Protein 5ETU (pdb70)

Solvent-accessible surface area: 36542 Å² total; per-residue (Å²): 139,12,123,9,76,13,21,7,53,40,6,42,15,33,80,46,82,137,9,19,0,9,0,38,12,71,92,71,0,36,66,31,0,0,0,1,2,0,103,61,88,21,29,6,76,6,0,4,48,59,2,70,82,95,22,114,73,30,45,115,40,12,52,10,66,20,74,19,56,23,1,34,0,10,0,76,49,3,88,32,35,0,11,0,0,0,3,0,0,0,30,78,51,130,4,2,26,22,4,78,4,0,23,0,51,2,80,81,100,72,19,42,11,58,10,31,29,5,60,14,16,72,76,2,22,178,80,34,40,0,3,0,0,0,0,0,8,57,0,31,37,108,73,13,63,28,54,5,76,6,63,133,51,107,41,101,83,50,50,80,91,10,21,17,32,15,44,65,82,62,7,6,20,0,3,6,3,27,0,58,19,52,85,55,67,8,70,146,65,117,54,0,16,0,56,0,29,7,68,28,35,73,69,71,44,70,79,63,34,52,76,81,126,121,41,80,8,128,13,48,48,27,24,48,14,89,57,78,87,48,12,78,4,44,0,58,6,59,51,35,46,2,72,89,55,3,0,2,0,0,13,0,4,47,66,153,19,12,24,2,0,0,0,6,48,30,78,35,113,50,57,44,11,90,88,6,82,106,46,9,38,6,84,41,38,66,109,119,29,37,0,66,1,79,0,56,54,0,92,85,119,3,23,0,1,0,0,0,0,12,3,54,54,140,128,10,30,3,0,30,70,31,1,94,7,3,13,2,22,10,28,75,52,90,56,90,22,11,51,15,22,17,4,31,3,162,118,84,47,60,12,5,0,0,0,7,0,19,36,0,17,0,15,40,17,77,27,44,1,40,102,41,95,32,100,94,34,38,24,54,2,32,17,35,98,28,132,78,30,37,45,11,15,4,0,1,0,34,7,83,46,102,20,39,81,110,92,72,14,53,0,27,2,33,0,118,26,32,137,33,171,50,94,44,100,3,94,70,191,136,12,123,10,70,14,19,14,71,43,3,30,10,35,88,43,75,80,3,23,0,16,1,40,12,72,93,70,1,38,63,30,0,0,0,0,1,0,97,57,100,22,30,5,82,5,0,2,45,63,2,70,81,88,23,120,73,32,48,110,40,10,58,12,60,33,78,21,50,45,1,9,0,33,0,95,49,2,85,29,39,0,10,0,0,0,4,0,0,0,27,79,54,130,4,1,25,21,6,79,4,0,19,0,52,3,54,83,103,75,19,48,10,60,10,41,26,2,50,13,16,89,79,4,22,160,84,37,38,0,2,0,0,0,0,0,9,53,0,35,38,102,90,11,52,20,30,4,62,6,61,140,54,83,40,109,82,46,53,77,83,15,20,16,34,12,46,67,84,59,7,6,18,0,4,7,2,30,0,62,18,53,84,70,73,8,72,155,66,114,60,0,10,0,41,0,39,6,72,27,25,102,62,64,44,77,90,64,34,61,72,80,131,118,33,75,8,112,12,50,51,28,20,42,16,76,59,68,101,45,7,77,4,39,0,54,5,55,59,26,46,1,72,91,56,4,1,2,0,0,15,0,4,46,68,143,20,10,21,1,0,0,0,6,49,33,76,36,115,49,61,45,12,90,89,8,76,110,49,10,47,5,87,38,43,68,107,118,31,45,0,67,2,95,0,69,50,0,86,84,122,4,31,0,0,0,0,0,0,11,3,60,44,136,127,10,28,3,0,27,75,29,1,93,8,4,16,2,18,13,29,78,50,89,58,87,20,13,44,12,20,27,4,16,27,151,103,83,10,1,0,0,0,6,0,18,35,0,16,0,17,40,17,71,26,45,1,34,104,40,94,37,99,92,33,39,22,58,3,30,18,29,99,28,131,80,32,42,40,10,17,5,0,0,0,32,7,86,50,108,23,26,71,127,90,63,12,44,0,28,3,32,0,110,28,32,138,33,166,50,108,46,94,2,80,48,196,75,110,8,34,30,34,9,29,2,6,115,99,64,103,6,41,28,33,16,31,2,10,107,99

Radius of gyration: 32.01 Å; Cα contacts (8 Å, |Δi|>4): 2390; chains: 6; bounding box: 77×81×71 Å

CATH classification: 2.60.40.10 (+1 more: 2.60.40.10)

Nearest PDB structures (foldseek):
  5gz0-assembly2_C  TM=9.931E-01  e=1.938E-41  Homo sapiens/Mus musculus xenograft
  6vsr-assembly1_B  TM=9.971E-01  e=1.162E-38  Macaca mulatta
  6vry-assembly1_L  TM=9.787E-01  e=1.162E-38  Macaca mulatta
  8gb6-assembly1_L  TM=9.860E-01  e=2.421E-38  Macaca mulatta
  8eqc-assembly2_A  TM=9.986E-01  e=1.051E-37  Homo sapiens

Secondary structure (DSSP, 8-state):
---EEEE-SEEEE-TT--EEEEEEESS--TT-EEEEEE-TT---EEEEETTTEE-TT--TTEEEEEETTEEEEEESS--GGG-EEEEEEE-SSSSPEE---EEEEE----BPPEEEEEPPPHHHHTTTEEEEEEEEEEEBSS--EEEEEETTEEP-SSEEEEEPPPPTTT--EEEEEEEEEEHHHHHT--EEEEEEE-TT-SS-EEEEEES--/--EEEEPPPEEE-TT--EEEEEEEESS-TTTS-EEEEEEETTTEEEEEEEE-TTS-EEE-GGGTTTEEEEEETTTTEEEEEE-S--GGG-EEEEEEEESSTT---EEEE---EEEEE-SS--BPPEEEEE----TTEEEEEEEEEEEBSS--EEEETTTTB-TTEEEPPPEE-TTS-EEEEEEEEEEGGGGTT---EEEEEEGGGTEEEEEE----/---EEEE-SEEEE-TTS-EEEEEEESS--TT-EEEEEE-TT---EEEEETTTEE-TTS-TTEEEEEETTEEEEEESS--GGG-SEEEEEE-SSSSPEE---EEEEE----BPPEEEEEPPPHHHHTTTEEEEEEEEEEEBSS-EEEEEEETTEEP-SSEEEEEPPPPTTT--EEEEEEEEEEHHHHHT--EEEEEEEETT-SS-EEEEEETT-/--EEEEPPPEEE-TTS-EEEEEEEESS-TTTS-EEEEEEETTTEEEEEEEE-TTS-EEE-GGGTTTEEEEEETTTTEEEEEE-S--GGG-EEEEEEEESSTT---EEEE---EEEEE-SSPPB--EEEEE----EEEEEEEEEEEBSS--EEEEGGGT--TTEEEPPPEE-TTS-EEEEEEEEEEGGGTTTS--EEEEEEGGGTEEEEEE----/-EEETTTTEEE-/-EEETTTTEEE-

Sequence (880 aa):
DILLTQSPVILSVSPGERVSFSCRASQSIGTNIHWYQQRTNGSPRLLIKYASESISGIPSRFSGSGSGTDFTLSINSVESEDIADYYCQQNNNWPTTFGAGTKLELKRTVAAPSVFIFPPSDEQLKSGTASVVCLLNNFYPREAKVQWKVDNNALQSGNSQESVTEQDSKDSTYSLSSTLTLSKADYEKHKVYACEVTHQGLSSPVTKSFNRGAQVQLKQSGPGLVQPSQSLSITCTVSGFSLTNYGVHWVRQSPGKGLEWLGVIWSGGNTDYNTPFTSRLSINKDNSKSQVFFKMNSLQSNDTAIYYCARALTYYDYEFAYWGQGTLVTVSAASTKGPSVFPLAPSSGGTAALGCLVKDYFPEPVTVSWNSGALTSGVHTFPAVLQSSGLYSLSSVVTVPSSSSLGTQTYICNVNHKPSNTKVDKRVEPKDILLTQSPVILSVSPGERVSFSSCRASQSIGTNIHWYQQRTNGSPRLLIKYASESISGIPSRFSGSGSGTDFTLSSINSVESEDIADYYCQQNNNWPTTFGAGTKLELKRTVAAPSVFIFPPSDEEQLKSGTASVVCLLNNFYPREAKVQWKVDNNALQSGNSQESVTEQDSKDSTYSLSSTLTLSKADYEKHKVYACEVTHQGLSSPVTKSFNRGAQVQLKQSGPGLVQPSQSLSITCTVSGFSLTNYGVHWVRQSPGKGLEWLGVIWSGGNTDYNTPFTSRLSINKDNSKSQVFFKMNSLQSSNDTAIYYCARALTYYDYEFAYWGQGTLVTVSAASTKGPSVFPLAPSGTAALGCLVKDYFPEPVTVSWNSGALTSSGVHTFPAVLQSSGLYSSLSSVVTVPSSSLGTQTYICNVNHKPSNTKVDKRVEPKCQFDESTRRLKCCQFDESTRRLKC

B-factor: mean 29.28, std 8.63, range [7.63, 82.11]

Foldseek 3Di:
DKAKAKPDQEAEEAFFAKDKIKIFIPWFQFQQKWKWWADDVGDTDTADGSQFHGDPPHDPQWGKHDGITIIMIMRHGDALLRQTWMKMWGDSDPPIDIYPTHGYAYDDDFFFWDKDKDWADPVVVVVQKTKIKIKTPFGPDPDKDKWKAFQNHTDDDQKDKDKDQADSHSRGIMMMIIGMDGSVVVVVTFKIKIWMGDPNDPDIDIDIGTVVD/DKAWAKDAAAEDEAQAKDKMKIAIDPDFLLFAKKWKWWAFPVPGIDTAWIAANVGDIDGDVVQPVFWDWGADRVRRMIMTMGGRDDQRVFTWMKMFTAPGRPDDHTPYIYPTHGYGYHPDDWDAWDKDWQAWDPPQKTKIWIKTDFTDDDDKDKDKPVNPDDPQKDKDDWDQDPVRGIITMIMGIDGNVCLVPDWIWMWMADPNVRDTDIDTHHHD/DKAKEKDDQEAEDEFFAKDKIKIFIPWFQFQQKWKWWADVPGDTHTADGSFFHGDPPHDPQWGKDDGTTIIITMRHGDALLRQTWMKMWGPSDPPIDIYPTHGYAYDDDFDFWDKDKDWFDPVVLVVFKTKIKMKTPFGDDPDKDKWKAFQRRTDDDFKDKDKDAQDSHNRGIMMMMIGMDTSVVVVVTFKIKIWMGDPSDPDIDIDIGTVPD/DWAWAKDAAAEDEAQAKDKMKIAIPPDFLLFAKKWKWWAFPVPGIDTAWIQASVGDIDGDVVQPVFWDWGADRVRRMIMTMGGRDDQRVFTWMKMFTAPHRPDDHTPYIYPTYGYGYHPDDFDAWDWDKQEDPQKDKIWIKTDFGDDDDKDKDKPVNPDDPQKDKDDWDQDPVRGIITMIMGIDRNVCLVPDWIWIWMADPNVRDTDIDTYGHD/DDQDPVVRDDDD/DPQDPVVSDDDD

Structure (mmCIF, N/CA/C/O backbone):
data_5ETU
#
_entry.id   5ETU
#
_cell.length_a   64.380
_cell.length_b   82.870
_cell.length_c   213.000
_cell.angle_alpha   90.00
_cell.angle_beta   90.00
_cell.angle_gamma   90.00
#
_symmetry.space_group_name_H-M   'P 21 21 21'
#
loop_
_entity.id
_entity.type
_entity.pdbx_description
1 polymer 'Cetuximab Fab light chain'
2 polymer 'Cetuximab Fab heavy chain'
3 polymer 'L5E meditope variant'
4 non-polymer 'PHOSPHATE ION'
5 water water
#
loop_
_atom_site.group_PDB
_atom_site.id
_atom_site.type_symbol
_atom_site.label_atom_id
_atom_site.label_alt_id
_atom_site.label_comp_id
_atom_site.label_asym_id
_atom_site.label_entity_id
_atom_site.label_seq_id
_atom_site.pdbx_PDB_ins_code
_atom_site.Cartn_x
_atom_site.Cartn_y
_atom_site.Cartn_z
_atom_site.occupancy
_atom_site.B_iso_or_equiv
_atom_site.auth_seq_id
_atom_site.auth_comp_id
_atom_site.auth_asym_id
_atom_site.auth_atom_id
_atom_site.pdbx_PDB_model_num
ATOM 1 N N . ASP A 1 1 ? 14.725 -42.255 -8.459 1.00 39.58 1 ASP A N 1
ATOM 2 C CA . ASP A 1 1 ? 15.696 -41.436 -9.177 1.00 35.14 1 ASP A CA 1
ATOM 3 C C . ASP A 1 1 ? 15.212 -39.998 -9.325 1.00 37.78 1 ASP A C 1
ATOM 4 O O . ASP A 1 1 ? 14.054 -39.754 -9.663 1.00 35.66 1 ASP A O 1
ATOM 9 N N . ILE A 1 2 ? 16.109 -39.047 -9.068 1.00 37.08 2 ILE A N 1
ATOM 10 C CA . ILE A 1 2 ? 15.765 -37.635 -9.188 1.00 31.58 2 ILE A CA 1
ATOM 11 C C . ILE A 1 2 ? 15.678 -37.257 -10.659 1.00 32.37 2 ILE A C 1
ATOM 12 O O . ILE A 1 2 ? 16.574 -37.572 -11.453 1.00 32.17 2 ILE A O 1
ATOM 17 N N . LEU A 1 3 ? 14.596 -36.579 -11.033 1.00 29.57 3 LEU A N 1
ATOM 18 C CA . LEU A 1 3 ? 14.435 -36.090 -12.394 1.00 29.81 3 LEU A CA 1
ATOM 19 C C . LEU A 1 3 ? 14.975 -34.670 -12.486 1.00 30.95 3 LEU A C 1
ATOM 20 O O . LEU A 1 3 ? 14.673 -33.827 -11.635 1.00 26.30 3 LEU A O 1
ATOM 25 N N . LEU A 1 4 ? 15.774 -34.410 -13.517 1.00 21.89 4 LEU A N 1
ATOM 26 C CA . LEU A 1 4 ? 16.387 -33.105 -13.728 1.00 28.59 4 LEU A CA 1
ATOM 27 C C . LEU A 1 4 ? 15.884 -32.537 -15.044 1.00 29.07 4 LEU A C 1
ATOM 28 O O . LEU A 1 4 ? 16.102 -33.133 -16.104 1.00 33.18 4 LEU A O 1
ATOM 33 N N . THR A 1 5 ? 15.226 -31.384 -14.976 1.00 23.89 5 THR A N 1
ATOM 34 C CA . THR A 1 5 ? 14.619 -30.745 -16.138 1.00 27.48 5 THR A CA 1
ATOM 35 C C . THR A 1 5 ? 15.377 -29.459 -16.450 1.00 30.40 5 THR A C 1
ATOM 36 O O . THR A 1 5 ? 15.348 -28.506 -15.662 1.00 27.10 5 THR A O 1
ATOM 40 N N . GLN A 1 6 ? 16.051 -29.433 -17.597 1.00 27.74 6 GLN A N 1
ATOM 41 C CA . GLN A 1 6 ? 16.793 -28.262 -18.049 1.00 27.03 6 GLN A CA 1
ATOM 42 C C . GLN A 1 6 ? 15.944 -27.472 -19.032 1.00 28.92 6 GLN A C 1
ATOM 43 O O . GLN A 1 6 ? 15.341 -28.052 -19.940 1.00 30.97 6 GLN A O 1
ATOM 49 N N . SER A 1 7 ? 15.907 -26.155 -18.855 1.00 32.74 7 SER A N 1
ATOM 50 C CA . SER A 1 7 ? 15.116 -25.287 -19.724 1.00 39.94 7 SER A CA 1
ATOM 51 C C . SER A 1 7 ? 15.896 -24.055 -20.170 1.00 41.89 7 SER A C 1
ATOM 52 O O . SER A 1 7 ? 16.707 -23.517 -19.412 1.00 40.37 7 SER A O 1
ATOM 55 N N . PRO A 1 8 ? 15.667 -23.619 -21.417 1.00 34.95 8 PRO A N 1
ATOM 56 C CA . PRO A 1 8 ? 14.917 -24.405 -22.399 1.00 30.57 8 PRO A CA 1
ATOM 57 C C . PRO A 1 8 ? 15.837 -25.379 -23.116 1.00 33.36 8 PRO A C 1
ATOM 58 O O . PRO A 1 8 ? 16.975 -25.569 -22.687 1.00 31.40 8 PRO A O 1
ATOM 62 N N . VAL A 1 9 ? 15.359 -25.989 -24.199 1.00 28.86 9 VAL A N 1
ATOM 63 C CA . VAL A 1 9 ? 16.207 -26.936 -24.911 1.00 31.21 9 VAL A CA 1
ATOM 64 C C . VAL A 1 9 ? 17.219 -26.214 -25.799 1.00 28.06 9 VAL A C 1
ATOM 65 O O . VAL A 1 9 ? 18.304 -26.746 -26.062 1.00 25.86 9 VAL A O 1
ATOM 69 N N . ILE A 1 10 ? 16.901 -25.005 -26.262 1.00 33.90 10 ILE A N 1
ATOM 70 C CA . ILE A 1 10 ? 17.769 -24.246 -27.157 1.00 28.44 10 ILE A CA 1
ATOM 71 C C . ILE A 1 10 ? 17.848 -22.808 -26.668 1.00 24.32 10 ILE A C 1
ATOM 72 O O . ILE A 1 10 ? 16.819 -22.195 -26.366 1.00 34.36 10 ILE A O 1
ATOM 77 N N . LEU A 1 11 ? 19.063 -22.274 -26.595 1.00 24.20 11 LEU A N 1
ATOM 78 C CA . LEU A 1 11 ? 19.296 -20.863 -26.325 1.00 24.98 11 LEU A CA 1
ATOM 79 C C . LEU A 1 11 ? 20.063 -20.246 -27.486 1.00 26.38 11 LEU A C 1
ATOM 80 O O . LEU A 1 11 ? 21.027 -20.835 -27.984 1.00 30.68 11 LEU A O 1
ATOM 85 N N . SER A 1 12 ? 19.629 -19.064 -27.923 1.00 26.37 12 SER A N 1
ATOM 86 C CA . SER A 1 12 ? 20.262 -18.353 -29.032 1.00 26.91 12 SER A CA 1
ATOM 87 C C . SER A 1 12 ? 20.532 -16.919 -28.597 1.00 28.70 12 SER A C 1
ATOM 88 O O . SER A 1 12 ? 19.596 -16.132 -28.421 1.00 28.88 12 SER A O 1
ATOM 91 N N . VAL A 1 13 ? 21.807 -16.580 -28.423 1.00 22.72 13 VAL A N 1
ATOM 92 C CA . VAL A 1 13 ? 22.214 -15.274 -27.931 1.00 34.87 13 VAL A CA 1
ATOM 93 C C . VAL A 1 13 ? 23.277 -14.707 -28.867 1.00 28.68 13 VAL A C 1
ATOM 94 O O . VAL A 1 13 ? 23.714 -15.363 -29.810 1.00 33.26 13 VAL A O 1
ATOM 98 N N . SER A 1 14 ? 23.688 -13.474 -28.591 1.00 33.10 14 SER A N 1
ATOM 99 C CA . SER A 1 14 ? 24.704 -12.769 -29.356 1.00 31.19 14 SER A CA 1
ATOM 100 C C . SER A 1 14 ? 25.977 -12.598 -28.532 1.00 34.90 14 SER A C 1
ATOM 101 O O . SER A 1 14 ? 25.933 -12.612 -27.298 1.00 35.70 14 SER A O 1
ATOM 104 N N . PRO A 1 15 ? 27.133 -12.439 -29.183 1.00 36.67 15 PRO A N 1
ATOM 105 C CA . PRO A 1 15 ? 28.396 -12.329 -28.438 1.00 43.24 15 PRO A CA 1
ATOM 106 C C . PRO A 1 15 ? 28.385 -11.165 -27.460 1.00 40.08 15 PRO A C 1
ATOM 107 O O . PRO A 1 15 ? 27.799 -10.113 -27.721 1.00 43.69 15 PRO A O 1
ATOM 111 N N . GLY A 1 16 ? 29.036 -11.372 -26.315 1.00 40.73 16 GLY A N 1
ATOM 112 C CA . GLY A 1 16 ? 29.101 -10.375 -25.268 1.00 36.58 16 GLY A CA 1
ATOM 113 C C . GLY A 1 16 ? 27.875 -10.276 -24.389 1.00 33.83 16 GLY A C 1
ATOM 114 O O . GLY A 1 16 ? 27.941 -9.628 -23.337 1.00 38.65 16 GLY A O 1
ATOM 115 N N . GLU A 1 17 ? 26.767 -10.909 -24.769 1.00 29.27 17 GLU A N 1
ATOM 116 C CA . GLU A 1 17 ? 25.563 -10.888 -23.951 1.00 43.06 17 GLU A CA 1
ATOM 117 C C . GLU A 1 17 ? 25.684 -11.850 -22.776 1.00 38.33 17 GLU A C 1
ATOM 118 O O . GLU A 1 17 ? 26.454 -12.814 -22.804 1.00 32.66 17 GLU A O 1
ATOM 124 N N . ARG A 1 18 ? 24.897 -11.584 -21.738 1.00 41.76 18 ARG A N 1
ATOM 125 C CA . ARG A 1 18 ? 24.757 -12.523 -20.638 1.00 43.22 18 ARG A CA 1
ATOM 126 C C . ARG A 1 18 ? 23.741 -13.596 -21.004 1.00 37.54 18 ARG A C 1
ATOM 127 O O . ARG A 1 18 ? 22.817 -13.366 -21.787 1.00 47.21 18 ARG A O 1
ATOM 135 N N . VAL A 1 19 ? 23.927 -14.789 -20.445 1.00 35.78 19 VAL A N 1
ATOM 136 C CA . VAL A 1 19 ? 23.040 -15.911 -20.725 1.00 38.04 19 VAL A CA 1
ATOM 137 C C . VAL A 1 19 ? 23.011 -16.825 -19.507 1.00 27.84 19 VAL A C 1
ATOM 138 O O . VAL A 1 19 ? 24.034 -17.039 -18.849 1.00 26.63 19 VAL A O 1
ATOM 142 N N . SER A 1 20 ? 21.825 -17.351 -19.200 1.00 25.97 20 SER A N 1
ATOM 143 C CA . SER A 1 20 ? 21.613 -18.222 -18.054 1.00 23.71 20 SER A CA 1
ATOM 144 C C . SER A 1 20 ? 20.963 -19.531 -18.480 1.00 23.68 20 SER A C 1
ATOM 145 O O . SER A 1 20 ? 20.044 -19.542 -19.303 1.00 23.68 20 SER A O 1
ATOM 148 N N . PHE A 1 21 ? 21.444 -20.629 -17.908 1.00 30.33 21 PHE A N 1
ATOM 149 C CA . PHE A 1 21 ? 20.850 -21.945 -18.074 1.00 25.94 21 PHE A CA 1
ATOM 150 C C . PHE A 1 21 ? 20.127 -22.332 -16.791 1.00 30.04 21 PHE A C 1
ATOM 151 O O . PHE A 1 21 ? 20.543 -21.956 -15.693 1.00 30.57 21 PHE A O 1
ATOM 159 N N . SER A 1 22 ? 19.045 -23.090 -16.932 1.00 28.76 22 SER A N 1
ATOM 160 C CA . SER A 1 22 ? 18.190 -23.446 -15.809 1.00 26.25 22 SER A CA 1
ATOM 161 C C . SER A 1 22 ? 18.152 -24.960 -15.656 1.00 31.45 22 SER A C 1
ATOM 162 O O . SER A 1 22 ? 17.998 -25.685 -16.644 1.00 34.66 22 SER A O 1
ATOM 165 N N . CYS A 1 23 ? 18.295 -25.430 -14.418 1.00 29.84 23 CYS A N 1
ATOM 166 C CA . CYS A 1 23 ? 18.213 -26.849 -14.088 1.00 28.24 23 CYS A CA 1
ATOM 167 C C . CYS A 1 23 ? 17.313 -26.999 -12.874 1.00 27.68 23 CYS A C 1
ATOM 168 O O . CYS A 1 23 ? 17.623 -26.465 -11.803 1.00 28.01 23 CYS A O 1
ATOM 171 N N . ARG A 1 24 ? 16.205 -27.718 -13.038 1.00 28.62 24 ARG A N 1
ATOM 172 C CA . ARG A 1 24 ? 15.233 -27.902 -11.971 1.00 32.83 24 ARG A CA 1
ATOM 173 C C . ARG A 1 24 ? 15.146 -29.371 -11.577 1.00 31.73 24 ARG A C 1
ATOM 174 O O . ARG A 1 24 ? 15.188 -30.259 -12.435 1.00 29.10 24 ARG A O 1
ATOM 182 N N . ALA A 1 25 ? 15.030 -29.616 -10.273 1.00 29.56 25 ALA A N 1
ATOM 183 C CA . ALA A 1 25 ? 15.038 -30.959 -9.712 1.00 30.84 25 ALA A CA 1
ATOM 184 C C . ALA A 1 25 ? 13.657 -31.336 -9.189 1.00 31.84 25 ALA A C 1
ATOM 185 O O . ALA A 1 25 ? 12.908 -30.492 -8.690 1.00 31.60 25 ALA A O 1
ATOM 187 N N . SER A 1 26 ? 13.333 -32.628 -9.295 1.00 32.52 26 SER A N 1
ATOM 188 C CA . SER A 1 26 ? 12.018 -33.119 -8.896 1.00 27.56 26 SER A CA 1
ATOM 189 C C . SER A 1 26 ? 11.801 -33.061 -7.389 1.00 35.52 26 SER A C 1
ATOM 190 O O . SER A 1 26 ? 10.653 -33.137 -6.941 1.00 38.04 26 SER A O 1
ATOM 193 N N . GLN A 1 27 ? 12.868 -32.943 -6.603 1.00 34.38 27 GLN A N 1
ATOM 194 C CA . GLN A 1 27 ? 12.764 -32.638 -5.182 1.00 32.94 27 GLN A CA 1
ATOM 195 C C . GLN A 1 27 ? 14.067 -31.981 -4.749 1.00 34.81 27 GLN A C 1
ATOM 196 O O . GLN A 1 27 ? 15.040 -31.937 -5.504 1.00 35.37 27 GLN A O 1
ATOM 202 N N . SER A 1 28 ? 14.075 -31.459 -3.523 1.00 33.95 28 SER A N 1
ATOM 203 C CA . SER A 1 28 ? 15.225 -30.701 -3.044 1.00 33.40 28 SER A CA 1
ATOM 204 C C . SER A 1 28 ? 16.480 -31.566 -3.018 1.00 30.42 28 SER A C 1
ATOM 205 O O . SER A 1 28 ? 16.441 -32.740 -2.640 1.00 30.86 28 SER A O 1
ATOM 208 N N . ILE A 1 29 ? 17.601 -30.978 -3.434 1.00 37.11 29 ILE A N 1
ATOM 209 C CA . ILE A 1 29 ? 18.877 -31.685 -3.490 1.00 33.92 29 ILE A CA 1
ATOM 210 C C . ILE A 1 29 ? 19.963 -30.795 -2.900 1.00 32.25 29 ILE A C 1
ATOM 211 O O . ILE A 1 29 ? 21.156 -31.008 -3.145 1.00 30.09 29 ILE A O 1
ATOM 216 N N . GLY A 1 30 ? 19.552 -29.789 -2.126 1.00 23.29 30 GLY A N 1
ATOM 217 C CA . GLY A 1 30 ? 20.480 -28.856 -1.517 1.00 28.42 30 GLY A CA 1
ATOM 218 C C . GLY A 1 30 ? 21.276 -28.050 -2.527 1.00 31.46 30 GLY A C 1
ATOM 219 O O . GLY A 1 30 ? 20.715 -27.286 -3.320 1.00 33.23 30 GLY A O 1
ATOM 220 N N . THR A 1 31 ? 22.601 -28.193 -2.487 1.00 22.19 31 THR A N 1
ATOM 221 C CA . THR A 1 31 ? 23.483 -27.617 -3.496 1.00 27.30 31 THR A CA 1
ATOM 222 C C . THR A 1 31 ? 24.275 -28.693 -4.232 1.00 28.85 31 THR A C 1
ATOM 223 O O . THR A 1 31 ? 25.304 -28.392 -4.845 1.00 29.57 31 THR A O 1
ATOM 227 N N . ASN A 1 32 ? 23.811 -29.941 -4.193 1.00 28.45 32 ASN A N 1
ATOM 228 C CA . ASN A 1 32 ? 24.546 -31.066 -4.777 1.00 26.40 32 ASN A CA 1
ATOM 229 C C . ASN A 1 32 ? 24.251 -31.164 -6.275 1.00 30.92 32 ASN A C 1
ATOM 230 O O . ASN A 1 32 ? 23.603 -32.094 -6.761 1.00 26.06 32 ASN A O 1
ATOM 235 N N . ILE A 1 33 ? 24.754 -30.178 -7.013 1.00 27.65 33 ILE A N 1
ATOM 236 C CA . ILE A 1 33 ? 24.555 -30.123 -8.456 1.00 28.44 33 ILE A CA 1
ATOM 237 C C . ILE A 1 33 ? 25.861 -29.706 -9.122 1.00 28.23 33 ILE A C 1
ATOM 238 O O . ILE A 1 33 ? 26.590 -28.852 -8.607 1.00 22.65 33 ILE A O 1
ATOM 243 N N . HIS A 1 34 ? 26.167 -30.334 -10.259 1.00 29.67 34 HIS A N 1
ATOM 244 C CA . HIS A 1 34 ? 27.367 -30.051 -11.036 1.00 24.05 34 HIS A CA 1
ATOM 245 C C . HIS A 1 34 ? 26.987 -29.723 -12.477 1.00 24.56 34 HIS A C 1
ATOM 246 O O . HIS A 1 34 ? 25.979 -30.210 -12.994 1.00 26.44 34 HIS A O 1
ATOM 253 N N . TRP A 1 35 ? 27.806 -28.898 -13.129 1.00 18.75 35 TRP A N 1
ATOM 254 C CA . TRP A 1 35 ? 27.553 -28.469 -14.498 1.00 21.09 35 TRP A CA 1
ATOM 255 C C . TRP A 1 35 ? 28.681 -28.916 -15.424 1.00 24.24 35 TRP A C 1
ATOM 256 O O . TRP A 1 35 ? 29.849 -28.976 -15.026 1.00 24.25 35 TRP A O 1
ATOM 267 N N . TYR A 1 36 ? 28.320 -29.223 -16.672 1.00 21.17 36 TYR A N 1
ATOM 268 C CA . TYR A 1 36 ? 29.275 -29.712 -17.656 1.00 21.66 36 TYR A CA 1
ATOM 269 C C . TYR A 1 36 ? 29.049 -29.036 -19.003 1.00 21.96 36 TYR A C 1
ATOM 270 O O . TYR A 1 36 ? 27.925 -28.673 -19.359 1.00 20.72 36 TYR A O 1
ATOM 279 N N . GLN A 1 37 ? 30.141 -28.877 -19.747 1.00 22.50 37 GLN A N 1
ATOM 280 C CA . GLN A 1 37 ? 30.129 -28.377 -21.115 1.00 17.03 37 GLN A CA 1
ATOM 281 C C . GLN A 1 37 ? 30.526 -29.508 -22.055 1.00 23.40 37 GLN A C 1
ATOM 282 O O . GLN A 1 37 ? 31.381 -30.332 -21.718 1.00 26.48 37 GLN A O 1
ATOM 288 N N . GLN A 1 38 ? 29.901 -29.558 -23.230 1.00 20.16 38 GLN A N 1
ATOM 289 C CA . GLN A 1 38 ? 30.270 -30.542 -24.245 1.00 23.54 38 GLN A CA 1
ATOM 290 C C . GLN A 1 38 ? 30.342 -29.857 -25.600 1.00 21.16 38 GLN A C 1
ATOM 291 O O . GLN A 1 38 ? 29.307 -29.521 -26.183 1.00 20.74 38 GLN A O 1
ATOM 297 N N . ARG A 1 39 ? 31.559 -29.663 -26.098 1.00 23.00 39 ARG A N 1
ATOM 298 C CA . ARG A 1 39 ? 31.767 -29.128 -27.432 1.00 27.33 39 ARG A CA 1
ATOM 299 C C . ARG A 1 39 ? 31.696 -30.243 -28.469 1.00 30.79 39 ARG A C 1
ATOM 300 O O . ARG A 1 39 ? 31.723 -31.434 -28.142 1.00 28.22 39 ARG A O 1
ATOM 308 N N . THR A 1 40 ? 31.624 -29.837 -29.738 1.00 23.58 40 THR A N 1
ATOM 309 C CA . THR A 1 40 ? 31.443 -30.776 -30.841 1.00 31.88 40 THR A CA 1
ATOM 310 C C . THR A 1 40 ? 32.505 -31.864 -30.818 1.00 33.62 40 THR A C 1
ATOM 311 O O . THR A 1 40 ? 33.705 -31.579 -30.867 1.00 22.94 40 THR A O 1
ATOM 315 N N . ASN A 1 41 ? 32.046 -33.115 -30.729 1.00 36.02 41 ASN A N 1
ATOM 316 C CA . ASN A 1 41 ? 32.922 -34.285 -30.680 1.00 37.46 41 ASN A CA 1
ATOM 317 C C . ASN A 1 41 ? 33.850 -34.258 -29.470 1.00 29.87 41 ASN A C 1
ATOM 318 O O . ASN A 1 41 ? 34.977 -34.745 -29.529 1.00 31.09 41 ASN A O 1
ATOM 323 N N . GLY A 1 42 ? 33.381 -33.684 -28.364 1.00 20.27 42 GLY A N 1
ATOM 324 C CA . GLY A 1 42 ? 34.128 -33.658 -27.130 1.00 26.25 42 GLY A CA 1
ATOM 325 C C . GLY A 1 42 ? 33.498 -34.560 -26.079 1.00 26.96 42 GLY A C 1
ATOM 326 O O . GLY A 1 42 ? 32.386 -35.060 -26.222 1.00 25.32 42 GLY A O 1
ATOM 327 N N . SER A 1 43 ? 34.251 -34.781 -25.023 1.00 29.41 43 SER A N 1
ATOM 328 C CA . SER A 1 43 ? 33.733 -35.390 -23.812 1.00 22.48 43 SER A CA 1
ATOM 329 C C . SER A 1 43 ? 33.345 -34.294 -22.832 1.00 24.17 43 SER A C 1
ATOM 330 O O . SER A 1 43 ? 33.826 -33.162 -22.938 1.00 29.02 43 SER A O 1
ATOM 333 N N . PRO A 1 44 ? 32.458 -34.579 -21.877 1.00 28.51 44 PRO A N 1
ATOM 334 C CA . PRO A 1 44 ? 32.031 -33.531 -20.940 1.00 20.01 44 PRO A CA 1
ATOM 335 C C . PRO A 1 44 ? 33.203 -32.880 -20.218 1.00 18.57 44 PRO A C 1
ATOM 336 O O . PRO A 1 44 ? 34.177 -33.538 -19.846 1.00 21.06 44 PRO A O 1
ATOM 340 N N . ARG A 1 45 ? 33.092 -31.569 -20.029 1.00 21.19 45 ARG A N 1
ATOM 341 C CA . ARG A 1 45 ? 34.090 -30.760 -19.340 1.00 23.91 45 ARG A CA 1
ATOM 342 C C . ARG A 1 45 ? 33.430 -30.125 -18.122 1.00 27.17 45 ARG A C 1
ATOM 343 O O . ARG A 1 45 ? 32.425 -29.418 -18.255 1.00 24.19 45 ARG A O 1
ATOM 351 N N . LEU A 1 46 ? 33.989 -30.380 -16.940 1.00 27.85 46 LEU A N 1
ATOM 352 C CA . LEU A 1 46 ? 33.394 -29.937 -15.681 1.00 22.46 46 LEU A CA 1
ATOM 353 C C . LEU A 1 46 ? 33.577 -28.431 -15.498 1.00 22.81 46 LEU A C 1
ATOM 354 O O . LEU A 1 46 ? 34.709 -27.938 -15.445 1.00 29.25 46 LEU A O 1
ATOM 359 N N . LEU A 1 47 ? 32.463 -27.705 -15.385 1.00 24.25 47 LEU A N 1
ATOM 360 C CA . LEU A 1 47 ? 32.458 -26.250 -15.258 1.00 22.75 47 LEU A CA 1
ATOM 361 C C . LEU A 1 47 ? 32.317 -25.782 -13.815 1.00 31.27 47 LEU A C 1
ATOM 362 O O . LEU A 1 47 ? 33.125 -24.982 -13.334 1.00 35.69 47 LEU A O 1
ATOM 367 N N . ILE A 1 48 ? 31.284 -26.249 -13.124 1.00 28.78 48 ILE A N 1
ATOM 368 C CA . ILE A 1 48 ? 30.975 -25.836 -11.765 1.00 23.29 48 ILE A CA 1
ATOM 369 C C . ILE A 1 48 ? 30.673 -27.090 -10.961 1.00 21.75 48 ILE A C 1
ATOM 370 O O . ILE A 1 48 ? 30.105 -28.055 -11.482 1.00 28.89 48 ILE A O 1
ATOM 375 N N . LYS A 1 49 ? 31.077 -27.086 -9.692 1.00 20.17 49 LYS A N 1
ATOM 376 C CA . LYS A 1 49 ? 30.742 -28.159 -8.766 1.00 26.58 49 LYS A CA 1
ATOM 377 C C . LYS A 1 49 ? 30.024 -27.574 -7.558 1.00 26.44 49 LYS A C 1
ATOM 378 O O . LYS A 1 49 ? 30.355 -26.477 -7.098 1.00 25.15 49 LYS A O 1
ATOM 384 N N . TYR A 1 50 ? 29.040 -28.314 -7.054 1.00 25.23 50 TYR A N 1
ATOM 385 C CA . TYR A 1 50 ? 28.230 -27.912 -5.903 1.00 27.77 50 TYR A CA 1
ATOM 386 C C . TYR A 1 50 ? 27.623 -26.523 -6.107 1.00 27.30 50 TYR A C 1
ATOM 387 O O . TYR A 1 50 ? 27.847 -25.590 -5.334 1.00 31.77 50 TYR A O 1
ATOM 396 N N . ALA A 1 51 ? 26.866 -26.408 -7.200 1.00 20.80 51 ALA A N 1
ATOM 397 C CA . ALA A 1 51 ? 26.048 -25.241 -7.519 1.00 33.46 51 ALA A CA 1
ATOM 398 C C . ALA A 1 51 ? 26.857 -23.989 -7.832 1.00 28.31 51 ALA A C 1
ATOM 399 O O . ALA A 1 51 ? 26.530 -23.274 -8.784 1.00 26.60 51 ALA A O 1
ATOM 401 N N . SER A 1 52 ? 27.905 -23.703 -7.053 1.00 22.18 52 SER A N 1
ATOM 402 C CA . SER A 1 52 ? 28.562 -22.403 -7.166 1.00 27.92 52 SER A CA 1
ATOM 403 C C . SER A 1 52 ? 30.081 -22.410 -7.082 1.00 22.86 52 SER A C 1
ATOM 404 O O . SER A 1 52 ? 30.678 -21.355 -7.313 1.00 28.04 52 SER A O 1
ATOM 407 N N . GLU A 1 53 ? 30.728 -23.523 -6.756 1.00 26.75 53 GLU A N 1
ATOM 408 C CA . GLU A 1 53 ? 32.176 -23.534 -6.578 1.00 26.17 53 GLU A CA 1
ATOM 409 C C . GLU A 1 53 ? 32.899 -23.627 -7.917 1.00 28.47 53 GLU A C 1
ATOM 410 O O . GLU A 1 53 ? 32.490 -24.373 -8.812 1.00 32.49 53 GLU A O 1
ATOM 416 N N . SER A 1 54 ? 33.990 -22.877 -8.044 1.00 23.03 54 SER A N 1
ATOM 417 C CA . SER A 1 54 ? 34.709 -22.801 -9.307 1.00 26.78 54 SER A CA 1
ATOM 418 C C . SER A 1 54 ? 35.633 -24.005 -9.495 1.00 27.28 54 SER A C 1
ATOM 419 O O . SER A 1 54 ? 35.975 -24.722 -8.551 1.00 27.80 54 SER A O 1
ATOM 422 N N . ILE A 1 55 ? 36.036 -24.213 -10.748 1.00 30.93 55 ILE A N 1
ATOM 423 C CA . ILE A 1 55 ? 36.872 -25.337 -11.156 1.00 23.80 55 ILE A CA 1
ATOM 424 C C . ILE A 1 55 ? 38.150 -24.778 -11.765 1.00 31.27 55 ILE A C 1
ATOM 425 O O . ILE A 1 55 ? 38.097 -23.834 -12.562 1.00 29.29 55 ILE A O 1
ATOM 430 N N . SER A 1 56 ? 39.289 -25.352 -11.382 1.00 36.61 56 SER A N 1
ATOM 431 C CA . SER A 1 56 ? 40.579 -24.901 -11.891 1.00 34.27 56 SER A CA 1
ATOM 432 C C . SER A 1 56 ? 40.618 -24.935 -13.414 1.00 34.71 56 SER A C 1
ATOM 433 O O . SER A 1 56 ? 40.238 -25.930 -14.039 1.00 33.43 56 SER A O 1
ATOM 436 N N . GLY A 1 57 ? 41.088 -23.841 -14.011 1.00 29.33 57 GLY A N 1
ATOM 437 C CA . GLY A 1 57 ? 41.245 -23.766 -15.448 1.00 30.59 57 GLY A CA 1
ATOM 438 C C . GLY A 1 57 ? 40.012 -23.357 -16.225 1.00 26.90 57 GLY A C 1
ATOM 439 O O . GLY A 1 57 ? 40.102 -23.182 -17.447 1.00 36.89 57 GLY A O 1
ATOM 440 N N . ILE A 1 58 ? 38.871 -23.208 -15.568 1.00 31.08 58 ILE A N 1
ATOM 441 C CA . ILE A 1 58 ? 37.635 -22.780 -16.228 1.00 26.45 58 ILE A CA 1
ATOM 442 C C . ILE A 1 58 ? 37.588 -21.261 -16.178 1.00 24.35 58 ILE A C 1
ATOM 443 O O . ILE A 1 58 ? 37.718 -20.684 -15.088 1.00 30.19 58 ILE A O 1
ATOM 448 N N . PRO A 1 59 ? 37.412 -20.580 -17.310 1.00 24.78 59 PRO A N 1
ATOM 449 C CA . PRO A 1 59 ? 37.425 -19.113 -17.310 1.00 25.45 59 PRO A CA 1
ATOM 450 C C . PRO A 1 59 ? 36.345 -18.526 -16.411 1.00 29.93 59 PRO A C 1
ATOM 451 O O . PRO A 1 59 ? 35.330 -19.158 -16.110 1.00 29.45 59 PRO A O 1
ATOM 455 N N . SER A 1 60 ? 36.578 -17.280 -15.991 1.00 30.69 60 SER A N 1
ATOM 456 C CA . SER A 1 60 ? 35.799 -16.657 -14.926 1.00 34.91 60 SER A CA 1
ATOM 457 C C . SER A 1 60 ? 34.399 -16.236 -15.355 1.00 34.38 60 SER A C 1
ATOM 458 O O . SER A 1 60 ? 33.568 -15.951 -14.484 1.00 35.79 60 SER A O 1
ATOM 461 N N . ARG A 1 61 ? 34.109 -16.188 -16.656 1.00 26.97 61 ARG A N 1
ATOM 462 C CA . ARG A 1 61 ? 32.763 -15.829 -17.088 1.00 28.71 61 ARG A CA 1
ATOM 463 C C . ARG A 1 61 ? 31.736 -16.903 -16.754 1.00 32.89 61 ARG A C 1
ATOM 464 O O . ARG A 1 61 ? 30.533 -16.646 -16.873 1.00 31.62 61 ARG A O 1
ATOM 472 N N . PHE A 1 62 ? 32.176 -18.086 -16.333 1.00 23.92 62 PHE A N 1
ATOM 473 C CA . PHE A 1 62 ? 31.274 -19.145 -15.900 1.00 28.09 62 PHE A CA 1
ATOM 474 C C . PHE A 1 62 ? 31.034 -19.047 -14.397 1.00 28.89 62 PHE A C 1
ATOM 475 O O . PHE A 1 62 ? 31.981 -18.891 -13.619 1.00 27.08 62 PHE A O 1
ATOM 483 N N . SER A 1 63 ? 29.768 -19.142 -13.997 1.00 32.39 63 SER A N 1
ATOM 484 C CA . SER A 1 63 ? 29.397 -19.135 -12.590 1.00 24.41 63 SER A CA 1
ATOM 485 C C . SER A 1 63 ? 28.024 -19.779 -12.453 1.00 31.94 63 SER A C 1
ATOM 486 O O . SER A 1 63 ? 27.258 -19.862 -13.419 1.00 23.45 63 SER A O 1
ATOM 489 N N . GLY A 1 64 ? 27.723 -20.238 -11.239 1.00 31.51 64 GLY A N 1
ATOM 490 C CA . GLY A 1 64 ? 26.447 -20.877 -10.978 1.00 24.17 64 GLY A CA 1
ATOM 491 C C . GLY A 1 64 ? 25.927 -20.535 -9.600 1.00 32.48 64 GLY A C 1
ATOM 492 O O . GLY A 1 64 ? 26.688 -20.184 -8.693 1.00 36.08 64 GLY A O 1
ATOM 493 N N . SER A 1 65 ? 24.608 -20.647 -9.451 1.00 30.62 65 SER A N 1
ATOM 494 C CA . SER A 1 65 ? 23.963 -20.393 -8.172 1.00 31.94 65 SER A CA 1
ATOM 495 C C . SER A 1 65 ? 22.696 -21.234 -8.073 1.00 28.47 65 SER A C 1
ATOM 496 O O . SER A 1 65 ? 22.350 -21.989 -8.986 1.00 38.13 65 SER A O 1
ATOM 499 N N . GLY A 1 66 ? 22.011 -21.102 -6.939 1.00 34.30 66 GLY A N 1
ATOM 500 C CA . GLY A 1 66 ? 20.794 -21.842 -6.693 1.00 33.06 66 GLY A CA 1
ATOM 501 C C . GLY A 1 66 ? 20.912 -22.791 -5.518 1.00 30.64 66 GLY A C 1
ATOM 502 O O . GLY A 1 66 ? 22.019 -23.129 -5.079 1.00 23.68 66 GLY A O 1
ATOM 503 N N . SER A 1 67 ? 19.766 -23.225 -4.999 1.00 25.70 67 SER A N 1
ATOM 504 C CA . SER A 1 67 ? 19.716 -24.231 -3.947 1.00 34.00 67 SER A CA 1
ATOM 505 C C . SER A 1 67 ? 18.299 -24.781 -3.871 1.00 35.28 67 SER A C 1
ATOM 506 O O . SER A 1 67 ? 17.335 -24.127 -4.280 1.00 34.28 67 SER A O 1
ATOM 509 N N . GLY A 1 68 ? 18.187 -25.998 -3.352 1.00 24.96 68 GLY A N 1
ATOM 510 C CA . GLY A 1 68 ? 16.902 -26.657 -3.274 1.00 22.04 68 GLY A CA 1
ATOM 511 C C . GLY A 1 68 ? 16.546 -27.388 -4.551 1.00 35.54 68 GLY A C 1
ATOM 512 O O . GLY A 1 68 ? 16.964 -28.532 -4.754 1.00 31.99 68 GLY A O 1
ATOM 513 N N . THR A 1 69 ? 15.770 -26.742 -5.421 1.00 34.32 69 THR A N 1
ATOM 514 C CA . THR A 1 69 ? 15.315 -27.358 -6.657 1.00 33.21 69 THR A CA 1
ATOM 515 C C . THR A 1 69 ? 15.635 -26.550 -7.904 1.00 37.71 69 THR A C 1
ATOM 516 O O . THR A 1 69 ? 15.547 -27.096 -9.009 1.00 32.31 69 THR A O 1
ATOM 520 N N . ASP A 1 70 ? 15.988 -25.275 -7.768 1.00 33.48 70 ASP A N 1
ATOM 521 C CA . ASP A 1 70 ? 16.106 -24.360 -8.897 1.00 33.67 70 ASP A CA 1
ATOM 522 C C . ASP A 1 70 ? 17.532 -23.828 -8.964 1.00 32.15 70 ASP A C 1
ATOM 523 O O . ASP A 1 70 ? 17.989 -23.149 -8.038 1.00 27.19 70 ASP A O 1
ATOM 528 N N . PHE A 1 71 ? 18.228 -24.126 -10.062 1.00 33.55 71 PHE A N 1
ATOM 529 C CA . PHE A 1 71 ? 19.642 -23.802 -10.204 1.00 29.67 71 PHE A CA 1
ATOM 530 C C . PHE A 1 71 ? 19.900 -23.098 -11.528 1.00 30.48 71 PHE A C 1
ATOM 531 O O . PHE A 1 71 ? 19.144 -23.254 -12.491 1.00 28.17 71 PHE A O 1
ATOM 539 N N . THR A 1 72 ? 20.989 -22.330 -11.574 1.00 28.77 72 THR A N 1
ATOM 540 C CA . THR A 1 72 ? 21.281 -21.496 -12.736 1.00 30.16 72 THR A CA 1
ATOM 541 C C . THR A 1 72 ? 22.775 -21.476 -13.021 1.00 28.59 72 THR A C 1
ATOM 542 O O . THR A 1 72 ? 23.571 -21.106 -12.154 1.00 29.28 72 THR A O 1
ATOM 546 N N . LEU A 1 73 ? 23.147 -21.872 -14.237 1.00 32.69 73 LEU A N 1
ATOM 547 C CA . LEU A 1 73 ? 24.489 -21.660 -14.763 1.00 28.42 73 LEU A CA 1
ATOM 548 C C . LEU A 1 73 ? 24.495 -20.382 -15.591 1.00 24.91 73 LEU A C 1
ATOM 549 O O . LEU A 1 73 ? 23.556 -20.123 -16.348 1.00 23.88 73 LEU A O 1
ATOM 554 N N . SER A 1 74 ? 25.550 -19.581 -15.445 1.00 22.10 74 SER A N 1
ATOM 555 C CA . SER A 1 74 ? 25.572 -18.264 -16.069 1.00 22.82 74 SER A CA 1
ATOM 556 C C . SER A 1 74 ? 26.887 -18.001 -16.790 1.00 30.40 74 SER A C 1
ATOM 557 O O . SER A 1 74 ? 27.962 -18.369 -16.306 1.00 30.49 74 SER A O 1
ATOM 560 N N . ILE A 1 75 ? 26.784 -17.352 -17.949 1.00 24.40 75 ILE A N 1
ATOM 561 C CA . ILE A 1 75 ? 27.932 -16.837 -18.689 1.00 32.36 75 ILE A CA 1
ATOM 562 C C . ILE A 1 75 ? 27.703 -15.343 -18.864 1.00 33.53 75 ILE A C 1
ATOM 563 O O . ILE A 1 75 ? 26.849 -14.930 -19.659 1.00 37.67 75 ILE A O 1
ATOM 568 N N . ASN A 1 76 ? 28.459 -14.528 -18.124 1.00 33.92 76 ASN A N 1
ATOM 569 C CA . ASN A 1 76 ? 28.152 -13.101 -18.047 1.00 49.78 76 ASN A CA 1
ATOM 570 C C . ASN A 1 76 ? 28.536 -12.331 -19.307 1.00 48.98 76 ASN A C 1
ATOM 571 O O . ASN A 1 76 ? 28.036 -11.218 -19.509 1.00 50.96 76 ASN A O 1
ATOM 576 N N . SER A 1 77 ? 29.402 -12.891 -20.156 1.00 46.91 77 SER A N 1
ATOM 577 C CA . SER A 1 77 ? 29.716 -12.267 -21.442 1.00 40.88 77 SER A CA 1
ATOM 578 C C . SER A 1 77 ? 30.168 -13.387 -22.379 1.00 40.05 77 SER A C 1
ATOM 579 O O . SER A 1 77 ? 31.336 -13.785 -22.352 1.00 45.54 77 SER A O 1
ATOM 582 N N . VAL A 1 78 ? 29.240 -13.875 -23.196 1.00 33.36 78 VAL A N 1
ATOM 583 C CA . VAL A 1 78 ? 29.442 -15.108 -23.949 1.00 40.17 78 VAL A CA 1
ATOM 584 C C . VAL A 1 78 ? 30.412 -14.870 -25.100 1.00 34.68 78 VAL A C 1
ATOM 585 O O . VAL A 1 78 ? 30.535 -13.759 -25.626 1.00 41.12 78 VAL A O 1
ATOM 589 N N . GLU A 1 79 ? 31.122 -15.930 -25.485 1.00 38.58 79 GLU A N 1
ATOM 590 C CA . GLU A 1 79 ? 32.090 -15.890 -26.571 1.00 37.51 79 GLU A CA 1
ATOM 591 C C . GLU A 1 79 ? 31.785 -16.997 -27.572 1.00 35.09 79 GLU A C 1
ATOM 592 O O . GLU A 1 79 ? 31.006 -17.914 -27.306 1.00 35.99 79 GLU A O 1
ATOM 598 N N . SER A 1 80 ? 32.422 -16.900 -28.739 1.00 39.19 80 SER A N 1
ATOM 599 C CA . SER A 1 80 ? 32.185 -17.873 -29.799 1.00 36.25 80 SER A CA 1
ATOM 600 C C . SER A 1 80 ? 32.644 -19.268 -29.397 1.00 33.23 80 SER A C 1
ATOM 601 O O . SER A 1 80 ? 32.046 -20.263 -29.820 1.00 37.14 80 SER A O 1
ATOM 604 N N . GLU A 1 81 ? 33.695 -19.367 -28.583 1.00 30.83 81 GLU A N 1
ATOM 605 C CA . GLU A 1 81 ? 34.161 -20.668 -28.119 1.00 33.60 81 GLU A CA 1
ATOM 606 C C . GLU A 1 81 ? 33.190 -21.327 -27.149 1.00 35.65 81 GLU A C 1
ATOM 607 O O . GLU A 1 81 ? 33.406 -22.485 -26.775 1.00 38.01 81 GLU A O 1
ATOM 609 N N . ASP A 1 82 ? 32.134 -20.624 -26.733 1.00 25.33 82 ASP A N 1
ATOM 610 C CA . ASP A 1 82 ? 31.163 -21.184 -25.804 1.00 26.92 82 ASP A CA 1
ATOM 611 C C . ASP A 1 82 ? 30.094 -22.023 -26.490 1.00 27.18 82 ASP A C 1
ATOM 612 O O . ASP A 1 82 ? 29.263 -22.616 -25.794 1.00 29.22 82 ASP A O 1
ATOM 617 N N . ILE A 1 83 ? 30.086 -22.075 -27.821 1.00 21.73 83 ILE A N 1
ATOM 618 C CA . ILE A 1 83 ? 29.119 -22.877 -28.564 1.00 27.24 83 ILE A CA 1
ATOM 619 C C . ILE A 1 83 ? 29.241 -24.338 -28.154 1.00 21.99 83 ILE A C 1
ATOM 620 O O . ILE A 1 83 ? 30.252 -24.991 -28.435 1.00 23.66 83 ILE A O 1
ATOM 625 N N . ALA A 1 84 ? 28.201 -24.858 -27.501 1.00 24.56 84 ALA A N 1
ATOM 626 C CA . ALA A 1 84 ? 28.210 -26.215 -26.969 1.00 24.93 84 ALA A CA 1
ATOM 627 C C . ALA A 1 84 ? 26.865 -26.559 -26.343 1.00 24.13 84 ALA A C 1
ATOM 628 O O . ALA A 1 84 ? 25.964 -25.716 -26.292 1.00 23.94 84 ALA A O 1
ATOM 630 N N . ASP A 1 85 ? 26.723 -27.791 -25.865 1.00 22.71 85 ASP A N 1
ATOM 631 C CA . ASP A 1 85 ? 25.611 -28.183 -25.013 1.00 23.90 85 ASP A CA 1
ATOM 632 C C . ASP A 1 85 ? 26.062 -28.161 -23.556 1.00 21.83 85 ASP A C 1
ATOM 633 O O . ASP A 1 85 ? 27.243 -28.343 -23.252 1.00 25.03 85 ASP A O 1
ATOM 638 N N . TYR A 1 86 ? 25.113 -27.932 -22.652 1.00 27.37 86 TYR A N 1
ATOM 639 C CA . TYR A 1 86 ? 25.419 -27.804 -21.233 1.00 26.29 86 TYR A CA 1
ATOM 640 C C . TYR A 1 86 ? 24.468 -28.672 -20.424 1.00 26.42 86 TYR A C 1
ATOM 641 O O . TYR A 1 86 ? 23.248 -28.607 -20.609 1.00 28.14 86 TYR A O 1
ATOM 650 N N . TYR A 1 87 ? 25.029 -29.475 -19.525 1.00 22.29 87 TYR A N 1
ATOM 651 C CA . TYR A 1 87 ? 24.268 -30.418 -18.722 1.00 27.31 87 TYR A CA 1
ATOM 652 C C . TYR A 1 87 ? 24.419 -30.103 -17.239 1.00 22.53 87 TYR A C 1
ATOM 653 O O . TYR A 1 87 ? 25.380 -29.457 -16.814 1.00 23.16 87 TYR A O 1
ATOM 662 N N . CYS A 1 88 ? 23.451 -30.568 -16.453 1.00 26.03 88 CYS A N 1
ATOM 663 C CA . CYS A 1 88 ? 23.532 -30.519 -15.001 1.00 23.77 88 CYS A CA 1
ATOM 664 C C . CYS A 1 88 ? 23.431 -31.930 -14.442 1.00 21.28 88 CYS A C 1
ATOM 665 O O . CYS A 1 88 ? 22.823 -32.816 -15.049 1.00 24.59 88 CYS A O 1
ATOM 668 N N . GLN A 1 89 ? 24.048 -32.131 -13.283 1.00 22.84 89 GLN A N 1
ATOM 669 C CA . GLN A 1 89 ? 24.128 -33.440 -12.655 1.00 15.60 89 GLN A CA 1
ATOM 670 C C . GLN A 1 89 ? 23.862 -33.264 -11.171 1.00 25.24 89 GLN A C 1
ATOM 671 O O . GLN A 1 89 ? 24.448 -32.378 -10.543 1.00 27.13 89 GLN A O 1
ATOM 677 N N . GLN A 1 90 ? 22.982 -34.089 -10.612 1.00 26.67 90 GLN A N 1
ATOM 678 C CA . GLN A 1 90 ? 22.726 -34.090 -9.179 1.00 22.11 90 GLN A CA 1
ATOM 679 C C . GLN A 1 90 ? 23.396 -35.300 -8.542 1.00 20.90 90 GLN A C 1
ATOM 680 O O . GLN A 1 90 ? 23.472 -36.371 -9.152 1.00 20.61 90 GLN A O 1
ATOM 686 N N . ASN A 1 91 ? 23.891 -35.127 -7.318 1.00 26.32 91 ASN A N 1
ATOM 687 C CA . ASN A 1 91 ? 24.416 -36.253 -6.551 1.00 30.12 91 ASN A CA 1
ATOM 688 C C . ASN A 1 91 ? 24.046 -36.123 -5.078 1.00 32.95 91 ASN A C 1
ATOM 689 O O . ASN A 1 91 ? 24.856 -36.398 -4.185 1.00 26.80 91 ASN A O 1
ATOM 694 N N . ASN A 1 92 ? 22.814 -35.696 -4.807 1.00 28.47 92 ASN A N 1
ATOM 695 C CA . ASN A 1 92 ? 22.282 -35.740 -3.452 1.00 26.30 92 ASN A CA 1
ATOM 696 C C . ASN A 1 92 ? 21.625 -37.079 -3.153 1.00 23.03 92 ASN A C 1
ATOM 697 O O . ASN A 1 92 ? 21.576 -37.496 -1.989 1.00 19.46 92 ASN A O 1
ATOM 702 N N . ASN A 1 93 ? 21.143 -37.768 -4.187 1.00 30.53 93 ASN A N 1
ATOM 703 C CA . ASN A 1 93 ? 20.495 -39.063 -4.061 1.00 27.58 93 ASN A CA 1
ATOM 704 C C . ASN A 1 93 ? 21.127 -40.043 -5.036 1.00 30.26 93 ASN A C 1
ATOM 705 O O . ASN A 1 93 ? 21.442 -39.683 -6.175 1.00 28.25 93 ASN A O 1
ATOM 710 N N . TRP A 1 94 ? 21.310 -41.278 -4.585 1.00 32.12 94 TRP A N 1
ATOM 711 C CA . TRP A 1 94 ? 21.823 -42.345 -5.437 1.00 30.97 94 TRP A CA 1
ATOM 712 C C . TRP A 1 94 ? 20.673 -42.918 -6.257 1.00 33.70 94 TRP A C 1
ATOM 713 O O . TRP A 1 94 ? 19.595 -43.166 -5.715 1.00 33.36 94 TRP A O 1
ATOM 724 N N . PRO A 1 95 ? 20.894 -43.135 -7.564 1.00 34.98 95 PRO A N 1
ATOM 725 C CA . PRO A 1 95 ? 22.144 -42.871 -8.283 1.00 28.15 95 PRO A CA 1
ATOM 726 C C . PRO A 1 95 ? 22.218 -41.450 -8.825 1.00 25.90 95 PRO A C 1
ATOM 727 O O . PRO A 1 95 ? 21.180 -40.817 -9.022 1.00 30.54 95 PRO A O 1
ATOM 731 N N . THR A 1 96 ? 23.433 -40.960 -9.062 1.00 26.54 96 THR A N 1
ATOM 732 C CA . THR A 1 96 ? 23.590 -39.655 -9.686 1.00 23.83 96 THR A CA 1
ATOM 733 C C . THR A 1 96 ? 22.935 -39.664 -11.063 1.00 26.22 96 THR A C 1
ATOM 734 O O . THR A 1 96 ? 23.027 -40.643 -11.810 1.00 17.90 96 THR A O 1
ATOM 738 N N . THR A 1 97 ? 22.233 -38.579 -11.382 1.00 26.79 97 THR A N 1
ATOM 739 C CA . THR A 1 97 ? 21.522 -38.464 -12.647 1.00 28.16 97 THR A CA 1
ATOM 740 C C . THR A 1 97 ? 21.834 -37.126 -13.301 1.00 26.84 97 THR A C 1
ATOM 741 O O . THR A 1 97 ? 22.169 -36.144 -12.635 1.00 28.32 97 THR A O 1
ATOM 745 N N . PHE A 1 98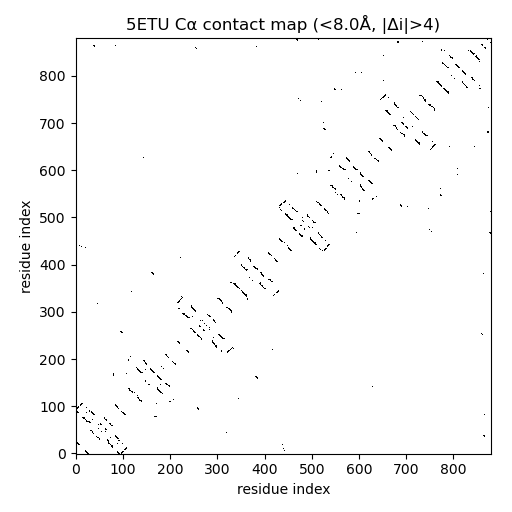 ? 21.713 -37.102 -14.624 1.00 26.93 98 PHE A N 1
ATOM 746 C CA . PHE A 1 98 ? 21.994 -35.920 -15.423 1.00 24.65 98 PHE A CA 1
ATOM 747 C C . PHE A 1 98 ? 20.709 -35.364 -16.018 1.00 23.18 98 PHE A C 1
ATOM 748 O O . PHE A 1 98 ? 19.739 -36.095 -16.233 1.00 28.36 98 PHE A O 1
ATOM 756 N N . GLY A 1 99 ? 20.716 -34.061 -16.288 1.00 25.92 99 GLY A N 1
ATOM 757 C CA . GLY A 1 99 ? 19.665 -33.448 -17.066 1.00 26.90 99 GLY A CA 1
ATOM 758 C C . GLY A 1 99 ? 19.843 -33.758 -18.537 1.00 22.19 99 GLY A C 1
ATOM 759 O O . GLY A 1 99 ? 20.819 -34.374 -18.960 1.00 28.89 99 GLY A O 1
ATOM 760 N N . ALA A 1 100 ? 18.874 -33.314 -19.336 1.00 18.77 100 ALA A N 1
ATOM 761 C CA . ALA A 1 100 ? 18.877 -33.606 -20.764 1.00 25.23 100 ALA A CA 1
ATOM 762 C C . ALA A 1 100 ? 19.640 -32.578 -21.594 1.00 34.35 100 ALA A C 1
ATOM 763 O O . ALA A 1 100 ? 19.893 -32.832 -22.778 1.00 24.34 100 ALA A O 1
ATOM 765 N N . GLY A 1 101 ? 19.996 -31.441 -21.021 1.00 27.65 101 GLY A N 1
ATOM 766 C CA . GLY A 1 101 ? 20.912 -30.534 -21.681 1.00 25.65 101 GLY A CA 1
ATOM 767 C C . GLY A 1 101 ? 20.225 -29.385 -22.400 1.00 26.05 101 GLY A C 1
ATOM 768 O O . GLY A 1 101 ? 19.096 -29.500 -22.894 1.00 24.38 101 GLY A O 1
ATOM 769 N N . THR A 1 102 ? 20.925 -28.253 -22.461 1.00 20.41 102 THR A N 1
ATOM 770 C CA . THR A 1 102 ? 20.515 -27.088 -23.235 1.00 27.23 102 THR A CA 1
ATOM 771 C C . THR A 1 102 ? 21.549 -26.821 -24.324 1.00 28.73 102 THR A C 1
ATOM 772 O O . THR A 1 102 ? 22.755 -26.813 -24.054 1.00 25.22 102 THR A O 1
ATOM 776 N N . LYS A 1 103 ? 21.079 -26.609 -25.549 1.00 24.96 103 LYS A N 1
ATOM 777 C CA . LYS A 1 103 ? 21.950 -26.255 -26.662 1.00 27.97 103 LYS A CA 1
ATOM 778 C C . LYS A 1 103 ? 22.101 -24.738 -26.746 1.00 32.13 103 LYS A C 1
ATOM 779 O O . LYS A 1 103 ? 21.105 -24.005 -26.740 1.00 28.11 103 LYS A O 1
ATOM 785 N N . LEU A 1 104 ? 23.347 -24.270 -26.817 1.00 25.96 104 LEU A N 1
ATOM 786 C CA . LEU A 1 104 ? 23.651 -22.848 -26.921 1.00 21.62 104 LEU A CA 1
ATOM 787 C C . LEU A 1 104 ? 24.092 -22.529 -28.346 1.00 25.79 104 LEU A C 1
ATOM 788 O O . LEU A 1 104 ? 25.107 -23.049 -28.820 1.00 26.54 104 LEU A O 1
ATOM 793 N N . GLU A 1 105 ? 23.328 -21.682 -29.024 1.00 27.42 105 GLU A N 1
ATOM 794 C CA . GLU A 1 105 ? 23.649 -21.231 -30.367 1.00 27.44 105 GLU A CA 1
ATOM 795 C C . GLU A 1 105 ? 24.035 -19.760 -30.324 1.00 32.95 105 GLU A C 1
ATOM 796 O O . GLU A 1 105 ? 23.598 -19.016 -29.442 1.00 34.08 105 GLU A O 1
ATOM 802 N N . LEU A 1 106 ? 24.859 -19.343 -31.280 1.00 22.30 106 LEU A N 1
ATOM 803 C CA . LEU A 1 106 ? 25.328 -17.966 -31.349 1.00 25.49 106 LEU A CA 1
ATOM 804 C C . LEU A 1 106 ? 24.786 -17.284 -32.595 1.00 29.13 106 LEU A C 1
ATOM 805 O O . LEU A 1 106 ? 24.858 -17.841 -33.695 1.00 39.06 106 LEU A O 1
ATOM 810 N N . LYS A 1 107 ? 24.228 -16.091 -32.415 1.00 31.12 107 LYS A N 1
ATOM 811 C CA . LYS A 1 107 ? 23.865 -15.252 -33.545 1.00 34.08 107 LYS A CA 1
ATOM 812 C C . LYS A 1 107 ? 25.093 -14.505 -34.052 1.00 37.85 107 LYS A C 1
ATOM 813 O O . LYS A 1 107 ? 26.019 -14.202 -33.294 1.00 37.34 107 LYS A O 1
ATOM 819 N N . ARG A 1 108 ? 25.099 -14.218 -35.351 1.00 27.64 108 ARG A N 1
ATOM 820 C CA . ARG A 1 108 ? 26.134 -13.389 -35.950 1.00 23.49 108 ARG A CA 1
ATOM 821 C C . ARG A 1 108 ? 25.556 -12.726 -37.193 1.00 26.50 108 ARG A C 1
ATOM 822 O O . ARG A 1 108 ? 24.394 -12.942 -37.552 1.00 27.73 108 ARG A O 1
ATOM 830 N N . THR A 1 109 ? 26.373 -11.904 -37.846 1.00 23.65 109 THR A N 1
ATOM 831 C CA . THR A 1 109 ? 25.925 -11.232 -39.055 1.00 28.42 109 THR A CA 1
ATOM 832 C C . THR A 1 109 ? 25.727 -12.243 -40.181 1.00 29.07 109 THR A C 1
ATOM 833 O O . THR A 1 109 ? 26.303 -13.335 -40.182 1.00 27.38 109 THR A O 1
ATOM 837 N N . VAL A 1 110 ? 24.889 -11.863 -41.149 1.00 31.29 110 VAL A N 1
ATOM 838 C CA . VAL A 1 110 ? 24.653 -12.714 -42.311 1.00 31.05 110 VAL A CA 1
ATOM 839 C C . VAL A 1 110 ? 25.935 -12.847 -43.119 1.00 24.70 110 VAL A C 1
ATOM 840 O O . VAL A 1 110 ? 26.620 -11.856 -43.396 1.00 26.21 110 VAL A O 1
ATOM 844 N N . ALA A 1 111 ? 26.269 -14.079 -43.499 1.00 27.80 111 ALA A N 1
ATOM 845 C CA . ALA A 1 111 ? 27.434 -14.359 -44.327 1.00 25.89 111 ALA A CA 1
ATOM 846 C C . ALA A 1 111 ? 27.011 -15.234 -45.497 1.00 26.22 111 ALA A C 1
ATOM 847 O O . ALA A 1 111 ? 26.383 -16.279 -45.299 1.00 22.41 111 ALA A O 1
ATOM 849 N N . ALA A 1 112 ? 27.351 -14.806 -46.707 1.00 19.59 112 ALA A N 1
ATOM 850 C CA . ALA A 1 112 ? 26.999 -15.587 -47.884 1.00 26.77 112 ALA A CA 1
ATOM 851 C C . ALA A 1 112 ? 27.968 -16.759 -48.045 1.00 20.45 112 ALA A C 1
ATOM 852 O O . ALA A 1 112 ? 29.147 -16.639 -47.702 1.00 21.39 112 ALA A O 1
ATOM 854 N N . PRO A 1 113 ? 27.494 -17.904 -48.532 1.00 18.82 113 PRO A N 1
ATOM 855 C CA . PRO A 1 113 ? 28.390 -19.050 -48.710 1.00 20.40 113 PRO A CA 1
ATOM 856 C C . PRO A 1 113 ? 29.283 -18.883 -49.927 1.00 23.87 113 PRO A C 1
ATOM 857 O O . PRO A 1 113 ? 28.938 -18.202 -50.893 1.00 21.90 113 PRO A O 1
ATOM 861 N N . SER A 1 114 ? 30.456 -19.503 -49.857 1.00 20.90 114 SER A N 1
ATOM 862 C CA . SER A 1 114 ? 31.326 -19.678 -51.009 1.00 16.37 114 SER A CA 1
ATOM 863 C C . SER A 1 114 ? 31.075 -21.074 -51.559 1.00 14.38 114 SER A C 1
ATOM 864 O O . SER A 1 114 ? 31.198 -22.062 -50.827 1.00 19.64 114 SER A O 1
ATOM 867 N N . VAL A 1 115 ? 30.693 -21.155 -52.831 1.00 16.68 115 VAL A N 1
ATOM 868 C CA . VAL A 1 115 ? 30.221 -22.400 -53.428 1.00 16.45 115 VAL A CA 1
ATOM 869 C C . VAL A 1 115 ? 31.320 -22.995 -54.295 1.00 16.83 115 VAL A C 1
ATOM 870 O O . VAL A 1 115 ? 31.922 -22.297 -55.119 1.00 22.01 115 VAL A O 1
ATOM 874 N N . PHE A 1 116 ? 31.571 -24.288 -54.117 1.00 20.64 116 PHE A N 1
ATOM 875 C CA . PHE A 1 116 ? 32.504 -25.044 -54.937 1.00 17.53 116 PHE A CA 1
ATOM 876 C C . PHE A 1 116 ? 31.828 -26.340 -55.353 1.00 22.85 116 PHE A C 1
ATOM 877 O O . PHE A 1 116 ? 31.056 -26.917 -54.579 1.00 27.18 116 PHE A O 1
ATOM 885 N N . ILE A 1 117 ? 32.115 -26.803 -56.567 1.00 20.36 117 ILE A N 1
ATOM 886 C CA . ILE A 1 117 ? 31.572 -28.061 -57.062 1.00 18.71 117 ILE A CA 1
ATOM 887 C C . ILE A 1 117 ? 32.721 -28.955 -57.510 1.00 20.07 117 ILE A C 1
ATOM 888 O O . ILE A 1 117 ? 33.675 -28.494 -58.145 1.00 22.22 117 ILE A O 1
ATOM 893 N N . PHE A 1 118 ? 32.634 -30.234 -57.156 1.00 20.58 118 PHE A N 1
ATOM 894 C CA . PHE A 1 118 ? 33.653 -31.216 -57.500 1.00 20.27 118 PHE A CA 1
ATOM 895 C C . PHE A 1 118 ? 33.031 -32.311 -58.355 1.00 21.07 118 PHE A C 1
ATOM 896 O O . PHE A 1 118 ? 32.088 -32.983 -57.900 1.00 19.95 118 PHE A O 1
ATOM 904 N N . PRO A 1 119 ? 33.504 -32.529 -59.578 1.00 22.13 119 PRO A N 1
ATOM 905 C CA . PRO A 1 119 ? 33.089 -33.711 -60.342 1.00 23.27 119 PRO A CA 1
ATOM 906 C C . PRO A 1 119 ? 33.572 -34.980 -59.667 1.00 21.42 119 PRO A C 1
ATOM 907 O O . PRO A 1 119 ? 34.374 -34.919 -58.723 1.00 26.84 119 PRO A O 1
ATOM 911 N N . PRO A 1 120 ? 33.098 -36.147 -60.094 1.00 24.99 120 PRO A N 1
ATOM 912 C CA . PRO A 1 120 ? 33.639 -37.392 -59.545 1.00 22.52 120 PRO A CA 1
ATOM 913 C C . PRO A 1 120 ? 35.038 -37.668 -60.068 1.00 26.13 120 PRO A C 1
ATOM 914 O O . PRO A 1 120 ? 35.406 -37.265 -61.173 1.00 23.54 120 PRO A O 1
ATOM 918 N N . SER A 1 121 ? 35.826 -38.357 -59.248 1.00 25.88 121 SER A N 1
ATOM 919 C CA . SER A 1 121 ? 37.165 -38.750 -59.657 1.00 30.88 121 SER A CA 1
ATOM 920 C C . SER A 1 121 ? 37.111 -39.987 -60.545 1.00 27.51 121 SER A C 1
ATOM 921 O O . SER A 1 121 ? 36.225 -40.838 -60.413 1.00 27.31 121 SER A O 1
ATOM 924 N N . ASP A 1 122 ? 38.079 -40.080 -61.461 1.00 27.06 122 ASP A N 1
ATOM 925 C CA . ASP A 1 122 ? 38.210 -41.283 -62.274 1.00 29.35 122 ASP A CA 1
ATOM 926 C C . ASP A 1 122 ? 38.426 -42.512 -61.404 1.00 31.55 122 ASP A C 1
ATOM 927 O O . ASP A 1 122 ? 38.057 -43.625 -61.795 1.00 23.16 122 ASP A O 1
ATOM 932 N N . GLU A 1 123 ? 39.017 -42.327 -60.221 1.00 28.33 123 GLU A N 1
ATOM 933 C CA . GLU A 1 123 ? 39.199 -43.447 -59.308 1.00 28.41 123 GLU A CA 1
ATOM 934 C C . GLU A 1 123 ? 37.859 -44.029 -58.885 1.00 32.47 123 GLU A C 1
ATOM 935 O O . GLU A 1 123 ? 37.701 -45.253 -58.823 1.00 34.21 123 GLU A O 1
ATOM 941 N N . GLN A 1 124 ? 36.878 -43.168 -58.599 1.00 29.89 124 GLN A N 1
ATOM 942 C CA . GLN A 1 124 ? 35.581 -43.673 -58.161 1.00 32.65 124 GLN A CA 1
ATOM 943 C C . GLN A 1 124 ? 34.809 -44.284 -59.321 1.00 34.30 124 GLN A C 1
ATOM 944 O O . GLN A 1 124 ? 34.095 -45.278 -59.143 1.00 34.35 124 GLN A O 1
ATOM 950 N N . LEU A 1 125 ? 34.940 -43.704 -60.517 1.00 36.66 125 LEU A N 1
ATOM 951 C CA . LEU A 1 125 ? 34.207 -44.217 -61.670 1.00 31.47 125 LEU A CA 1
ATOM 952 C C . LEU A 1 125 ? 34.569 -45.667 -61.972 1.00 36.75 125 LEU A C 1
ATOM 953 O O . LEU A 1 125 ? 33.760 -46.395 -62.559 1.00 39.27 125 LEU A O 1
ATOM 958 N N . LYS A 1 126 ? 35.759 -46.113 -61.556 1.00 32.35 126 LYS A N 1
ATOM 959 C CA . LYS A 1 126 ? 36.167 -47.493 -61.796 1.00 34.99 126 LYS A CA 1
ATOM 960 C C . LYS A 1 126 ? 35.356 -48.487 -60.972 1.00 38.81 126 LYS A C 1
ATOM 961 O O . LYS A 1 126 ? 35.354 -49.682 -61.289 1.00 41.44 126 LYS A O 1
ATOM 967 N N . SER A 1 127 ? 34.653 -48.024 -59.943 1.00 40.30 127 SER A N 1
ATOM 968 C CA . SER A 1 127 ? 33.754 -48.888 -59.193 1.00 37.67 127 SER A CA 1
ATOM 969 C C . SER A 1 127 ? 32.318 -48.822 -59.700 1.00 32.76 127 SER A C 1
ATOM 970 O O . SER A 1 127 ? 31.454 -49.519 -59.159 1.00 37.48 127 SER A O 1
ATOM 973 N N . GLY A 1 128 ? 32.053 -48.047 -60.751 1.00 38.91 128 GLY A N 1
ATOM 974 C CA . GLY A 1 128 ? 30.722 -47.927 -61.317 1.00 49.66 128 GLY A CA 1
ATOM 975 C C . GLY A 1 128 ? 29.776 -47.008 -60.571 1.00 47.05 128 GLY A C 1
ATOM 976 O O . GLY A 1 128 ? 28.558 -47.095 -60.781 1.00 40.66 128 GLY A O 1
ATOM 977 N N . THR A 1 129 ? 30.289 -46.134 -59.708 1.00 42.50 129 THR A N 1
ATOM 978 C CA . THR A 1 129 ? 29.469 -45.173 -58.981 1.00 41.21 129 THR A CA 1
ATOM 979 C C . THR A 1 129 ? 30.089 -43.787 -59.099 1.00 36.70 129 THR A C 1
ATOM 980 O O . THR A 1 129 ? 31.315 -43.644 -59.091 1.00 33.99 129 THR A O 1
ATOM 984 N N . ALA A 1 130 ? 29.240 -42.768 -59.222 1.00 35.12 130 ALA A N 1
ATOM 985 C CA . ALA A 1 130 ? 29.681 -41.385 -59.368 1.00 40.39 130 ALA A CA 1
ATOM 986 C C . ALA A 1 130 ? 29.118 -40.533 -58.237 1.00 29.87 130 ALA A C 1
ATOM 987 O O . ALA A 1 130 ? 27.910 -40.548 -57.983 1.00 25.62 130 ALA A O 1
ATOM 989 N N . SER A 1 131 ? 29.994 -39.794 -57.563 1.00 26.29 131 SER A N 1
ATOM 990 C CA . SER A 1 131 ? 29.598 -38.852 -56.523 1.00 20.21 131 SER A CA 1
ATOM 991 C C . SER A 1 131 ? 29.967 -37.441 -56.959 1.00 21.15 131 SER A C 1
ATOM 992 O O . SER A 1 131 ? 31.148 -37.138 -57.159 1.00 26.22 131 SER A O 1
ATOM 995 N N . VAL A 1 132 ? 28.962 -36.587 -57.112 1.00 23.34 132 VAL A N 1
ATOM 996 C CA . VAL A 1 132 ? 29.167 -35.171 -57.385 1.00 20.79 132 VAL A CA 1
ATOM 997 C C . VAL A 1 132 ? 28.916 -34.406 -56.093 1.00 21.33 132 VAL A C 1
ATOM 998 O O . VAL A 1 132 ? 27.850 -34.536 -55.481 1.00 23.59 132 VAL A O 1
ATOM 1002 N N . VAL A 1 133 ? 29.897 -33.617 -55.663 1.00 18.09 133 VAL A N 1
ATOM 1003 C CA . VAL A 1 133 ? 29.854 -32.948 -54.370 1.00 19.99 133 VAL A CA 1
ATOM 1004 C C . VAL A 1 133 ? 29.750 -31.450 -54.596 1.00 22.07 133 VAL A C 1
ATOM 1005 O O . VAL A 1 133 ? 30.489 -30.882 -55.410 1.00 22.24 133 VAL A O 1
ATOM 1009 N N . CYS A 1 134 ? 28.835 -30.814 -53.874 1.00 18.00 134 CYS A N 1
ATOM 1010 C CA . CYS A 1 134 ? 28.700 -29.367 -53.874 1.00 17.87 134 CYS A CA 1
ATOM 1011 C C . CYS A 1 134 ? 28.950 -28.868 -52.458 1.00 22.01 134 CYS A C 1
ATOM 1012 O O . CYS A 1 134 ? 28.338 -29.363 -51.505 1.00 18.04 134 CYS A O 1
ATOM 1015 N N . LEU A 1 135 ? 29.856 -27.903 -52.324 1.00 17.99 135 LEU A N 1
ATOM 1016 C CA . LEU A 1 135 ? 30.298 -27.396 -51.031 1.00 21.93 135 LEU A CA 1
ATOM 1017 C C . LEU A 1 135 ? 29.849 -25.949 -50.867 1.00 20.09 135 LEU A C 1
ATOM 1018 O O . LEU A 1 135 ? 30.202 -25.091 -51.682 1.00 20.29 135 LEU A O 1
ATOM 1023 N N . LEU A 1 136 ? 29.068 -25.689 -49.822 1.00 16.97 136 LEU A N 1
ATOM 1024 C CA . LEU A 1 136 ? 28.730 -24.339 -49.385 1.00 15.84 136 LEU A CA 1
ATOM 1025 C C . LEU A 1 136 ? 29.554 -24.055 -48.136 1.00 18.12 136 LEU A C 1
ATOM 1026 O O . LEU A 1 136 ? 29.412 -24.756 -47.129 1.00 17.39 136 LEU A O 1
ATOM 1031 N N . ASN A 1 137 ? 30.405 -23.036 -48.194 1.00 19.16 137 ASN A N 1
ATOM 1032 C CA . ASN A 1 137 ? 31.427 -22.832 -47.177 1.00 20.82 137 ASN A CA 1
ATOM 1033 C C . ASN A 1 137 ? 31.191 -21.542 -46.406 1.00 19.63 137 ASN A C 1
ATOM 1034 O O . ASN A 1 137 ? 30.958 -20.486 -47.005 1.00 17.53 137 ASN A O 1
ATOM 1039 N N . ASN A 1 138 ? 31.252 -21.648 -45.077 1.00 18.51 138 ASN A N 1
ATOM 1040 C CA . ASN A 1 138 ? 31.356 -20.509 -44.161 1.00 23.82 138 ASN A CA 1
ATOM 1041 C C . ASN A 1 138 ? 30.231 -19.491 -44.360 1.00 23.84 138 ASN A C 1
ATOM 1042 O O . ASN A 1 138 ? 30.456 -18.343 -44.746 1.00 23.31 138 ASN A O 1
ATOM 1047 N N . PHE A 1 139 ? 29.006 -19.922 -44.068 1.00 21.82 139 PHE A N 1
ATOM 1048 C CA . PHE A 1 139 ? 27.843 -19.066 -44.243 1.00 22.48 139 PHE A CA 1
ATOM 1049 C C . PHE A 1 139 ? 27.022 -19.013 -42.962 1.00 18.55 139 PHE A C 1
ATOM 1050 O O . PHE A 1 139 ? 27.126 -19.881 -42.094 1.00 22.21 139 PHE A O 1
ATOM 1058 N N . TYR A 1 140 ? 26.208 -17.967 -42.857 1.00 22.55 140 TYR A N 1
ATOM 1059 C CA . TYR A 1 140 ? 25.248 -17.812 -41.767 1.00 23.78 140 TYR A CA 1
ATOM 1060 C C . TYR A 1 140 ? 24.074 -16.983 -42.284 1.00 22.88 140 TYR A C 1
ATOM 1061 O O . TYR A 1 140 ? 24.279 -15.981 -42.973 1.00 27.83 140 TYR A O 1
ATOM 1070 N N . PRO A 1 141 ? 22.838 -17.390 -41.953 1.00 24.55 141 PRO A N 1
ATOM 1071 C CA . PRO A 1 141 ? 22.473 -18.494 -41.057 1.00 21.03 141 PRO A CA 1
ATOM 1072 C C . PRO A 1 141 ? 22.398 -19.862 -41.736 1.00 24.85 141 PRO A C 1
ATOM 1073 O O . PRO A 1 141 ? 22.748 -20.001 -42.906 1.00 21.36 141 PRO A O 1
ATOM 1077 N N . ARG A 1 142 ? 21.903 -20.853 -40.989 1.00 21.49 142 ARG A N 1
ATOM 1078 C CA . ARG A 1 142 ? 22.043 -22.252 -41.384 1.00 19.45 142 ARG A CA 1
ATOM 1079 C C . ARG A 1 142 ? 21.163 -22.614 -42.576 1.00 20.51 142 ARG A C 1
ATOM 1080 O O . ARG A 1 142 ? 21.533 -23.483 -43.374 1.00 24.11 142 ARG A O 1
ATOM 1088 N N . GLU A 1 143 ? 20.006 -21.976 -42.714 1.00 21.19 143 GLU A N 1
ATOM 1089 C CA . GLU A 1 143 ? 19.070 -22.348 -43.768 1.00 23.87 143 GLU A CA 1
ATOM 1090 C C . GLU A 1 143 ? 19.643 -22.021 -45.144 1.00 21.31 143 GLU A C 1
ATOM 1091 O O . GLU A 1 143 ? 20.134 -20.913 -45.380 1.00 21.83 143 GLU A O 1
ATOM 1097 N N . ALA A 1 144 ? 19.583 -22.998 -46.049 1.00 18.11 144 ALA A N 1
ATOM 1098 C CA . ALA A 1 144 ? 20.044 -22.824 -47.420 1.00 26.15 144 ALA A CA 1
ATOM 1099 C C . ALA A 1 144 ? 19.418 -23.907 -48.287 1.00 26.73 144 ALA A C 1
ATOM 1100 O O . ALA A 1 144 ? 19.045 -24.978 -47.802 1.00 25.42 144 ALA A O 1
ATOM 1102 N N . LYS A 1 145 ? 19.309 -23.613 -49.579 1.00 21.74 145 LYS A N 1
ATOM 1103 C CA . LYS A 1 145 ? 18.742 -24.532 -50.555 1.00 20.52 145 LYS A CA 1
ATOM 1104 C C . LYS A 1 145 ? 19.814 -24.916 -51.564 1.00 23.92 145 LYS A C 1
ATOM 1105 O O . LYS A 1 145 ? 20.533 -24.049 -52.074 1.00 22.96 145 LYS A O 1
ATOM 1111 N N . VAL A 1 146 ? 19.923 -26.209 -51.847 1.00 24.55 146 VAL A N 1
ATOM 1112 C CA . VAL A 1 146 ? 20.780 -26.711 -52.913 1.00 25.23 146 VAL A CA 1
ATOM 1113 C C . VAL A 1 146 ? 19.885 -27.420 -53.915 1.00 25.34 146 VAL A C 1
ATOM 1114 O O . VAL A 1 146 ? 19.161 -28.357 -53.556 1.00 23.79 146 VAL A O 1
ATOM 1118 N N . GLN A 1 147 ? 19.926 -26.967 -55.164 1.00 25.93 147 GLN A N 1
ATOM 1119 C CA . GLN A 1 147 ? 19.115 -27.525 -56.236 1.00 24.06 147 GLN A CA 1
ATOM 1120 C C . GLN A 1 147 ? 20.035 -28.122 -57.289 1.00 24.10 147 GLN A C 1
ATOM 1121 O O . GLN A 1 147 ? 20.863 -27.411 -57.869 1.00 24.78 147 GLN A O 1
ATOM 1127 N N . TRP A 1 148 ? 19.895 -29.422 -57.525 1.00 21.22 148 TRP A N 1
ATOM 1128 C CA . TRP A 1 148 ? 20.719 -30.129 -58.493 1.00 20.95 148 TRP A CA 1
ATOM 1129 C C . TRP A 1 148 ? 20.019 -30.205 -59.840 1.00 20.62 148 TRP A C 1
ATOM 1130 O O . TRP A 1 148 ? 18.799 -30.366 -59.913 1.00 22.75 148 TRP A O 1
ATOM 1141 N N . LYS A 1 149 ? 20.805 -30.097 -60.908 1.00 20.38 149 LYS A N 1
ATOM 1142 C CA . LYS A 1 149 ? 20.282 -30.211 -62.262 1.00 25.41 149 LYS A CA 1
ATOM 1143 C C . LYS A 1 149 ? 21.294 -30.931 -63.137 1.00 25.81 149 LYS A C 1
ATOM 1144 O O . LYS A 1 149 ? 22.487 -30.619 -63.101 1.00 26.30 149 LYS A O 1
ATOM 1150 N N . VAL A 1 150 ? 20.809 -31.894 -63.914 1.00 28.62 150 VAL A N 1
ATOM 1151 C CA . VAL A 1 150 ? 21.625 -32.658 -64.848 1.00 24.31 150 VAL A CA 1
ATOM 1152 C C . VAL A 1 150 ? 20.954 -32.542 -66.208 1.00 29.90 150 VAL A C 1
ATOM 1153 O O . VAL A 1 150 ? 19.832 -33.029 -66.390 1.00 30.39 150 VAL A O 1
ATOM 1157 N N . ASP A 1 151 ? 21.632 -31.895 -67.157 1.00 30.98 151 ASP A N 1
ATOM 1158 C CA . ASP A 1 151 ? 21.073 -31.617 -68.480 1.00 27.06 151 ASP A CA 1
ATOM 1159 C C . ASP A 1 151 ? 19.705 -30.949 -68.357 1.00 32.34 151 ASP A C 1
ATOM 1160 O O . ASP A 1 151 ? 18.720 -31.366 -68.972 1.00 33.65 151 ASP A O 1
ATOM 1165 N N . ASN A 1 152 ? 19.651 -29.914 -67.519 1.00 30.14 152 ASN A N 1
ATOM 1166 C CA A ASN A 1 152 ? 18.464 -29.121 -67.213 0.53 29.77 152 ASN A CA 1
ATOM 1167 C CA B ASN A 1 152 ? 18.441 -29.134 -67.276 0.47 29.76 152 ASN A CA 1
ATOM 1168 C C . ASN A 1 152 ? 17.330 -29.947 -66.615 1.00 26.53 152 ASN A C 1
ATOM 1169 O O . ASN A 1 152 ? 16.208 -29.447 -66.478 1.00 29.38 152 ASN A O 1
ATOM 1178 N N . ALA A 1 153 ? 17.596 -31.187 -66.216 1.00 27.67 153 ALA A N 1
ATOM 1179 C CA . ALA A 1 153 ? 16.602 -32.000 -65.526 1.00 28.32 153 ALA A CA 1
ATOM 1180 C C . ALA A 1 153 ? 16.789 -31.875 -64.017 1.00 31.19 153 ALA A C 1
ATOM 1181 O O . ALA A 1 153 ? 17.893 -32.086 -63.502 1.00 23.59 153 ALA A O 1
ATOM 1183 N N . LEU A 1 154 ? 15.711 -31.526 -63.313 1.00 19.97 154 LEU A N 1
ATOM 1184 C CA . LEU A 1 154 ? 15.770 -31.377 -61.863 1.00 24.31 154 LEU A CA 1
ATOM 1185 C C . LEU A 1 154 ? 15.988 -32.729 -61.189 1.00 24.57 154 LEU A C 1
ATOM 1186 O O . LEU A 1 154 ? 15.303 -33.708 -61.497 1.00 29.49 154 LEU A O 1
ATOM 1191 N N . GLN A 1 155 ? 16.944 -32.782 -60.265 1.00 24.51 155 GLN A N 1
ATOM 1192 C CA . GLN A 1 155 ? 17.239 -33.995 -59.516 1.00 26.28 155 GLN A CA 1
ATOM 1193 C C . GLN A 1 155 ? 16.512 -33.947 -58.181 1.00 22.87 155 GLN A C 1
ATOM 1194 O O . GLN A 1 155 ? 16.563 -32.932 -57.480 1.00 26.93 155 GLN A O 1
ATOM 1200 N N . SER A 1 156 ? 15.836 -35.039 -57.835 1.00 24.80 156 SER A N 1
ATOM 1201 C CA . SER A 1 156 ? 15.115 -35.133 -56.572 1.00 20.42 156 SER A CA 1
ATOM 1202 C C . SER A 1 156 ? 15.242 -36.542 -56.017 1.00 24.29 156 SER A C 1
ATOM 1203 O O . SER A 1 156 ? 14.973 -37.520 -56.723 1.00 25.79 156 SER A O 1
ATOM 1206 N N . GLY A 1 157 ? 15.653 -36.640 -54.752 1.00 21.87 157 GLY A N 1
ATOM 1207 C CA . GLY A 1 157 ? 15.741 -37.912 -54.072 1.00 20.31 157 GLY A CA 1
ATOM 1208 C C . GLY A 1 157 ? 17.086 -38.601 -54.157 1.00 25.61 157 GLY A C 1
ATOM 1209 O O . GLY A 1 157 ? 17.304 -39.589 -53.440 1.00 29.81 157 GLY A O 1
ATOM 1210 N N . ASN A 1 158 ? 17.998 -38.119 -55.003 1.00 25.84 158 ASN A N 1
ATOM 1211 C CA . ASN A 1 158 ? 19.300 -38.753 -55.191 1.00 26.10 158 ASN A CA 1
ATOM 1212 C C . ASN A 1 158 ? 20.441 -37.877 -54.681 1.00 24.25 158 ASN A C 1
ATOM 1213 O O . ASN A 1 158 ? 21.549 -37.909 -55.221 1.00 30.94 158 ASN A O 1
ATOM 1218 N N . SER A 1 159 ? 20.188 -37.090 -53.640 1.00 22.44 159 SER A N 1
ATOM 1219 C CA . SER A 1 159 ? 21.236 -36.303 -53.009 1.00 29.37 159 SER A CA 1
ATOM 1220 C C . SER A 1 159 ? 21.035 -36.317 -51.501 1.00 27.76 159 SER A C 1
ATOM 1221 O O . SER A 1 159 ? 19.915 -36.471 -51.011 1.00 25.07 159 SER A O 1
ATOM 1224 N N . GLN A 1 160 ? 22.137 -36.166 -50.769 1.00 27.26 160 GLN A N 1
ATOM 1225 C CA . GLN A 1 160 ? 22.108 -36.117 -49.315 1.00 25.13 160 GLN A CA 1
ATOM 1226 C C . GLN A 1 160 ? 22.930 -34.934 -48.820 1.00 28.72 160 GLN A C 1
ATOM 1227 O O . GLN A 1 160 ? 23.929 -34.544 -49.432 1.00 24.44 160 GLN A O 1
ATOM 1233 N N . GLU A 1 161 ? 22.493 -34.371 -47.698 1.00 23.86 161 GLU A N 1
ATOM 1234 C CA . GLU A 1 161 ? 23.067 -33.157 -47.142 1.00 18.78 161 GLU A CA 1
ATOM 1235 C C . GLU A 1 161 ? 23.691 -33.439 -45.785 1.00 25.07 161 GLU A C 1
ATOM 1236 O O . GLU A 1 161 ? 23.156 -34.220 -44.993 1.00 24.75 161 GLU A O 1
ATOM 1242 N N . SER A 1 162 ? 24.829 -32.801 -45.525 1.00 26.25 162 SER A N 1
ATOM 1243 C CA . SER A 1 162 ? 25.458 -32.813 -44.216 1.00 20.47 162 SER A CA 1
ATOM 1244 C C . SER A 1 162 ? 25.900 -31.399 -43.881 1.00 22.07 162 SER A C 1
ATOM 1245 O O . SER A 1 162 ? 26.490 -30.710 -44.719 1.00 23.98 162 SER A O 1
ATOM 1248 N N . VAL A 1 163 ? 25.599 -30.968 -42.660 1.00 24.83 163 VAL A N 1
ATOM 1249 C CA . VAL A 1 163 ? 25.929 -29.630 -42.185 1.00 26.30 163 VAL A CA 1
ATOM 1250 C C . VAL A 1 163 ? 26.789 -29.765 -40.937 1.00 27.29 163 VAL A C 1
ATOM 1251 O O . VAL A 1 163 ? 26.477 -30.564 -40.046 1.00 24.02 163 VAL A O 1
ATOM 1255 N N . THR A 1 164 ? 27.871 -28.993 -40.881 1.00 22.53 164 THR A N 1
ATOM 1256 C CA . THR A 1 164 ? 28.693 -28.943 -39.685 1.00 22.89 164 THR A CA 1
ATOM 1257 C C . THR A 1 164 ? 27.933 -28.270 -38.547 1.00 22.13 164 THR A C 1
ATOM 1258 O O . THR A 1 164 ? 26.921 -27.599 -38.748 1.00 26.17 164 THR A O 1
ATOM 1262 N N . GLU A 1 165 ? 28.440 -28.450 -37.333 1.00 23.61 165 GLU A N 1
ATOM 1263 C CA . GLU A 1 165 ? 28.013 -27.606 -36.232 1.00 24.08 165 GLU A CA 1
ATOM 1264 C C . GLU A 1 165 ? 28.634 -26.224 -36.399 1.00 22.99 165 GLU A C 1
ATOM 1265 O O . GLU A 1 165 ? 29.457 -25.986 -37.285 1.00 25.66 165 GLU A O 1
ATOM 1271 N N . GLN A 1 166 ? 28.233 -25.291 -35.545 1.00 27.22 166 GLN A N 1
ATOM 1272 C CA . GLN A 1 166 ? 28.738 -23.929 -35.661 1.00 28.67 166 GLN A CA 1
ATOM 1273 C C . GLN A 1 166 ? 30.229 -23.867 -35.348 1.00 27.39 166 GLN A C 1
ATOM 1274 O O . GLN A 1 166 ? 30.715 -24.504 -34.411 1.00 24.13 166 GLN A O 1
ATOM 1280 N N . ASP A 1 167 ? 30.960 -23.103 -36.157 1.00 27.55 167 ASP A N 1
ATOM 1281 C CA . ASP A 1 167 ? 32.389 -22.947 -35.936 1.00 24.35 167 ASP A CA 1
ATOM 1282 C C . ASP A 1 167 ? 32.635 -22.185 -34.640 1.00 28.32 167 ASP A C 1
ATOM 1283 O O . ASP A 1 167 ? 31.926 -21.228 -34.317 1.00 26.58 167 ASP A O 1
ATOM 1288 N N . SER A 1 168 ? 33.640 -22.626 -33.887 1.00 24.46 168 SER A N 1
ATOM 1289 C CA . SER A 1 168 ? 33.933 -22.013 -32.600 1.00 25.66 168 SER A CA 1
ATOM 1290 C C . SER A 1 168 ? 34.624 -20.663 -32.728 1.00 25.64 168 SER A C 1
ATOM 1291 O O . SER A 1 168 ? 34.741 -19.951 -31.725 1.00 24.30 168 SER A O 1
ATOM 1294 N N . LYS A 1 169 ? 35.083 -20.296 -33.924 1.00 25.03 169 LYS A N 1
ATOM 1295 C CA . LYS A 1 169 ? 35.829 -19.057 -34.120 1.00 20.24 169 LYS A CA 1
ATOM 1296 C C . LYS A 1 169 ? 34.987 -17.976 -34.789 1.00 25.26 169 LYS A C 1
ATOM 1297 O O . LYS A 1 169 ? 34.841 -16.879 -34.241 1.00 27.86 169 LYS A O 1
ATOM 1299 N N . ASP A 1 170 ? 34.430 -18.261 -35.969 1.00 30.12 170 ASP A N 1
ATOM 1300 C CA . ASP A 1 170 ? 33.653 -17.275 -36.713 1.00 24.09 170 ASP A CA 1
ATOM 1301 C C . ASP A 1 170 ? 32.151 -17.541 -36.704 1.00 25.29 170 ASP A C 1
ATOM 1302 O O . ASP A 1 170 ? 31.403 -16.795 -37.348 1.00 23.50 170 ASP A O 1
ATOM 1307 N N . SER A 1 171 ? 31.693 -18.581 -36.004 1.00 21.74 171 SER A N 1
ATOM 1308 C CA . SER A 1 171 ? 30.276 -18.894 -35.815 1.00 30.94 171 SER A CA 1
ATOM 1309 C C . SER A 1 171 ? 29.545 -19.232 -37.112 1.00 28.90 171 SER A C 1
ATOM 1310 O O . SER A 1 171 ? 28.324 -19.062 -37.190 1.00 28.72 171 SER A O 1
ATOM 1313 N N . THR A 1 172 ? 30.241 -19.719 -38.134 1.00 21.61 172 THR A N 1
ATOM 1314 C CA . THR A 1 172 ? 29.599 -20.045 -39.401 1.00 25.09 172 THR A CA 1
ATOM 1315 C C . THR A 1 172 ? 29.281 -21.533 -39.489 1.00 25.91 172 THR A C 1
ATOM 1316 O O . THR A 1 172 ? 29.750 -22.356 -38.698 1.00 20.32 172 THR A O 1
ATOM 1320 N N . TYR A 1 173 ? 28.472 -21.869 -40.486 1.00 17.24 173 TYR A N 1
ATOM 1321 C CA . TYR A 1 173 ? 28.229 -23.245 -40.874 1.00 19.71 173 TYR A CA 1
ATOM 1322 C C . TYR A 1 173 ? 28.854 -23.507 -42.236 1.00 19.75 173 TYR A C 1
ATOM 1323 O O . TYR A 1 173 ? 29.106 -22.588 -43.022 1.00 20.59 173 TYR A O 1
ATOM 1332 N N . SER A 1 174 ? 29.088 -24.781 -42.511 1.00 17.27 174 SER A N 1
ATOM 1333 C CA . SER A 1 174 ? 29.445 -25.236 -43.842 1.00 18.61 174 SER A CA 1
ATOM 1334 C C . SER A 1 174 ? 28.561 -26.424 -44.190 1.00 18.40 174 SER A C 1
ATOM 1335 O O . SER A 1 174 ? 28.130 -27.174 -43.311 1.00 19.00 174 SER A O 1
ATOM 1338 N N . LEU A 1 175 ? 28.270 -26.574 -45.477 1.00 21.50 175 LEU A N 1
ATOM 1339 C CA . LEU A 1 175 ? 27.335 -27.589 -45.935 1.00 21.52 175 LEU A CA 1
ATOM 1340 C C . LEU A 1 175 ? 27.925 -28.339 -47.118 1.00 22.24 175 LEU A C 1
ATOM 1341 O O . LEU A 1 175 ? 28.610 -27.754 -47.962 1.00 18.38 175 LEU A O 1
ATOM 1346 N N . SER A 1 176 ? 27.656 -29.639 -47.166 1.00 24.18 176 SER A N 1
ATOM 1347 C CA . SER A 1 176 ? 27.989 -30.472 -48.309 1.00 21.13 176 SER A CA 1
ATOM 1348 C C . SER A 1 176 ? 26.711 -31.112 -48.823 1.00 26.71 176 SER A C 1
ATOM 1349 O O . SER A 1 176 ? 25.953 -31.703 -48.046 1.00 23.63 176 SER A O 1
ATOM 1352 N N . SER A 1 177 ? 26.465 -30.974 -50.120 1.00 24.53 177 SER A N 1
ATOM 1353 C CA . SER A 1 177 ? 25.423 -31.716 -50.813 1.00 24.63 177 SER A CA 1
ATOM 1354 C C . SER A 1 177 ? 26.084 -32.662 -51.805 1.00 25.55 177 SER A C 1
ATOM 1355 O O . SER A 1 177 ? 26.875 -32.227 -52.650 1.00 27.05 177 SER A O 1
ATOM 1358 N N . THR A 1 178 ? 25.774 -33.951 -51.693 1.00 23.08 178 THR A N 1
ATOM 1359 C CA . THR A 1 178 ? 26.377 -34.976 -52.537 1.00 21.23 178 THR A CA 1
ATOM 1360 C C . THR A 1 178 ? 25.304 -35.609 -53.414 1.00 27.24 178 THR A C 1
ATOM 1361 O O . THR A 1 178 ? 24.351 -36.206 -52.904 1.00 24.32 178 THR A O 1
ATOM 1365 N N . LEU A 1 179 ? 25.460 -35.476 -54.726 1.00 21.26 179 LEU A N 1
ATOM 1366 C CA . LEU A 1 179 ? 24.580 -36.113 -55.695 1.00 19.72 179 LEU A CA 1
ATOM 1367 C C . LEU A 1 179 ? 25.224 -37.412 -56.161 1.00 25.22 179 LEU A C 1
ATOM 1368 O O . LEU A 1 179 ? 26.382 -37.414 -56.595 1.00 28.63 179 LEU A O 1
ATOM 1373 N N . THR A 1 180 ? 24.483 -38.515 -56.061 1.00 25.56 180 THR A N 1
ATOM 1374 C CA . THR A 1 180 ? 25.021 -39.845 -56.328 1.00 31.63 180 THR A CA 1
ATOM 1375 C C . THR A 1 180 ? 24.283 -40.493 -57.493 1.00 31.48 180 THR A C 1
ATOM 1376 O O . THR A 1 180 ? 23.060 -40.667 -57.443 1.00 27.35 180 THR A O 1
ATOM 1380 N N . LEU A 1 181 ? 25.037 -40.861 -58.527 1.00 39.06 181 LEU A N 1
ATOM 1381 C CA . LEU A 1 181 ? 24.529 -41.489 -59.735 1.00 34.16 181 LEU A CA 1
ATOM 1382 C C . LEU A 1 181 ? 25.208 -42.835 -59.942 1.00 37.67 181 LEU A C 1
ATOM 1383 O O . LEU A 1 181 ? 26.268 -43.114 -59.375 1.00 41.10 181 LEU A O 1
ATOM 1388 N N . SER A 1 182 ? 24.592 -43.665 -60.779 1.00 39.66 182 SER A N 1
ATOM 1389 C CA . SER A 1 182 ? 25.311 -44.791 -61.351 1.00 34.65 182 SER A CA 1
ATOM 1390 C C . SER A 1 182 ? 26.305 -44.272 -62.386 1.00 36.43 182 SER A C 1
ATOM 1391 O O . SER A 1 182 ? 26.178 -43.155 -62.895 1.00 37.02 182 SER A O 1
ATOM 1394 N N . LYS A 1 183 ? 27.316 -45.085 -62.692 1.00 35.77 183 LYS A N 1
ATOM 1395 C CA . LYS A 1 183 ? 28.289 -44.645 -63.687 1.00 34.23 183 LYS A CA 1
ATOM 1396 C C . LYS A 1 183 ? 27.651 -44.538 -65.065 1.00 36.41 183 LYS A C 1
ATOM 1397 O O . LYS A 1 183 ? 27.967 -43.622 -65.832 1.00 30.95 183 LYS A O 1
ATOM 1403 N N . ALA A 1 184 ? 26.751 -45.468 -65.392 1.00 37.28 184 ALA A N 1
ATOM 1404 C CA . ALA A 1 184 ? 26.069 -45.433 -66.682 1.00 35.06 184 ALA A CA 1
ATOM 1405 C C . ALA A 1 184 ? 25.279 -44.144 -66.848 1.00 37.16 184 ALA A C 1
ATOM 1406 O O . ALA A 1 184 ? 25.359 -43.481 -67.889 1.00 33.55 184 ALA A O 1
ATOM 1408 N N . ASP A 1 185 ? 24.506 -43.773 -65.822 1.00 35.05 185 ASP A N 1
ATOM 1409 C CA . ASP A 1 185 ? 23.763 -42.518 -65.863 1.00 28.90 185 ASP A CA 1
ATOM 1410 C C . ASP A 1 185 ? 24.704 -41.331 -65.997 1.00 37.57 185 ASP A C 1
ATOM 1411 O O . ASP A 1 185 ? 24.452 -40.412 -66.785 1.00 40.22 185 ASP A O 1
ATOM 1416 N N . TYR A 1 186 ? 25.802 -41.333 -65.235 1.00 31.93 186 TYR A N 1
ATOM 1417 C CA . TYR A 1 186 ? 26.719 -40.198 -65.273 1.00 29.10 186 TYR A CA 1
ATOM 1418 C C . TYR A 1 186 ? 27.315 -40.014 -66.664 1.00 31.99 186 TYR A C 1
ATOM 1419 O O . TYR A 1 186 ? 27.427 -38.884 -67.153 1.00 34.05 186 TYR A O 1
ATOM 1428 N N . GLU A 1 187 ? 27.682 -41.114 -67.327 1.00 38.97 187 GLU A N 1
ATOM 1429 C CA . GLU A 1 187 ? 28.291 -41.015 -68.648 1.00 42.30 187 GLU A CA 1
ATOM 1430 C C . GLU A 1 187 ? 27.302 -40.579 -69.723 1.00 29.83 187 GLU A C 1
ATOM 1431 O O . GLU A 1 187 ? 27.723 -40.044 -70.755 1.00 30.75 187 GLU A O 1
ATOM 1437 N N . LYS A 1 188 ? 26.006 -40.774 -69.505 1.00 39.73 188 LYS A N 1
ATOM 1438 C CA . LYS A 1 188 ? 25.004 -40.431 -70.508 1.00 45.29 188 LYS A CA 1
ATOM 1439 C C . LYS A 1 188 ? 24.640 -38.950 -70.527 1.00 41.39 188 LYS A C 1
ATOM 1440 O O . LYS A 1 188 ? 23.824 -38.543 -71.362 1.00 39.44 188 LYS A O 1
ATOM 1446 N N . HIS A 1 189 ? 25.218 -38.133 -69.648 1.00 33.64 189 HIS A N 1
ATOM 1447 C CA . HIS A 1 189 ? 24.822 -36.737 -69.511 1.00 26.17 189 HIS A CA 1
ATOM 1448 C C . HIS A 1 189 ? 26.050 -35.832 -69.507 1.00 32.91 189 HIS A C 1
ATOM 1449 O O . HIS A 1 189 ? 27.190 -36.295 -69.416 1.00 32.91 189 HIS A O 1
ATOM 1456 N N . LYS A 1 190 ? 25.809 -34.521 -69.603 1.00 30.87 190 LYS A N 1
ATOM 1457 C CA . LYS A 1 190 ? 26.893 -33.576 -69.854 1.00 31.45 190 LYS A CA 1
ATOM 1458 C C . LYS A 1 190 ? 27.030 -32.486 -68.793 1.00 35.16 190 LYS A C 1
ATOM 1459 O O . LYS A 1 190 ? 28.092 -32.345 -68.177 1.00 39.33 190 LYS A O 1
ATOM 1465 N N . VAL A 1 191 ? 25.980 -31.697 -68.586 1.00 31.64 191 VAL A N 1
ATOM 1466 C CA . VAL A 1 191 ? 26.048 -30.484 -67.775 1.00 31.81 191 VAL A CA 1
ATOM 1467 C C . VAL A 1 191 ? 25.532 -30.800 -66.374 1.00 30.73 191 VAL A C 1
ATOM 1468 O O . VAL A 1 191 ? 24.356 -31.132 -66.193 1.00 27.41 191 VAL A O 1
ATOM 1472 N N . TYR A 1 192 ? 26.405 -30.674 -65.378 1.00 26.63 192 TYR A N 1
ATOM 1473 C CA . TYR A 1 192 ? 26.067 -30.934 -63.983 1.00 29.92 192 TYR A CA 1
ATOM 1474 C C . TYR A 1 192 ? 26.137 -29.628 -63.203 1.00 25.09 192 TYR A C 1
ATOM 1475 O O . TYR A 1 192 ? 27.213 -29.035 -63.074 1.00 27.93 192 TYR A O 1
ATOM 1484 N N . ALA A 1 193 ? 24.995 -29.185 -62.685 1.00 22.97 193 ALA A N 1
ATOM 1485 C CA . ALA A 1 193 ? 24.868 -27.866 -62.083 1.00 22.60 193 ALA A CA 1
ATOM 1486 C C . ALA A 1 193 ? 24.372 -27.967 -60.647 1.00 24.76 193 ALA A C 1
ATOM 1487 O O . ALA A 1 193 ? 23.477 -28.761 -60.336 1.00 22.81 193 ALA A O 1
ATOM 1489 N N . CYS A 1 194 ? 24.974 -27.160 -59.777 1.00 19.18 194 CYS A N 1
ATOM 1490 C CA . CYS A 1 194 ? 24.559 -27.013 -58.390 1.00 21.64 194 CYS A CA 1
ATOM 1491 C C . CYS A 1 194 ? 24.147 -25.562 -58.184 1.00 27.17 194 CYS A C 1
ATOM 1492 O O . CYS A 1 194 ? 24.964 -24.652 -58.367 1.00 26.32 194 CYS A O 1
ATOM 1495 N N . GLU A 1 195 ? 22.883 -25.341 -57.828 1.00 24.76 195 GLU A N 1
ATOM 1496 C CA . GLU A 1 195 ? 22.369 -23.997 -57.588 1.00 28.12 195 GLU A CA 1
ATOM 1497 C C . GLU A 1 195 ? 22.113 -23.803 -56.099 1.00 34.11 195 GLU A C 1
ATOM 1498 O O . GLU A 1 195 ? 21.462 -24.637 -55.458 1.00 24.70 195 GLU A O 1
ATOM 1504 N N . VAL A 1 196 ? 22.616 -22.698 -55.557 1.00 23.37 196 VAL A N 1
ATOM 1505 C CA . VAL A 1 196 ? 22.600 -22.438 -54.124 1.00 20.23 196 VAL A CA 1
ATOM 1506 C C . VAL A 1 196 ? 21.762 -21.198 -53.862 1.00 21.66 196 VAL A C 1
ATOM 1507 O O . VAL A 1 196 ? 21.963 -20.160 -54.503 1.00 22.37 196 VAL A O 1
ATOM 1511 N N . THR A 1 197 ? 20.826 -21.307 -52.924 1.00 22.99 197 THR A N 1
ATOM 1512 C CA . THR A 1 197 ? 19.983 -20.195 -52.507 1.00 19.98 197 THR A CA 1
ATOM 1513 C C . THR A 1 197 ? 20.241 -19.919 -51.036 1.00 18.37 197 THR A C 1
ATOM 1514 O O . THR A 1 197 ? 20.190 -20.840 -50.214 1.00 26.43 197 THR A O 1
ATOM 1518 N N . HIS A 1 198 ? 20.512 -18.657 -50.706 1.00 21.08 198 HIS A N 1
ATOM 1519 C CA . HIS A 1 198 ? 20.805 -18.284 -49.329 1.00 25.40 198 HIS A CA 1
ATOM 1520 C C . HIS A 1 198 ? 20.457 -16.817 -49.108 1.00 24.53 198 HIS A C 1
ATOM 1521 O O . HIS A 1 198 ? 20.475 -16.013 -50.044 1.00 26.28 198 HIS A O 1
ATOM 1528 N N . GLN A 1 199 ? 20.157 -16.483 -47.848 1.00 22.99 199 GLN A N 1
ATOM 1529 C CA . GLN A 1 199 ? 19.771 -15.120 -47.486 1.00 28.54 199 GLN A CA 1
ATOM 1530 C C . GLN A 1 199 ? 20.868 -14.102 -47.798 1.00 26.35 199 GLN A C 1
ATOM 1531 O O . GLN A 1 199 ? 20.570 -12.932 -48.067 1.00 24.41 199 GLN A O 1
ATOM 1537 N N . GLY A 1 200 ? 22.130 -14.516 -47.763 1.00 21.29 200 GLY A N 1
ATOM 1538 C CA . GLY A 1 200 ? 23.247 -13.630 -48.010 1.00 21.19 200 GLY A CA 1
ATOM 1539 C C . GLY A 1 200 ? 23.573 -13.367 -49.460 1.00 29.60 200 GLY A C 1
ATOM 1540 O O . GLY A 1 200 ? 24.508 -12.616 -49.753 1.00 29.29 200 GLY A O 1
ATOM 1541 N N . LEU A 1 201 ? 22.833 -13.968 -50.384 1.00 21.19 201 LEU A N 1
ATOM 1542 C CA . LEU A 1 201 ? 23.021 -13.754 -51.810 1.00 25.84 201 LEU A CA 1
ATOM 1543 C C . LEU A 1 201 ? 21.785 -13.082 -52.389 1.00 29.30 201 LEU A C 1
ATOM 1544 O O . LEU A 1 201 ? 20.652 -13.469 -52.081 1.00 34.67 201 LEU A O 1
ATOM 1549 N N . SER A 1 202 ? 22.003 -12.068 -53.222 1.00 28.42 202 SER A N 1
ATOM 1550 C CA . SER A 1 202 ? 20.897 -11.394 -53.888 1.00 31.67 202 SER A CA 1
ATOM 1551 C C . SER A 1 202 ? 20.438 -12.130 -55.139 1.00 33.38 202 SER A C 1
ATOM 1552 O O . SER A 1 202 ? 19.528 -11.654 -55.826 1.00 40.32 202 SER A O 1
ATOM 1555 N N . SER A 1 203 ? 21.046 -13.273 -55.446 1.00 29.70 203 SER A N 1
ATOM 1556 C CA . SER A 1 203 ? 20.651 -14.111 -56.568 1.00 29.43 203 SER A CA 1
ATOM 1557 C C . SER A 1 203 ? 21.141 -15.519 -56.297 1.00 27.05 203 SER A C 1
ATOM 1558 O O . SER A 1 203 ? 22.165 -15.693 -55.626 1.00 35.41 203 SER A O 1
ATOM 1561 N N . PRO A 1 204 ? 20.444 -16.539 -56.791 1.00 28.76 204 PRO A N 1
ATOM 1562 C CA . PRO A 1 204 ? 20.975 -17.903 -56.692 1.00 25.33 204 PRO A CA 1
ATOM 1563 C C . PRO A 1 204 ? 22.306 -18.015 -57.420 1.00 22.73 204 PRO A C 1
ATOM 1564 O O . PRO A 1 204 ? 22.469 -17.510 -58.531 1.00 25.60 204 PRO A O 1
ATOM 1568 N N . VAL A 1 205 ? 23.266 -18.676 -56.777 1.00 18.00 205 VAL A N 1
ATOM 1569 C CA . VAL A 1 205 ? 24.596 -18.883 -57.338 1.00 27.48 205 VAL A CA 1
ATOM 1570 C C . VAL A 1 205 ? 24.685 -20.307 -57.864 1.00 23.49 205 VAL A C 1
ATOM 1571 O O . VAL A 1 205 ? 24.342 -21.263 -57.157 1.00 25.70 205 VAL A O 1
ATOM 1575 N N . THR A 1 206 ? 25.150 -20.452 -59.102 1.00 20.84 206 THR A N 1
ATOM 1576 C CA . THR A 1 206 ? 25.211 -21.744 -59.771 1.00 23.66 206 THR A CA 1
ATOM 1577 C C . THR A 1 206 ? 26.656 -22.085 -60.105 1.00 24.91 206 THR A C 1
ATOM 1578 O O . THR A 1 206 ? 27.346 -21.300 -60.762 1.00 30.42 206 THR A O 1
ATOM 1582 N N . LYS A 1 207 ? 27.110 -23.247 -59.648 1.00 25.26 207 LYS A N 1
ATOM 1583 C CA . LYS A 1 207 ? 28.406 -23.794 -60.022 1.00 20.64 207 LYS A CA 1
ATOM 1584 C C . LYS A 1 207 ? 28.180 -25.048 -60.851 1.00 29.19 207 LYS A C 1
ATOM 1585 O O . LYS A 1 207 ? 27.441 -25.947 -60.435 1.00 28.73 207 LYS A O 1
ATOM 1591 N N . SER A 1 208 ? 28.816 -25.109 -62.016 1.00 33.73 208 SER A N 1
ATOM 1592 C CA . SER A 1 208 ? 28.566 -26.182 -62.964 1.00 28.81 208 SER A CA 1
ATOM 1593 C C . SER A 1 208 ? 29.861 -26.600 -63.640 1.00 26.27 208 SER A C 1
ATOM 1594 O O . SER A 1 208 ? 30.860 -25.876 -63.625 1.00 40.16 208 SER A O 1
ATOM 1597 N N . PHE A 1 209 ? 29.824 -27.790 -64.235 1.00 27.01 209 PHE A N 1
ATOM 1598 C CA . PHE A 1 209 ? 30.931 -28.299 -65.029 1.00 29.92 209 PHE A CA 1
ATOM 1599 C C . PHE A 1 209 ? 30.368 -29.186 -66.129 1.00 36.71 209 PHE A C 1
ATOM 1600 O O . PHE A 1 209 ? 29.276 -29.748 -65.995 1.00 36.11 209 PHE A O 1
ATOM 1608 N N . ASN A 1 210 ? 31.115 -29.294 -67.221 1.00 36.72 210 ASN A N 1
ATOM 1609 C CA . ASN A 1 210 ? 30.824 -30.248 -68.282 1.00 34.51 210 ASN A CA 1
ATOM 1610 C C . ASN A 1 210 ? 31.667 -31.492 -68.051 1.00 32.97 210 ASN A C 1
ATOM 1611 O O . ASN A 1 210 ? 32.878 -31.386 -67.834 1.00 38.50 210 ASN A O 1
ATOM 1616 N N . ARG A 1 211 ? 31.033 -32.661 -68.090 1.00 26.26 211 ARG A N 1
ATOM 1617 C CA . ARG A 1 211 ? 31.777 -33.901 -67.915 1.00 33.16 211 ARG A CA 1
ATOM 1618 C C . ARG A 1 211 ? 32.874 -34.003 -68.966 1.00 42.35 211 ARG A C 1
ATOM 1619 O O . ARG A 1 211 ? 32.611 -33.910 -70.170 1.00 39.20 211 ARG A O 1
ATOM 1627 N N . GLY A 1 212 ? 34.105 -34.198 -68.505 1.00 43.09 212 GLY A N 1
ATOM 1628 C CA . GLY A 1 212 ? 35.266 -33.998 -69.347 1.00 46.31 212 GLY A CA 1
ATOM 1629 C C . GLY A 1 212 ? 35.783 -32.588 -69.182 1.00 58.31 212 GLY A C 1
ATOM 1630 O O . GLY A 1 212 ? 36.645 -32.336 -68.333 1.00 65.10 212 GLY A O 1
ATOM 1631 N N . ALA A 1 213 ? 35.234 -31.666 -69.973 1.00 55.32 213 ALA A N 1
ATOM 1632 C CA . ALA A 1 213 ? 35.505 -30.237 -69.868 1.00 57.24 213 ALA A CA 1
ATOM 1633 C C . ALA A 1 213 ? 34.569 -29.482 -70.806 1.00 69.20 213 ALA A C 1
ATOM 1634 O O . ALA A 1 213 ? 34.186 -29.999 -71.848 1.00 60.06 213 ALA A O 1
ATOM 1637 N N . GLN B 2 1 ? 50.435 -35.035 -15.915 1.00 39.32 1 GLN B N 1
ATOM 1638 C CA . GLN B 2 1 ? 49.023 -34.712 -16.104 1.00 48.08 1 GLN B CA 1
ATOM 1639 C C . GLN B 2 1 ? 48.142 -35.957 -15.969 1.00 45.78 1 GLN B C 1
ATOM 1640 O O . GLN B 2 1 ? 48.604 -37.082 -16.165 1.00 47.93 1 GLN B O 1
ATOM 1642 N N . VAL B 2 2 ? 46.872 -35.743 -15.633 1.00 36.18 2 VAL B N 1
ATOM 1643 C CA . VAL B 2 2 ? 45.919 -36.828 -15.423 1.00 34.55 2 VAL B CA 1
ATOM 1644 C C . VAL B 2 2 ? 45.216 -37.138 -16.736 1.00 31.13 2 VAL B C 1
ATOM 1645 O O . VAL B 2 2 ? 44.701 -36.234 -17.401 1.00 40.11 2 VAL B O 1
ATOM 1649 N N . GLN B 2 3 ? 45.176 -38.418 -17.104 1.00 31.55 3 GLN B N 1
ATOM 1650 C CA . GLN B 2 3 ? 44.587 -38.843 -18.366 1.00 37.06 3 GLN B CA 1
ATOM 1651 C C . GLN B 2 3 ? 43.855 -40.166 -18.195 1.00 33.48 3 GLN B C 1
ATOM 1652 O O . GLN B 2 3 ? 44.200 -40.979 -17.334 1.00 29.69 3 GLN B O 1
ATOM 1658 N N . LEU B 2 4 ? 42.844 -40.373 -19.038 1.00 31.80 4 LEU B N 1
ATOM 1659 C CA . LEU B 2 4 ? 42.195 -41.669 -19.199 1.00 30.16 4 LEU B CA 1
ATOM 1660 C C . LEU B 2 4 ? 42.027 -41.928 -20.688 1.00 30.58 4 LEU B C 1
ATOM 1661 O O . LEU B 2 4 ? 41.457 -41.095 -21.400 1.00 32.46 4 LEU B O 1
ATOM 1666 N N . LYS B 2 5 ? 42.522 -43.071 -21.161 1.00 33.93 5 LYS B N 1
ATOM 1667 C CA . LYS B 2 5 ? 42.493 -43.404 -22.582 1.00 25.13 5 LYS B CA 1
ATOM 1668 C C . LYS B 2 5 ? 41.888 -44.786 -22.767 1.00 24.88 5 LYS B C 1
ATOM 1669 O O . LYS B 2 5 ? 42.457 -45.781 -22.308 1.00 27.20 5 LYS B O 1
ATOM 1675 N N . GLN B 2 6 ? 40.747 -44.844 -23.445 1.00 28.26 6 GLN B N 1
ATOM 1676 C CA . GLN B 2 6 ? 39.985 -46.071 -23.622 1.00 24.24 6 GLN B CA 1
ATOM 1677 C C . GLN B 2 6 ? 40.353 -46.755 -24.934 1.00 28.71 6 GLN B C 1
ATOM 1678 O O . GLN B 2 6 ? 40.952 -46.155 -25.830 1.00 25.27 6 GLN B O 1
ATOM 1684 N N . SER B 2 7 ? 39.973 -48.028 -25.041 1.00 28.59 7 SER B N 1
ATOM 1685 C CA . SER B 2 7 ? 40.239 -48.793 -26.250 1.00 32.31 7 SER B CA 1
ATOM 1686 C C . SER B 2 7 ? 39.338 -48.322 -27.396 1.00 39.57 7 SER B C 1
ATOM 1687 O O . SER B 2 7 ? 38.385 -47.558 -27.210 1.00 30.98 7 SER B O 1
ATOM 1690 N N . GLY B 2 8 ? 39.656 -48.796 -28.600 1.00 40.48 8 GLY B N 1
ATOM 1691 C CA . GLY B 2 8 ? 39.033 -48.317 -29.813 1.00 41.83 8 GLY B CA 1
ATOM 1692 C C . GLY B 2 8 ? 37.556 -48.643 -29.945 1.00 38.05 8 GLY B C 1
ATOM 1693 O O . GLY B 2 8 ? 37.033 -49.576 -29.326 1.00 34.25 8 GLY B O 1
ATOM 1694 N N . PRO B 2 9 ? 36.859 -47.870 -30.773 1.00 40.22 9 PRO B N 1
ATOM 1695 C CA . PRO B 2 9 ? 35.435 -48.117 -31.012 1.00 37.69 9 PRO B CA 1
ATOM 1696 C C . PRO B 2 9 ? 35.239 -49.331 -31.905 1.00 45.98 9 PRO B C 1
ATOM 1697 O O . PRO B 2 9 ? 36.140 -49.750 -32.637 1.00 46.13 9 PRO B O 1
ATOM 1701 N N . GLY B 2 10 ? 34.042 -49.902 -31.839 1.00 45.57 10 GLY B N 1
ATOM 1702 C CA . GLY B 2 10 ? 33.808 -51.088 -32.639 1.00 49.20 10 GLY B CA 1
ATOM 1703 C C . GLY B 2 10 ? 32.401 -51.627 -32.515 1.00 46.25 10 GLY B C 1
ATOM 1704 O O . GLY B 2 10 ? 31.563 -51.121 -31.759 1.00 34.33 10 GLY B O 1
ATOM 1705 N N . LEU B 2 11 ? 32.181 -52.697 -33.267 1.00 30.63 11 LEU B N 1
ATOM 1706 C CA . LEU B 2 11 ? 30.876 -53.301 -33.460 1.00 27.57 11 LEU B CA 1
ATOM 1707 C C . LEU B 2 11 ? 30.698 -54.468 -32.495 1.00 33.52 11 LEU B C 1
ATOM 1708 O O . LEU B 2 11 ? 31.624 -55.262 -32.294 1.00 38.86 11 LEU B O 1
ATOM 1713 N N . VAL B 2 12 ? 29.516 -54.566 -31.895 1.00 30.23 12 VAL B N 1
ATOM 1714 C CA . VAL B 2 12 ? 29.143 -55.716 -31.080 1.00 35.42 12 VAL B CA 1
ATOM 1715 C C . VAL B 2 12 ? 27.792 -56.225 -31.566 1.00 34.22 12 VAL B C 1
ATOM 1716 O O . VAL B 2 12 ? 26.855 -55.441 -31.753 1.00 31.18 12 VAL B O 1
ATOM 1720 N N . GLN B 2 13 ? 27.699 -57.532 -31.788 1.00 42.42 13 GLN B N 1
ATOM 1721 C CA . GLN B 2 13 ? 26.481 -58.119 -32.318 1.00 43.40 13 GLN B CA 1
ATOM 1722 C C . GLN B 2 13 ? 25.386 -58.154 -31.256 1.00 37.74 13 GLN B C 1
ATOM 1723 O O . GLN B 2 13 ? 25.664 -58.090 -30.056 1.00 34.50 13 GLN B O 1
ATOM 1729 N N . PRO B 2 14 ? 24.126 -58.221 -31.683 1.00 42.00 14 PRO B N 1
ATOM 1730 C CA . PRO B 2 14 ? 23.027 -58.380 -30.725 1.00 37.64 14 PRO B CA 1
ATOM 1731 C C . PRO B 2 14 ? 23.237 -59.598 -29.838 1.00 41.60 14 PRO B C 1
ATOM 1732 O O . PRO B 2 14 ? 23.763 -60.623 -30.276 1.00 49.69 14 PRO B O 1
ATOM 1736 N N . SER B 2 15 ? 22.844 -59.463 -28.570 1.00 43.94 15 SER B N 1
ATOM 1737 C CA . SER B 2 15 ? 22.960 -60.464 -27.510 1.00 45.39 15 SER B CA 1
ATOM 1738 C C . SER B 2 15 ? 24.400 -60.729 -27.088 1.00 45.54 15 SER B C 1
ATOM 1739 O O . SER B 2 15 ? 24.625 -61.564 -26.202 1.00 43.39 15 SER B O 1
ATOM 1742 N N . GLN B 2 16 ? 25.380 -60.053 -27.680 1.00 43.31 16 GLN B N 1
ATOM 1743 C CA . GLN B 2 16 ? 26.780 -60.275 -27.362 1.00 40.90 16 GLN B CA 1
ATOM 1744 C C . GLN B 2 16 ? 27.241 -59.289 -26.291 1.00 41.51 16 GLN B C 1
ATOM 1745 O O . GLN B 2 16 ? 26.492 -58.422 -25.836 1.00 45.99 16 GLN B O 1
ATOM 1751 N N . SER B 2 17 ? 28.502 -59.424 -25.895 1.00 35.97 17 SER B N 1
ATOM 1752 C CA . SER B 2 17 ? 29.060 -58.658 -24.792 1.00 40.25 17 SER B CA 1
ATOM 1753 C C . SER B 2 17 ? 29.951 -57.528 -25.296 1.00 37.31 17 SER B C 1
ATOM 1754 O O . SER B 2 17 ? 30.589 -57.629 -26.347 1.00 36.93 17 SER B O 1
ATOM 1757 N N . LEU B 2 18 ? 29.978 -56.446 -24.527 1.00 34.64 18 LEU B N 1
ATOM 1758 C CA . LEU B 2 18 ? 30.822 -55.290 -24.789 1.00 25.55 18 LEU B CA 1
ATOM 1759 C C . LEU B 2 18 ? 31.994 -55.290 -23.815 1.00 30.34 18 LEU B C 1
ATOM 1760 O O . LEU B 2 18 ? 31.834 -55.644 -22.645 1.00 32.96 18 LEU B O 1
ATOM 1765 N N . SER B 2 19 ? 33.175 -54.906 -24.301 1.00 23.07 19 SER B N 1
ATOM 1766 C CA . SER B 2 19 ? 34.377 -54.861 -23.472 1.00 21.14 19 SER B CA 1
ATOM 1767 C C . SER B 2 19 ? 35.202 -53.636 -23.834 1.00 24.91 19 SER B C 1
ATOM 1768 O O . SER B 2 19 ? 35.601 -53.472 -24.990 1.00 27.96 19 SER B O 1
ATOM 1771 N N . ILE B 2 20 ? 35.462 -52.783 -22.846 1.00 24.44 20 ILE B N 1
ATOM 1772 C CA . ILE B 2 20 ? 36.293 -51.600 -23.020 1.00 18.04 20 ILE B CA 1
ATOM 1773 C C . ILE B 2 20 ? 37.362 -51.606 -21.940 1.00 24.99 20 ILE B C 1
ATOM 1774 O O . ILE B 2 20 ? 37.099 -51.995 -20.796 1.00 26.57 20 ILE B O 1
ATOM 1779 N N . THR B 2 21 ? 38.571 -51.191 -22.304 1.00 24.33 21 THR B N 1
ATOM 1780 C CA . THR B 2 21 ? 39.674 -51.061 -21.363 1.00 25.95 21 THR B CA 1
ATOM 1781 C C . THR B 2 21 ? 40.002 -49.587 -21.175 1.00 31.99 21 THR B C 1
ATOM 1782 O O . THR B 2 21 ? 40.221 -48.867 -22.155 1.00 27.92 21 THR B O 1
ATOM 1786 N N . CYS B 2 22 ? 40.024 -49.145 -19.920 1.00 27.22 22 CYS B N 1
ATOM 1787 C CA . CYS B 2 22 ? 40.389 -47.780 -19.559 1.00 32.83 22 CYS B CA 1
ATOM 1788 C C . CYS B 2 22 ? 41.778 -47.807 -18.931 1.00 30.91 22 CYS B C 1
ATOM 1789 O O . CYS B 2 22 ? 41.973 -48.422 -17.877 1.00 27.83 22 CYS B O 1
ATOM 1792 N N . THR B 2 23 ? 42.741 -47.168 -19.588 1.00 34.66 23 THR B N 1
ATOM 1793 C CA . THR B 2 23 ? 44.107 -47.073 -19.088 1.00 33.50 23 THR B CA 1
ATOM 1794 C C . THR B 2 23 ? 44.337 -45.662 -18.565 1.00 32.62 23 THR B C 1
ATOM 1795 O O . THR B 2 23 ? 43.995 -44.685 -19.238 1.00 42.70 23 THR B O 1
ATOM 1799 N N . VAL B 2 24 ? 44.912 -45.556 -17.369 1.00 30.00 24 VAL B N 1
ATOM 1800 C CA . VAL B 2 24 ? 45.048 -44.278 -16.687 1.00 26.44 24 VAL B CA 1
ATOM 1801 C C . VAL B 2 24 ? 46.520 -43.977 -16.437 1.00 29.29 24 VAL B C 1
ATOM 1802 O O . VAL B 2 24 ? 47.369 -44.870 -16.396 1.00 32.48 24 VAL B O 1
ATOM 1806 N N . SER B 2 25 ? 46.808 -42.687 -16.274 1.00 29.23 25 SER B N 1
ATOM 1807 C CA . SER B 2 25 ? 48.123 -42.208 -15.875 1.00 27.47 25 SER B CA 1
ATOM 1808 C C . SER B 2 25 ? 47.945 -40.855 -15.200 1.00 31.57 25 SER B C 1
ATOM 1809 O O . SER B 2 25 ? 46.882 -40.234 -15.277 1.00 32.31 25 SER B O 1
ATOM 1812 N N . GLY B 2 26 ? 49.004 -40.399 -14.536 1.00 28.31 26 GLY B N 1
ATOM 1813 C CA . GLY B 2 26 ? 48.930 -39.202 -13.726 1.00 34.98 26 GLY B CA 1
ATOM 1814 C C . GLY B 2 26 ? 48.359 -39.414 -12.342 1.00 28.80 26 GLY B C 1
ATOM 1815 O O . GLY B 2 26 ? 48.279 -38.452 -11.568 1.00 34.81 26 GLY B O 1
ATOM 1816 N N . PHE B 2 27 ? 47.949 -40.634 -12.016 1.00 27.73 27 PHE B N 1
ATOM 1817 C CA . PHE B 2 27 ? 47.449 -40.993 -10.695 1.00 25.69 27 PHE B CA 1
ATOM 1818 C C . PHE B 2 27 ? 47.387 -42.513 -10.639 1.00 28.98 27 PHE B C 1
ATOM 1819 O O . PHE B 2 27 ? 47.647 -43.200 -11.631 1.00 34.91 27 PHE B O 1
ATOM 1827 N N . SER B 2 28 ? 47.043 -43.033 -9.467 1.00 32.78 28 SER B N 1
ATOM 1828 C CA . SER B 2 28 ? 47.073 -44.464 -9.209 1.00 30.89 28 SER B CA 1
ATOM 1829 C C . SER B 2 28 ? 45.678 -44.975 -8.875 1.00 29.98 28 SER B C 1
ATOM 1830 O O . SER B 2 28 ? 44.943 -44.351 -8.103 1.00 30.07 28 SER B O 1
ATOM 1833 N N . LEU B 2 29 ? 45.325 -46.126 -9.456 1.00 32.21 29 LEU B N 1
ATOM 1834 C CA . LEU B 2 29 ? 44.029 -46.748 -9.208 1.00 28.98 29 LEU B CA 1
ATOM 1835 C C . LEU B 2 29 ? 43.832 -47.139 -7.751 1.00 37.01 29 LEU B C 1
ATOM 1836 O O . LEU B 2 29 ? 42.700 -47.448 -7.360 1.00 35.60 29 LEU B O 1
ATOM 1841 N N . THR B 2 30 ? 44.896 -47.143 -6.943 1.00 33.50 30 THR B N 1
ATOM 1842 C CA . THR B 2 30 ? 44.779 -47.452 -5.524 1.00 36.73 30 THR B CA 1
ATOM 1843 C C . THR B 2 30 ? 44.355 -46.251 -4.688 1.00 35.41 30 THR B C 1
ATOM 1844 O O . THR B 2 30 ? 44.103 -46.409 -3.488 1.00 34.25 30 THR B O 1
ATOM 1848 N N . ASN B 2 31 ? 44.267 -45.061 -5.287 1.00 36.92 31 ASN B N 1
ATOM 1849 C CA . ASN B 2 31 ? 43.862 -43.858 -4.574 1.00 35.14 31 ASN B CA 1
ATOM 1850 C C . ASN B 2 31 ? 42.555 -43.253 -5.059 1.00 32.86 31 ASN B C 1
ATOM 1851 O O . ASN B 2 31 ? 41.980 -42.431 -4.339 1.00 34.16 31 ASN B O 1
ATOM 1856 N N . TYR B 2 32 ? 42.079 -43.617 -6.248 1.00 30.23 32 TYR B N 1
ATOM 1857 C CA . TYR B 2 32 ? 40.850 -43.059 -6.794 1.00 30.85 32 TYR B CA 1
ATOM 1858 C C . TYR B 2 32 ? 40.001 -44.169 -7.393 1.00 30.22 32 TYR B C 1
ATOM 1859 O O . TYR B 2 32 ? 40.529 -45.144 -7.936 1.00 28.87 32 TYR B O 1
ATOM 1868 N N . GLY B 2 33 ? 38.684 -44.014 -7.288 1.00 34.10 33 GLY B N 1
ATOM 1869 C CA . GLY B 2 33 ? 37.780 -44.896 -7.996 1.00 28.62 33 GLY B CA 1
ATOM 1870 C C . GLY B 2 33 ? 37.560 -44.437 -9.425 1.00 30.71 33 GLY B C 1
ATOM 1871 O O . GLY B 2 33 ? 37.712 -43.262 -9.756 1.00 29.51 33 GLY B O 1
ATOM 1872 N N . VAL B 2 34 ? 37.209 -45.386 -10.288 1.00 24.35 34 VAL B N 1
ATOM 1873 C CA . VAL B 2 34 ? 36.975 -45.113 -11.701 1.00 28.22 34 VAL B CA 1
ATOM 1874 C C . VAL B 2 34 ? 35.509 -45.370 -12.015 1.00 24.78 34 VAL B C 1
ATOM 1875 O O . VAL B 2 34 ? 34.991 -46.461 -11.747 1.00 21.52 34 VAL B O 1
ATOM 1879 N N . HIS B 2 35 ? 34.851 -44.372 -12.592 1.00 27.85 35 HIS B N 1
ATOM 1880 C CA . HIS B 2 35 ? 33.439 -44.447 -12.929 1.00 28.55 35 HIS B CA 1
ATOM 1881 C C . HIS B 2 35 ? 33.247 -44.740 -14.413 1.00 31.53 35 HIS B C 1
ATOM 1882 O O . HIS B 2 35 ? 34.145 -44.543 -15.236 1.00 25.41 35 HIS B O 1
ATOM 1889 N N . TRP B 2 36 ? 32.047 -45.208 -14.748 1.00 25.20 36 TRP B N 1
ATOM 1890 C CA . TRP B 2 36 ? 31.671 -45.471 -16.129 1.00 21.62 36 TRP B CA 1
ATOM 1891 C C . TRP B 2 36 ? 30.335 -44.808 -16.427 1.00 25.29 36 TRP B C 1
ATOM 1892 O O . TRP B 2 36 ? 29.356 -45.004 -15.697 1.00 21.36 36 TRP B O 1
ATOM 1903 N N . VAL B 2 37 ? 30.313 -44.010 -17.494 1.00 24.85 37 VAL B N 1
ATOM 1904 C CA . VAL B 2 37 ? 29.153 -43.231 -17.906 1.00 21.92 37 VAL B CA 1
ATOM 1905 C C . VAL B 2 37 ? 28.956 -43.437 -19.401 1.00 25.75 37 VAL B C 1
ATOM 1906 O O . VAL B 2 37 ? 29.931 -43.527 -20.156 1.00 30.49 37 VAL B O 1
ATOM 1910 N N . ARG B 2 38 ? 27.702 -43.517 -19.833 1.00 21.13 38 ARG B N 1
ATOM 1911 C CA . ARG B 2 38 ? 27.404 -43.592 -21.253 1.00 16.79 38 ARG B CA 1
ATOM 1912 C C . ARG B 2 38 ? 26.467 -42.462 -21.654 1.00 22.13 38 ARG B C 1
ATOM 1913 O O . ARG B 2 38 ? 25.890 -41.765 -20.816 1.00 22.55 38 ARG B O 1
ATOM 1921 N N . GLN B 2 39 ? 26.335 -42.285 -22.966 1.00 26.12 39 GLN B N 1
ATOM 1922 C CA . GLN B 2 39 ? 25.556 -41.188 -23.531 1.00 21.66 39 GLN B CA 1
ATOM 1923 C C . GLN B 2 39 ? 24.900 -41.702 -24.803 1.00 22.61 39 GLN B C 1
ATOM 1924 O O . GLN B 2 39 ? 25.585 -41.914 -25.809 1.00 26.48 39 GLN B O 1
ATOM 1930 N N . SER B 2 40 ? 23.590 -41.905 -24.759 1.00 24.17 40 SER B N 1
ATOM 1931 C CA . SER B 2 40 ? 22.845 -42.525 -25.841 1.00 31.55 40 SER B CA 1
ATOM 1932 C C . SER B 2 40 ? 21.807 -41.565 -26.405 1.00 31.58 40 SER B C 1
ATOM 1933 O O . SER B 2 40 ? 21.383 -40.622 -25.726 1.00 28.21 40 SER B O 1
ATOM 1936 N N . PRO B 2 41 ? 21.377 -41.774 -27.654 1.00 32.38 41 PRO B N 1
ATOM 1937 C CA . PRO B 2 41 ? 20.312 -40.919 -28.203 1.00 30.15 41 PRO B CA 1
ATOM 1938 C C . PRO B 2 41 ? 19.022 -40.989 -27.408 1.00 28.08 41 PRO B C 1
ATOM 1939 O O . PRO B 2 41 ? 18.381 -39.957 -27.179 1.00 30.81 41 PRO B O 1
ATOM 1943 N N . GLY B 2 42 ? 18.631 -42.178 -26.966 1.00 27.97 42 GLY B N 1
ATOM 1944 C CA . GLY B 2 42 ? 17.376 -42.344 -26.264 1.00 27.93 42 GLY B CA 1
ATOM 1945 C C . GLY B 2 42 ? 17.370 -41.841 -24.832 1.00 36.78 42 GLY B C 1
ATOM 1946 O O . GLY B 2 42 ? 16.374 -41.266 -24.385 1.00 42.85 42 GLY B O 1
ATOM 1947 N N . LYS B 2 43 ? 18.463 -42.043 -24.095 1.00 36.01 43 LYS B N 1
ATOM 1948 C CA . LYS B 2 43 ? 18.486 -41.756 -22.666 1.00 34.91 43 LYS B CA 1
ATOM 1949 C C . LYS B 2 43 ? 19.526 -40.727 -22.243 1.00 32.83 43 LYS B C 1
ATOM 1950 O O . LYS B 2 43 ? 19.650 -40.465 -21.041 1.00 37.34 43 LYS B O 1
ATOM 1956 N N . GLY B 2 44 ? 20.270 -40.137 -23.178 1.00 33.69 44 GLY B N 1
ATOM 1957 C CA . GLY B 2 44 ? 21.259 -39.125 -22.841 1.00 27.71 44 GLY B CA 1
ATOM 1958 C C . GLY B 2 44 ? 22.335 -39.666 -21.915 1.00 28.91 44 GLY B C 1
ATOM 1959 O O . GLY B 2 44 ? 22.731 -40.836 -21.984 1.00 25.83 44 GLY B O 1
ATOM 1960 N N . LEU B 2 45 ? 22.810 -38.797 -21.025 1.00 22.65 45 LEU B N 1
ATOM 1961 C CA . LEU B 2 45 ? 23.847 -39.162 -20.068 1.00 20.70 45 LEU B CA 1
ATOM 1962 C C . LEU B 2 45 ? 23.273 -40.027 -18.952 1.00 29.46 45 LEU B C 1
ATOM 1963 O O . LEU B 2 45 ? 22.157 -39.809 -18.467 1.00 29.41 45 LEU B O 1
ATOM 1968 N N . GLU B 2 46 ? 24.067 -41.007 -18.532 1.00 20.09 46 GLU B N 1
ATOM 1969 C CA . GLU B 2 46 ? 23.553 -42.114 -17.734 1.00 20.19 46 GLU B CA 1
ATOM 1970 C C . GLU B 2 46 ? 24.715 -42.743 -16.986 1.00 23.35 46 GLU B C 1
ATOM 1971 O O . GLU B 2 46 ? 25.624 -43.299 -17.613 1.00 26.98 46 GLU B O 1
ATOM 1977 N N . TRP B 2 47 ? 24.690 -42.663 -15.658 1.00 24.10 47 TRP B N 1
ATOM 1978 C CA . TRP B 2 47 ? 25.740 -43.247 -14.835 1.00 22.78 47 TRP B CA 1
ATOM 1979 C C . TRP B 2 47 ? 25.550 -44.757 -14.738 1.00 25.34 47 TRP B C 1
ATOM 1980 O O . TRP B 2 47 ? 24.471 -45.235 -14.377 1.00 24.29 47 TRP B O 1
ATOM 1991 N N . LEU B 2 48 ? 26.607 -45.506 -15.055 1.00 26.58 48 LEU B N 1
ATOM 1992 C CA . LEU B 2 48 ? 26.556 -46.964 -15.103 1.00 26.79 48 LEU B CA 1
ATOM 1993 C C . LEU B 2 48 ? 27.105 -47.630 -13.845 1.00 27.71 48 LEU B C 1
ATOM 1994 O O . LEU B 2 48 ? 26.431 -48.483 -13.257 1.00 22.55 48 LEU B O 1
ATOM 1999 N N . GLY B 2 49 ? 28.309 -47.267 -13.415 1.00 28.69 49 GLY B N 1
ATOM 2000 C CA . GLY B 2 49 ? 28.878 -47.881 -12.229 1.00 26.64 49 GLY B CA 1
ATOM 2001 C C . GLY B 2 49 ? 30.216 -47.274 -11.863 1.00 25.60 49 GLY B C 1
ATOM 2002 O O . GLY B 2 49 ? 30.620 -46.237 -12.391 1.00 27.80 49 GLY B O 1
ATOM 2003 N N . VAL B 2 50 ? 30.904 -47.954 -10.945 1.00 30.09 50 VAL B N 1
ATOM 2004 C CA . VAL B 2 50 ? 32.161 -47.462 -10.392 1.00 24.72 50 VAL B CA 1
ATOM 2005 C C . VAL B 2 50 ? 32.893 -48.635 -9.753 1.00 25.35 50 VAL B C 1
ATOM 2006 O O . VAL B 2 50 ? 32.271 -49.551 -9.212 1.00 32.05 50 VAL B O 1
ATOM 2010 N N . ILE B 2 51 ? 34.222 -48.613 -9.830 1.00 25.52 51 ILE B N 1
ATOM 2011 C CA . ILE B 2 51 ? 35.072 -49.502 -9.046 1.00 24.84 51 ILE B CA 1
ATOM 2012 C C . ILE B 2 51 ? 35.977 -48.636 -8.182 1.00 29.18 51 ILE B C 1
ATOM 2013 O O . ILE B 2 51 ? 36.648 -47.729 -8.690 1.00 28.93 51 ILE B O 1
ATOM 2018 N N . TRP B 2 52 ? 35.974 -48.895 -6.880 1.00 32.51 52 TRP B N 1
ATOM 2019 C CA . TRP B 2 52 ? 36.641 -48.022 -5.927 1.00 22.55 52 TRP B CA 1
ATOM 2020 C C . TRP B 2 52 ? 38.103 -48.424 -5.750 1.00 27.35 52 TRP B C 1
ATOM 2021 O O . TRP B 2 52 ? 38.561 -49.448 -6.260 1.00 38.44 52 TRP B O 1
ATOM 2032 N N . SER B 2 53 ? 38.838 -47.585 -5.014 1.00 33.53 53 SER B N 1
ATOM 2033 C CA . SER B 2 53 ? 40.255 -47.836 -4.757 1.00 37.90 53 SER B CA 1
ATOM 2034 C C . SER B 2 53 ? 40.485 -49.234 -4.196 1.00 31.92 53 SER B C 1
ATOM 2035 O O . SER B 2 53 ? 41.394 -49.951 -4.629 1.00 33.84 53 SER B O 1
ATOM 2038 N N . GLY B 2 54 ? 39.662 -49.639 -3.235 1.00 32.61 54 GLY B N 1
ATOM 2039 C CA . GLY B 2 54 ? 39.780 -50.952 -2.639 1.00 25.47 54 GLY B CA 1
ATOM 2040 C C . GLY B 2 54 ? 39.225 -52.096 -3.451 1.00 30.76 54 GLY B C 1
ATOM 2041 O O . GLY B 2 54 ? 39.280 -53.243 -2.998 1.00 33.72 54 GLY B O 1
ATOM 2042 N N . GLY B 2 55 ? 38.679 -51.826 -4.635 1.00 35.05 55 GLY B N 1
ATOM 2043 C CA . GLY B 2 55 ? 38.167 -52.871 -5.498 1.00 24.85 55 GLY B CA 1
ATOM 2044 C C . GLY B 2 55 ? 36.676 -53.129 -5.413 1.00 31.81 55 GLY B C 1
ATOM 2045 O O . GLY B 2 55 ? 36.167 -53.960 -6.176 1.00 35.30 55 GLY B O 1
ATOM 2046 N N . ASN B 2 56 ? 35.961 -52.461 -4.512 1.00 37.97 56 ASN B N 1
ATOM 2047 C CA . ASN B 2 56 ? 34.519 -52.642 -4.443 1.00 31.36 56 ASN B CA 1
ATOM 2048 C C . ASN B 2 56 ? 33.844 -52.036 -5.671 1.00 34.49 56 ASN B C 1
ATOM 2049 O O . ASN B 2 56 ? 34.375 -51.136 -6.327 1.00 32.89 56 ASN B O 1
ATOM 2054 N N . THR B 2 57 ? 32.650 -52.540 -5.977 1.00 28.34 57 THR B N 1
ATOM 2055 C CA . THR B 2 57 ? 31.915 -52.119 -7.159 1.00 29.12 57 THR B CA 1
ATOM 2056 C C . THR B 2 57 ? 30.479 -51.764 -6.801 1.00 27.97 57 THR B C 1
ATOM 2057 O O . THR B 2 57 ? 29.838 -52.445 -5.994 1.00 32.87 57 THR B O 1
ATOM 2061 N N . ASP B 2 58 ? 29.988 -50.682 -7.397 1.00 29.33 58 ASP B N 1
ATOM 2062 C CA . ASP B 2 58 ? 28.576 -50.327 -7.384 1.00 25.74 58 ASP B CA 1
ATOM 2063 C C . ASP B 2 58 ? 28.080 -50.249 -8.819 1.00 28.15 58 ASP B C 1
ATOM 2064 O O . ASP B 2 58 ? 28.776 -49.726 -9.695 1.00 34.23 58 ASP B O 1
ATOM 2069 N N . TYR B 2 59 ? 26.885 -50.779 -9.056 1.00 20.53 59 TYR B N 1
ATOM 2070 C CA . TYR B 2 59 ? 26.270 -50.772 -10.375 1.00 25.13 59 TYR B CA 1
ATOM 2071 C C . TYR B 2 59 ? 24.904 -50.109 -10.283 1.00 24.23 59 TYR B C 1
ATOM 2072 O O . TYR B 2 59 ? 24.110 -50.436 -9.394 1.00 21.53 59 TYR B O 1
ATOM 2081 N N . ASN B 2 60 ? 24.640 -49.170 -11.192 1.00 26.29 60 ASN B N 1
ATOM 2082 C CA . ASN B 2 60 ? 23.312 -48.578 -11.290 1.00 25.40 60 ASN B CA 1
ATOM 2083 C C . ASN B 2 60 ? 22.270 -49.679 -11.452 1.00 29.73 60 ASN B C 1
ATOM 2084 O O . ASN B 2 60 ? 22.515 -50.689 -12.116 1.00 24.56 60 ASN B O 1
ATOM 2089 N N . THR B 2 61 ? 21.109 -49.478 -10.830 1.00 27.73 61 THR B N 1
ATOM 2090 C CA . THR B 2 61 ? 20.128 -50.550 -10.652 1.00 27.57 61 THR B CA 1
ATOM 2091 C C . THR B 2 61 ? 19.829 -51.346 -11.921 1.00 30.39 61 THR B C 1
ATOM 2092 O O . THR B 2 61 ? 19.944 -52.583 -11.876 1.00 30.33 61 THR B O 1
ATOM 2096 N N . PRO B 2 62 ? 19.473 -50.742 -13.063 1.00 30.70 62 PRO B N 1
ATOM 2097 C CA . PRO B 2 62 ? 19.100 -51.560 -14.231 1.00 32.08 62 PRO B CA 1
ATOM 2098 C C . PRO B 2 62 ? 20.256 -52.298 -14.883 1.00 31.47 62 PRO B C 1
ATOM 2099 O O . PRO B 2 62 ? 20.041 -52.967 -15.901 1.00 38.22 62 PRO B O 1
ATOM 2103 N N . PHE B 2 63 ? 21.465 -52.224 -14.333 1.00 27.43 63 PHE B N 1
ATOM 2104 C CA . PHE B 2 63 ? 22.624 -52.879 -14.923 1.00 26.15 63 PHE B CA 1
ATOM 2105 C C . PHE B 2 63 ? 23.294 -53.870 -13.983 1.00 35.60 63 PHE B C 1
ATOM 2106 O O . PHE B 2 63 ? 24.301 -54.477 -14.367 1.00 29.97 63 PHE B O 1
ATOM 2114 N N . THR B 2 64 ? 22.767 -54.048 -12.768 1.00 29.61 64 THR B N 1
ATOM 2115 C CA . THR B 2 64 ? 23.377 -54.960 -11.805 1.00 30.97 64 THR B CA 1
ATOM 2116 C C . THR B 2 64 ? 23.601 -56.348 -12.394 1.00 34.45 64 THR B C 1
ATOM 2117 O O . THR B 2 64 ? 24.610 -57.000 -12.103 1.00 37.77 64 THR B O 1
ATOM 2121 N N . SER B 2 65 ? 22.681 -56.806 -13.241 1.00 36.60 65 SER B N 1
ATOM 2122 C CA . SER B 2 65 ? 22.741 -58.174 -13.739 1.00 44.20 65 SER B CA 1
ATOM 2123 C C . SER B 2 65 ? 23.737 -58.348 -14.880 1.00 47.60 65 SER B C 1
ATOM 2124 O O . SER B 2 65 ? 24.337 -59.419 -15.008 1.00 48.69 65 SER B O 1
ATOM 2127 N N . ARG B 2 66 ? 23.931 -57.328 -15.715 1.00 38.56 66 ARG B N 1
ATOM 2128 C CA . ARG B 2 66 ? 24.723 -57.486 -16.930 1.00 41.81 66 ARG B CA 1
ATOM 2129 C C . ARG B 2 66 ? 25.970 -56.609 -16.950 1.00 32.59 66 ARG B C 1
ATOM 2130 O O . ARG B 2 66 ? 26.530 -56.373 -18.021 1.00 43.43 66 ARG B O 1
ATOM 2138 N N . LEU B 2 67 ? 26.434 -56.147 -15.795 1.00 32.54 67 LEU B N 1
ATOM 2139 C CA . LEU B 2 67 ? 27.605 -55.286 -15.711 1.00 28.82 67 LEU B CA 1
ATOM 2140 C C . LEU B 2 67 ? 28.638 -55.908 -14.781 1.00 28.13 67 LEU B C 1
ATOM 2141 O O . LEU B 2 67 ? 28.288 -56.494 -13.752 1.00 36.18 67 LEU B O 1
ATOM 2146 N N . SER B 2 68 ? 29.911 -55.782 -15.152 1.00 29.25 68 SER B N 1
ATOM 2147 C CA . SER B 2 68 ? 31.012 -56.281 -14.333 1.00 32.81 68 SER B CA 1
ATOM 2148 C C . SER B 2 68 ? 32.231 -55.407 -14.576 1.00 31.50 68 SER B C 1
ATOM 2149 O O . SER B 2 68 ? 32.700 -55.301 -15.712 1.00 32.96 68 SER B O 1
ATOM 2152 N N . ILE B 2 69 ? 32.739 -54.785 -13.517 1.00 30.58 69 ILE B N 1
ATOM 2153 C CA . ILE B 2 69 ? 33.918 -53.931 -13.588 1.00 32.77 69 ILE B CA 1
ATOM 2154 C C . ILE B 2 69 ? 35.048 -54.607 -12.826 1.00 29.80 69 ILE B C 1
ATOM 2155 O O . ILE B 2 69 ? 34.850 -55.080 -11.702 1.00 36.56 69 ILE B O 1
ATOM 2160 N N . ASN B 2 70 ? 36.229 -54.661 -13.441 1.00 31.38 70 ASN B N 1
ATOM 2161 C CA . ASN B 2 70 ? 37.426 -55.186 -12.800 1.00 29.17 70 ASN B CA 1
ATOM 2162 C C . ASN B 2 70 ? 38.591 -54.263 -13.120 1.00 34.00 70 ASN B C 1
ATOM 2163 O O . ASN B 2 70 ? 38.476 -53.348 -13.938 1.00 36.00 70 ASN B O 1
ATOM 2168 N N . LYS B 2 71 ? 39.727 -54.499 -12.468 1.00 28.83 71 LYS B N 1
ATOM 2169 C CA . LYS B 2 71 ? 40.882 -53.653 -12.718 1.00 31.89 71 LYS B CA 1
ATOM 2170 C C . LYS B 2 71 ? 42.171 -54.399 -12.403 1.00 34.19 71 LYS B C 1
ATOM 2171 O O . LYS B 2 71 ? 42.168 -55.547 -11.950 1.00 35.63 71 LYS B O 1
ATOM 2177 N N . ASP B 2 72 ? 43.282 -53.708 -12.658 1.00 33.25 72 ASP B N 1
ATOM 2178 C CA . ASP B 2 72 ? 44.631 -54.223 -12.448 1.00 31.83 72 ASP B CA 1
ATOM 2179 C C . ASP B 2 72 ? 45.464 -53.015 -12.025 1.00 33.28 72 ASP B C 1
ATOM 2180 O O . ASP B 2 72 ? 45.952 -52.272 -12.881 1.00 39.25 72 ASP B O 1
ATOM 2185 N N . ASN B 2 73 ? 45.619 -52.831 -10.711 1.00 36.80 73 ASN B N 1
ATOM 2186 C CA . ASN B 2 73 ? 46.314 -51.654 -10.191 1.00 40.08 73 ASN B CA 1
ATOM 2187 C C . ASN B 2 73 ? 47.710 -51.518 -10.787 1.00 41.52 73 ASN B C 1
ATOM 2188 O O . ASN B 2 73 ? 48.112 -50.429 -11.216 1.00 38.44 73 ASN B O 1
ATOM 2193 N N . SER B 2 74 ? 48.459 -52.623 -10.827 1.00 47.94 74 SER B N 1
ATOM 2194 C CA . SER B 2 74 ? 49.823 -52.592 -11.346 1.00 46.93 74 SER B CA 1
ATOM 2195 C C . SER B 2 74 ? 49.872 -52.064 -12.776 1.00 46.94 74 SER B C 1
ATOM 2196 O O . SER B 2 74 ? 50.738 -51.247 -13.113 1.00 47.69 74 SER B O 1
ATOM 2199 N N . LYS B 2 75 ? 48.950 -52.507 -13.626 1.00 47.62 75 LYS B N 1
ATOM 2200 C CA . LYS B 2 75 ? 48.940 -52.099 -15.024 1.00 39.87 75 LYS B CA 1
ATOM 2201 C C . LYS B 2 75 ? 48.045 -50.896 -15.294 1.00 40.68 75 LYS B C 1
ATOM 2202 O O . LYS B 2 75 ? 47.915 -50.490 -16.454 1.00 42.26 75 LYS B O 1
ATOM 2208 N N . SER B 2 76 ? 47.424 -50.328 -14.256 1.00 37.57 76 SER B N 1
ATOM 2209 C CA . SER B 2 76 ? 46.622 -49.104 -14.361 1.00 34.53 76 SER B CA 1
ATOM 2210 C C . SER B 2 76 ? 45.459 -49.251 -15.338 1.00 32.65 76 SER B C 1
ATOM 2211 O O . SER B 2 76 ? 45.094 -48.299 -16.033 1.00 33.59 76 SER B O 1
ATOM 2214 N N . GLN B 2 77 ? 44.854 -50.434 -15.393 1.00 32.52 77 GLN B N 1
ATOM 2215 C CA . GLN B 2 77 ? 43.781 -50.716 -16.334 1.00 35.37 77 GLN B CA 1
ATOM 2216 C C . GLN B 2 77 ? 42.492 -51.019 -15.591 1.00 33.36 77 GLN B C 1
ATOM 2217 O O . GLN B 2 77 ? 42.494 -51.762 -14.607 1.00 32.70 77 GLN B O 1
ATOM 2223 N N . VAL B 2 78 ? 41.397 -50.430 -16.065 1.00 31.43 78 VAL B N 1
ATOM 2224 C CA . VAL B 2 78 ? 40.053 -50.738 -15.591 1.00 28.01 78 VAL B CA 1
ATOM 2225 C C . VAL B 2 78 ? 39.301 -51.402 -16.734 1.00 31.51 78 VAL B C 1
ATOM 2226 O O . VAL B 2 78 ? 39.287 -50.885 -17.859 1.00 36.21 78 VAL B O 1
ATOM 2230 N N . PHE B 2 79 ? 38.674 -52.541 -16.450 1.00 29.04 79 PHE B N 1
ATOM 2231 C CA . PHE B 2 79 ? 38.028 -53.353 -17.474 1.00 32.90 79 PHE B CA 1
ATOM 2232 C C . PHE B 2 79 ? 36.512 -53.275 -17.328 1.00 32.97 79 PHE B C 1
ATOM 2233 O O . PHE B 2 79 ? 35.959 -53.658 -16.291 1.00 25.49 79 PHE B O 1
ATOM 2241 N N . PHE B 2 80 ? 35.850 -52.797 -18.376 1.00 30.60 80 PHE B N 1
ATOM 2242 C CA . PHE B 2 80 ? 34.401 -52.663 -18.416 1.00 30.81 80 PHE B CA 1
ATOM 2243 C C . PHE B 2 80 ? 33.829 -53.767 -19.296 1.00 29.68 80 PHE B C 1
ATOM 2244 O O . PHE B 2 80 ? 34.318 -53.995 -20.407 1.00 24.69 80 PHE B O 1
ATOM 2252 N N . LYS B 2 81 ? 32.805 -54.455 -18.797 1.00 31.58 81 LYS B N 1
ATOM 2253 C CA . LYS B 2 81 ? 32.163 -55.505 -19.576 1.00 36.08 81 LYS B CA 1
ATOM 2254 C C . LYS B 2 81 ? 30.669 -55.508 -19.295 1.00 35.43 81 LYS B C 1
ATOM 2255 O O . LYS B 2 81 ? 30.253 -55.563 -18.135 1.00 40.39 81 LYS B O 1
ATOM 2261 N N . MET B 2 82 ? 29.871 -55.445 -20.360 1.00 35.50 82 MET B N 1
ATOM 2262 C CA . MET B 2 82 ? 28.419 -55.462 -20.259 1.00 34.12 82 MET B CA 1
ATOM 2263 C C . MET B 2 82 ? 27.870 -56.561 -21.158 1.00 40.27 82 MET B C 1
ATOM 2264 O O . MET B 2 82 ? 28.309 -56.714 -22.300 1.00 35.89 82 MET B O 1
ATOM 2269 N N . ASN B 2 83 ? 26.906 -57.319 -20.640 1.00 38.87 83 ASN B N 1
ATOM 2270 C CA . ASN B 2 83 ? 26.410 -58.526 -21.289 1.00 39.83 83 ASN B CA 1
ATOM 2271 C C . ASN B 2 83 ? 25.120 -58.270 -22.062 1.00 37.33 83 ASN B C 1
ATOM 2272 O O . ASN B 2 83 ? 24.368 -57.337 -21.775 1.00 36.56 83 ASN B O 1
ATOM 2277 N N . SER B 2 84 ? 24.881 -59.139 -23.051 1.00 34.12 84 SER B N 1
ATOM 2278 C CA . SER B 2 84 ? 23.675 -59.171 -23.876 1.00 35.51 84 SER B CA 1
ATOM 2279 C C . SER B 2 84 ? 23.191 -57.784 -24.286 1.00 42.33 84 SER B C 1
ATOM 2280 O O . SER B 2 84 ? 22.203 -57.278 -23.743 1.00 37.36 84 SER B O 1
ATOM 2283 N N . LEU B 2 85 ? 23.871 -57.167 -25.247 1.00 42.99 85 LEU B N 1
ATOM 2284 C CA . LEU B 2 85 ? 23.507 -55.830 -25.691 1.00 41.32 85 LEU B CA 1
ATOM 2285 C C . LEU B 2 85 ? 22.370 -55.876 -26.706 1.00 41.23 85 LEU B C 1
ATOM 2286 O O . LEU B 2 85 ? 22.252 -56.811 -27.503 1.00 47.96 85 LEU B O 1
ATOM 2291 N N . GLN B 2 86 ? 21.527 -54.853 -26.663 1.00 39.12 86 GLN B N 1
ATOM 2292 C CA . GLN B 2 86 ? 20.478 -54.641 -27.649 1.00 41.05 86 GLN B CA 1
ATOM 2293 C C . GLN B 2 86 ? 20.768 -53.353 -28.412 1.00 41.90 86 GLN B C 1
ATOM 2294 O O . GLN B 2 86 ? 21.759 -52.666 -28.156 1.00 45.44 86 GLN B O 1
ATOM 2300 N N . SER B 2 87 ? 19.888 -53.033 -29.364 1.00 43.99 87 SER B N 1
ATOM 2301 C CA . SER B 2 87 ? 20.105 -51.864 -30.213 1.00 47.26 87 SER B CA 1
ATOM 2302 C C . SER B 2 87 ? 20.211 -50.581 -29.396 1.00 36.21 87 SER B C 1
ATOM 2303 O O . SER B 2 87 ? 21.057 -49.726 -29.682 1.00 29.62 87 SER B O 1
ATOM 2306 N N . ASN B 2 88 ? 19.370 -50.427 -28.374 1.00 39.37 88 ASN B N 1
ATOM 2307 C CA . ASN B 2 88 ? 19.369 -49.204 -27.580 1.00 39.02 88 ASN B CA 1
ATOM 2308 C C . ASN B 2 88 ? 20.522 -49.144 -26.583 1.00 33.13 88 ASN B C 1
ATOM 2309 O O . ASN B 2 88 ? 20.544 -48.247 -25.735 1.00 50.96 88 ASN B O 1
ATOM 2314 N N . ASP B 2 89 ? 21.465 -50.080 -26.659 1.00 32.60 89 ASP B N 1
ATOM 2315 C CA . ASP B 2 89 ? 22.712 -50.011 -25.913 1.00 36.11 89 ASP B CA 1
ATOM 2316 C C . ASP B 2 89 ? 23.825 -49.395 -26.743 1.00 39.20 89 ASP B C 1
ATOM 2317 O O . ASP B 2 89 ? 24.982 -49.368 -26.306 1.00 33.27 89 ASP B O 1
ATOM 2322 N N . THR B 2 90 ? 23.496 -48.923 -27.942 1.00 40.37 90 THR B N 1
ATOM 2323 C CA . THR B 2 90 ? 24.428 -48.151 -28.749 1.00 37.17 90 THR B CA 1
ATOM 2324 C C . THR B 2 90 ? 24.567 -46.767 -28.132 1.00 34.19 90 THR B C 1
ATOM 2325 O O . THR B 2 90 ? 23.571 -46.051 -27.977 1.00 27.42 90 THR B O 1
ATOM 2329 N N . ALA B 2 91 ? 25.792 -46.399 -27.763 1.00 28.09 91 ALA B N 1
ATOM 2330 C CA . ALA B 2 91 ? 26.038 -45.132 -27.088 1.00 27.88 91 ALA B CA 1
ATOM 2331 C C . ALA B 2 91 ? 27.533 -44.856 -27.070 1.00 28.10 91 ALA B C 1
ATOM 2332 O O . ALA B 2 91 ? 28.350 -45.737 -27.352 1.00 31.63 91 ALA B O 1
ATOM 2334 N N . ILE B 2 92 ? 27.880 -43.616 -26.737 1.00 25.08 92 ILE B N 1
ATOM 2335 C CA . ILE B 2 92 ? 29.255 -43.291 -26.377 1.00 23.86 92 ILE B CA 1
ATOM 2336 C C . ILE B 2 92 ? 29.462 -43.737 -24.939 1.00 27.90 92 ILE B C 1
ATOM 2337 O O . ILE B 2 92 ? 28.722 -43.324 -24.041 1.00 24.96 92 ILE B O 1
ATOM 2342 N N . TYR B 2 93 ? 30.456 -44.586 -24.718 1.00 27.61 93 TYR B N 1
ATOM 2343 C CA . TYR B 2 93 ? 30.784 -45.065 -23.384 1.00 24.28 93 TYR B CA 1
ATOM 2344 C C . TYR B 2 93 ? 32.054 -44.377 -22.902 1.00 29.98 93 TYR B C 1
ATOM 2345 O O . TYR B 2 93 ? 33.038 -44.295 -23.644 1.00 32.69 93 TYR B O 1
ATOM 2354 N N . TYR B 2 94 ? 32.022 -43.866 -21.671 1.00 26.77 94 TYR B N 1
ATOM 2355 C CA . TYR B 2 94 ? 33.142 -43.136 -21.098 1.00 24.81 94 TYR B CA 1
ATOM 2356 C C . TYR B 2 94 ? 33.588 -43.781 -19.795 1.00 28.53 94 TYR B C 1
ATOM 2357 O O . TYR B 2 94 ? 32.774 -44.330 -19.048 1.00 23.28 94 TYR B O 1
ATOM 2366 N N . CYS B 2 95 ? 34.886 -43.688 -19.516 1.00 32.39 95 CYS B N 1
ATOM 2367 C CA . CYS B 2 95 ? 35.398 -43.839 -18.163 1.00 26.21 95 CYS B CA 1
ATOM 2368 C C . CYS B 2 95 ? 35.796 -42.461 -17.652 1.00 26.03 95 CYS B C 1
ATOM 2369 O O . CYS B 2 95 ? 36.183 -41.586 -18.428 1.00 24.88 95 CYS B O 1
ATOM 2372 N N . ALA B 2 96 ? 35.669 -42.259 -16.343 1.00 20.01 96 ALA B N 1
ATOM 2373 C CA . ALA B 2 96 ? 35.884 -40.934 -15.780 1.00 19.67 96 ALA B CA 1
ATOM 2374 C C . ALA B 2 96 ? 36.358 -41.044 -14.341 1.00 23.44 96 ALA B C 1
ATOM 2375 O O . ALA B 2 96 ? 36.103 -42.041 -13.662 1.00 27.25 96 ALA B O 1
ATOM 2377 N N . ARG B 2 97 ? 37.044 -39.996 -13.880 1.00 27.07 97 ARG B N 1
ATOM 2378 C CA . ARG B 2 97 ? 37.536 -39.911 -12.513 1.00 21.19 97 ARG B CA 1
ATOM 2379 C C . ARG B 2 97 ? 37.056 -38.617 -11.870 1.00 26.60 97 ARG B C 1
ATOM 2380 O O . ARG B 2 97 ? 36.977 -37.575 -12.528 1.00 22.39 97 ARG B O 1
ATOM 2388 N N . ALA B 2 98 ? 36.754 -38.690 -10.579 1.00 24.41 98 ALA B N 1
ATOM 2389 C CA . ALA B 2 98 ? 36.261 -37.548 -9.829 1.00 22.80 98 ALA B CA 1
ATOM 2390 C C . ALA B 2 98 ? 37.421 -36.728 -9.267 1.00 25.50 98 ALA B C 1
ATOM 2391 O O . ALA B 2 98 ? 38.591 -37.103 -9.364 1.00 26.11 98 ALA B O 1
ATOM 2393 N N . LEU B 2 99 ? 37.076 -35.587 -8.663 1.00 27.60 99 LEU B N 1
ATOM 2394 C CA . LEU B 2 99 ? 38.091 -34.718 -8.070 1.00 34.65 99 LEU B CA 1
ATOM 2395 C C . LEU B 2 99 ? 38.691 -35.323 -6.805 1.00 27.39 99 LEU B C 1
ATOM 2396 O O . LEU B 2 99 ? 39.911 -35.278 -6.611 1.00 30.79 99 LEU B O 1
ATOM 2401 N N . THR B 2 100 ? 37.858 -35.874 -5.928 1.00 25.80 100 THR B N 1
ATOM 2402 C CA . THR B 2 100 ? 38.317 -36.532 -4.714 1.00 28.87 100 THR B CA 1
ATOM 2403 C C . THR B 2 100 ? 37.922 -38.001 -4.759 1.00 28.42 100 THR B C 1
ATOM 2404 O O . THR B 2 100 ? 37.006 -38.392 -5.485 1.00 36.25 100 THR B O 1
ATOM 2408 N N . TYR B 2 101 ? 38.628 -38.813 -3.967 1.00 25.48 101 TYR B N 1
ATOM 2409 C CA . TYR B 2 101 ? 38.559 -40.265 -4.115 1.00 31.04 101 TYR B CA 1
ATOM 2410 C C . TYR B 2 101 ? 37.159 -40.835 -3.901 1.00 32.50 101 TYR B C 1
ATOM 2411 O O . TYR B 2 101 ? 36.860 -41.918 -4.415 1.00 37.38 101 TYR B O 1
ATOM 2420 N N . TYR B 2 102 ? 36.298 -40.142 -3.163 1.00 28.85 102 TYR B N 1
ATOM 2421 C CA . TYR B 2 102 ? 35.000 -40.678 -2.782 1.00 26.58 102 TYR B CA 1
ATOM 2422 C C . TYR B 2 102 ? 33.836 -40.051 -3.534 1.00 24.73 102 TYR B C 1
ATOM 2423 O O . TYR B 2 102 ? 32.703 -40.520 -3.385 1.00 27.55 102 TYR B O 1
ATOM 2432 N N . ASP B 2 103 ? 34.077 -39.008 -4.321 1.00 25.15 103 ASP B N 1
ATOM 2433 C CA . ASP B 2 103 ? 33.026 -38.113 -4.772 1.00 24.62 103 ASP B CA 1
ATOM 2434 C C . ASP B 2 103 ? 32.610 -38.435 -6.208 1.00 27.74 103 ASP B C 1
ATOM 2435 O O . ASP B 2 103 ? 33.020 -39.442 -6.792 1.00 28.43 103 ASP B O 1
ATOM 2440 N N . TYR B 2 104 ? 31.780 -37.567 -6.794 1.00 27.27 104 TYR B N 1
ATOM 2441 C CA . TYR B 2 104 ? 31.171 -37.845 -8.089 1.00 25.98 104 TYR B CA 1
ATOM 2442 C C . TYR B 2 104 ? 31.236 -36.656 -9.046 1.00 29.61 104 TYR B C 1
ATOM 2443 O O . TYR B 2 104 ? 30.551 -36.665 -10.073 1.00 27.17 104 TYR B O 1
ATOM 2452 N N . GLU B 2 105 ? 32.028 -35.627 -8.742 1.00 27.42 105 GLU B N 1
ATOM 2453 C CA . GLU B 2 105 ? 32.185 -34.500 -9.660 1.00 23.82 105 GLU B CA 1
ATOM 2454 C C . GLU B 2 105 ? 33.294 -34.858 -10.645 1.00 28.18 105 GLU B C 1
ATOM 2455 O O . GLU B 2 105 ? 34.471 -34.938 -10.279 1.00 28.87 105 GLU B O 1
ATOM 2461 N N . PHE B 2 106 ? 32.906 -35.115 -11.892 1.00 28.75 106 PHE B N 1
ATOM 2462 C CA . PHE B 2 106 ? 33.771 -35.788 -12.859 1.00 27.25 106 PHE B CA 1
ATOM 2463 C C . PHE B 2 106 ? 34.623 -34.758 -13.588 1.00 25.96 106 PHE B C 1
ATOM 2464 O O . PHE B 2 106 ? 34.217 -34.173 -14.593 1.00 24.65 106 PHE B O 1
ATOM 2472 N N . ALA B 2 107 ? 35.830 -34.538 -13.068 1.00 26.24 107 ALA B N 1
ATOM 2473 C CA . ALA B 2 107 ? 36.756 -33.574 -13.644 1.00 29.34 107 ALA B CA 1
ATOM 2474 C C . ALA B 2 107 ? 37.611 -34.154 -14.762 1.00 30.35 107 ALA B C 1
ATOM 2475 O O . ALA B 2 107 ? 38.153 -33.389 -15.566 1.00 33.18 107 ALA B O 1
ATOM 2477 N N . TYR B 2 108 ? 37.742 -35.476 -14.838 1.00 30.67 108 TYR B N 1
ATOM 2478 C CA . TYR B 2 108 ? 38.589 -36.112 -15.837 1.00 28.11 108 TYR B CA 1
ATOM 2479 C C . TYR B 2 108 ? 37.795 -37.184 -16.561 1.00 30.57 108 TYR B C 1
ATOM 2480 O O . TYR B 2 108 ? 37.198 -38.055 -15.921 1.00 29.63 108 TYR B O 1
ATOM 2489 N N . TRP B 2 109 ? 37.794 -37.120 -17.892 1.00 25.53 109 TRP B N 1
ATOM 2490 C CA . TRP B 2 109 ? 37.038 -38.041 -18.730 1.00 27.09 109 TRP B CA 1
ATOM 2491 C C . TRP B 2 109 ? 37.944 -38.746 -19.731 1.00 27.36 109 TRP B C 1
ATOM 2492 O O . TRP B 2 109 ? 38.968 -38.207 -20.162 1.00 29.12 109 TRP B O 1
ATOM 2503 N N . GLY B 2 110 ? 37.553 -39.962 -20.097 1.00 24.76 110 GLY B N 1
ATOM 2504 C CA . GLY B 2 110 ? 38.147 -40.616 -21.240 1.00 26.04 110 GLY B CA 1
ATOM 2505 C C . GLY B 2 110 ? 37.648 -39.982 -22.521 1.00 32.46 110 GLY B C 1
ATOM 2506 O O . GLY B 2 110 ? 36.698 -39.198 -22.534 1.00 23.44 110 GLY B O 1
ATOM 2507 N N . GLN B 2 111 ? 38.311 -40.319 -23.627 1.00 32.85 111 GLN B N 1
ATOM 2508 C CA . GLN B 2 111 ? 37.939 -39.726 -24.905 1.00 24.24 111 GLN B CA 1
ATOM 2509 C C . GLN B 2 111 ? 36.660 -40.328 -25.475 1.00 23.29 111 GLN B C 1
ATOM 2510 O O . GLN B 2 111 ? 36.121 -39.796 -26.452 1.00 24.14 111 GLN B O 1
ATOM 2516 N N . GLY B 2 112 ? 36.160 -41.400 -24.885 1.00 25.93 112 GLY B N 1
ATOM 2517 C CA . GLY B 2 112 ? 34.918 -42.011 -25.308 1.00 27.34 112 GLY B CA 1
ATOM 2518 C C . GLY B 2 112 ? 35.144 -43.160 -26.272 1.00 28.12 112 GLY B C 1
ATOM 2519 O O . GLY B 2 112 ? 36.114 -43.189 -27.037 1.00 32.05 112 GLY B O 1
ATOM 2520 N N . THR B 2 113 ? 34.233 -44.132 -26.232 1.00 26.29 113 THR B N 1
ATOM 2521 C CA . THR B 2 113 ? 34.233 -45.267 -27.151 1.00 22.42 113 THR B CA 1
ATOM 2522 C C . THR B 2 113 ? 32.835 -45.389 -27.741 1.00 25.88 113 THR B C 1
ATOM 2523 O O . THR B 2 113 ? 31.901 -45.800 -27.044 1.00 27.46 113 THR B O 1
ATOM 2527 N N . LEU B 2 114 ? 32.682 -45.022 -29.012 1.00 27.78 114 LEU B N 1
ATOM 2528 C CA . LEU B 2 114 ? 31.398 -45.199 -29.678 1.00 22.64 114 LEU B CA 1
ATOM 2529 C C . LEU B 2 114 ? 31.175 -46.677 -29.962 1.00 20.13 114 LEU B C 1
ATOM 2530 O O . LEU B 2 114 ? 31.985 -47.317 -30.639 1.00 24.76 114 LEU B O 1
ATOM 2535 N N . VAL B 2 115 ? 30.084 -47.219 -29.438 1.00 24.50 115 VAL B N 1
ATOM 2536 C CA . VAL B 2 115 ? 29.750 -48.629 -29.582 1.00 23.93 115 VAL B CA 1
ATOM 2537 C C . VAL B 2 115 ? 28.492 -48.736 -30.427 1.00 29.81 115 VAL B C 1
ATOM 2538 O O . VAL B 2 115 ? 27.484 -48.085 -30.132 1.00 25.20 115 VAL B O 1
ATOM 2542 N N . THR B 2 116 ? 28.552 -49.554 -31.474 1.00 27.97 116 THR B N 1
ATOM 2543 C CA . THR B 2 116 ? 27.409 -49.818 -32.337 1.00 25.90 116 THR B CA 1
ATOM 2544 C C . THR B 2 116 ? 26.970 -51.266 -32.156 1.00 28.67 116 THR B C 1
ATOM 2545 O O . THR B 2 116 ? 27.801 -52.181 -32.208 1.00 24.35 116 THR B O 1
ATOM 2549 N N . VAL B 2 117 ? 25.673 -51.472 -31.944 1.00 23.89 117 VAL B N 1
ATOM 2550 C CA . VAL B 2 117 ? 25.102 -52.807 -31.793 1.00 26.94 117 VAL B CA 1
ATOM 2551 C C . VAL B 2 117 ? 24.359 -53.154 -33.076 1.00 33.76 117 VAL B C 1
ATOM 2552 O O . VAL B 2 117 ? 23.296 -52.593 -33.362 1.00 33.11 117 VAL B O 1
ATOM 2556 N N . SER B 2 118 ? 24.915 -54.091 -33.841 1.00 32.83 118 SER B N 1
ATOM 2557 C CA . SER B 2 118 ? 24.404 -54.441 -35.156 1.00 29.60 118 SER B CA 1
ATOM 2558 C C . SER B 2 118 ? 24.963 -55.796 -35.544 1.00 38.08 118 SER B C 1
ATOM 2559 O O . SER B 2 118 ? 26.100 -56.132 -35.208 1.00 45.09 118 SER B O 1
ATOM 2562 N N . ALA B 2 119 ? 24.143 -56.584 -36.226 1.00 40.94 119 ALA B N 1
ATOM 2563 C CA . ALA B 2 119 ? 24.610 -57.868 -36.732 1.00 53.38 119 ALA B CA 1
ATOM 2564 C C . ALA B 2 119 ? 25.279 -57.722 -38.085 1.00 48.09 119 ALA B C 1
ATOM 2565 O O . ALA B 2 119 ? 25.763 -58.720 -38.631 1.00 44.38 119 ALA B O 1
ATOM 2567 N N . ALA B 2 120 ? 25.327 -56.502 -38.624 1.00 37.69 120 ALA B N 1
ATOM 2568 C CA . ALA B 2 120 ? 26.071 -56.254 -39.848 1.00 32.99 120 ALA B CA 1
ATOM 2569 C C . ALA B 2 120 ? 27.562 -56.475 -39.599 1.00 37.95 120 ALA B C 1
ATOM 2570 O O . ALA B 2 120 ? 28.011 -56.683 -38.468 1.00 50.74 120 ALA B O 1
ATOM 2572 N N . SER B 2 121 ? 28.337 -56.439 -40.676 1.00 30.79 121 SER B N 1
ATOM 2573 C CA . SER B 2 121 ? 29.765 -56.705 -40.604 1.00 47.22 121 SER B CA 1
ATOM 2574 C C . SER B 2 121 ? 30.562 -55.438 -40.893 1.00 39.99 121 SER B C 1
ATOM 2575 O O . SER B 2 121 ? 30.077 -54.501 -41.530 1.00 34.35 121 SER B O 1
ATOM 2578 N N . THR B 2 122 ? 31.798 -55.419 -40.402 1.00 32.19 122 THR B N 1
ATOM 2579 C CA . THR B 2 122 ? 32.668 -54.267 -40.578 1.00 28.83 122 THR B CA 1
ATOM 2580 C C . THR B 2 122 ? 33.094 -54.136 -42.036 1.00 31.85 122 THR B C 1
ATOM 2581 O O . THR B 2 122 ? 33.211 -55.126 -42.764 1.00 36.85 122 THR B O 1
ATOM 2585 N N . LYS B 2 123 ? 33.327 -52.895 -42.459 1.00 32.89 123 LYS B N 1
ATOM 2586 C CA . LYS B 2 123 ? 33.766 -52.618 -43.822 1.00 32.05 123 LYS B CA 1
ATOM 2587 C C . LYS B 2 123 ? 34.573 -51.328 -43.830 1.00 25.72 123 LYS B C 1
ATOM 2588 O O . LYS B 2 123 ? 34.089 -50.289 -43.373 1.00 26.94 123 LYS B O 1
ATOM 2594 N N . GLY B 2 124 ? 35.794 -51.394 -44.352 1.00 25.72 124 GLY B N 1
ATOM 2595 C CA . GLY B 2 124 ? 36.618 -50.221 -44.507 1.00 21.59 124 GLY B CA 1
ATOM 2596 C C . GLY B 2 124 ? 36.116 -49.335 -45.629 1.00 27.11 124 GLY B C 1
ATOM 2597 O O . GLY B 2 124 ? 35.416 -49.788 -46.541 1.00 21.93 124 GLY B O 1
ATOM 2598 N N . PRO B 2 125 ? 36.457 -48.050 -45.581 1.00 21.60 125 PRO B N 1
ATOM 2599 C CA . PRO B 2 125 ? 36.001 -47.115 -46.610 1.00 22.92 125 PRO B CA 1
ATOM 2600 C C . PRO B 2 125 ? 36.960 -47.026 -47.789 1.00 18.49 125 PRO B C 1
ATOM 2601 O O . PRO B 2 125 ? 38.141 -47.356 -47.694 1.00 21.30 125 PRO B O 1
ATOM 2605 N N . SER B 2 126 ? 36.416 -46.571 -48.913 1.00 19.93 126 SER B N 1
ATOM 2606 C CA . SER B 2 126 ? 37.228 -46.088 -50.016 1.00 18.29 126 SER B CA 1
ATOM 2607 C C . SER B 2 126 ? 37.412 -44.582 -49.876 1.00 20.29 126 SER B C 1
ATOM 2608 O O . SER B 2 126 ? 36.532 -43.874 -49.378 1.00 23.70 126 SER B O 1
ATOM 2611 N N . VAL B 2 127 ? 38.577 -44.097 -50.288 1.00 17.61 127 VAL B N 1
ATOM 2612 C CA . VAL B 2 127 ? 38.916 -42.686 -50.173 1.00 17.44 127 VAL B CA 1
ATOM 2613 C C . VAL B 2 127 ? 39.147 -42.139 -51.573 1.00 17.29 127 VAL B C 1
ATOM 2614 O O . VAL B 2 127 ? 40.020 -42.626 -52.300 1.00 21.11 127 VAL B O 1
ATOM 2618 N N . PHE B 2 128 ? 38.365 -41.130 -51.948 1.00 17.52 128 PHE B N 1
ATOM 2619 C CA . PHE B 2 128 ? 38.446 -40.522 -53.264 1.00 20.45 128 PHE B CA 1
ATOM 2620 C C . PHE B 2 128 ? 38.748 -39.035 -53.144 1.00 19.60 128 PHE B C 1
ATOM 2621 O O . PHE B 2 128 ? 38.293 -38.376 -52.203 1.00 21.09 128 PHE B O 1
ATOM 2629 N N . PRO B 2 129 ? 39.515 -38.478 -54.079 1.00 18.10 129 PRO B N 1
ATOM 2630 C CA . PRO B 2 129 ? 39.879 -37.063 -53.981 1.00 17.70 129 PRO B CA 1
ATOM 2631 C C . PRO B 2 129 ? 38.771 -36.146 -54.477 1.00 20.72 129 PRO B C 1
ATOM 2632 O O . PRO B 2 129 ? 38.069 -36.444 -55.447 1.00 21.75 129 PRO B O 1
ATOM 2636 N N . LEU B 2 130 ? 38.619 -35.017 -53.789 1.00 20.29 130 LEU B N 1
ATOM 2637 C CA . LEU B 2 130 ? 37.837 -33.880 -54.270 1.00 21.71 130 LEU B CA 1
ATOM 2638 C C . LEU B 2 130 ? 38.854 -32.853 -54.760 1.00 14.41 130 LEU B C 1
ATOM 2639 O O . LEU B 2 130 ? 39.379 -32.065 -53.971 1.00 13.45 130 LEU B O 1
ATOM 2644 N N . ALA B 2 131 ? 39.145 -32.881 -56.059 1.00 14.46 131 ALA B N 1
ATOM 2645 C CA . ALA B 2 131 ? 40.242 -32.147 -56.673 1.00 21.96 131 ALA B CA 1
ATOM 2646 C C . ALA B 2 131 ? 39.873 -30.679 -56.874 1.00 28.96 131 ALA B C 1
ATOM 2647 O O . ALA B 2 131 ? 38.765 -30.369 -57.330 1.00 28.05 131 ALA B O 1
ATOM 2649 N N . PRO B 2 132 ? 40.810 -29.795 -56.543 1.00 25.09 132 PRO B N 1
ATOM 2650 C CA . PRO B 2 132 ? 40.588 -28.361 -56.752 1.00 24.29 132 PRO B CA 1
ATOM 2651 C C . PRO B 2 132 ? 40.703 -27.978 -58.219 1.00 32.34 132 PRO B C 1
ATOM 2652 O O . PRO B 2 132 ? 41.372 -28.646 -59.012 1.00 26.25 132 PRO B O 1
ATOM 2656 N N . SER B 2 133 ? 40.040 -26.878 -58.570 1.00 38.95 133 SER B N 1
ATOM 2657 C CA . SER B 2 133 ? 40.184 -26.262 -59.888 1.00 43.80 133 SER B CA 1
ATOM 2658 C C . SER B 2 133 ? 39.648 -24.833 -59.851 1.00 43.96 133 SER B C 1
ATOM 2659 O O . SER B 2 133 ? 39.636 -24.131 -60.862 1.00 54.76 133 SER B O 1
ATOM 2662 N N . SER B 2 138 ? 37.886 -19.306 -55.956 1.00 54.18 138 SER B N 1
ATOM 2663 C CA . SER B 2 138 ? 37.590 -17.914 -56.272 1.00 64.36 138 SER B CA 1
ATOM 2664 C C . SER B 2 138 ? 38.456 -16.966 -55.443 1.00 59.89 138 SER B C 1
ATOM 2665 O O . SER B 2 138 ? 38.620 -17.157 -54.238 1.00 48.83 138 SER B O 1
ATOM 2668 N N . GLY B 2 139 ? 39.009 -15.951 -56.100 1.00 62.04 139 GLY B N 1
ATOM 2669 C CA . GLY B 2 139 ? 39.815 -14.958 -55.402 1.00 49.84 139 GLY B CA 1
ATOM 2670 C C . GLY B 2 139 ? 41.087 -15.509 -54.796 1.00 52.47 139 GLY B C 1
ATOM 2671 O O . GLY B 2 139 ? 41.461 -15.122 -53.681 1.00 54.81 139 GLY B O 1
ATOM 2672 N N . GLY B 2 140 ? 41.762 -16.411 -55.504 1.00 36.42 140 GLY B N 1
ATOM 2673 C CA . GLY B 2 140 ? 42.997 -16.985 -55.012 1.00 40.77 140 GLY B CA 1
ATOM 2674 C C . GLY B 2 140 ? 42.842 -18.038 -53.939 1.00 35.26 140 GLY B C 1
ATOM 2675 O O . GLY B 2 140 ? 43.854 -18.571 -53.469 1.00 43.41 140 GLY B O 1
ATOM 2676 N N . THR B 2 141 ? 41.616 -18.353 -53.531 1.00 33.44 141 THR B N 1
ATOM 2677 C CA . THR B 2 141 ? 41.354 -19.383 -52.534 1.00 27.91 141 THR B CA 1
ATOM 2678 C C . THR B 2 141 ? 40.829 -20.631 -53.231 1.00 32.40 141 THR B C 1
ATOM 2679 O O . THR B 2 141 ? 39.797 -20.581 -53.913 1.00 29.28 141 THR B O 1
ATOM 2683 N N . ALA B 2 142 ? 41.534 -21.743 -53.057 1.00 28.21 142 ALA B N 1
ATOM 2684 C CA . ALA B 2 142 ? 41.160 -23.014 -53.658 1.00 24.86 142 ALA B CA 1
ATOM 2685 C C . ALA B 2 142 ? 40.573 -23.941 -52.602 1.00 22.17 142 ALA B C 1
ATOM 2686 O O . ALA B 2 142 ? 41.016 -23.944 -51.449 1.00 27.65 142 ALA B O 1
ATOM 2688 N N . ALA B 2 143 ? 39.575 -24.724 -52.999 1.00 19.80 143 ALA B N 1
ATOM 2689 C CA . ALA B 2 143 ? 38.940 -25.691 -52.116 1.00 18.93 143 ALA B CA 1
ATOM 2690 C C . ALA B 2 143 ? 39.253 -27.102 -52.593 1.00 16.19 143 ALA B C 1
ATOM 2691 O O . ALA B 2 143 ? 39.223 -27.383 -53.793 1.00 20.01 143 ALA B O 1
ATOM 2693 N N . LEU B 2 144 ? 39.570 -27.984 -51.650 1.00 12.26 144 LEU B N 1
ATOM 2694 C CA . LEU B 2 144 ? 39.861 -29.373 -51.967 1.00 15.43 144 LEU B CA 1
ATOM 2695 C C . LEU B 2 144 ? 39.470 -30.229 -50.774 1.00 13.90 144 LEU B C 1
ATOM 2696 O O . LEU B 2 144 ? 39.224 -29.726 -49.676 1.00 16.48 144 LEU B O 1
ATOM 2701 N N . GLY B 2 145 ? 39.413 -31.534 -50.993 1.00 15.29 145 GLY B N 1
ATOM 2702 C CA . GLY B 2 145 ? 39.028 -32.411 -49.909 1.00 17.58 145 GLY B CA 1
ATOM 2703 C C . GLY B 2 145 ? 39.064 -33.866 -50.313 1.00 19.12 145 GLY B C 1
ATOM 2704 O O . GLY B 2 145 ? 39.570 -34.229 -51.378 1.00 14.87 145 GLY B O 1
ATOM 2705 N N . CYS B 2 146 ? 38.511 -34.697 -49.426 1.00 19.94 146 CYS B N 1
ATOM 2706 C CA . CYS B 2 146 ? 38.482 -36.144 -49.577 1.00 25.13 146 CYS B CA 1
ATOM 2707 C C . CYS B 2 146 ? 37.069 -36.670 -49.365 1.00 25.65 146 CYS B C 1
ATOM 2708 O O . CYS B 2 146 ? 36.326 -36.169 -48.512 1.00 21.04 146 CYS B O 1
ATOM 2711 N N . LEU B 2 147 ? 36.708 -37.689 -50.137 1.00 20.95 147 LEU B N 1
ATOM 2712 C CA . LEU B 2 147 ? 35.426 -38.368 -50.007 1.00 21.83 147 LEU B CA 1
ATOM 2713 C C . LEU B 2 147 ? 35.675 -39.737 -49.390 1.00 20.49 147 LEU B C 1
ATOM 2714 O O . LEU B 2 147 ? 36.369 -40.571 -49.979 1.00 21.40 147 LEU B O 1
ATOM 2719 N N . VAL B 2 148 ? 35.130 -39.954 -48.200 1.00 30.12 148 VAL B N 1
ATOM 2720 C CA . VAL B 2 148 ? 35.337 -41.178 -47.436 1.00 19.27 148 VAL B CA 1
ATOM 2721 C C . VAL B 2 148 ? 34.041 -41.972 -47.510 1.00 24.85 148 VAL B C 1
ATOM 2722 O O . VAL B 2 148 ? 33.093 -41.704 -46.766 1.00 27.87 148 VAL B O 1
ATOM 2726 N N . LYS B 2 149 ? 33.990 -42.948 -48.411 1.00 20.44 149 LYS B N 1
ATOM 2727 C CA . LYS B 2 149 ? 32.728 -43.544 -48.824 1.00 21.64 149 LYS B CA 1
ATOM 2728 C C . LYS B 2 149 ? 32.624 -45.012 -48.421 1.00 22.87 149 LYS B C 1
ATOM 2729 O O . LYS B 2 149 ? 33.607 -45.755 -48.475 1.00 17.07 149 LYS B O 1
ATOM 2735 N N . ASP B 2 150 ? 31.419 -45.409 -48.004 1.00 24.00 150 ASP B N 1
ATOM 2736 C CA . ASP B 2 150 ? 31.014 -46.804 -47.856 1.00 28.14 150 ASP B CA 1
ATOM 2737 C C . ASP B 2 150 ? 31.759 -47.559 -46.763 1.00 27.59 150 ASP B C 1
ATOM 2738 O O . ASP B 2 150 ? 32.421 -48.565 -47.041 1.00 29.99 150 ASP B O 1
ATOM 2743 N N . TYR B 2 151 ? 31.646 -47.104 -45.518 1.00 24.23 151 TYR B N 1
ATOM 2744 C CA . TYR B 2 151 ? 32.259 -47.789 -44.390 1.00 22.57 151 TYR B CA 1
ATOM 2745 C C . TYR B 2 151 ? 31.211 -48.070 -43.324 1.00 22.84 151 TYR B C 1
ATOM 2746 O O . TYR B 2 151 ? 30.127 -47.480 -43.313 1.00 22.74 151 TYR B O 1
ATOM 2755 N N . PHE B 2 152 ? 31.555 -48.986 -42.426 1.00 24.78 152 PHE B N 1
ATOM 2756 C CA . PHE B 2 152 ? 30.689 -49.345 -41.311 1.00 27.36 152 PHE B CA 1
ATOM 2757 C C . PHE B 2 152 ? 31.481 -50.104 -40.246 1.00 27.32 152 PHE B C 1
ATOM 2758 O O . PHE B 2 152 ? 32.263 -50.996 -40.571 1.00 27.06 152 PHE B O 1
ATOM 2766 N N . PRO B 2 153 ? 31.270 -49.760 -38.968 1.00 23.06 153 PRO B N 1
ATOM 2767 C CA . PRO B 2 153 ? 30.377 -48.685 -38.537 1.00 23.53 153 PRO B CA 1
ATOM 2768 C C . PRO B 2 153 ? 31.122 -47.379 -38.321 1.00 26.71 153 PRO B C 1
ATOM 2769 O O . PRO B 2 153 ? 32.315 -47.305 -38.616 1.00 24.52 153 PRO B O 1
ATOM 2773 N N . GLU B 2 154 ? 30.425 -46.370 -37.806 1.00 22.01 154 GLU B N 1
ATOM 2774 C CA . GLU B 2 154 ? 31.075 -45.166 -37.312 1.00 20.84 154 GLU B CA 1
ATOM 2775 C C . GLU B 2 154 ? 32.030 -45.581 -36.194 1.00 25.17 154 GLU B C 1
ATOM 2776 O O . GLU B 2 154 ? 31.814 -46.610 -35.553 1.00 26.70 154 GLU B O 1
ATOM 2782 N N . PRO B 2 155 ? 33.088 -44.792 -35.950 1.00 25.97 155 PRO B N 1
ATOM 2783 C CA . PRO B 2 155 ? 33.469 -43.545 -36.613 1.00 23.42 155 PRO B CA 1
ATOM 2784 C C . PRO B 2 155 ? 34.651 -43.691 -37.559 1.00 24.70 155 PRO B C 1
ATOM 2785 O O . PRO B 2 155 ? 35.212 -44.774 -37.710 1.00 27.82 155 PRO B O 1
ATOM 2789 N N . VAL B 2 156 ? 35.029 -42.581 -38.180 1.00 23.58 156 VAL B N 1
ATOM 2790 C CA . VAL B 2 156 ? 36.267 -42.493 -38.941 1.00 23.28 156 VAL B CA 1
ATOM 2791 C C . VAL B 2 156 ? 36.926 -41.169 -38.584 1.00 20.46 156 VAL B C 1
ATOM 2792 O O . VAL B 2 156 ? 36.243 -40.158 -38.394 1.00 25.73 156 VAL B O 1
ATOM 2796 N N . THR B 2 157 ? 38.246 -41.184 -38.442 1.00 22.78 157 THR B N 1
ATOM 2797 C CA . THR B 2 157 ? 39.004 -39.975 -38.161 1.00 23.54 157 THR B CA 1
ATOM 2798 C C . THR B 2 157 ? 39.645 -39.465 -39.442 1.00 24.25 157 THR B C 1
ATOM 2799 O O . THR B 2 157 ? 40.117 -40.251 -40.270 1.00 19.00 157 THR B O 1
ATOM 2803 N N . VAL B 2 158 ? 39.640 -38.145 -39.607 1.00 21.68 158 VAL B N 1
ATOM 2804 C CA . VAL B 2 158 ? 40.258 -37.488 -40.749 1.00 19.30 158 VAL B CA 1
ATOM 2805 C C . VAL B 2 158 ? 41.096 -36.327 -40.235 1.00 23.20 158 VAL B C 1
ATOM 2806 O O . VAL B 2 158 ? 40.638 -35.546 -39.395 1.00 26.42 158 VAL B O 1
ATOM 2810 N N . SER B 2 159 ? 42.322 -36.220 -40.735 1.00 20.92 159 SER B N 1
ATOM 2811 C CA . SER B 2 159 ? 43.170 -35.067 -40.492 1.00 19.97 159 SER B CA 1
ATOM 2812 C C . SER B 2 159 ? 43.864 -34.717 -41.800 1.00 20.48 159 SER B C 1
ATOM 2813 O O . SER B 2 159 ? 43.689 -35.393 -42.819 1.00 15.54 159 SER B O 1
ATOM 2816 N N . TRP B 2 160 ? 44.667 -33.657 -41.772 1.00 21.47 160 TRP B N 1
ATOM 2817 C CA . TRP B 2 160 ? 45.307 -33.149 -42.976 1.00 19.26 160 TRP B CA 1
ATOM 2818 C C . TRP B 2 160 ? 46.788 -32.901 -42.729 1.00 24.75 160 TRP B C 1
ATOM 2819 O O . TRP B 2 160 ? 47.160 -32.243 -41.749 1.00 22.31 160 TRP B O 1
ATOM 2830 N N . ASN B 2 161 ? 47.618 -33.422 -43.635 1.00 19.75 161 ASN B N 1
ATOM 2831 C CA . ASN B 2 161 ? 49.071 -33.303 -43.558 1.00 19.89 161 ASN B CA 1
ATOM 2832 C C . ASN B 2 161 ? 49.577 -33.744 -42.187 1.00 28.68 161 ASN B C 1
ATOM 2833 O O . ASN B 2 161 ? 50.315 -33.027 -41.507 1.00 29.80 161 ASN B O 1
ATOM 2838 N N . SER B 2 162 ? 49.139 -34.937 -41.774 1.00 22.50 162 SER B N 1
ATOM 2839 C CA . SER B 2 162 ? 49.590 -35.570 -40.533 1.00 24.51 162 SER B CA 1
ATOM 2840 C C . SER B 2 162 ? 49.394 -34.657 -39.328 1.00 30.84 162 SER B C 1
ATOM 2841 O O . SER B 2 162 ? 50.215 -34.626 -38.409 1.00 34.66 162 SER B O 1
ATOM 2844 N N . GLY B 2 163 ? 48.294 -33.904 -39.329 1.00 28.23 163 GLY B N 1
ATOM 2845 C CA . GLY B 2 163 ? 47.982 -33.010 -38.237 1.00 22.30 163 GLY B CA 1
ATOM 2846 C C . GLY B 2 163 ? 48.480 -31.589 -38.393 1.00 27.29 163 GLY B C 1
ATOM 2847 O O . GLY B 2 163 ? 48.020 -30.705 -37.658 1.00 24.86 163 GLY B O 1
ATOM 2848 N N . ALA B 2 164 ? 49.400 -31.336 -39.325 1.00 20.31 164 ALA B N 1
ATOM 2849 C CA . ALA B 2 164 ? 49.969 -30.003 -39.479 1.00 18.73 164 ALA B CA 1
ATOM 2850 C C . ALA B 2 164 ? 49.010 -29.006 -40.114 1.00 23.24 164 ALA B C 1
ATOM 2851 O O . ALA B 2 164 ? 49.290 -27.804 -40.081 1.00 27.26 164 ALA B O 1
ATOM 2853 N N . LEU B 2 165 ? 47.908 -29.460 -40.706 1.00 25.66 165 LEU B N 1
ATOM 2854 C CA . LEU B 2 165 ? 46.965 -28.577 -41.389 1.00 24.89 165 LEU B CA 1
ATOM 2855 C C . LEU B 2 165 ? 45.617 -28.676 -40.691 1.00 21.83 165 LEU B C 1
ATOM 2856 O O . LEU B 2 165 ? 44.988 -29.738 -40.695 1.00 27.79 165 LEU B O 1
ATOM 2861 N N . THR B 2 166 ? 45.179 -27.578 -40.081 1.00 17.10 166 THR B N 1
ATOM 2862 C CA . THR B 2 166 ? 43.922 -27.598 -39.347 1.00 18.80 166 THR B CA 1
ATOM 2863 C C . THR B 2 166 ? 43.073 -26.387 -39.695 1.00 19.10 166 THR B C 1
ATOM 2864 O O . THR B 2 166 ? 41.841 -26.437 -39.638 1.00 23.37 166 THR B O 1
ATOM 2868 N N . SER B 2 167 ? 43.727 -25.289 -40.045 1.00 17.20 167 SER B N 1
ATOM 2869 C CA . SER B 2 167 ? 42.994 -24.066 -40.329 1.00 19.43 167 SER B CA 1
ATOM 2870 C C . SER B 2 167 ? 42.241 -24.193 -41.651 1.00 29.87 167 SER B C 1
ATOM 2871 O O . SER B 2 167 ? 42.817 -24.553 -42.683 1.00 28.18 167 SER B O 1
ATOM 2874 N N . GLY B 2 168 ? 40.944 -23.895 -41.617 1.00 28.70 168 GLY B N 1
ATOM 2875 C CA . GLY B 2 168 ? 40.100 -24.031 -42.784 1.00 21.37 168 GLY B CA 1
ATOM 2876 C C . GLY B 2 168 ? 39.576 -25.428 -43.039 1.00 28.19 168 GLY B C 1
ATOM 2877 O O . GLY B 2 168 ? 38.919 -25.646 -44.068 1.00 29.41 168 GLY B O 1
ATOM 2878 N N . VAL B 2 169 ? 39.838 -26.379 -42.144 1.00 18.22 169 VAL B N 1
ATOM 2879 C CA . VAL B 2 169 ? 39.368 -27.748 -42.333 1.00 15.93 169 VAL B CA 1
ATOM 2880 C C . VAL B 2 169 ? 37.924 -27.857 -41.864 1.00 18.66 169 VAL B C 1
ATOM 2881 O O . VAL B 2 169 ? 37.584 -27.433 -40.754 1.00 30.23 169 VAL B O 1
ATOM 2885 N N . HIS B 2 170 ? 37.072 -28.437 -42.705 1.00 19.84 170 HIS B N 1
ATOM 2886 C CA . HIS B 2 170 ? 35.720 -28.818 -42.314 1.00 19.57 170 HIS B CA 1
ATOM 2887 C C . HIS B 2 170 ? 35.546 -30.297 -42.616 1.00 20.68 170 HIS B C 1
ATOM 2888 O O . HIS B 2 170 ? 35.597 -30.702 -43.782 1.00 19.52 170 HIS B O 1
ATOM 2895 N N . THR B 2 171 ? 35.353 -31.100 -41.577 1.00 15.68 171 THR B N 1
ATOM 2896 C CA . THR B 2 171 ? 35.022 -32.510 -41.731 1.00 21.25 171 THR B CA 1
ATOM 2897 C C . THR B 2 171 ? 33.548 -32.685 -41.388 1.00 24.06 171 THR B C 1
ATOM 2898 O O . THR B 2 171 ? 33.129 -32.405 -40.258 1.00 24.23 171 THR B O 1
ATOM 2902 N N . PHE B 2 172 ? 32.772 -33.133 -42.356 1.00 18.67 172 PHE B N 1
ATOM 2903 C CA . PHE B 2 172 ? 31.329 -33.133 -42.183 1.00 17.45 172 PHE B CA 1
ATOM 2904 C C . PHE B 2 172 ? 30.866 -34.362 -41.422 1.00 21.98 172 PHE B C 1
ATOM 2905 O O . PHE B 2 172 ? 31.514 -35.413 -41.451 1.00 22.40 172 PHE B O 1
ATOM 2913 N N . PRO B 2 173 ? 29.746 -34.246 -40.711 1.00 24.21 173 PRO B N 1
ATOM 2914 C CA . PRO B 2 173 ? 29.147 -35.423 -40.074 1.00 22.58 173 PRO B CA 1
ATOM 2915 C C . PRO B 2 173 ? 28.837 -36.502 -41.100 1.00 27.02 173 PRO B C 1
ATOM 2916 O O . PRO B 2 173 ? 28.425 -36.214 -42.227 1.00 21.31 173 PRO B O 1
ATOM 2920 N N . ALA B 2 174 ? 29.044 -37.753 -40.700 1.00 21.55 174 ALA B N 1
ATOM 2921 C CA . ALA B 2 174 ? 28.713 -38.872 -41.567 1.00 22.38 174 ALA B CA 1
ATOM 2922 C C . ALA B 2 174 ? 27.208 -38.946 -41.792 1.00 26.33 174 ALA B C 1
ATOM 2923 O O . ALA B 2 174 ? 26.407 -38.560 -40.936 1.00 22.45 174 ALA B O 1
ATOM 2925 N N . VAL B 2 175 ? 26.826 -39.438 -42.965 1.00 26.68 175 VAL B N 1
ATOM 2926 C CA . VAL B 2 175 ? 25.428 -39.684 -43.289 1.00 21.60 175 VAL B CA 1
ATOM 2927 C C . VAL B 2 175 ? 25.274 -41.151 -43.662 1.00 27.67 175 VAL B C 1
ATOM 2928 O O . VAL B 2 175 ? 26.155 -41.740 -44.301 1.00 31.03 175 VAL B O 1
ATOM 2932 N N . LEU B 2 176 ? 24.169 -41.749 -43.229 1.00 33.12 176 LEU B N 1
ATOM 2933 C CA . LEU B 2 176 ? 23.877 -43.152 -43.492 1.00 29.95 176 LEU B CA 1
ATOM 2934 C C . LEU B 2 176 ? 23.185 -43.279 -44.846 1.00 29.45 176 LEU B C 1
ATOM 2935 O O . LEU B 2 176 ? 22.103 -42.718 -45.051 1.00 37.72 176 LEU B O 1
ATOM 2940 N N . GLN B 2 177 ? 23.811 -44.010 -45.764 1.00 26.85 177 GLN B N 1
ATOM 2941 C CA . GLN B 2 177 ? 23.255 -44.231 -47.090 1.00 30.74 177 GLN B CA 1
ATOM 2942 C C . GLN B 2 177 ? 22.221 -45.358 -47.061 1.00 27.17 177 GLN B C 1
ATOM 2943 O O . GLN B 2 177 ? 22.073 -46.083 -46.074 1.00 24.92 177 GLN B O 1
ATOM 2949 N N . SER B 2 178 ? 21.493 -45.496 -48.173 1.00 35.36 178 SER B N 1
ATOM 2950 C CA . SER B 2 178 ? 20.447 -46.511 -48.251 1.00 29.16 178 SER B CA 1
ATOM 2951 C C . SER B 2 178 ? 21.026 -47.915 -48.162 1.00 34.27 178 SER B C 1
ATOM 2952 O O . SER B 2 178 ? 20.329 -48.851 -47.755 1.00 38.22 178 SER B O 1
ATOM 2955 N N . SER B 2 179 ? 22.297 -48.080 -48.531 1.00 31.06 179 SER B N 1
ATOM 2956 C CA . SER B 2 179 ? 22.973 -49.362 -48.397 1.00 23.62 179 SER B CA 1
ATOM 2957 C C . SER B 2 179 ? 23.220 -49.752 -46.947 1.00 29.57 179 SER B C 1
ATOM 2958 O O . SER B 2 179 ? 23.567 -50.909 -46.687 1.00 32.13 179 SER B O 1
ATOM 2961 N N . GLY B 2 180 ? 23.041 -48.830 -46.003 1.00 20.02 180 GLY B N 1
ATOM 2962 C CA . GLY B 2 180 ? 23.424 -49.083 -44.632 1.00 21.94 180 GLY B CA 1
ATOM 2963 C C . GLY B 2 180 ? 24.874 -48.788 -44.333 1.00 25.64 180 GLY B C 1
ATOM 2964 O O . GLY B 2 180 ? 25.349 -49.106 -43.235 1.00 26.89 180 GLY B O 1
ATOM 2965 N N . LEU B 2 181 ? 25.595 -48.202 -45.282 1.00 19.86 181 LEU B N 1
ATOM 2966 C CA . LEU B 2 181 ? 26.979 -47.804 -45.093 1.00 19.42 181 LEU B CA 1
ATOM 2967 C C . LEU B 2 181 ? 27.061 -46.292 -44.944 1.00 20.51 181 LEU B C 1
ATOM 2968 O O . LEU B 2 181 ? 26.217 -45.553 -45.457 1.00 20.66 181 LEU B O 1
ATOM 2973 N N . TYR B 2 182 ? 28.086 -45.839 -44.235 1.00 21.50 182 TYR B N 1
ATOM 2974 C CA . TYR B 2 182 ? 28.253 -44.420 -43.966 1.00 21.04 182 TYR B CA 1
ATOM 2975 C C . TYR B 2 182 ? 29.134 -43.757 -45.021 1.00 20.64 182 TYR B C 1
ATOM 2976 O O . TYR B 2 182 ? 29.854 -44.413 -45.776 1.00 17.82 182 TYR B O 1
ATOM 2985 N N . SER B 2 183 ? 29.076 -42.430 -45.047 1.00 21.84 183 SER B N 1
ATOM 2986 C CA . SER B 2 183 ? 29.829 -41.643 -46.007 1.00 20.75 183 SER B CA 1
ATOM 2987 C C . SER B 2 183 ? 30.027 -40.244 -45.441 1.00 24.35 183 SER B C 1
ATOM 2988 O O . SER B 2 183 ? 29.146 -39.715 -44.759 1.00 26.06 183 SER B O 1
ATOM 2991 N N . LEU B 2 184 ? 31.192 -39.657 -45.705 1.00 27.54 184 LEU B N 1
ATOM 2992 C CA . LEU B 2 184 ? 31.428 -38.272 -45.324 1.00 24.97 184 LEU B CA 1
ATOM 2993 C C . LEU B 2 184 ? 32.457 -37.654 -46.255 1.00 27.92 184 LEU B C 1
ATOM 2994 O O . LEU B 2 184 ? 33.223 -38.351 -46.925 1.00 25.61 184 LEU B O 1
ATOM 2999 N N . SER B 2 185 ? 32.476 -36.327 -46.265 1.00 27.93 185 SER B N 1
ATOM 3000 C CA . SER B 2 185 ? 33.518 -35.561 -46.921 1.00 20.71 185 SER B CA 1
ATOM 3001 C C . SER B 2 185 ? 34.254 -34.725 -45.885 1.00 23.03 185 SER B C 1
ATOM 3002 O O . SER B 2 185 ? 33.690 -34.342 -44.855 1.00 19.01 185 SER B O 1
ATOM 3005 N N . SER B 2 186 ? 35.530 -34.464 -46.160 1.00 16.66 186 SER B N 1
ATOM 3006 C CA . SER B 2 186 ? 36.346 -33.561 -45.363 1.00 13.01 186 SER B CA 1
ATOM 3007 C C . SER B 2 186 ? 37.024 -32.584 -46.306 1.00 13.71 186 SER B C 1
ATOM 3008 O O . SER B 2 186 ? 37.728 -33.006 -47.226 1.00 16.96 186 SER B O 1
ATOM 3011 N N . VAL B 2 187 ? 36.816 -31.288 -46.084 1.00 12.77 187 VAL B N 1
ATOM 3012 C CA . VAL B 2 187 ? 37.314 -30.267 -46.996 1.00 14.59 187 VAL B CA 1
ATOM 3013 C C . VAL B 2 187 ? 38.268 -29.334 -46.266 1.00 18.02 187 VAL B C 1
ATOM 3014 O O . VAL B 2 187 ? 38.326 -29.293 -45.036 1.00 20.61 187 VAL B O 1
ATOM 3018 N N . VAL B 2 188 ? 39.021 -28.574 -47.055 1.00 16.42 188 VAL B N 1
ATOM 3019 C CA . VAL B 2 188 ? 39.914 -27.540 -46.542 1.00 14.37 188 VAL B CA 1
ATOM 3020 C C . VAL B 2 188 ? 40.114 -26.524 -47.651 1.00 14.73 188 VAL B C 1
ATOM 3021 O O . VAL B 2 188 ? 40.194 -26.888 -48.826 1.00 20.44 188 VAL B O 1
ATOM 3025 N N . THR B 2 189 ? 40.156 -25.245 -47.287 1.00 13.91 189 THR B N 1
ATOM 3026 C CA . THR B 2 189 ? 40.454 -24.176 -48.229 1.00 19.78 189 THR B CA 1
ATOM 3027 C C . THR B 2 189 ? 41.889 -23.702 -48.029 1.00 19.20 189 THR B C 1
ATOM 3028 O O . THR B 2 189 ? 42.342 -23.520 -46.894 1.00 23.30 189 THR B O 1
ATOM 3032 N N . VAL B 2 190 ? 42.603 -23.519 -49.136 1.00 21.04 190 VAL B N 1
ATOM 3033 C CA . VAL B 2 190 ? 44.020 -23.153 -49.126 1.00 24.22 190 VAL B CA 1
ATOM 3034 C C . VAL B 2 190 ? 44.268 -22.113 -50.207 1.00 27.40 190 VAL B C 1
ATOM 3035 O O . VAL B 2 190 ? 43.459 -21.952 -51.131 1.00 27.20 190 VAL B O 1
ATOM 3039 N N . PRO B 2 191 ? 45.382 -21.384 -50.113 1.00 25.58 191 PRO B N 1
ATOM 3040 C CA . PRO B 2 191 ? 45.758 -20.484 -51.210 1.00 24.50 191 PRO B CA 1
ATOM 3041 C C . PRO B 2 191 ? 46.034 -21.266 -52.484 1.00 25.42 191 PRO B C 1
ATOM 3042 O O . PRO B 2 191 ? 46.699 -22.304 -52.463 1.00 28.36 191 PRO B O 1
ATOM 3046 N N . SER B 2 192 ? 45.520 -20.753 -53.604 1.00 21.54 192 SER B N 1
ATOM 3047 C CA . SER B 2 192 ? 45.690 -21.461 -54.869 1.00 24.92 192 SER B CA 1
ATOM 3048 C C . SER B 2 192 ? 47.140 -21.440 -55.339 1.00 24.92 192 SER B C 1
ATOM 3049 O O . SER B 2 192 ? 47.599 -22.404 -55.961 1.00 31.61 192 SER B O 1
ATOM 3052 N N . SER B 2 193 ? 47.881 -20.368 -55.042 1.00 28.45 193 SER B N 1
ATOM 3053 C CA . SER B 2 193 ? 49.296 -20.317 -55.406 1.00 23.25 193 SER B CA 1
ATOM 3054 C C . SER B 2 193 ? 50.130 -21.359 -54.670 1.00 24.41 193 SER B C 1
ATOM 3055 O O . SER B 2 193 ? 51.255 -21.651 -55.093 1.00 29.12 193 SER B O 1
ATOM 3058 N N . SER B 2 194 ? 49.613 -21.920 -53.583 1.00 23.96 194 SER B N 1
ATOM 3059 C CA A SER B 2 194 ? 50.308 -22.954 -52.830 0.48 27.19 194 SER B CA 1
ATOM 3060 C CA B SER B 2 194 ? 50.323 -22.950 -52.840 0.52 27.19 194 SER B CA 1
ATOM 3061 C C . SER B 2 194 ? 50.050 -24.356 -53.367 1.00 31.42 194 SER B C 1
ATOM 3062 O O . SER B 2 194 ? 50.643 -25.316 -52.864 1.00 27.20 194 SER B O 1
ATOM 3067 N N . LEU B 2 195 ? 49.178 -24.502 -54.370 1.00 37.15 195 LEU B N 1
ATOM 3068 C CA . LEU B 2 195 ? 48.916 -25.817 -54.944 1.00 28.28 195 LEU B CA 1
ATOM 3069 C C . LEU B 2 195 ? 50.104 -26.331 -55.739 1.00 31.16 195 LEU B C 1
ATOM 3070 O O . LEU B 2 195 ? 50.226 -27.544 -55.935 1.00 38.17 195 LEU B O 1
ATOM 3075 N N . GLY B 2 196 ? 50.986 -25.438 -56.194 1.00 40.40 196 GLY B N 1
ATOM 3076 C CA . GLY B 2 196 ? 52.183 -25.881 -56.881 1.00 35.56 196 GLY B CA 1
ATOM 3077 C C . GLY B 2 196 ? 53.311 -26.254 -55.944 1.00 37.98 196 GLY B C 1
ATOM 3078 O O . GLY B 2 196 ? 54.169 -27.065 -56.301 1.00 45.96 196 GLY B O 1
ATOM 3079 N N . THR B 2 197 ? 53.322 -25.687 -54.740 1.00 40.66 197 THR B N 1
ATOM 3080 C CA . THR B 2 197 ? 54.404 -25.885 -53.783 1.00 38.79 197 THR B CA 1
ATOM 3081 C C . THR B 2 197 ? 54.109 -26.967 -52.754 1.00 36.07 197 THR B C 1
ATOM 3082 O O . THR B 2 197 ? 54.987 -27.781 -52.453 1.00 36.79 197 THR B O 1
ATOM 3086 N N . GLN B 2 198 ? 52.896 -27.000 -52.210 1.00 36.47 198 GLN B N 1
ATOM 3087 C CA . GLN B 2 198 ? 52.565 -27.851 -51.076 1.00 27.33 198 GLN B CA 1
ATOM 3088 C C . GLN B 2 198 ? 51.918 -29.154 -51.522 1.00 24.12 198 GLN B C 1
ATOM 3089 O O . GLN B 2 198 ? 51.274 -29.228 -52.572 1.00 27.97 198 GLN B O 1
ATOM 3095 N N . THR B 2 199 ? 52.089 -30.183 -50.701 1.00 18.96 199 THR B N 1
ATOM 3096 C CA . THR B 2 199 ? 51.335 -31.418 -50.833 1.00 24.85 199 THR B CA 1
ATOM 3097 C C . THR B 2 199 ? 50.203 -31.415 -49.815 1.00 23.34 199 THR B C 1
ATOM 3098 O O . THR B 2 199 ? 50.372 -30.954 -48.682 1.00 19.42 199 THR B O 1
ATOM 3102 N N . TYR B 2 200 ? 49.043 -31.915 -50.227 1.00 25.33 200 TYR B N 1
ATOM 3103 C CA . TYR B 2 200 ? 47.873 -31.974 -49.359 1.00 23.23 200 TYR B CA 1
ATOM 3104 C C . TYR B 2 200 ? 47.401 -33.418 -49.277 1.00 18.97 200 TYR B C 1
ATOM 3105 O O . TYR B 2 200 ? 46.939 -33.988 -50.271 1.00 20.73 200 TYR B O 1
ATOM 3114 N N . ILE B 2 201 ? 47.542 -34.008 -48.094 1.00 18.58 201 ILE B N 1
ATOM 3115 C CA . ILE B 2 201 ? 47.174 -35.392 -47.835 1.00 17.87 201 ILE B CA 1
ATOM 3116 C C . ILE B 2 201 ? 46.117 -35.403 -46.743 1.00 21.12 201 ILE B C 1
ATOM 3117 O O . ILE B 2 201 ? 46.295 -34.765 -45.699 1.00 25.40 201 ILE B O 1
ATOM 3122 N N . CYS B 2 202 ? 45.022 -36.118 -46.978 1.00 14.56 202 CYS B N 1
ATOM 3123 C CA . CYS B 2 202 ? 44.047 -36.390 -45.931 1.00 22.10 202 CYS B CA 1
ATOM 3124 C C . CYS B 2 202 ? 44.364 -37.748 -45.316 1.00 17.95 202 CYS B C 1
ATOM 3125 O O . CYS B 2 202 ? 44.518 -38.741 -46.034 1.00 19.26 202 CYS B O 1
ATOM 3128 N N . ASN B 2 203 ? 44.500 -37.778 -43.994 1.00 15.42 203 ASN B N 1
ATOM 3129 C CA . ASN B 2 203 ? 44.862 -38.989 -43.265 1.00 12.63 203 ASN B CA 1
ATOM 3130 C C . ASN B 2 203 ? 43.587 -39.617 -42.725 1.00 21.75 203 ASN B C 1
ATOM 3131 O O . ASN B 2 203 ? 42.978 -39.091 -41.788 1.00 17.98 203 ASN B O 1
ATOM 3136 N N . VAL B 2 204 ? 43.185 -40.740 -43.311 1.00 22.41 204 VAL B N 1
ATOM 3137 C CA . VAL B 2 204 ? 41.940 -41.411 -42.964 1.00 18.10 204 VAL B CA 1
ATOM 3138 C C . VAL B 2 204 ? 42.260 -42.665 -42.165 1.00 23.89 204 VAL B C 1
ATOM 3139 O O . VAL B 2 204 ? 43.098 -43.476 -42.578 1.00 28.97 204 VAL B O 1
ATOM 3143 N N . ASN B 2 205 ? 41.590 -42.828 -41.026 1.00 23.15 205 ASN B N 1
ATOM 3144 C CA . ASN B 2 205 ? 41.723 -44.031 -40.215 1.00 24.06 205 ASN B CA 1
ATOM 3145 C C . ASN B 2 205 ? 40.342 -44.513 -39.800 1.00 28.54 205 ASN B C 1
ATOM 3146 O O . ASN B 2 205 ? 39.607 -43.792 -39.118 1.00 26.99 205 ASN B O 1
ATOM 3151 N N . HIS B 2 206 ? 39.998 -45.730 -40.206 1.00 26.60 206 HIS B N 1
ATOM 3152 C CA . HIS B 2 206 ? 38.768 -46.392 -39.783 1.00 24.37 206 HIS B CA 1
ATOM 3153 C C . HIS B 2 206 ? 39.177 -47.557 -38.885 1.00 30.18 206 HIS B C 1
ATOM 3154 O O . HIS B 2 206 ? 39.416 -48.672 -39.353 1.00 33.13 206 HIS B O 1
ATOM 3161 N N . LYS B 2 207 ? 39.256 -47.282 -37.583 1.00 25.52 207 LYS B N 1
ATOM 3162 C CA . LYS B 2 207 ? 39.749 -48.279 -36.634 1.00 25.36 207 LYS B CA 1
ATOM 3163 C C . LYS B 2 207 ? 38.921 -49.559 -36.547 1.00 30.26 207 LYS B C 1
ATOM 3164 O O . LYS B 2 207 ? 39.528 -50.631 -36.371 1.00 29.51 207 LYS B O 1
ATOM 3170 N N . PRO B 2 208 ? 37.583 -49.540 -36.632 1.00 30.30 208 PRO B N 1
ATOM 3171 C CA . PRO B 2 208 ? 36.839 -50.812 -36.601 1.00 23.32 208 PRO B CA 1
ATOM 3172 C C . PRO B 2 208 ? 37.272 -51.818 -37.655 1.00 27.89 208 PRO B C 1
ATOM 3173 O O . PRO B 2 208 ? 37.019 -53.018 -37.485 1.00 26.75 208 PRO B O 1
ATOM 3177 N N . SER B 2 209 ? 37.908 -51.377 -38.739 1.00 32.08 209 SER B N 1
ATOM 3178 C CA . SER B 2 209 ? 38.319 -52.272 -39.813 1.00 34.27 209 SER B CA 1
ATOM 3179 C C . SER B 2 209 ? 39.825 -52.279 -40.014 1.00 35.87 209 SER B C 1
ATOM 3180 O O . SER B 2 209 ? 40.309 -52.940 -40.942 1.00 29.53 209 SER B O 1
ATOM 3183 N N . ASN B 2 210 ? 40.573 -51.558 -39.176 1.00 41.82 210 ASN B N 1
ATOM 3184 C CA . ASN B 2 210 ? 42.021 -51.419 -39.323 1.00 42.09 210 ASN B CA 1
ATOM 3185 C C . ASN B 2 210 ? 42.384 -50.895 -40.709 1.00 38.51 210 ASN B C 1
ATOM 3186 O O . ASN B 2 210 ? 43.423 -51.241 -41.276 1.00 46.34 210 ASN B O 1
ATOM 3191 N N . THR B 2 211 ? 41.514 -50.056 -41.264 1.00 37.91 211 THR B N 1
ATOM 3192 C CA . THR B 2 211 ? 41.763 -49.443 -42.560 1.00 33.77 211 THR B CA 1
ATOM 3193 C C . THR B 2 211 ? 42.391 -48.075 -42.334 1.00 31.74 211 THR B C 1
ATOM 3194 O O . THR B 2 211 ? 41.798 -47.212 -41.680 1.00 35.31 211 THR B O 1
ATOM 3198 N N . LYS B 2 212 ? 43.590 -47.885 -42.868 1.00 29.22 212 LYS B N 1
ATOM 3199 C CA . LYS B 2 212 ? 44.349 -46.658 -42.675 1.00 33.15 212 LYS B CA 1
ATOM 3200 C C . LYS B 2 212 ? 44.886 -46.218 -44.026 1.00 21.36 212 LYS B C 1
ATOM 3201 O O . LYS B 2 212 ? 45.684 -46.934 -44.640 1.00 23.24 212 LYS B O 1
ATOM 3207 N N . VAL B 2 213 ? 44.439 -45.055 -44.496 1.00 19.48 213 VAL B N 1
ATOM 3208 C CA . VAL B 2 213 ? 44.721 -44.599 -45.855 1.00 20.34 213 VAL B CA 1
ATOM 3209 C C . VAL B 2 213 ? 45.152 -43.140 -45.820 1.00 20.76 213 VAL B C 1
ATOM 3210 O O . VAL B 2 213 ? 44.510 -42.313 -45.165 1.00 21.10 213 VAL B O 1
ATOM 3214 N N . ASP B 2 214 ? 46.234 -42.824 -46.528 1.00 21.45 214 ASP B N 1
ATOM 3215 C CA . ASP B 2 214 ? 46.627 -41.450 -46.814 1.00 17.07 214 ASP B CA 1
ATOM 3216 C C . ASP B 2 214 ? 46.358 -41.187 -48.287 1.00 20.70 214 ASP B C 1
ATOM 3217 O O . ASP B 2 214 ? 46.869 -41.908 -49.151 1.00 22.70 214 ASP B O 1
ATOM 3222 N N . LYS B 2 215 ? 45.554 -40.169 -48.570 1.00 16.07 215 LYS B N 1
ATOM 3223 C CA . LYS B 2 215 ? 45.140 -39.846 -49.929 1.00 15.79 215 LYS B CA 1
ATOM 3224 C C . LYS B 2 215 ? 45.703 -38.487 -50.312 1.00 17.76 215 LYS B C 1
ATOM 3225 O O . LYS B 2 215 ? 45.324 -37.469 -49.723 1.00 23.70 215 LYS B O 1
ATOM 3231 N N . ARG B 2 216 ? 46.599 -38.472 -51.293 1.00 18.14 216 ARG B N 1
ATOM 3232 C CA . ARG B 2 216 ? 47.092 -37.225 -51.859 1.00 18.87 216 ARG B CA 1
ATOM 3233 C C . ARG B 2 216 ? 46.050 -36.625 -52.795 1.00 16.23 216 ARG B C 1
ATOM 3234 O O . ARG B 2 216 ? 45.463 -37.327 -53.622 1.00 18.11 216 ARG B O 1
ATOM 3242 N N . VAL B 2 217 ? 45.828 -35.320 -52.671 1.00 14.74 217 VAL B N 1
ATOM 3243 C CA . VAL B 2 217 ? 44.795 -34.619 -53.431 1.00 21.25 217 VAL B CA 1
ATOM 3244 C C . VAL B 2 217 ? 45.464 -33.546 -54.277 1.00 20.11 217 VAL B C 1
ATOM 3245 O O . VAL B 2 217 ? 45.962 -32.548 -53.744 1.00 27.31 217 VAL B O 1
ATOM 3249 N N . GLU B 2 218 ? 45.456 -33.737 -55.591 1.00 28.57 218 GLU B N 1
ATOM 3250 C CA . GLU B 2 218 ? 46.102 -32.859 -56.551 1.00 30.94 218 GLU B CA 1
ATOM 3251 C C . GLU B 2 218 ? 45.070 -32.245 -57.482 1.00 29.45 218 GLU B C 1
ATOM 3252 O O . GLU B 2 218 ? 43.971 -32.785 -57.645 1.00 34.85 218 GLU B O 1
ATOM 3258 N N . PRO B 2 219 ? 45.385 -31.112 -58.106 1.00 40.54 219 PRO B N 1
ATOM 3259 C CA . PRO B 2 219 ? 44.532 -30.627 -59.195 1.00 34.90 219 PRO B CA 1
ATOM 3260 C C . PRO B 2 219 ? 44.635 -31.553 -60.394 1.00 35.11 219 PRO B C 1
ATOM 3261 O O . PRO B 2 219 ? 45.713 -32.052 -60.724 1.00 36.62 219 PRO B O 1
ATOM 3265 N N . LYS B 2 220 ? 43.500 -31.789 -61.041 1.00 49.99 220 LYS B N 1
ATOM 3266 C CA . LYS B 2 220 ? 43.444 -32.738 -62.145 1.00 53.17 220 LYS B CA 1
ATOM 3267 C C . LYS B 2 220 ? 44.110 -32.176 -63.394 1.00 37.58 220 LYS B C 1
ATOM 3268 O O . LYS B 2 220 ? 43.913 -31.011 -63.737 1.00 38.88 220 LYS B O 1
ATOM 3274 N N . ASP C 1 1 ? 17.445 0.565 -5.872 1.00 34.88 1 ASP C N 1
ATOM 3275 C CA . ASP C 1 1 ? 16.272 -0.233 -6.201 1.00 35.34 1 ASP C CA 1
ATOM 3276 C C . ASP C 1 1 ? 16.634 -1.699 -6.424 1.00 34.51 1 ASP C C 1
ATOM 3277 O O . ASP C 1 1 ? 17.791 -2.034 -6.671 1.00 40.65 1 ASP C O 1
ATOM 3282 N N . ILE C 1 2 ? 15.631 -2.572 -6.328 1.00 36.35 2 ILE C N 1
ATOM 3283 C CA . ILE C 1 2 ? 15.834 -3.988 -6.606 1.00 32.00 2 ILE C CA 1
ATOM 3284 C C . ILE C 1 2 ? 15.983 -4.194 -8.106 1.00 37.02 2 ILE C C 1
ATOM 3285 O O . ILE C 1 2 ? 15.164 -3.713 -8.901 1.00 31.25 2 ILE C O 1
ATOM 3290 N N . LEU C 1 3 ? 17.028 -4.913 -8.504 1.00 29.85 3 LEU C N 1
ATOM 3291 C CA . LEU C 1 3 ? 17.181 -5.327 -9.890 1.00 27.96 3 LEU C CA 1
ATOM 3292 C C . LEU C 1 3 ? 16.587 -6.720 -10.065 1.00 34.04 3 LEU C C 1
ATOM 3293 O O . LEU C 1 3 ? 16.867 -7.625 -9.272 1.00 33.16 3 LEU C O 1
ATOM 3298 N N . LEU C 1 4 ? 15.757 -6.887 -11.090 1.00 30.58 4 LEU C N 1
ATOM 3299 C CA . LEU C 1 4 ? 15.136 -8.171 -11.391 1.00 28.36 4 LEU C CA 1
ATOM 3300 C C . LEU C 1 4 ? 15.691 -8.674 -12.712 1.00 29.17 4 LEU C C 1
ATOM 3301 O O . LEU C 1 4 ? 15.616 -7.973 -13.726 1.00 28.30 4 LEU C O 1
ATOM 3306 N N . THR C 1 5 ? 16.249 -9.878 -12.700 1.00 26.25 5 THR C N 1
ATOM 3307 C CA . THR C 1 5 ? 16.832 -10.486 -13.888 1.00 29.66 5 THR C CA 1
ATOM 3308 C C . THR C 1 5 ? 15.921 -11.615 -14.349 1.00 27.74 5 THR C C 1
ATOM 3309 O O . THR C 1 5 ? 15.781 -12.627 -13.655 1.00 28.97 5 THR C O 1
ATOM 3313 N N . GLN C 1 6 ? 15.305 -11.443 -15.516 1.00 24.04 6 GLN C N 1
ATOM 3314 C CA . GLN C 1 6 ? 14.464 -12.474 -16.108 1.00 25.74 6 GLN C CA 1
ATOM 3315 C C . GLN C 1 6 ? 15.234 -13.222 -17.188 1.00 27.03 6 GLN C C 1
ATOM 3316 O O . GLN C 1 6 ? 15.954 -12.616 -17.985 1.00 30.96 6 GLN C O 1
ATOM 3322 N N . SER C 1 7 ? 15.079 -14.541 -17.207 1.00 25.07 7 SER C N 1
ATOM 3323 C CA . SER C 1 7 ? 15.759 -15.372 -18.192 1.00 25.19 7 SER C CA 1
ATOM 3324 C C . SER C 1 7 ? 14.895 -16.574 -18.565 1.00 30.15 7 SER C C 1
ATOM 3325 O O . SER C 1 7 ? 14.109 -17.050 -17.747 1.00 35.22 7 SER C O 1
ATOM 3328 N N . PRO C 1 8 ? 15.025 -17.061 -19.809 1.00 26.47 8 PRO C N 1
ATOM 3329 C CA . PRO C 1 8 ? 15.868 -16.475 -20.854 1.00 29.08 8 PRO C CA 1
ATOM 3330 C C . PRO C 1 8 ? 15.212 -15.243 -21.463 1.00 27.98 8 PRO C C 1
ATOM 3331 O O . PRO C 1 8 ? 14.050 -14.970 -21.168 1.00 27.29 8 PRO C O 1
ATOM 3335 N N . VAL C 1 9 ? 15.951 -14.497 -22.283 1.00 21.50 9 VAL C N 1
ATOM 3336 C CA . VAL C 1 9 ? 15.358 -13.344 -22.954 1.00 29.00 9 VAL C CA 1
ATOM 3337 C C . VAL C 1 9 ? 14.278 -13.801 -23.929 1.00 31.48 9 VAL C C 1
ATOM 3338 O O . VAL C 1 9 ? 13.179 -13.236 -23.982 1.00 33.44 9 VAL C O 1
ATOM 3342 N N . ILE C 1 10 ? 14.575 -14.837 -24.708 1.00 30.11 10 ILE C N 1
ATOM 3343 C CA . ILE C 1 10 ? 13.634 -15.425 -25.653 1.00 23.83 10 ILE C CA 1
ATOM 3344 C C . ILE C 1 10 ? 13.454 -16.887 -25.280 1.00 27.54 10 ILE C C 1
ATOM 3345 O O . ILE C 1 10 ? 14.438 -17.600 -25.061 1.00 29.94 10 ILE C O 1
ATOM 3350 N N . LEU C 1 11 ? 12.205 -17.332 -25.215 1.00 28.95 11 LEU C N 1
ATOM 3351 C CA . LEU C 1 11 ? 11.876 -18.695 -24.817 1.00 26.98 11 LEU C CA 1
ATOM 3352 C C . LEU C 1 11 ? 11.054 -19.343 -25.924 1.00 28.85 11 LEU C C 1
ATOM 3353 O O . LEU C 1 11 ? 9.877 -19.016 -26.101 1.00 33.89 11 LEU C O 1
ATOM 3358 N N . SER C 1 12 ? 11.675 -20.264 -26.656 1.00 23.62 12 SER C N 1
ATOM 3359 C CA . SER C 1 12 ? 11.041 -20.984 -27.756 1.00 29.04 12 SER C CA 1
ATOM 3360 C C . SER C 1 12 ? 10.721 -22.411 -27.323 1.00 28.55 12 SER C C 1
ATOM 3361 O O . SER C 1 12 ? 11.622 -23.158 -26.931 1.00 37.42 12 SER C O 1
ATOM 3364 N N . VAL C 1 13 ? 9.441 -22.789 -27.400 1.00 29.06 13 VAL C N 1
ATOM 3365 C CA . VAL C 1 13 ? 8.976 -24.103 -26.969 1.00 36.62 13 VAL C CA 1
ATOM 3366 C C . VAL C 1 13 ? 8.004 -24.671 -27.994 1.00 34.07 13 VAL C C 1
ATOM 3367 O O . VAL C 1 13 ? 7.485 -23.961 -28.856 1.00 37.55 13 VAL C O 1
ATOM 3371 N N . SER C 1 14 ? 7.741 -25.985 -27.870 1.00 39.72 14 SER C N 1
ATOM 3372 C CA . SER C 1 14 ? 6.784 -26.752 -28.652 1.00 38.09 14 SER C CA 1
ATOM 3373 C C . SER C 1 14 ? 5.443 -26.811 -27.927 1.00 37.59 14 SER C C 1
ATOM 3374 O O . SER C 1 14 ? 5.397 -26.785 -26.693 1.00 44.15 14 SER C O 1
ATOM 3377 N N . PRO C 1 15 ? 4.326 -26.887 -28.649 1.00 38.64 15 PRO C N 1
ATOM 3378 C CA . PRO C 1 15 ? 3.022 -26.847 -27.974 1.00 31.10 15 PRO C CA 1
ATOM 3379 C C . PRO C 1 15 ? 2.790 -28.082 -27.115 1.00 30.99 15 PRO C C 1
ATOM 3380 O O . PRO C 1 15 ? 3.204 -29.192 -27.458 1.00 32.62 15 PRO C O 1
ATOM 3384 N N . GLY C 1 16 ? 2.125 -27.870 -25.976 1.00 35.37 16 GLY C N 1
ATOM 3385 C CA . GLY C 1 16 ? 1.857 -28.928 -25.026 1.00 25.38 16 GLY C CA 1
ATOM 3386 C C . GLY C 1 16 ? 2.950 -29.162 -24.006 1.00 38.99 16 GLY C C 1
ATOM 3387 O O . GLY C 1 16 ? 2.719 -29.882 -23.026 1.00 41.31 16 GLY C O 1
ATOM 3388 N N . GLU C 1 17 ? 4.128 -28.576 -24.200 1.00 39.93 17 GLU C N 1
ATOM 3389 C CA . GLU C 1 17 ? 5.229 -28.747 -23.267 1.00 36.76 17 GLU C CA 1
ATOM 3390 C C . GLU C 1 17 ? 5.019 -27.906 -22.009 1.00 33.88 17 GLU C C 1
ATOM 3391 O O . GLU C 1 17 ? 4.214 -26.974 -21.977 1.00 34.35 17 GLU C O 1
ATOM 3397 N N . ARG C 1 18 ? 5.758 -28.255 -20.958 1.00 37.20 18 ARG C N 1
ATOM 3398 C CA . ARG C 1 18 ? 5.828 -27.413 -19.772 1.00 35.89 18 ARG C CA 1
ATOM 3399 C C . ARG C 1 18 ? 6.833 -26.290 -20.006 1.00 31.04 18 ARG C C 1
ATOM 3400 O O . ARG C 1 18 ? 7.880 -26.493 -20.629 1.00 35.59 18 ARG C O 1
ATOM 3402 N N . VAL C 1 19 ? 6.503 -25.097 -19.518 1.00 29.39 19 VAL C N 1
ATOM 3403 C CA . VAL C 1 19 ? 7.280 -23.892 -19.783 1.00 31.45 19 VAL C CA 1
ATOM 3404 C C . VAL C 1 19 ? 7.576 -23.202 -18.458 1.00 34.72 19 VAL C C 1
ATOM 3405 O O . VAL C 1 19 ? 6.677 -23.044 -17.624 1.00 35.92 19 VAL C O 1
ATOM 3409 N N . SER C 1 20 ? 8.829 -22.782 -18.269 1.00 24.94 20 SER C N 1
ATOM 3410 C CA . SER C 1 20 ? 9.276 -22.173 -17.020 1.00 30.11 20 SER C CA 1
ATOM 3411 C C . SER C 1 20 ? 10.027 -20.878 -17.301 1.00 31.67 20 SER C C 1
ATOM 3412 O O . SER C 1 20 ? 11.027 -20.881 -18.025 1.00 35.82 20 SER C O 1
ATOM 3415 N N . PHE C 1 21 ? 9.554 -19.782 -16.713 1.00 36.63 21 PHE C N 1
ATOM 3416 C CA . PHE C 1 21 ? 10.228 -18.491 -16.773 1.00 30.85 21 PHE C CA 1
ATOM 3417 C C . PHE C 1 21 ? 10.955 -18.233 -15.459 1.00 29.97 21 PHE C C 1
ATOM 3418 O O . PHE C 1 21 ? 10.405 -18.465 -14.378 1.00 26.97 21 PHE C O 1
ATOM 3426 N N . SER C 1 22 ? 12.186 -17.739 -15.553 1.00 32.95 22 SER C N 1
ATOM 3427 C CA A SER C 1 22 ? 13.000 -17.446 -14.382 0.45 27.98 22 SER C CA 1
ATOM 3428 C CA B SER C 1 22 ? 13.000 -17.446 -14.382 0.55 27.75 22 SER C CA 1
ATOM 3429 C C . SER C 1 22 ? 13.006 -15.950 -14.099 1.00 24.87 22 SER C C 1
ATOM 3430 O O . SER C 1 22 ? 13.053 -15.133 -15.022 1.00 27.34 22 SER C O 1
ATOM 3435 N N . CYS C 1 23 ? 12.956 -15.601 -12.814 1.00 26.51 23 CYS C N 1
ATOM 3436 C CA . CYS C 1 23 ? 13.025 -14.215 -12.357 1.00 26.08 23 CYS C CA 1
ATOM 3437 C C . CYS C 1 23 ? 13.858 -14.211 -11.081 1.00 32.65 23 CYS C C 1
ATOM 3438 O O . CYS C 1 23 ? 13.422 -14.738 -10.051 1.00 32.11 23 CYS C O 1
ATOM 3441 N N . ARG C 1 24 ? 15.060 -13.647 -11.151 1.00 25.18 24 ARG C N 1
ATOM 3442 C CA . ARG C 1 24 ? 15.994 -13.638 -10.033 1.00 22.40 24 ARG C CA 1
ATOM 3443 C C . ARG C 1 24 ? 16.101 -12.227 -9.473 1.00 23.54 24 ARG C C 1
ATOM 3444 O O . ARG C 1 24 ? 16.369 -11.277 -10.218 1.00 29.88 24 ARG C O 1
ATOM 3446 N N . ALA C 1 25 ? 15.888 -12.092 -8.169 1.00 22.92 25 ALA C N 1
ATOM 3447 C CA . ALA C 1 25 ? 15.973 -10.798 -7.509 1.00 29.55 25 ALA C CA 1
ATOM 3448 C C . ALA C 1 25 ? 17.388 -10.541 -7.003 1.00 29.95 25 ALA C C 1
ATOM 3449 O O . ALA C 1 25 ? 18.100 -11.462 -6.594 1.00 30.07 25 ALA C O 1
ATOM 3451 N N . SER C 1 26 ? 17.791 -9.267 -7.029 1.00 28.15 26 SER C N 1
ATOM 3452 C CA . SER C 1 26 ? 19.137 -8.876 -6.628 1.00 31.50 26 SER C CA 1
ATOM 3453 C C . SER C 1 26 ? 19.347 -8.923 -5.118 1.00 40.29 26 SER C C 1
ATOM 3454 O O . SER C 1 26 ? 20.484 -8.765 -4.660 1.00 44.81 26 SER C O 1
ATOM 3457 N N . GLN C 1 27 ? 18.284 -9.129 -4.345 1.00 40.61 27 GLN C N 1
ATOM 3458 C CA . GLN C 1 27 ? 18.379 -9.424 -2.921 1.00 33.90 27 GLN C CA 1
ATOM 3459 C C . GLN C 1 27 ? 17.085 -10.119 -2.517 1.00 30.74 27 GLN C C 1
ATOM 3460 O O . GLN C 1 27 ? 16.135 -10.194 -3.298 1.00 30.29 27 GLN C O 1
ATOM 3466 N N . SER C 1 28 ? 17.055 -10.634 -1.291 1.00 33.75 28 SER C N 1
ATOM 3467 C CA . SER C 1 28 ? 15.891 -11.392 -0.846 1.00 31.62 28 SER C CA 1
ATOM 3468 C C . SER C 1 28 ? 14.650 -10.507 -0.776 1.00 30.22 28 SER C C 1
ATOM 3469 O O . SER C 1 28 ? 14.707 -9.358 -0.329 1.00 29.19 28 SER C O 1
ATOM 3472 N N . ILE C 1 29 ? 13.520 -11.053 -1.227 1.00 27.28 29 ILE C N 1
ATOM 3473 C CA . ILE C 1 29 ? 12.266 -10.308 -1.286 1.00 24.28 29 ILE C CA 1
ATOM 3474 C C . ILE C 1 29 ? 11.110 -11.182 -0.817 1.00 24.07 29 ILE C C 1
ATOM 3475 O O . ILE C 1 29 ? 9.950 -10.927 -1.163 1.00 33.05 29 ILE C O 1
ATOM 3480 N N . GLY C 1 30 ? 11.414 -12.210 -0.033 1.00 19.77 30 GLY C N 1
ATOM 3481 C CA . GLY C 1 30 ? 10.371 -13.089 0.473 1.00 21.42 30 GLY C CA 1
ATOM 3482 C C . GLY C 1 30 ? 9.629 -13.769 -0.660 1.00 27.01 30 GLY C C 1
ATOM 3483 O O . GLY C 1 30 ? 10.226 -14.453 -1.502 1.00 33.67 30 GLY C O 1
ATOM 3484 N N . THR C 1 31 ? 8.307 -13.589 -0.685 1.00 24.45 31 THR C N 1
ATOM 3485 C CA . THR C 1 31 ? 7.475 -14.061 -1.788 1.00 29.86 31 THR C CA 1
ATOM 3486 C C . THR C 1 31 ? 6.760 -12.909 -2.481 1.00 29.76 31 THR C C 1
ATOM 3487 O O . THR C 1 31 ? 5.734 -13.118 -3.137 1.00 26.78 31 THR C O 1
ATOM 3491 N N . ASN C 1 32 ? 7.281 -11.693 -2.344 1.00 31.06 32 ASN C N 1
ATOM 3492 C CA . ASN C 1 32 ? 6.593 -10.496 -2.823 1.00 28.07 32 ASN C CA 1
ATOM 3493 C C . ASN C 1 32 ? 6.896 -10.247 -4.303 1.00 25.65 32 ASN C C 1
ATOM 3494 O O . ASN C 1 32 ? 7.519 -9.258 -4.687 1.00 24.15 32 ASN C O 1
ATOM 3499 N N . ILE C 1 33 ? 6.429 -11.170 -5.141 1.00 25.51 33 ILE C N 1
ATOM 3500 C CA . ILE C 1 33 ? 6.626 -11.086 -6.583 1.00 22.58 33 ILE C CA 1
ATOM 3501 C C . ILE C 1 33 ? 5.297 -11.346 -7.284 1.00 21.96 33 ILE C C 1
ATOM 3502 O O . ILE C 1 33 ? 4.507 -12.193 -6.853 1.00 21.26 33 ILE C O 1
ATOM 3507 N N . HIS C 1 34 ? 5.040 -10.591 -8.352 1.00 25.20 34 HIS C N 1
ATOM 3508 C CA . HIS C 1 34 ? 3.839 -10.741 -9.162 1.00 20.56 34 HIS C CA 1
ATOM 3509 C C . HIS C 1 34 ? 4.223 -10.943 -10.624 1.00 24.16 34 HIS C C 1
ATOM 3510 O O . HIS C 1 34 ? 5.251 -10.441 -11.085 1.00 22.69 34 HIS C O 1
ATOM 3517 N N . TRP C 1 35 ? 3.389 -11.680 -11.357 1.00 25.41 35 TRP C N 1
ATOM 3518 C CA . TRP C 1 35 ? 3.646 -11.996 -12.755 1.00 24.19 35 TRP C CA 1
ATOM 3519 C C . TRP C 1 35 ? 2.544 -11.429 -13.641 1.00 23.77 35 TRP C C 1
ATOM 3520 O O . TRP C 1 35 ? 1.383 -11.329 -13.233 1.00 23.26 35 TRP C O 1
ATOM 3531 N N . TYR C 1 36 ? 2.920 -11.065 -14.866 1.00 22.50 36 TYR C N 1
ATOM 3532 C CA . TYR C 1 36 ? 1.998 -10.450 -15.805 1.00 17.93 36 TYR C CA 1
ATOM 3533 C C . TYR C 1 36 ? 2.214 -11.013 -17.200 1.00 24.15 36 TYR C C 1
ATOM 3534 O O . TYR C 1 36 ? 3.328 -11.389 -17.576 1.00 20.95 36 TYR C O 1
ATOM 3543 N N . GLN C 1 37 ? 1.129 -11.051 -17.966 1.00 27.52 37 GLN C N 1
ATOM 3544 C CA . GLN C 1 37 ? 1.152 -11.420 -19.372 1.00 24.60 37 GLN C CA 1
ATOM 3545 C C . GLN C 1 37 ? 0.757 -10.208 -20.202 1.00 26.65 37 GLN C C 1
ATOM 3546 O O . GLN C 1 37 ? -0.201 -9.506 -19.867 1.00 26.73 37 GLN C O 1
ATOM 3552 N N . GLN C 1 38 ? 1.503 -9.946 -21.272 1.00 20.21 38 GLN C N 1
ATOM 3553 C CA . GLN C 1 38 ? 1.164 -8.868 -22.195 1.00 21.66 38 GLN C CA 1
ATOM 3554 C C . GLN C 1 38 ? 1.058 -9.442 -23.600 1.00 24.51 38 GLN C C 1
ATOM 3555 O O . GLN C 1 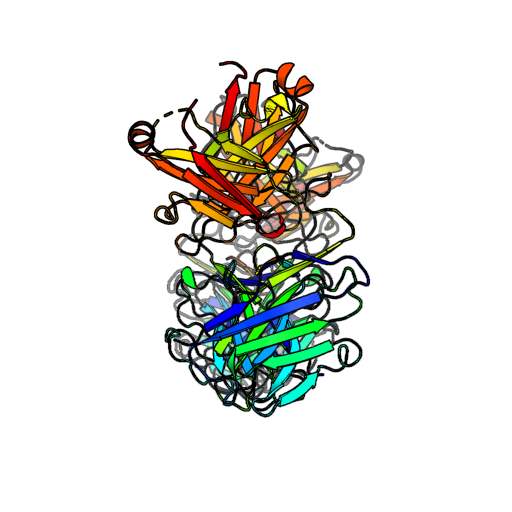38 ? 2.069 -9.821 -24.200 1.00 20.73 38 GLN C O 1
ATOM 3561 N N . ARG C 1 39 ? -0.165 -9.500 -24.114 1.00 24.62 39 ARG C N 1
ATOM 3562 C CA . ARG C 1 39 ? -0.433 -9.910 -25.482 1.00 24.47 39 ARG C CA 1
ATOM 3563 C C . ARG C 1 39 ? -0.313 -8.719 -26.427 1.00 24.10 39 ARG C C 1
ATOM 3564 O O . ARG C 1 39 ? -0.351 -7.559 -26.011 1.00 23.43 39 ARG C O 1
ATOM 3572 N N . THR C 1 40 ? -0.172 -9.028 -27.715 1.00 24.19 40 THR C N 1
ATOM 3573 C CA . THR C 1 40 ? -0.055 -8.005 -28.750 1.00 27.41 40 THR C CA 1
ATOM 3574 C C . THR C 1 40 ? -1.197 -7.002 -28.662 1.00 26.13 40 THR C C 1
ATOM 3575 O O . THR C 1 40 ? -2.371 -7.383 -28.662 1.00 22.67 40 THR C O 1
ATOM 3579 N N . ASN C 1 41 ? -0.838 -5.719 -28.569 1.00 25.55 41 ASN C N 1
ATOM 3580 C CA . ASN C 1 41 ? -1.749 -4.578 -28.474 1.00 28.51 41 ASN C CA 1
ATOM 3581 C C . ASN C 1 41 ? -2.512 -4.516 -27.158 1.00 31.99 41 ASN C C 1
ATOM 3582 O O . ASN C 1 41 ? -3.491 -3.766 -27.058 1.00 39.12 41 ASN C O 1
ATOM 3587 N N . GLY C 1 42 ? -2.093 -5.263 -26.139 1.00 27.73 42 GLY C N 1
ATOM 3588 C CA . GLY C 1 42 ? -2.800 -5.312 -24.880 1.00 31.37 42 GLY C CA 1
ATOM 3589 C C . GLY C 1 42 ? -2.079 -4.584 -23.755 1.00 25.09 42 GLY C C 1
ATOM 3590 O O . GLY C 1 42 ? -0.914 -4.209 -23.856 1.00 27.70 42 GLY C O 1
ATOM 3591 N N . SER C 1 43 ? -2.817 -4.369 -22.677 1.00 25.12 43 SER C N 1
ATOM 3592 C CA . SER C 1 43 ? -2.256 -3.947 -21.405 1.00 24.62 43 SER C CA 1
ATOM 3593 C C . SER C 1 43 ? -1.818 -5.176 -20.623 1.00 27.99 43 SER C C 1
ATOM 3594 O O . SER C 1 43 ? -2.297 -6.286 -20.881 1.00 25.27 43 SER C O 1
ATOM 3597 N N . PRO C 1 44 ? -0.891 -5.030 -19.675 1.00 21.24 44 PRO C N 1
ATOM 3598 C CA . PRO C 1 44 ? -0.453 -6.202 -18.906 1.00 20.93 44 PRO C CA 1
ATOM 3599 C C . PRO C 1 44 ? -1.611 -6.832 -18.148 1.00 23.00 44 PRO C C 1
ATOM 3600 O O . PRO C 1 44 ? -2.496 -6.140 -17.642 1.00 22.53 44 PRO C O 1
ATOM 3604 N N . ARG C 1 45 ? -1.602 -8.159 -18.082 1.00 27.98 45 ARG C N 1
ATOM 3605 C CA . ARG C 1 45 ? -2.646 -8.919 -17.405 1.00 27.38 45 ARG C CA 1
ATOM 3606 C C . ARG C 1 45 ? -2.026 -9.698 -16.253 1.00 29.05 45 ARG C C 1
ATOM 3607 O O . ARG C 1 45 ? -1.130 -10.522 -16.468 1.00 31.83 45 ARG C O 1
ATOM 3615 N N . LEU C 1 46 ? -2.505 -9.434 -15.039 1.00 25.57 46 LEU C N 1
ATOM 3616 C CA . LEU C 1 46 ? -1.984 -10.087 -13.844 1.00 25.44 46 LEU C CA 1
ATOM 3617 C C . LEU C 1 46 ? -2.288 -11.583 -13.871 1.00 30.61 46 LEU C C 1
ATOM 3618 O O . LEU C 1 46 ? -3.445 -11.991 -14.021 1.00 29.35 46 LEU C O 1
ATOM 3623 N N . LEU C 1 47 ? -1.242 -12.399 -13.734 1.00 25.59 47 LEU C N 1
ATOM 3624 C CA . LEU C 1 47 ? -1.352 -13.854 -13.740 1.00 25.62 47 LEU C CA 1
ATOM 3625 C C . LEU C 1 47 ? -1.237 -14.463 -12.352 1.00 32.97 47 LEU C C 1
ATOM 3626 O O . LEU C 1 47 ? -2.083 -15.271 -11.949 1.00 26.93 47 LEU C O 1
ATOM 3631 N N . ILE C 1 48 ? -0.189 -14.101 -11.618 1.00 29.55 48 ILE C N 1
ATOM 3632 C CA . ILE C 1 48 ? 0.125 -14.674 -10.316 1.00 25.37 48 ILE C CA 1
ATOM 3633 C C . ILE C 1 48 ? 0.473 -13.533 -9.373 1.00 25.50 48 ILE C C 1
ATOM 3634 O O . ILE C 1 48 ? 1.167 -12.586 -9.761 1.00 30.38 48 ILE C O 1
ATOM 3639 N N . LYS C 1 49 ? -0.010 -13.615 -8.137 1.00 20.95 49 LYS C N 1
ATOM 3640 C CA . LYS C 1 49 ? 0.370 -12.668 -7.101 1.00 24.50 49 LYS C CA 1
ATOM 3641 C C . LYS C 1 49 ? 1.042 -13.402 -5.950 1.00 24.81 49 LYS C C 1
ATOM 3642 O O . LYS C 1 49 ? 0.690 -14.541 -5.626 1.00 24.76 49 LYS C O 1
ATOM 3648 N N . TYR C 1 50 ? 2.028 -12.736 -5.350 1.00 23.16 50 TYR C N 1
ATOM 3649 C CA . TYR C 1 50 ? 2.774 -13.261 -4.205 1.00 27.66 50 TYR C CA 1
ATOM 3650 C C . TYR C 1 50 ? 3.338 -14.652 -4.493 1.00 25.76 50 TYR C C 1
ATOM 3651 O O . TYR C 1 50 ? 3.131 -15.606 -3.739 1.00 25.76 50 TYR C O 1
ATOM 3660 N N . ALA C 1 51 ? 4.043 -14.751 -5.624 1.00 20.95 51 ALA C N 1
ATOM 3661 C CA . ALA C 1 51 ? 4.818 -15.921 -6.030 1.00 30.10 51 ALA C CA 1
ATOM 3662 C C . ALA C 1 51 ? 3.972 -17.111 -6.469 1.00 32.95 51 ALA C C 1
ATOM 3663 O O . ALA C 1 51 ? 4.266 -17.721 -7.503 1.00 19.96 51 ALA C O 1
ATOM 3665 N N . SER C 1 52 ? 2.939 -17.471 -5.703 1.00 25.15 52 SER C N 1
ATOM 3666 C CA . SER C 1 52 ? 2.253 -18.730 -5.957 1.00 25.91 52 SER C CA 1
ATOM 3667 C C . SER C 1 52 ? 0.734 -18.657 -5.941 1.00 26.65 52 SER C C 1
ATOM 3668 O O . SER C 1 52 ? 0.091 -19.667 -6.244 1.00 31.21 52 SER C O 1
ATOM 3671 N N . GLU C 1 53 ? 0.140 -17.520 -5.597 1.00 27.66 53 GLU C N 1
ATOM 3672 C CA . GLU C 1 53 ? -1.306 -17.415 -5.468 1.00 22.99 53 GLU C CA 1
ATOM 3673 C C . GLU C 1 53 ? -1.947 -17.034 -6.797 1.00 23.61 53 GLU C C 1
ATOM 3674 O O . GLU C 1 53 ? -1.367 -16.300 -7.599 1.00 35.51 53 GLU C O 1
ATOM 3680 N N . SER C 1 54 ? -3.159 -17.533 -7.020 1.00 24.61 54 SER C N 1
ATOM 3681 C CA . SER C 1 54 ? -3.815 -17.433 -8.316 1.00 33.26 54 SER C CA 1
ATOM 3682 C C . SER C 1 54 ? -4.822 -16.286 -8.362 1.00 35.04 54 SER C C 1
ATOM 3683 O O . SER C 1 54 ? -5.286 -15.782 -7.335 1.00 34.45 54 SER C O 1
ATOM 3686 N N . ILE C 1 55 ? -5.166 -15.890 -9.587 1.00 28.99 55 ILE C N 1
ATOM 3687 C CA . ILE C 1 55 ? -6.007 -14.730 -9.857 1.00 30.70 55 ILE C CA 1
ATOM 3688 C C . ILE C 1 55 ? -7.289 -15.201 -10.524 1.00 38.13 55 ILE C C 1
ATOM 3689 O O . ILE C 1 55 ? -7.258 -16.082 -11.389 1.00 40.42 55 ILE C O 1
ATOM 3694 N N . SER C 1 56 ? -8.414 -14.610 -10.127 1.00 35.32 56 SER C N 1
ATOM 3695 C CA . SER C 1 56 ? -9.699 -15.005 -10.687 1.00 35.80 56 SER C CA 1
ATOM 3696 C C . SER C 1 56 ? -9.746 -14.723 -12.185 1.00 37.28 56 SER C C 1
ATOM 3697 O O . SER C 1 56 ? -9.498 -13.597 -12.628 1.00 43.54 56 SER C O 1
ATOM 3700 N N . GLY C 1 57 ? -10.070 -15.753 -12.966 1.00 33.19 57 GLY C N 1
ATOM 3701 C CA . GLY C 1 57 ? -10.197 -15.637 -14.401 1.00 25.69 57 GLY C CA 1
ATOM 3702 C C . GLY C 1 57 ? -9.033 -16.201 -15.184 1.00 37.85 57 GLY C C 1
ATOM 3703 O O . GLY C 1 57 ? -9.145 -16.355 -16.408 1.00 27.41 57 GLY C O 1
ATOM 3704 N N . ILE C 1 58 ? -7.926 -16.517 -14.518 1.00 33.91 58 ILE C N 1
ATOM 3705 C CA . ILE C 1 58 ? -6.721 -16.995 -15.188 1.00 29.57 58 ILE C CA 1
ATOM 3706 C C . ILE C 1 58 ? -6.783 -18.515 -15.277 1.00 25.53 58 ILE C C 1
ATOM 3707 O O . ILE C 1 58 ? -7.082 -19.179 -14.274 1.00 27.86 58 ILE C O 1
ATOM 3712 N N . PRO C 1 59 ? -6.525 -19.099 -16.447 1.00 30.70 59 PRO C N 1
ATOM 3713 C CA . PRO C 1 59 ? -6.599 -20.559 -16.581 1.00 27.05 59 PRO C CA 1
ATOM 3714 C C . PRO C 1 59 ? -5.601 -21.276 -15.682 1.00 25.39 59 PRO C C 1
ATOM 3715 O O . PRO C 1 59 ? -4.504 -20.786 -15.407 1.00 26.93 59 PRO C O 1
ATOM 3719 N N . SER C 1 60 ? -5.998 -22.474 -15.246 1.00 33.37 60 SER C N 1
ATOM 3720 C CA . SER C 1 60 ? -5.281 -23.231 -14.227 1.00 34.08 60 SER C CA 1
ATOM 3721 C C . SER C 1 60 ? -3.917 -23.723 -14.683 1.00 31.55 60 SER C C 1
ATOM 3722 O O . SER C 1 60 ? -3.145 -24.202 -13.845 1.00 30.02 60 SER C O 1
ATOM 3725 N N . ARG C 1 61 ? -3.599 -23.632 -15.974 1.00 23.62 61 ARG C N 1
ATOM 3726 C CA . ARG C 1 61 ? -2.274 -24.056 -16.410 1.00 32.33 61 ARG C CA 1
ATOM 3727 C C . ARG C 1 61 ? -1.181 -23.091 -15.973 1.00 30.38 61 ARG C C 1
ATOM 3728 O O . ARG C 1 61 ? 0.002 -23.420 -16.111 1.00 33.44 61 ARG C O 1
ATOM 3736 N N . PHE C 1 62 ? -1.542 -21.921 -15.449 1.00 25.43 62 PHE C N 1
ATOM 3737 C CA . PHE C 1 62 ? -0.573 -20.989 -14.890 1.00 29.08 62 PHE C CA 1
ATOM 3738 C C . PHE C 1 62 ? -0.403 -21.251 -13.397 1.00 29.80 62 PHE C C 1
ATOM 3739 O O . PHE C 1 62 ? -1.391 -21.380 -12.665 1.00 25.90 62 PHE C O 1
ATOM 3747 N N . SER C 1 63 ? 0.850 -21.328 -12.954 1.00 24.89 63 SER C N 1
ATOM 3748 C CA . SER C 1 63 ? 1.164 -21.400 -11.534 1.00 33.59 63 SER C CA 1
ATOM 3749 C C . SER C 1 63 ? 2.555 -20.820 -11.313 1.00 32.14 63 SER C C 1
ATOM 3750 O O . SER C 1 63 ? 3.330 -20.627 -12.256 1.00 27.53 63 SER C O 1
ATOM 3753 N N . GLY C 1 64 ? 2.867 -20.548 -10.046 1.00 18.09 64 GLY C N 1
ATOM 3754 C CA . GLY C 1 64 ? 4.149 -19.976 -9.696 1.00 26.73 64 GLY C CA 1
ATOM 3755 C C . GLY C 1 64 ? 4.732 -20.604 -8.444 1.00 27.78 64 GLY C C 1
ATOM 3756 O O . GLY C 1 64 ? 4.038 -21.246 -7.651 1.00 28.23 64 GLY C O 1
ATOM 3757 N N . SER C 1 65 ? 6.032 -20.388 -8.271 1.00 33.17 65 SER C N 1
ATOM 3758 C CA . SER C 1 65 ? 6.751 -20.938 -7.131 1.00 24.69 65 SER C CA 1
ATOM 3759 C C . SER C 1 65 ? 7.970 -20.070 -6.854 1.00 26.03 65 SER C C 1
ATOM 3760 O O . SER C 1 65 ? 8.380 -19.254 -7.684 1.00 25.38 65 SER C O 1
ATOM 3763 N N . GLY C 1 66 ? 8.546 -20.258 -5.670 1.00 29.98 66 GLY C N 1
ATOM 3764 C CA . GLY C 1 66 ? 9.770 -19.569 -5.321 1.00 25.16 66 GLY C CA 1
ATOM 3765 C C . GLY C 1 66 ? 9.684 -18.749 -4.053 1.00 26.79 66 GLY C C 1
ATOM 3766 O O . GLY C 1 66 ? 8.599 -18.338 -3.632 1.00 27.47 66 GLY C O 1
ATOM 3767 N N . SER C 1 67 ? 10.839 -18.520 -3.433 1.00 38.41 67 SER C N 1
ATOM 3768 C CA . SER C 1 67 ? 10.948 -17.663 -2.262 1.00 32.66 67 SER C CA 1
ATOM 3769 C C . SER C 1 67 ? 12.391 -17.195 -2.160 1.00 30.82 67 SER C C 1
ATOM 3770 O O . SER C 1 67 ? 13.309 -17.848 -2.661 1.00 41.68 67 SER C O 1
ATOM 3773 N N . GLY C 1 68 ? 12.578 -16.046 -1.520 1.00 21.79 68 GLY C N 1
ATOM 3774 C CA . GLY C 1 68 ? 13.906 -15.481 -1.389 1.00 18.88 68 GLY C CA 1
ATOM 3775 C C . GLY C 1 68 ? 14.321 -14.652 -2.584 1.00 27.76 68 GLY C C 1
ATOM 3776 O O . GLY C 1 68 ? 14.056 -13.448 -2.627 1.00 34.61 68 GLY C O 1
ATOM 3777 N N . THR C 1 69 ? 14.980 -15.279 -3.561 1.00 22.90 69 THR C N 1
ATOM 3778 C CA . THR C 1 69 ? 15.465 -14.571 -4.742 1.00 24.60 69 THR C CA 1
ATOM 3779 C C . THR C 1 69 ? 15.141 -15.250 -6.066 1.00 25.20 69 THR C C 1
ATOM 3780 O O . THR C 1 69 ? 15.146 -14.565 -7.094 1.00 29.86 69 THR C O 1
ATOM 3784 N N . ASP C 1 70 ? 14.876 -16.553 -6.091 1.00 28.15 70 ASP C N 1
ATOM 3785 C CA . ASP C 1 70 ? 14.626 -17.285 -7.328 1.00 29.15 70 ASP C CA 1
ATOM 3786 C C . ASP C 1 70 ? 13.141 -17.604 -7.454 1.00 32.79 70 ASP C C 1
ATOM 3787 O O . ASP C 1 70 ? 12.547 -18.190 -6.543 1.00 33.25 70 ASP C O 1
ATOM 3792 N N . PHE C 1 71 ? 12.547 -17.234 -8.589 1.00 24.26 71 PHE C N 1
ATOM 3793 C CA . PHE C 1 71 ? 11.120 -17.425 -8.806 1.00 24.72 71 PHE C CA 1
ATOM 3794 C C . PHE C 1 71 ? 10.864 -18.032 -10.178 1.00 30.24 71 PHE C C 1
ATOM 3795 O O . PHE C 1 71 ? 11.649 -17.857 -11.114 1.00 27.77 71 PHE C O 1
ATOM 3803 N N . THR C 1 72 ? 9.742 -18.741 -10.285 1.00 26.81 72 THR C N 1
ATOM 3804 C CA . THR C 1 72 ? 9.398 -19.490 -11.488 1.00 25.64 72 THR C CA 1
ATOM 3805 C C . THR C 1 72 ? 7.925 -19.298 -11.812 1.00 31.22 72 THR C C 1
ATOM 3806 O O . THR C 1 72 ? 7.063 -19.600 -10.983 1.00 34.21 72 THR C O 1
ATOM 3810 N N . LEU C 1 73 ? 7.639 -18.800 -13.011 1.00 20.23 73 LEU C N 1
ATOM 3811 C CA . LEU C 1 73 ? 6.296 -18.823 -13.573 1.00 23.07 73 LEU C CA 1
ATOM 3812 C C . LEU C 1 73 ? 6.188 -20.034 -14.489 1.00 31.52 73 LEU C C 1
ATOM 3813 O O . LEU C 1 73 ? 7.001 -20.193 -15.407 1.00 28.16 73 LEU C O 1
ATOM 3818 N N . SER C 1 74 ? 5.194 -20.884 -14.245 1.00 31.99 74 SER C N 1
ATOM 3819 C CA A SER C 1 74 ? 5.084 -22.160 -14.937 0.72 31.33 74 SER C CA 1
ATOM 3820 C CA B SER C 1 74 ? 5.082 -22.164 -14.928 0.28 31.28 74 SER C CA 1
ATOM 3821 C C . SER C 1 74 ? 3.773 -22.266 -15.702 1.00 29.53 74 SER C C 1
ATOM 3822 O O . SER C 1 74 ? 2.707 -21.901 -15.194 1.00 28.43 74 SER C O 1
ATOM 3827 N N . ILE C 1 75 ? 3.871 -22.771 -16.928 1.00 31.87 75 ILE C N 1
ATOM 3828 C CA . ILE C 1 75 ? 2.727 -23.140 -17.750 1.00 31.07 75 ILE C CA 1
ATOM 3829 C C . ILE C 1 75 ? 2.876 -24.622 -18.047 1.00 34.45 75 ILE C C 1
ATOM 3830 O O . ILE C 1 75 ? 3.824 -25.026 -18.733 1.00 38.88 75 ILE C O 1
ATOM 3835 N N . ASN C 1 76 ? 1.957 -25.437 -17.523 1.00 29.54 76 ASN C N 1
ATOM 3836 C CA . ASN C 1 76 ? 2.181 -26.881 -17.555 1.00 47.60 76 ASN C CA 1
ATOM 3837 C C . ASN C 1 76 ? 2.021 -27.461 -18.959 1.00 49.65 76 ASN C C 1
ATOM 3838 O O . ASN C 1 76 ? 2.724 -28.416 -19.312 1.00 57.89 76 ASN C O 1
ATOM 3843 N N . SER C 1 77 ? 1.112 -26.910 -19.770 1.00 35.72 77 SER C N 1
ATOM 3844 C CA . SER C 1 77 ? 0.918 -27.357 -21.156 1.00 43.74 77 SER C CA 1
ATOM 3845 C C . SER C 1 77 ? 0.636 -26.117 -22.002 1.00 44.96 77 SER C C 1
ATOM 3846 O O . SER C 1 77 ? -0.511 -25.668 -22.102 1.00 41.00 77 SER C O 1
ATOM 3849 N N . VAL C 1 78 ? 1.690 -25.574 -22.617 1.00 29.68 78 VAL C N 1
ATOM 3850 C CA . VAL C 1 78 ? 1.589 -24.286 -23.293 1.00 30.59 78 VAL C CA 1
ATOM 3851 C C . VAL C 1 78 ? 0.695 -24.406 -24.522 1.00 36.98 78 VAL C C 1
ATOM 3852 O O . VAL C 1 78 ? 0.681 -25.435 -25.213 1.00 35.19 78 VAL C O 1
ATOM 3856 N N . GLU C 1 79 ? -0.074 -23.352 -24.790 1.00 29.20 79 GLU C N 1
ATOM 3857 C CA . GLU C 1 79 ? -0.966 -23.288 -25.938 1.00 36.52 79 GLU C CA 1
ATOM 3858 C C . GLU C 1 79 ? -0.616 -22.085 -26.806 1.00 34.28 79 GLU C C 1
ATOM 3859 O O . GLU C 1 79 ? 0.116 -21.184 -26.389 1.00 34.26 79 GLU C O 1
ATOM 3865 N N . SER C 1 80 ? -1.150 -22.080 -28.030 1.00 33.30 80 SER C N 1
ATOM 3866 C CA . SER C 1 80 ? -0.857 -20.993 -28.959 1.00 29.35 80 SER C CA 1
ATOM 3867 C C . SER C 1 80 ? -1.454 -19.672 -28.489 1.00 28.34 80 SER C C 1
ATOM 3868 O O . SER C 1 80 ? -0.908 -18.605 -28.791 1.00 31.26 80 SER C O 1
ATOM 3871 N N . GLU C 1 81 ? -2.559 -19.721 -27.743 1.00 32.66 81 GLU C N 1
ATOM 3872 C CA . GLU C 1 81 ? -3.120 -18.507 -27.160 1.00 28.36 81 GLU C CA 1
ATOM 3873 C C . GLU C 1 81 ? -2.163 -17.846 -26.175 1.00 28.40 81 GLU C C 1
ATOM 3874 O O . GLU C 1 81 ? -2.329 -16.660 -25.868 1.00 32.73 81 GLU C O 1
ATOM 3876 N N . ASP C 1 82 ? -1.161 -18.583 -25.687 1.00 32.38 82 ASP C N 1
ATOM 3877 C CA . ASP C 1 82 ? -0.247 -18.091 -24.662 1.00 33.06 82 ASP C CA 1
ATOM 3878 C C . ASP C 1 82 ? 0.901 -17.260 -25.222 1.00 26.54 82 ASP C C 1
ATOM 3879 O O . ASP C 1 82 ? 1.679 -16.713 -24.433 1.00 34.63 82 ASP C O 1
ATOM 3884 N N . ILE C 1 83 ? 1.039 -17.167 -26.545 1.00 28.27 83 ILE C N 1
ATOM 3885 C CA . ILE C 1 83 ? 2.082 -16.352 -27.163 1.00 22.76 83 ILE C CA 1
ATOM 3886 C C . ILE C 1 83 ? 1.963 -14.921 -26.660 1.00 16.91 83 ILE C C 1
ATOM 3887 O O . ILE C 1 83 ? 0.971 -14.241 -26.938 1.00 22.94 83 ILE C O 1
ATOM 3892 N N . ALA C 1 84 ? 2.961 -14.459 -25.917 1.00 24.60 84 ALA C N 1
ATOM 3893 C CA . ALA C 1 84 ? 2.939 -13.131 -25.307 1.00 20.47 84 ALA C CA 1
ATOM 3894 C C . ALA C 1 84 ? 4.294 -12.869 -24.660 1.00 22.68 84 ALA C C 1
ATOM 3895 O O . ALA C 1 84 ? 5.225 -13.673 -24.779 1.00 27.60 84 ALA C O 1
ATOM 3897 N N . ASP C 1 85 ? 4.402 -11.731 -23.984 1.00 27.21 85 ASP C N 1
ATOM 3898 C CA . ASP C 1 85 ? 5.561 -11.385 -23.178 1.00 23.54 85 ASP C CA 1
ATOM 3899 C C . ASP C 1 85 ? 5.191 -11.492 -21.706 1.00 26.57 85 ASP C C 1
ATOM 3900 O O . ASP C 1 85 ? 4.070 -11.152 -21.316 1.00 27.93 85 ASP C O 1
ATOM 3905 N N . TYR C 1 86 ? 6.126 -11.968 -20.889 1.00 29.75 86 TYR C N 1
ATOM 3906 C CA . TYR C 1 86 ? 5.858 -12.241 -19.483 1.00 28.85 86 TYR C CA 1
ATOM 3907 C C . TYR C 1 86 ? 6.835 -11.476 -18.607 1.00 27.66 86 TYR C C 1
ATOM 3908 O O . TYR C 1 86 ? 8.047 -11.505 -18.844 1.00 35.44 86 TYR C O 1
ATOM 3917 N N . TYR C 1 87 ? 6.301 -10.795 -17.598 1.00 24.96 87 TYR C N 1
ATOM 3918 C CA . TYR C 1 87 ? 7.078 -9.925 -16.733 1.00 27.88 87 TYR C CA 1
ATOM 3919 C C . TYR C 1 87 ? 6.868 -10.314 -15.277 1.00 34.62 87 TYR C C 1
ATOM 3920 O O . TYR C 1 87 ? 5.794 -10.789 -14.895 1.00 31.64 87 TYR C O 1
ATOM 3929 N N . CYS C 1 88 ? 7.898 -10.096 -14.464 1.00 25.35 88 CYS C N 1
ATOM 3930 C CA . CYS C 1 88 ? 7.773 -10.205 -13.019 1.00 27.75 88 CYS C CA 1
ATOM 3931 C C . CYS C 1 88 ? 7.900 -8.825 -12.382 1.00 25.20 88 CYS C C 1
ATOM 3932 O O . CYS C 1 88 ? 8.394 -7.872 -12.991 1.00 25.92 88 CYS C O 1
ATOM 3935 N N . GLN C 1 89 ? 7.421 -8.727 -11.146 1.00 26.85 89 GLN C N 1
ATOM 3936 C CA . GLN C 1 89 ? 7.379 -7.461 -10.428 1.00 27.94 89 GLN C CA 1
ATOM 3937 C C . GLN C 1 89 ? 7.587 -7.747 -8.954 1.00 24.53 89 GLN C C 1
ATOM 39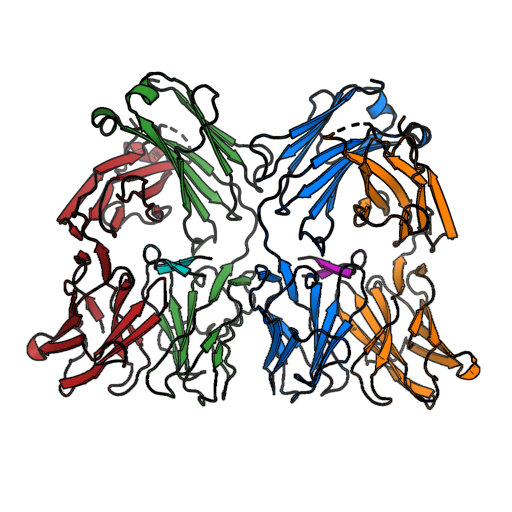38 O O . GLN C 1 89 ? 6.899 -8.604 -8.395 1.00 27.05 89 GLN C O 1
ATOM 3944 N N . GLN C 1 90 ? 8.527 -7.046 -8.332 1.00 21.47 90 GLN C N 1
ATOM 3945 C CA . GLN C 1 90 ? 8.725 -7.146 -6.895 1.00 21.09 90 GLN C CA 1
ATOM 3946 C C . GLN C 1 90 ? 8.083 -5.950 -6.203 1.00 20.86 90 GLN C C 1
ATOM 3947 O O . GLN C 1 90 ? 8.014 -4.853 -6.761 1.00 18.59 90 GLN C O 1
ATOM 3953 N N . ASN C 1 91 ? 7.603 -6.173 -4.980 1.00 28.62 91 ASN C N 1
ATOM 3954 C CA . ASN C 1 91 ? 7.132 -5.083 -4.127 1.00 26.66 91 ASN C CA 1
ATOM 3955 C C . ASN C 1 91 ? 7.476 -5.358 -2.669 1.00 29.96 91 ASN C C 1
ATOM 3956 O O . ASN C 1 91 ? 6.665 -5.135 -1.764 1.00 30.08 91 ASN C O 1
ATOM 3961 N N . ASN C 1 92 ? 8.682 -5.861 -2.422 1.00 33.58 92 ASN C N 1
ATOM 3962 C CA . ASN C 1 92 ? 9.197 -5.921 -1.062 1.00 25.05 92 ASN C CA 1
ATOM 3963 C C . ASN C 1 92 ? 9.931 -4.642 -0.694 1.00 21.26 92 ASN C C 1
ATOM 3964 O O . ASN C 1 92 ? 10.030 -4.307 0.492 1.00 27.87 92 ASN C O 1
ATOM 3969 N N . ASN C 1 93 ? 10.416 -3.908 -1.691 1.00 25.21 93 ASN C N 1
ATOM 3970 C CA . ASN C 1 93 ? 11.174 -2.686 -1.479 1.00 20.34 93 ASN C CA 1
ATOM 3971 C C . ASN C 1 93 ? 10.579 -1.569 -2.311 1.00 17.80 93 ASN C C 1
ATOM 3972 O O . ASN C 1 93 ? 10.325 -1.751 -3.503 1.00 24.04 93 ASN C O 1
ATOM 3977 N N . TRP C 1 94 ? 10.390 -0.411 -1.692 1.00 24.48 94 TRP C N 1
ATOM 3978 C CA . TRP C 1 94 ? 9.942 0.772 -2.413 1.00 27.19 94 TRP C CA 1
ATOM 3979 C C . TRP C 1 94 ? 11.108 1.330 -3.213 1.00 25.23 94 TRP C C 1
ATOM 3980 O O . TRP C 1 94 ? 12.207 1.472 -2.684 1.00 31.32 94 TRP C O 1
ATOM 3991 N N . PRO C 1 95 ? 10.872 1.649 -4.492 1.00 26.81 95 PRO C N 1
ATOM 3992 C CA . PRO C 1 95 ? 9.579 1.485 -5.163 1.00 23.33 95 PRO C CA 1
ATOM 3993 C C . PRO C 1 95 ? 9.435 0.123 -5.828 1.00 21.69 95 PRO C C 1
ATOM 3994 O O . PRO C 1 95 ? 10.434 -0.569 -6.024 1.00 18.35 95 PRO C O 1
ATOM 3998 N N . THR C 1 96 ? 8.208 -0.254 -6.177 1.00 20.30 96 THR C N 1
ATOM 3999 C CA . THR C 1 96 ? 8.006 -1.495 -6.910 1.00 23.24 96 THR C CA 1
ATOM 4000 C C . THR C 1 96 ? 8.674 -1.397 -8.278 1.00 24.36 96 THR C C 1
ATOM 4001 O O . THR C 1 96 ? 8.676 -0.340 -8.914 1.00 24.70 96 THR C O 1
ATOM 4005 N N . THR C 1 97 ? 9.290 -2.493 -8.713 1.00 18.69 97 THR C N 1
ATOM 4006 C CA . THR C 1 97 ? 10.043 -2.501 -9.958 1.00 22.00 97 THR C CA 1
ATOM 4007 C C . THR C 1 97 ? 9.760 -3.792 -10.712 1.00 24.01 97 THR C C 1
ATOM 4008 O O . THR C 1 97 ? 9.368 -4.806 -10.127 1.00 25.44 97 THR C O 1
ATOM 4012 N N . PHE C 1 98 ? 9.972 -3.743 -12.026 1.00 20.60 98 PHE C N 1
ATOM 4013 C CA . PHE C 1 98 ? 9.668 -4.851 -12.918 1.00 20.85 98 PHE C CA 1
ATOM 4014 C C . PHE C 1 98 ? 10.944 -5.382 -13.556 1.00 20.17 98 PHE C C 1
ATOM 4015 O O . PHE C 1 98 ? 11.964 -4.691 -13.628 1.00 22.08 98 PHE C O 1
ATOM 4023 N N . GLY C 1 99 ? 10.870 -6.620 -14.037 1.00 23.34 99 GLY C N 1
ATOM 4024 C CA . GLY C 1 99 ? 11.929 -7.170 -14.852 1.00 24.09 99 GLY C CA 1
ATOM 4025 C C . GLY C 1 99 ? 11.853 -6.664 -16.284 1.00 24.23 99 GLY C C 1
ATOM 4026 O O . GLY C 1 99 ? 10.994 -5.865 -16.654 1.00 24.28 99 GLY C O 1
ATOM 4027 N N . ALA C 1 100 ? 12.781 -7.148 -17.107 1.00 24.86 100 ALA C N 1
ATOM 4028 C CA . ALA C 1 100 ? 12.822 -6.775 -18.515 1.00 20.38 100 ALA C CA 1
ATOM 4029 C C . ALA C 1 100 ? 11.930 -7.646 -19.388 1.00 24.24 100 ALA C C 1
ATOM 4030 O O . ALA C 1 100 ? 11.640 -7.263 -20.525 1.00 24.58 100 ALA C O 1
ATOM 4032 N N . GLY C 1 101 ? 11.503 -8.802 -18.897 1.00 30.02 101 GLY C N 1
ATOM 4033 C CA . GLY C 1 101 ? 10.545 -9.615 -19.611 1.00 20.72 101 GLY C CA 1
ATOM 4034 C C . GLY C 1 101 ? 11.190 -10.769 -20.360 1.00 19.89 101 GLY C C 1
ATOM 4035 O O . GLY C 1 101 ? 12.403 -10.825 -20.566 1.00 22.01 101 GLY C O 1
ATOM 4036 N N . THR C 1 102 ? 10.344 -11.714 -20.760 1.00 24.72 102 THR C N 1
ATOM 4037 C CA . THR C 1 102 ? 10.736 -12.849 -21.580 1.00 23.80 102 THR C CA 1
ATOM 4038 C C . THR C 1 102 ? 9.710 -12.991 -22.692 1.00 29.49 102 THR C C 1
ATOM 4039 O O . THR C 1 102 ? 8.504 -13.005 -22.425 1.00 29.08 102 THR C O 1
ATOM 4043 N N . LYS C 1 103 ? 10.183 -13.088 -23.929 1.00 27.94 103 LYS C N 1
ATOM 4044 C CA . LYS C 1 103 ? 9.315 -13.303 -25.077 1.00 31.19 103 LYS C CA 1
ATOM 4045 C C . LYS C 1 103 ? 9.068 -14.796 -25.260 1.00 28.40 103 LYS C C 1
ATOM 4046 O O . LYS C 1 103 ? 10.011 -15.595 -25.252 1.00 30.16 103 LYS C O 1
ATOM 4052 N N . LEU C 1 104 ? 7.800 -15.170 -25.418 1.00 26.10 104 LEU C N 1
ATOM 4053 C CA . LEU C 1 104 ? 7.415 -16.564 -25.613 1.00 30.10 104 LEU C CA 1
ATOM 4054 C C . LEU C 1 104 ? 7.080 -16.783 -27.084 1.00 30.85 104 LEU C C 1
ATOM 4055 O O . LEU C 1 104 ? 6.109 -16.220 -27.598 1.00 35.11 104 LEU C O 1
ATOM 4060 N N . GLU C 1 105 ? 7.888 -17.595 -27.756 1.00 26.26 105 GLU C N 1
ATOM 4061 C CA . GLU C 1 105 ? 7.648 -18.001 -29.132 1.00 32.51 105 GLU C CA 1
ATOM 4062 C C . GLU C 1 105 ? 7.264 -19.475 -29.168 1.00 28.80 105 GLU C C 1
ATOM 4063 O O . GLU C 1 105 ? 7.728 -20.274 -28.350 1.00 30.25 105 GLU C O 1
ATOM 4069 N N . LEU C 1 106 ? 6.411 -19.838 -30.122 1.00 20.78 106 LEU C N 1
ATOM 4070 C CA . LEU C 1 106 ? 5.921 -21.205 -30.229 1.00 24.85 106 LEU C CA 1
ATOM 4071 C C . LEU C 1 106 ? 6.375 -21.831 -31.539 1.00 24.85 106 LEU C C 1
ATOM 4072 O O . LEU C 1 106 ? 6.228 -21.230 -32.608 1.00 28.46 106 LEU C O 1
ATOM 4077 N N . LYS C 1 107 ? 6.928 -23.037 -31.444 1.00 29.05 107 LYS C N 1
ATOM 4078 C CA . LYS C 1 107 ? 7.355 -23.782 -32.617 1.00 33.40 107 LYS C CA 1
ATOM 4079 C C . LYS C 1 107 ? 6.168 -24.497 -33.245 1.00 27.52 107 LYS C C 1
ATOM 4080 O O . LYS C 1 107 ? 5.291 -25.006 -32.542 1.00 34.39 107 LYS C O 1
ATOM 4086 N N . ARG C 1 108 ? 6.139 -24.525 -34.574 1.00 25.26 108 ARG C N 1
ATOM 4087 C CA . ARG C 1 108 ? 5.134 -25.278 -35.310 1.00 23.15 108 ARG C CA 1
ATOM 4088 C C . ARG C 1 108 ? 5.783 -25.836 -36.569 1.00 25.23 108 ARG C C 1
ATOM 4089 O O . ARG C 1 108 ? 6.970 -25.619 -36.825 1.00 25.95 108 ARG C O 1
ATOM 4097 N N . THR C 1 109 ? 4.997 -26.566 -37.354 1.00 26.22 109 THR C N 1
ATOM 4098 C CA . THR C 1 109 ? 5.511 -27.127 -38.593 1.00 24.64 109 THR C CA 1
ATOM 4099 C C . THR C 1 109 ? 5.720 -26.027 -39.631 1.00 26.36 109 THR C C 1
ATOM 4100 O O . THR C 1 109 ? 5.124 -24.948 -39.564 1.00 27.35 109 THR C O 1
ATOM 4104 N N . VAL C 1 110 ? 6.588 -26.319 -40.603 1.00 28.39 110 VAL C N 1
ATOM 4105 C CA . VAL C 1 110 ? 6.870 -25.365 -41.669 1.00 21.23 110 VAL C CA 1
ATOM 4106 C C . VAL C 1 110 ? 5.629 -25.169 -42.526 1.00 23.16 110 VAL C C 1
ATOM 4107 O O . VAL C 1 110 ? 4.995 -26.136 -42.964 1.00 30.77 110 VAL C O 1
ATOM 4111 N N . ALA C 1 111 ? 5.278 -23.908 -42.770 1.00 23.40 111 ALA C N 1
ATOM 4112 C CA . ALA C 1 111 ? 4.131 -23.553 -43.593 1.00 21.02 111 ALA C CA 1
ATOM 4113 C C . ALA C 1 111 ? 4.569 -22.570 -44.666 1.00 23.34 111 ALA C C 1
ATOM 4114 O O . ALA C 1 111 ? 5.191 -21.549 -44.359 1.00 24.38 111 ALA C O 1
ATOM 4116 N N . ALA C 1 112 ? 4.229 -22.874 -45.919 1.00 30.91 112 ALA C N 1
ATOM 4117 C CA . ALA C 1 112 ? 4.593 -22.011 -47.034 1.00 23.40 112 ALA C CA 1
ATOM 4118 C C . ALA C 1 112 ? 3.668 -20.798 -47.093 1.00 23.81 112 ALA C C 1
ATOM 4119 O O . ALA C 1 112 ? 2.471 -20.912 -46.813 1.00 24.22 112 ALA C O 1
ATOM 4121 N N . PRO C 1 113 ? 4.199 -19.633 -47.453 1.00 24.41 113 PRO C N 1
ATOM 4122 C CA . PRO C 1 113 ? 3.360 -18.435 -47.547 1.00 21.97 113 PRO C CA 1
ATOM 4123 C C . PRO C 1 113 ? 2.504 -18.438 -48.800 1.00 24.94 113 PRO C C 1
ATOM 4124 O O . PRO C 1 113 ? 2.883 -18.975 -49.842 1.00 22.97 113 PRO C O 1
ATOM 4128 N N . SER C 1 114 ? 1.331 -17.827 -48.685 1.00 25.69 114 SER C N 1
ATOM 4129 C CA . SER C 1 114 ? 0.493 -17.504 -49.830 1.00 22.35 114 SER C CA 1
ATOM 4130 C C . SER C 1 114 ? 0.766 -16.057 -50.222 1.00 23.57 114 SER C C 1
ATOM 4131 O O . SER C 1 114 ? 0.748 -15.168 -49.364 1.00 26.65 114 SER C O 1
ATOM 4134 N N . VAL C 1 115 ? 1.030 -15.820 -51.506 1.00 21.68 115 VAL C N 1
ATOM 4135 C CA . VAL C 1 115 ? 1.525 -14.529 -51.976 1.00 19.59 115 VAL C CA 1
ATOM 4136 C C . VAL C 1 115 ? 0.463 -13.831 -52.820 1.00 22.04 115 VAL C C 1
ATOM 4137 O O . VAL C 1 115 ? -0.198 -14.458 -53.657 1.00 24.49 115 VAL C O 1
ATOM 4141 N N . PHE C 1 116 ? 0.304 -12.526 -52.593 1.00 20.78 116 PHE C N 1
ATOM 4142 C CA . PHE C 1 116 ? -0.609 -11.682 -53.353 1.00 19.79 116 PHE C CA 1
ATOM 4143 C C . PHE C 1 116 ? 0.074 -10.353 -53.635 1.00 22.41 116 PHE C C 1
ATOM 4144 O O . PHE C 1 116 ? 0.817 -9.844 -52.790 1.00 16.61 116 PHE C O 1
ATOM 4152 N N . ILE C 1 117 ? -0.186 -9.787 -54.815 1.00 22.04 117 ILE C N 1
ATOM 4153 C CA . ILE C 1 117 ? 0.389 -8.504 -55.198 1.00 23.59 117 ILE C CA 1
ATOM 4154 C C . ILE C 1 117 ? -0.736 -7.520 -55.494 1.00 24.02 117 ILE C C 1
ATOM 4155 O O . ILE C 1 117 ? -1.800 -7.897 -55.995 1.00 25.31 117 ILE C O 1
ATOM 4160 N N . PHE C 1 118 ? -0.502 -6.250 -55.162 1.00 19.89 118 PHE C N 1
ATOM 4161 C CA . PHE C 1 118 ? -1.509 -5.200 -55.309 1.00 21.03 118 PHE C CA 1
ATOM 4162 C C . PHE C 1 118 ? -0.922 -4.023 -56.073 1.00 23.57 118 PHE C C 1
ATOM 4163 O O . PHE C 1 118 ? 0.116 -3.467 -55.653 1.00 20.98 118 PHE C O 1
ATOM 4171 N N . PRO C 1 119 ? -1.540 -3.593 -57.168 1.00 25.38 119 PRO C N 1
ATOM 4172 C CA . PRO C 1 119 ? -1.073 -2.399 -57.873 1.00 22.34 119 PRO C CA 1
ATOM 4173 C C . PRO C 1 119 ? -1.450 -1.153 -57.098 1.00 21.74 119 PRO C C 1
ATOM 4174 O O . PRO C 1 119 ? -2.262 -1.222 -56.165 1.00 18.98 119 PRO C O 1
ATOM 4178 N N . PRO C 1 120 ? -0.875 -0.004 -57.432 1.00 29.53 120 PRO C N 1
ATOM 4179 C CA . PRO C 1 120 ? -1.336 1.240 -56.811 1.00 24.31 120 PRO C CA 1
ATOM 4180 C C . PRO C 1 120 ? -2.704 1.640 -57.344 1.00 27.90 120 PRO C C 1
ATOM 4181 O O . PRO C 1 120 ? -3.039 1.403 -58.507 1.00 25.14 120 PRO C O 1
ATOM 4185 N N . SER C 1 121 ? -3.505 2.246 -56.471 1.00 26.61 121 SER C N 1
ATOM 4186 C CA . SER C 1 121 ? -4.807 2.740 -56.888 1.00 25.55 121 SER C CA 1
ATOM 4187 C C . SER C 1 121 ? -4.643 3.988 -57.744 1.00 25.64 121 SER C C 1
ATOM 4188 O O . SER C 1 121 ? -3.644 4.707 -57.650 1.00 29.49 121 SER C O 1
ATOM 4191 N N . ASP C 1 122 ? -5.638 4.238 -58.597 1.00 25.54 122 ASP C N 1
ATOM 4192 C CA . ASP C 1 122 ? -5.662 5.493 -59.338 1.00 25.34 122 ASP C CA 1
ATOM 4193 C C . ASP C 1 122 ? -5.793 6.683 -58.399 1.00 27.15 122 ASP C C 1
ATOM 4194 O O . ASP C 1 122 ? -5.343 7.787 -58.727 1.00 27.91 122 ASP C O 1
ATOM 4199 N N . GLU C 1 123 ? -6.406 6.478 -57.230 1.00 25.05 123 GLU C N 1
ATOM 4200 C CA A GLU C 1 123 ? -6.554 7.577 -56.282 0.55 26.12 123 GLU C CA 1
ATOM 4201 C CA B GLU C 1 123 ? -6.556 7.560 -56.261 0.45 26.11 123 GLU C CA 1
ATOM 4202 C C . GLU C 1 123 ? -5.199 8.038 -55.758 1.00 31.16 123 GLU C C 1
ATOM 4203 O O . GLU C 1 123 ? -4.952 9.245 -55.640 1.00 25.20 123 GLU C O 1
ATOM 4214 N N . GLN C 1 124 ? -4.301 7.098 -55.453 1.00 21.45 124 GLN C N 1
ATOM 4215 C CA . GLN C 1 124 ? -2.990 7.491 -54.948 1.00 19.03 124 GLN C CA 1
ATOM 4216 C C . GLN C 1 124 ? -2.118 8.082 -56.050 1.00 27.04 124 GLN C C 1
ATOM 4217 O O . GLN C 1 124 ? -1.288 8.960 -55.779 1.00 21.33 124 GLN C O 1
ATOM 4223 N N . LEU C 1 125 ? -2.294 7.623 -57.293 1.00 29.65 125 LEU C N 1
ATOM 4224 C CA . LEU C 1 125 ? -1.425 8.067 -58.380 1.00 25.85 125 LEU C CA 1
ATOM 4225 C C . LEU C 1 125 ? -1.488 9.578 -58.577 1.00 30.15 125 LEU C C 1
ATOM 4226 O O . LEU C 1 125 ? -0.470 10.212 -58.878 1.00 32.17 125 LEU C O 1
ATOM 4231 N N . LYS C 1 126 ? -2.663 10.183 -58.390 1.00 37.52 126 LYS C N 1
ATOM 4232 C CA . LYS C 1 126 ? -2.754 11.620 -58.639 1.00 37.90 126 LYS C CA 1
ATOM 4233 C C . LYS C 1 126 ? -2.116 12.463 -57.541 1.00 36.34 126 LYS C C 1
ATOM 4234 O O . LYS C 1 126 ? -2.229 13.693 -57.590 1.00 45.58 126 LYS C O 1
ATOM 4240 N N . SER C 1 127 ? -1.445 11.849 -56.568 1.00 24.74 127 SER C N 1
ATOM 4241 C CA . SER C 1 127 ? -0.642 12.584 -55.603 1.00 28.59 127 SER C CA 1
ATOM 4242 C C . SER C 1 127 ? 0.836 12.596 -55.972 1.00 29.90 127 SER C C 1
ATOM 4243 O O . SER C 1 127 ? 1.629 13.248 -55.287 1.00 37.14 127 SER C O 1
ATOM 4246 N N . GLY C 1 128 ? 1.219 11.903 -57.039 1.00 22.14 128 GLY C N 1
ATOM 4247 C CA . GLY C 1 128 ? 2.595 11.866 -57.487 1.00 27.60 128 GLY C CA 1
ATOM 4248 C C . GLY C 1 128 ? 3.421 10.711 -56.967 1.00 34.20 128 GLY C C 1
ATOM 4249 O O . GLY C 1 128 ? 4.648 10.727 -57.133 1.00 30.40 128 GLY C O 1
ATOM 4250 N N . THR C 1 129 ? 2.792 9.710 -56.357 1.00 28.89 129 THR C N 1
ATOM 4251 C CA . THR C 1 129 ? 3.489 8.594 -55.735 1.00 24.11 129 THR C CA 1
ATOM 4252 C C . THR C 1 129 ? 2.697 7.316 -55.978 1.00 29.58 129 THR C C 1
ATOM 4253 O O . THR C 1 129 ? 1.463 7.339 -55.993 1.00 29.01 129 THR C O 1
ATOM 4257 N N . ALA C 1 130 ? 3.407 6.210 -56.192 1.00 18.61 130 ALA C N 1
ATOM 4258 C CA . ALA C 1 130 ? 2.791 4.903 -56.375 1.00 19.05 130 ALA C CA 1
ATOM 4259 C C . ALA C 1 130 ? 3.307 3.939 -55.314 1.00 25.74 130 ALA C C 1
ATOM 4260 O O . ALA C 1 130 ? 4.520 3.761 -55.167 1.00 21.62 130 ALA C O 1
ATOM 4262 N N . SER C 1 131 ? 2.390 3.319 -54.577 1.00 25.66 131 SER C N 1
ATOM 4263 C CA . SER C 1 131 ? 2.735 2.285 -53.607 1.00 18.14 131 SER C CA 1
ATOM 4264 C C . SER C 1 131 ? 2.332 0.926 -54.166 1.00 20.26 131 SER C C 1
ATOM 4265 O O . SER C 1 131 ? 1.156 0.698 -54.462 1.00 23.96 131 SER C O 1
ATOM 4268 N N . VAL C 1 132 ? 3.305 0.036 -54.328 1.00 17.98 132 VAL C N 1
ATOM 4269 C CA . VAL C 1 132 ? 3.052 -1.334 -54.755 1.00 20.88 132 VAL C CA 1
ATOM 4270 C C . VAL C 1 132 ? 3.290 -2.243 -53.560 1.00 21.76 132 VAL C C 1
ATOM 4271 O O . VAL C 1 132 ? 4.347 -2.174 -52.921 1.00 21.13 132 VAL C O 1
ATOM 4275 N N . VAL C 1 133 ? 2.314 -3.093 -53.259 1.00 16.57 133 VAL C N 1
ATOM 4276 C CA . VAL C 1 133 ? 2.318 -3.896 -52.044 1.00 17.59 133 VAL C CA 1
ATOM 4277 C C . VAL C 1 133 ? 2.293 -5.369 -52.425 1.00 21.38 133 VAL C C 1
ATOM 4278 O O . VAL C 1 133 ? 1.643 -5.760 -53.401 1.00 22.80 133 VAL C O 1
ATOM 4282 N N . CYS C 1 134 ? 3.008 -6.181 -51.648 1.00 19.06 134 CYS C N 1
ATOM 4283 C CA . CYS C 1 134 ? 3.099 -7.621 -51.846 1.00 23.45 134 CYS C CA 1
ATOM 4284 C C . CYS C 1 134 ? 2.896 -8.301 -50.500 1.00 26.71 134 CYS C C 1
ATOM 4285 O O . CYS C 1 134 ? 3.624 -8.015 -49.545 1.00 20.44 134 CYS C O 1
ATOM 4288 N N . LEU C 1 135 ? 1.916 -9.201 -50.429 1.00 19.07 135 LEU C N 1
ATOM 4289 C CA . LEU C 1 135 ? 1.506 -9.830 -49.180 1.00 20.99 135 LEU C CA 1
ATOM 4290 C C . LEU C 1 135 ? 2.010 -11.267 -49.115 1.00 20.26 135 LEU C C 1
ATOM 4291 O O . LEU C 1 135 ? 1.832 -12.037 -50.063 1.00 24.24 135 LEU C O 1
ATOM 4296 N N . LEU C 1 136 ? 2.643 -11.618 -47.998 1.00 22.05 136 LEU C N 1
ATOM 4297 C CA . LEU C 1 136 ? 2.995 -12.994 -47.664 1.00 15.88 136 LEU C CA 1
ATOM 4298 C C . LEU C 1 136 ? 2.171 -13.393 -46.448 1.00 20.77 136 LEU C C 1
ATOM 4299 O O . LEU C 1 136 ? 2.350 -12.825 -45.366 1.00 21.05 136 LEU C O 1
ATOM 4304 N N . ASN C 1 137 ? 1.277 -14.365 -46.620 1.00 23.18 137 ASN C N 1
ATOM 4305 C CA . ASN C 1 137 ? 0.250 -14.657 -45.627 1.00 20.35 137 ASN C CA 1
ATOM 4306 C C . ASN C 1 137 ? 0.460 -16.020 -44.981 1.00 20.09 137 ASN C C 1
ATOM 4307 O O . ASN C 1 137 ? 0.635 -17.025 -45.681 1.00 18.11 137 ASN C O 1
ATOM 4312 N N . ASN C 1 138 ? 0.443 -16.036 -43.645 1.00 19.79 138 ASN C N 1
ATOM 4313 C CA . ASN C 1 138 ? 0.313 -17.243 -42.822 1.00 23.21 138 ASN C CA 1
ATOM 4314 C C . ASN C 1 138 ? 1.394 -18.278 -43.150 1.00 21.71 138 ASN C C 1
ATOM 4315 O O . ASN C 1 138 ? 1.130 -19.333 -43.728 1.00 23.00 138 ASN C O 1
ATOM 4320 N N . PHE C 1 139 ? 2.621 -17.960 -42.731 1.00 19.62 139 PHE C N 1
ATOM 4321 C CA . PHE C 1 139 ? 3.770 -18.814 -42.995 1.00 20.62 139 PHE C CA 1
ATOM 4322 C C . PHE C 1 139 ? 4.611 -19.000 -41.736 1.00 21.32 139 PHE C C 1
ATOM 4323 O O . PHE C 1 139 ? 4.494 -18.253 -40.760 1.00 22.89 139 PHE C O 1
ATOM 4331 N N . TYR C 1 140 ? 5.466 -20.017 -41.780 1.00 17.39 140 TYR C N 1
ATOM 4332 C CA . TYR C 1 140 ? 6.404 -20.315 -40.704 1.00 21.80 140 TYR C CA 1
ATOM 4333 C C . TYR C 1 140 ? 7.592 -21.101 -41.274 1.00 24.76 140 TYR C C 1
ATOM 4334 O O . TYR C 1 140 ? 7.400 -21.992 -42.103 1.00 27.25 140 TYR C O 1
ATOM 4343 N N . PRO C 1 141 ? 8.825 -20.776 -40.838 1.00 21.97 141 PRO C N 1
ATOM 4344 C CA . PRO C 1 141 ? 9.178 -19.767 -39.832 1.00 24.47 141 PRO C CA 1
ATOM 4345 C C . PRO C 1 141 ? 9.172 -18.331 -40.357 1.00 21.25 141 PRO C C 1
ATOM 4346 O O . PRO C 1 141 ? 8.754 -18.080 -41.485 1.00 17.65 141 PRO C O 1
ATOM 4350 N N . ARG C 1 142 ? 9.668 -17.411 -39.527 1.00 22.95 142 ARG C N 1
ATOM 4351 C CA . ARG C 1 142 ? 9.499 -15.981 -39.749 1.00 28.35 142 ARG C CA 1
ATOM 4352 C C . ARG C 1 142 ? 10.350 -15.441 -40.891 1.00 32.83 142 ARG C C 1
ATOM 4353 O O . ARG C 1 142 ? 9.991 -14.415 -41.483 1.00 34.49 142 ARG C O 1
ATOM 4361 N N . GLU C 1 143 ? 11.459 -16.096 -41.222 1.00 25.27 143 GLU C N 1
ATOM 4362 C CA . GLU C 1 143 ? 12.370 -15.537 -42.210 1.00 33.64 143 GLU C CA 1
ATOM 4363 C C . GLU C 1 143 ? 11.886 -15.824 -43.625 1.00 33.97 143 GLU C C 1
ATOM 4364 O O . GLU C 1 143 ? 11.627 -16.973 -43.990 1.00 24.94 143 GLU C O 1
ATOM 4370 N N . ALA C 1 144 ? 11.769 -14.765 -44.417 1.00 36.34 144 ALA C N 1
ATOM 4371 C CA . ALA C 1 144 ? 11.399 -14.865 -45.817 1.00 25.43 144 ALA C CA 1
ATOM 4372 C C . ALA C 1 144 ? 12.030 -13.695 -46.550 1.00 23.81 144 ALA C C 1
ATOM 4373 O O . ALA C 1 144 ? 12.392 -12.685 -45.945 1.00 33.32 144 ALA C O 1
ATOM 4375 N N . LYS C 1 145 ? 12.163 -13.838 -47.863 1.00 25.30 145 LYS C N 1
ATOM 4376 C CA . LYS C 1 145 ? 12.836 -12.839 -48.680 1.00 23.36 145 LYS C CA 1
ATOM 4377 C C . LYS C 1 145 ? 11.898 -12.370 -49.781 1.00 21.44 145 LYS C C 1
ATOM 4378 O O . LYS C 1 145 ? 11.403 -13.182 -50.569 1.00 23.93 145 LYS C O 1
ATOM 4384 N N . VAL C 1 146 ? 11.640 -11.068 -49.819 1.00 19.33 146 VAL C N 1
ATOM 4385 C CA . VAL C 1 146 ? 10.863 -10.445 -50.881 1.00 23.28 146 VAL C CA 1
ATOM 4386 C C . VAL C 1 146 ? 11.829 -9.677 -51.766 1.00 19.60 146 VAL C C 1
ATOM 4387 O O . VAL C 1 146 ? 12.662 -8.913 -51.267 1.00 21.59 146 VAL C O 1
ATOM 4391 N N . GLN C 1 147 ? 11.730 -9.891 -53.071 1.00 24.60 147 GLN C N 1
ATOM 4392 C CA . GLN C 1 147 ? 12.523 -9.162 -54.050 1.00 26.16 147 GLN C CA 1
ATOM 4393 C C . GLN C 1 147 ? 11.590 -8.528 -55.068 1.00 22.34 147 GLN C C 1
ATOM 4394 O O . GLN C 1 147 ? 10.713 -9.203 -55.614 1.00 21.76 147 GLN C O 1
ATOM 4400 N N . TRP C 1 148 ? 11.772 -7.234 -55.307 1.00 25.39 148 TRP C N 1
ATOM 4401 C CA . TRP C 1 148 ? 10.964 -6.490 -56.261 1.00 20.12 148 TRP C CA 1
ATOM 4402 C C . TRP C 1 148 ? 11.722 -6.335 -57.571 1.00 20.93 148 TRP C C 1
ATOM 4403 O O . TRP C 1 148 ? 12.877 -5.896 -57.581 1.00 22.29 148 TRP C O 1
ATOM 4414 N N . LYS C 1 149 ? 11.066 -6.687 -58.671 1.00 18.91 149 LYS C N 1
ATOM 4415 C CA . LYS C 1 149 ? 11.625 -6.539 -60.006 1.00 21.48 149 LYS C CA 1
ATOM 4416 C C . LYS C 1 149 ? 10.682 -5.675 -60.826 1.00 22.51 149 LYS C C 1
ATOM 4417 O O . LYS C 1 149 ? 9.472 -5.923 -60.846 1.00 23.83 149 LYS C O 1
ATOM 4423 N N . VAL C 1 150 ? 11.232 -4.657 -61.481 1.00 19.14 150 VAL C N 1
ATOM 4424 C CA . VAL C 1 150 ? 10.462 -3.738 -62.309 1.00 23.26 150 VAL C CA 1
ATOM 4425 C C . VAL C 1 150 ? 11.061 -3.788 -63.706 1.00 26.73 150 VAL C C 1
ATOM 4426 O O . VAL C 1 150 ? 12.182 -3.312 -63.924 1.00 31.80 150 VAL C O 1
ATOM 4430 N N . ASP C 1 151 ? 10.317 -4.361 -64.651 1.00 25.33 151 ASP C N 1
ATOM 4431 C CA . ASP C 1 151 ? 10.844 -4.671 -65.980 1.00 27.56 151 ASP C CA 1
ATOM 4432 C C . ASP C 1 151 ? 12.164 -5.429 -65.875 1.00 29.75 151 ASP C C 1
ATOM 4433 O O . ASP C 1 151 ? 13.149 -5.093 -66.540 1.00 32.83 151 ASP C O 1
ATOM 4438 N N . ASN C 1 152 ? 12.183 -6.436 -64.996 1.00 27.02 152 ASN C N 1
ATOM 4439 C CA A ASN C 1 152 ? 13.283 -7.363 -64.741 0.51 29.72 152 ASN C CA 1
ATOM 4440 C CA B ASN C 1 152 ? 13.287 -7.369 -64.761 0.49 29.72 152 ASN C CA 1
ATOM 4441 C C . ASN C 1 152 ? 14.452 -6.734 -63.996 1.00 30.00 152 ASN C C 1
ATOM 4442 O O . ASN C 1 152 ? 15.469 -7.408 -63.791 1.00 29.18 152 ASN C O 1
ATOM 4451 N N . ALA C 1 153 ? 14.348 -5.479 -63.571 1.00 23.58 153 ALA C N 1
ATOM 4452 C CA . ALA C 1 153 ? 15.415 -4.838 -62.811 1.00 22.34 153 ALA C CA 1
ATOM 4453 C C . ALA C 1 153 ? 15.140 -4.992 -61.317 1.00 25.23 153 ALA C C 1
ATOM 4454 O O . ALA C 1 153 ? 14.072 -4.602 -60.833 1.00 21.66 153 ALA C O 1
ATOM 4456 N N . LEU C 1 154 ? 16.095 -5.576 -60.594 1.00 24.31 154 LEU C N 1
ATOM 4457 C CA . LEU C 1 154 ? 15.970 -5.713 -59.149 1.00 19.66 154 LEU C CA 1
ATOM 4458 C C . LEU C 1 154 ? 15.984 -4.340 -58.484 1.00 23.87 154 LEU C C 1
ATOM 4459 O O . LEU C 1 154 ? 16.806 -3.483 -58.816 1.00 28.96 154 LEU C O 1
ATOM 4464 N N . GLN C 1 155 ? 15.051 -4.129 -57.556 1.00 26.06 155 GLN C N 1
ATOM 4465 C CA . GLN C 1 155 ? 14.952 -2.888 -56.799 1.00 21.03 155 GLN C CA 1
ATOM 4466 C C . GLN C 1 155 ? 15.702 -3.024 -55.484 1.00 22.88 155 GLN C C 1
ATOM 4467 O O . GLN C 1 155 ? 15.625 -4.060 -54.818 1.00 26.19 155 GLN C O 1
ATOM 4473 N N . SER C 1 156 ? 16.428 -1.972 -55.114 1.00 22.43 156 SER C N 1
ATOM 4474 C CA . SER C 1 156 ? 17.151 -1.935 -53.849 1.00 16.38 156 SER C CA 1
ATOM 4475 C C . SER C 1 156 ? 17.056 -0.529 -53.286 1.00 20.21 156 SER C C 1
ATOM 4476 O O . SER C 1 156 ? 17.449 0.431 -53.955 1.00 22.84 156 SER C O 1
ATOM 4479 N N . GLY C 1 157 ? 16.518 -0.412 -52.072 1.00 20.67 157 GLY C N 1
ATOM 4480 C CA . GLY C 1 157 ? 16.465 0.840 -51.352 1.00 14.94 157 GLY C CA 1
ATOM 4481 C C . GLY C 1 157 ? 15.111 1.515 -51.313 1.00 19.16 157 GLY C C 1
ATOM 4482 O O . GLY C 1 157 ? 14.957 2.512 -50.596 1.00 22.26 157 GLY C O 1
ATOM 4483 N N . ASN C 1 158 ? 14.126 1.010 -52.054 1.00 17.78 158 ASN C N 1
ATOM 4484 C CA . ASN C 1 158 ? 12.827 1.664 -52.162 1.00 21.96 158 ASN C CA 1
ATOM 4485 C C . ASN C 1 158 ? 11.688 0.770 -51.676 1.00 19.44 158 ASN C C 1
ATOM 4486 O O . ASN C 1 158 ? 10.546 0.910 -52.122 1.00 18.10 158 ASN C O 1
ATOM 4491 N N . SER C 1 159 ? 11.981 -0.150 -50.756 1.00 13.26 159 SER C N 1
ATOM 4492 C CA . SER C 1 159 ? 10.961 -1.010 -50.172 1.00 19.34 159 SER C CA 1
ATOM 4493 C C . SER C 1 159 ? 11.126 -1.092 -48.658 1.00 24.40 159 SER C C 1
ATOM 4494 O O . SER C 1 159 ? 12.236 -0.987 -48.127 1.00 23.43 159 SER C O 1
ATOM 4497 N N . GLN C 1 160 ? 9.998 -1.277 -47.968 1.00 21.98 160 GLN C N 1
ATOM 4498 C CA . GLN C 1 160 ? 9.963 -1.482 -46.527 1.00 22.31 160 GLN C CA 1
ATOM 4499 C C . GLN C 1 160 ? 9.063 -2.666 -46.203 1.00 19.05 160 GLN C C 1
ATOM 4500 O O . GLN C 1 160 ? 8.107 -2.957 -46.928 1.00 19.79 160 GLN C O 1
ATOM 4506 N N . GLU C 1 161 ? 9.379 -3.351 -45.108 1.00 19.26 161 GLU C N 1
ATOM 4507 C CA . GLU C 1 161 ? 8.629 -4.512 -44.657 1.00 19.47 161 GLU C CA 1
ATOM 4508 C C . GLU C 1 161 ? 8.072 -4.274 -43.265 1.00 20.59 161 GLU C C 1
ATOM 4509 O O . GLU C 1 161 ? 8.586 -3.453 -42.501 1.00 25.27 161 GLU C O 1
ATOM 4515 N N . SER C 1 162 ? 7.013 -5.013 -42.943 1.00 20.19 162 SER C N 1
ATOM 4516 C CA . SER C 1 162 ? 6.588 -5.179 -41.562 1.00 19.49 162 SER C CA 1
ATOM 4517 C C . SER C 1 162 ? 6.005 -6.576 -41.415 1.00 21.94 162 SER C C 1
ATOM 4518 O O . SER C 1 162 ? 5.414 -7.119 -42.351 1.00 22.40 162 SER C O 1
ATOM 4521 N N . VAL C 1 163 ? 6.204 -7.160 -40.238 1.00 21.43 163 VAL C N 1
ATOM 4522 C CA . VAL C 1 163 ? 5.811 -8.534 -39.960 1.00 20.40 163 VAL C CA 1
ATOM 4523 C C . VAL C 1 163 ? 4.903 -8.533 -38.741 1.00 20.40 163 VAL C C 1
ATOM 4524 O O . VAL C 1 163 ? 5.171 -7.833 -37.759 1.00 21.99 163 VAL C O 1
ATOM 4528 N N . THR C 1 164 ? 3.824 -9.307 -38.807 1.00 19.26 164 THR C N 1
ATOM 4529 C CA . THR C 1 164 ? 2.957 -9.476 -37.655 1.00 17.23 164 THR C CA 1
ATOM 4530 C C . THR C 1 164 ? 3.662 -10.305 -36.584 1.00 28.37 164 THR C C 1
ATOM 4531 O O . THR C 1 164 ? 4.688 -10.950 -36.825 1.00 27.48 164 THR C O 1
ATOM 4535 N N . GLU C 1 165 ? 3.095 -10.282 -35.383 1.00 25.59 165 GLU C N 1
ATOM 4536 C CA . GLU C 1 165 ? 3.504 -11.233 -34.366 1.00 23.38 165 GLU C CA 1
ATOM 4537 C C . GLU C 1 165 ? 2.879 -12.593 -34.655 1.00 20.40 165 GLU C C 1
ATOM 4538 O O . GLU C 1 165 ? 1.978 -12.727 -35.485 1.00 21.46 165 GLU C O 1
ATOM 4544 N N . GLN C 1 166 ? 3.372 -13.614 -33.961 1.00 30.68 166 GLN C N 1
ATOM 4545 C CA . GLN C 1 166 ? 2.838 -14.957 -34.145 1.00 28.85 166 GLN C CA 1
ATOM 4546 C C . GLN C 1 166 ? 1.349 -14.985 -33.832 1.00 25.05 166 GLN C C 1
ATOM 4547 O O . GLN C 1 166 ? 0.922 -14.564 -32.755 1.00 22.73 166 GLN C O 1
ATOM 4553 N N . ASP C 1 167 ? 0.561 -15.468 -34.792 1.00 25.78 167 ASP C N 1
ATOM 4554 C CA . ASP C 1 167 ? -0.885 -15.519 -34.626 1.00 26.21 167 ASP C CA 1
ATOM 4555 C C . ASP C 1 167 ? -1.257 -16.439 -33.470 1.00 25.30 167 ASP C C 1
ATOM 4556 O O . ASP C 1 167 ? -0.715 -17.536 -33.329 1.00 28.98 167 ASP C O 1
ATOM 4561 N N . SER C 1 168 ? -2.191 -15.986 -32.637 1.00 23.93 168 SER C N 1
ATOM 4562 C CA . SER C 1 168 ? -2.511 -16.735 -31.429 1.00 27.60 168 SER C CA 1
ATOM 4563 C C . SER C 1 168 ? -3.269 -18.025 -31.709 1.00 23.56 168 SER C C 1
ATOM 4564 O O . SER C 1 168 ? -3.399 -18.851 -30.801 1.00 26.36 168 SER C O 1
ATOM 4567 N N . LYS C 1 169 ? -3.763 -18.228 -32.930 1.00 25.08 169 LYS C N 1
ATOM 4568 C CA . LYS C 1 169 ? -4.500 -19.443 -33.265 1.00 20.80 169 LYS C CA 1
ATOM 4569 C C . LYS C 1 169 ? -3.622 -20.479 -33.961 1.00 23.24 169 LYS C C 1
ATOM 4570 O O . LYS C 1 169 ? -3.508 -21.611 -33.483 1.00 27.12 169 LYS C O 1
ATOM 4572 N N . ASP C 1 170 ? -2.991 -20.114 -35.079 1.00 25.46 170 ASP C N 1
ATOM 4573 C CA . ASP C 1 170 ? -2.204 -21.057 -35.867 1.00 26.48 170 ASP C CA 1
ATOM 4574 C C . ASP C 1 170 ? -0.701 -20.839 -35.765 1.00 23.80 170 ASP C C 1
ATOM 4575 O O . ASP C 1 170 ? 0.058 -21.579 -36.401 1.00 19.42 170 ASP C O 1
ATOM 4580 N N . SER C 1 171 ? -0.253 -19.829 -35.017 1.00 21.17 171 SER C N 1
ATOM 4581 C CA . SER C 1 171 ? 1.164 -19.567 -34.758 1.00 26.09 171 SER C CA 1
ATOM 4582 C C . SER C 1 171 ? 1.954 -19.203 -36.012 1.00 25.51 171 SER C C 1
ATOM 4583 O O . SER C 1 171 ? 3.182 -19.346 -36.032 1.00 21.00 171 SER C O 1
ATOM 4586 N N . THR C 1 172 ? 1.289 -18.718 -37.055 1.00 19.25 172 THR C N 1
ATOM 4587 C CA . THR C 1 172 ? 1.972 -18.301 -38.269 1.00 20.52 172 THR C CA 1
ATOM 4588 C C . THR C 1 172 ? 2.330 -16.817 -38.212 1.00 22.95 172 THR C C 1
ATOM 4589 O O . THR C 1 172 ? 1.867 -16.066 -37.351 1.00 23.56 172 THR C O 1
ATOM 4593 N N . TYR C 1 173 ? 3.165 -16.400 -39.156 1.00 22.67 173 TYR C N 1
ATOM 4594 C CA . TYR C 1 173 ? 3.487 -15.001 -39.370 1.00 17.84 173 TYR C CA 1
ATOM 4595 C C . TYR C 1 173 ? 2.875 -14.530 -40.682 1.00 21.66 173 TYR C C 1
ATOM 4596 O O . TYR C 1 173 ? 2.614 -15.320 -41.594 1.00 17.30 173 TYR C O 1
ATOM 4605 N N . SER C 1 174 ? 2.656 -13.224 -40.771 1.00 18.62 174 SER C N 1
ATOM 4606 C CA . SER C 1 174 ? 2.294 -12.581 -42.023 1.00 18.83 174 SER C CA 1
ATOM 4607 C C . SER C 1 174 ? 3.229 -11.405 -42.257 1.00 18.80 174 SER C C 1
ATOM 4608 O O . SER C 1 174 ? 3.682 -10.758 -41.310 1.00 21.30 174 SER C O 1
ATOM 4611 N N . LEU C 1 175 ? 3.516 -11.140 -43.530 1.00 19.13 175 LEU C N 1
ATOM 4612 C CA . LEU C 1 175 ? 4.448 -10.094 -43.922 1.00 18.87 175 LEU C CA 1
ATOM 4613 C C . LEU C 1 175 ? 3.861 -9.295 -45.077 1.00 20.07 175 LEU C C 1
ATOM 4614 O O . LEU C 1 175 ? 3.246 -9.857 -45.987 1.00 15.43 175 LEU C O 1
ATOM 4619 N N . SER C 1 176 ? 4.063 -7.982 -45.037 1.00 16.10 176 SER C N 1
ATOM 4620 C CA . SER C 1 176 ? 3.707 -7.096 -46.135 1.00 18.25 176 SER C CA 1
ATOM 4621 C C . SER C 1 176 ? 4.930 -6.277 -46.513 1.00 23.72 176 SER C C 1
ATOM 4622 O O . SER C 1 176 ? 5.577 -5.680 -45.647 1.00 22.70 176 SER C O 1
ATOM 4625 N N . SER C 1 177 ? 5.251 -6.267 -47.800 1.00 21.73 177 SER C N 1
ATOM 4626 C CA . SER C 1 177 ? 6.329 -5.459 -48.347 1.00 18.00 177 SER C CA 1
ATOM 4627 C C . SER C 1 177 ? 5.717 -4.378 -49.222 1.00 17.59 177 SER C C 1
ATOM 4628 O O . SER C 1 177 ? 4.823 -4.659 -50.027 1.00 18.30 177 SER C O 1
ATOM 4631 N N . THR C 1 178 ? 6.188 -3.146 -49.056 1.00 19.79 178 THR C N 1
ATOM 4632 C CA . THR C 1 178 ? 5.691 -2.009 -49.819 1.00 13.49 178 THR C CA 1
ATOM 4633 C C . THR C 1 178 ? 6.826 -1.401 -50.630 1.00 20.32 178 THR C C 1
ATOM 4634 O O . THR C 1 178 ? 7.847 -0.994 -50.067 1.00 14.52 178 THR C O 1
ATOM 4638 N N . LEU C 1 179 ? 6.643 -1.337 -51.945 1.00 16.54 179 LEU C N 1
ATOM 4639 C CA . LEU C 1 179 ? 7.581 -0.680 -52.844 1.00 13.62 179 LEU C CA 1
ATOM 4640 C C . LEU C 1 179 ? 7.049 0.704 -53.197 1.00 15.98 179 LEU C C 1
ATOM 4641 O O . LEU C 1 179 ? 5.899 0.841 -53.630 1.00 20.50 179 LEU C O 1
ATOM 4646 N N . THR C 1 180 ? 7.877 1.725 -53.006 1.00 16.08 180 THR C N 1
ATOM 4647 C CA . THR C 1 180 ? 7.473 3.110 -53.225 1.00 19.48 180 THR C CA 1
ATOM 4648 C C . THR C 1 180 ? 8.238 3.698 -54.406 1.00 23.40 180 THR C C 1
ATOM 4649 O O . THR C 1 180 ? 9.474 3.729 -54.401 1.00 24.75 180 THR C O 1
ATOM 4653 N N . LEU C 1 181 ? 7.500 4.160 -55.413 1.00 24.65 181 LEU C N 1
ATOM 4654 C CA . LEU C 1 181 ? 8.066 4.765 -56.607 1.00 18.28 181 LEU C CA 1
ATOM 4655 C C . LEU C 1 181 ? 7.378 6.095 -56.859 1.00 23.87 181 LEU C C 1
ATOM 4656 O O . LEU C 1 181 ? 6.241 6.314 -56.428 1.00 28.55 181 LEU C O 1
ATOM 4661 N N . SER C 1 182 ? 8.078 6.984 -57.558 1.00 18.85 182 SER C N 1
ATOM 4662 C CA . SER C 1 182 ? 7.430 8.177 -58.081 1.00 24.22 182 SER C CA 1
ATOM 4663 C C . SER C 1 182 ? 6.400 7.780 -59.132 1.00 21.35 182 SER C C 1
ATOM 4664 O O . SER C 1 182 ? 6.509 6.731 -59.771 1.00 20.29 182 SER C O 1
ATOM 4667 N N . LYS C 1 183 ? 5.379 8.622 -59.300 1.00 20.19 183 LYS C N 1
ATOM 4668 C CA . LYS C 1 183 ? 4.396 8.366 -60.348 1.00 24.93 183 LYS C CA 1
ATOM 4669 C C . LYS C 1 183 ? 5.062 8.309 -61.717 1.00 27.01 183 LYS C C 1
ATOM 4670 O O . LYS C 1 183 ? 4.718 7.463 -62.553 1.00 23.65 183 LYS C O 1
ATOM 4676 N N . ALA C 1 184 ? 6.031 9.196 -61.954 1.00 27.33 184 ALA C N 1
ATOM 4677 C CA . ALA C 1 184 ? 6.732 9.220 -63.232 1.00 28.25 184 ALA C CA 1
ATOM 4678 C C . ALA C 1 184 ? 7.442 7.898 -63.494 1.00 27.73 184 ALA C C 1
ATOM 4679 O O . ALA C 1 184 ? 7.323 7.322 -64.582 1.00 24.18 184 ALA C O 1
ATOM 4681 N N . ASP C 1 185 ? 8.189 7.400 -62.503 1.00 24.04 185 ASP C N 1
ATOM 4682 C CA . ASP C 1 185 ? 8.882 6.127 -62.672 1.00 26.45 185 ASP C CA 1
ATOM 4683 C C . ASP C 1 185 ? 7.900 4.982 -62.848 1.00 24.30 185 ASP C C 1
ATOM 4684 O O . ASP C 1 185 ? 8.148 4.058 -63.632 1.00 24.13 185 ASP C O 1
ATOM 4689 N N . TYR C 1 186 ? 6.776 5.026 -62.131 1.00 18.37 186 TYR C N 1
ATOM 4690 C CA . TYR C 1 186 ? 5.795 3.957 -62.255 1.00 17.62 186 TYR C CA 1
ATOM 4691 C C . TYR C 1 186 ? 5.189 3.933 -63.651 1.00 26.48 186 TYR C C 1
ATOM 4692 O O . TYR C 1 186 ? 4.915 2.859 -64.199 1.00 26.65 186 TYR C O 1
ATOM 4701 N N . GLU C 1 187 ? 4.999 5.108 -64.254 1.00 25.07 187 GLU C N 1
ATOM 4702 C CA . GLU C 1 187 ? 4.412 5.187 -65.584 1.00 22.04 187 GLU C CA 1
ATOM 4703 C C . GLU C 1 187 ? 5.376 4.790 -66.694 1.00 26.98 187 GLU C C 1
ATOM 4704 O O . GLU C 1 187 ? 4.924 4.520 -67.812 1.00 29.30 187 GLU C O 1
ATOM 4710 N N . LYS C 1 188 ? 6.679 4.751 -66.426 1.00 27.68 188 LYS C N 1
ATOM 4711 C CA . LYS C 1 188 ? 7.661 4.435 -67.457 1.00 28.72 188 LYS C CA 1
ATOM 4712 C C . LYS C 1 188 ? 7.974 2.948 -67.560 1.00 24.01 188 LYS C C 1
ATOM 4713 O O . LYS C 1 188 ? 8.803 2.565 -68.392 1.00 31.68 188 LYS C O 1
ATOM 4719 N N . HIS C 1 189 ? 7.349 2.104 -66.747 1.00 21.62 189 HIS C N 1
ATOM 4720 C CA . HIS C 1 189 ? 7.654 0.682 -66.734 1.00 20.87 189 HIS C CA 1
ATOM 4721 C C . HIS C 1 189 ? 6.364 -0.130 -66.776 1.00 27.50 189 HIS C C 1
ATOM 4722 O O . HIS C 1 189 ? 5.269 0.388 -66.547 1.00 20.44 189 HIS C O 1
ATOM 4729 N N . LYS C 1 190 ? 6.496 -1.424 -67.074 1.00 21.13 190 LYS C N 1
ATOM 4730 C CA . LYS C 1 190 ? 5.323 -2.247 -67.356 1.00 24.49 190 LYS C CA 1
ATOM 4731 C C . LYS C 1 190 ? 5.152 -3.411 -66.390 1.00 20.11 190 LYS C C 1
ATOM 4732 O O . LYS C 1 190 ? 4.096 -3.523 -65.762 1.00 24.63 190 LYS C O 1
ATOM 4738 N N . VAL C 1 191 ? 6.137 -4.291 -66.267 1.00 21.91 191 VAL C N 1
ATOM 4739 C CA . VAL C 1 191 ? 5.991 -5.513 -65.481 1.00 17.31 191 VAL C CA 1
ATOM 4740 C C . VAL C 1 191 ? 6.438 -5.247 -64.051 1.00 21.72 191 VAL C C 1
ATOM 4741 O O . VAL C 1 191 ? 7.579 -4.837 -63.812 1.00 25.31 191 VAL C O 1
ATOM 4745 N N . TYR C 1 192 ? 5.542 -5.489 -63.099 1.00 22.00 192 TYR C N 1
ATOM 4746 C CA . TYR C 1 192 ? 5.820 -5.319 -61.678 1.00 19.46 192 TYR C CA 1
ATOM 4747 C C . TYR C 1 192 ? 5.635 -6.659 -60.986 1.00 21.89 192 TYR C C 1
ATOM 4748 O O . TYR C 1 192 ? 4.553 -7.251 -61.054 1.00 25.01 192 TYR C O 1
ATOM 4757 N N . ALA C 1 193 ? 6.683 -7.130 -60.319 1.00 23.49 193 ALA C N 1
ATOM 4758 C CA . ALA C 1 193 ? 6.673 -8.455 -59.723 1.00 23.61 193 ALA C CA 1
ATOM 4759 C C . ALA C 1 193 ? 7.348 -8.431 -58.360 1.00 21.12 193 ALA C C 1
ATOM 4760 O O . ALA C 1 193 ? 8.300 -7.676 -58.137 1.00 25.90 193 ALA C O 1
ATOM 4762 N N . CYS C 1 194 ? 6.831 -9.243 -57.444 1.00 18.19 194 CYS C N 1
ATOM 4763 C CA . CYS C 1 194 ? 7.523 -9.558 -56.205 1.00 23.62 194 CYS C CA 1
ATOM 4764 C C . CYS C 1 194 ? 7.786 -11.054 -56.184 1.00 17.31 194 CYS C C 1
ATOM 4765 O O . CYS C 1 194 ? 6.891 -11.853 -56.474 1.00 19.77 194 CYS C O 1
ATOM 4768 N N . GLU C 1 195 ? 9.023 -11.422 -55.875 1.00 19.88 195 GLU C N 1
ATOM 4769 C CA . GLU C 1 195 ? 9.469 -12.806 -55.873 1.00 24.37 195 GLU C CA 1
ATOM 4770 C C . GLU C 1 195 ? 9.785 -13.203 -54.441 1.00 21.05 195 GLU C C 1
ATOM 4771 O O . GLU C 1 195 ? 10.482 -12.471 -53.732 1.00 20.73 195 GLU C O 1
ATOM 4777 N N . VAL C 1 196 ? 9.269 -14.351 -54.014 1.00 19.64 196 VAL C N 1
ATOM 4778 C CA . VAL C 1 196 ? 9.293 -14.740 -52.610 1.00 18.39 196 VAL C CA 1
ATOM 4779 C C . VAL C 1 196 ? 10.110 -16.014 -52.446 1.00 18.75 196 VAL C C 1
ATOM 4780 O O . VAL C 1 196 ? 9.873 -17.009 -53.141 1.00 22.93 196 VAL C O 1
ATOM 4784 N N . THR C 1 197 ? 11.057 -15.981 -51.511 1.00 25.21 197 THR C N 1
ATOM 4785 C CA . THR C 1 197 ? 11.897 -17.119 -51.159 1.00 22.53 197 THR C CA 1
ATOM 4786 C C . THR C 1 197 ? 11.674 -17.469 -49.694 1.00 24.17 197 THR C C 1
ATOM 4787 O O . THR C 1 197 ? 11.746 -16.593 -48.826 1.00 30.19 197 THR C O 1
ATOM 4791 N N . HIS C 1 198 ? 11.412 -18.745 -49.417 1.00 27.16 198 HIS C N 1
ATOM 4792 C CA . HIS C 1 198 ? 11.093 -19.157 -48.056 1.00 31.07 198 HIS C CA 1
ATOM 4793 C C . HIS C 1 198 ? 11.364 -20.646 -47.886 1.00 31.40 198 HIS C C 1
ATOM 4794 O O . HIS C 1 198 ? 11.191 -21.426 -48.830 1.00 28.97 198 HIS C O 1
ATOM 4801 N N . GLN C 1 199 ? 11.766 -21.029 -46.667 1.00 23.75 199 GLN C N 1
ATOM 4802 C CA . GLN C 1 199 ? 12.129 -22.417 -46.383 1.00 29.51 199 GLN C CA 1
ATOM 4803 C C . GLN C 1 199 ? 11.042 -23.398 -46.812 1.00 33.18 199 GLN C C 1
ATOM 4804 O O . GLN C 1 199 ? 11.339 -24.507 -47.268 1.00 33.36 199 GLN C O 1
ATOM 4810 N N . GLY C 1 200 ? 9.779 -23.004 -46.687 1.00 30.57 200 GLY C N 1
ATOM 4811 C CA . GLY C 1 200 ? 8.660 -23.822 -47.103 1.00 26.56 200 GLY C CA 1
ATOM 4812 C C . GLY C 1 200 ? 8.436 -23.917 -48.594 1.00 33.22 200 GLY C C 1
ATOM 4813 O O . GLY C 1 200 ? 7.523 -24.626 -49.032 1.00 28.07 200 GLY C O 1
ATOM 4814 N N . LEU C 1 201 ? 9.243 -23.229 -49.396 1.00 28.49 201 LEU C N 1
ATOM 4815 C CA . LEU C 1 201 ? 9.100 -23.236 -50.847 1.00 40.58 201 LEU C CA 1
ATOM 4816 C C . LEU 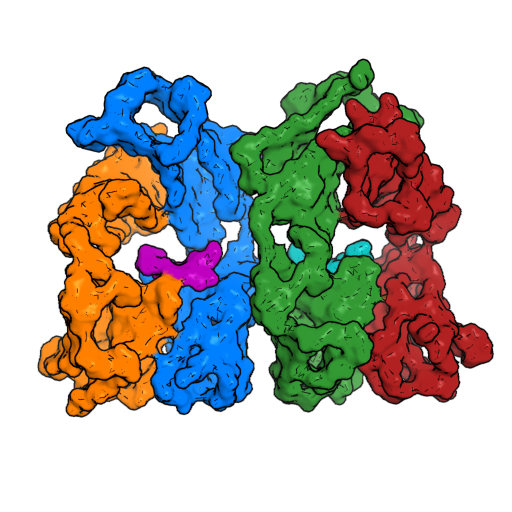C 1 201 ? 10.264 -23.980 -51.494 1.00 36.49 201 LEU C C 1
ATOM 4817 O O . LEU C 1 201 ? 11.432 -23.680 -51.221 1.00 33.23 201 LEU C O 1
ATOM 4822 N N . SER C 1 202 ? 9.941 -24.946 -52.360 1.00 34.91 202 SER C N 1
ATOM 4823 C CA . SER C 1 202 ? 10.982 -25.681 -53.073 1.00 40.41 202 SER C CA 1
ATOM 4824 C C . SER C 1 202 ? 11.674 -24.798 -54.104 1.00 44.74 202 SER C C 1
ATOM 4825 O O . SER C 1 202 ? 12.905 -24.826 -54.231 1.00 35.44 202 SER C O 1
ATOM 4828 N N . SER C 1 203 ? 10.901 -24.015 -54.845 1.00 31.28 203 SER C N 1
ATOM 4829 C CA . SER C 1 203 ? 11.382 -22.989 -55.756 1.00 39.96 203 SER C CA 1
ATOM 4830 C C . SER C 1 203 ? 10.609 -21.709 -55.487 1.00 38.04 203 SER C C 1
ATOM 4831 O O . SER C 1 203 ? 9.499 -21.750 -54.940 1.00 29.41 203 SER C O 1
ATOM 4834 N N . PRO C 1 204 ? 11.163 -20.545 -55.845 1.00 34.88 204 PRO C N 1
ATOM 4835 C CA . PRO C 1 204 ? 10.515 -19.277 -55.487 1.00 17.87 204 PRO C CA 1
ATOM 4836 C C . PRO C 1 204 ? 9.156 -19.111 -56.151 1.00 26.32 204 PRO C C 1
ATOM 4837 O O . PRO C 1 204 ? 8.862 -19.703 -57.191 1.00 25.92 204 PRO C O 1
ATOM 4841 N N . VAL C 1 205 ? 8.321 -18.283 -55.528 1.00 21.32 205 VAL C N 1
ATOM 4842 C CA . VAL C 1 205 ? 7.003 -17.934 -56.049 1.00 23.85 205 VAL C CA 1
ATOM 4843 C C . VAL C 1 205 ? 7.040 -16.487 -56.523 1.00 24.60 205 VAL C C 1
ATOM 4844 O O . VAL C 1 205 ? 7.512 -15.601 -55.799 1.00 17.26 205 VAL C O 1
ATOM 4848 N N . THR C 1 206 ? 6.536 -16.246 -57.732 1.00 19.97 206 THR C N 1
ATOM 4849 C CA . THR C 1 206 ? 6.483 -14.909 -58.305 1.00 18.39 206 THR C CA 1
ATOM 4850 C C . THR C 1 206 ? 5.048 -14.543 -58.659 1.00 25.51 206 THR C C 1
ATOM 4851 O O . THR C 1 206 ? 4.364 -15.289 -59.368 1.00 21.44 206 THR C O 1
ATOM 4855 N N . LYS C 1 207 ? 4.602 -13.395 -58.169 1.00 23.74 207 LYS C N 1
ATOM 4856 C CA . LYS C 1 207 ? 3.315 -12.825 -58.528 1.00 22.94 207 LYS C CA 1
ATOM 4857 C C . LYS C 1 207 ? 3.556 -11.476 -59.182 1.00 26.43 207 LYS C C 1
ATOM 4858 O O . LYS C 1 207 ? 4.392 -10.697 -58.718 1.00 28.55 207 LYS C O 1
ATOM 4864 N N . SER C 1 208 ? 2.837 -11.198 -60.266 1.00 22.78 208 SER C N 1
ATOM 4865 C CA . SER C 1 208 ? 3.110 -9.984 -61.020 1.00 23.50 208 SER C CA 1
ATOM 4866 C C . SER C 1 208 ? 1.849 -9.482 -61.704 1.00 24.75 208 SER C C 1
ATOM 4867 O O . SER C 1 208 ? 0.876 -10.217 -61.882 1.00 33.42 208 SER C O 1
ATOM 4870 N N . PHE C 1 209 ? 1.886 -8.207 -62.082 1.00 18.60 209 PHE C N 1
ATOM 4871 C CA . PHE C 1 209 ? 0.838 -7.603 -62.887 1.00 23.86 209 PHE C CA 1
ATOM 4872 C C . PHE C 1 209 ? 1.493 -6.724 -63.939 1.00 23.82 209 PHE C C 1
ATOM 4873 O O . PHE C 1 209 ? 2.677 -6.391 -63.847 1.00 31.88 209 PHE C O 1
ATOM 4881 N N . ASN C 1 210 ? 0.704 -6.356 -64.945 1.00 29.55 210 ASN C N 1
ATOM 4882 C CA . ASN C 1 210 ? 1.100 -5.406 -65.977 1.00 27.08 210 ASN C CA 1
ATOM 4883 C C . ASN C 1 210 ? 0.353 -4.100 -65.746 1.00 25.95 210 ASN C C 1
ATOM 4884 O O . ASN C 1 210 ? -0.880 -4.094 -65.682 1.00 35.41 210 ASN C O 1
ATOM 4889 N N . ARG C 1 211 ? 1.098 -3.004 -65.613 1.00 23.34 211 ARG C N 1
ATOM 4890 C CA . ARG C 1 211 ? 0.470 -1.699 -65.473 1.00 30.22 211 ARG C CA 1
ATOM 4891 C C . ARG C 1 211 ? -0.368 -1.390 -66.705 1.00 31.31 211 ARG C C 1
ATOM 4892 O O . ARG C 1 211 ? 0.115 -1.478 -67.838 1.00 31.46 211 ARG C O 1
ATOM 4900 N N . GLY C 1 212 ? -1.627 -1.035 -66.482 1.00 34.21 212 GLY C N 1
ATOM 4901 C CA . GLY C 1 212 ? -2.524 -0.762 -67.589 1.00 39.55 212 GLY C CA 1
ATOM 4902 C C . GLY C 1 212 ? -3.034 -2.005 -68.278 1.00 49.59 212 GLY C C 1
ATOM 4903 O O . GLY C 1 212 ? -3.188 -2.013 -69.506 1.00 49.53 212 GLY C O 1
ATOM 4904 N N . ALA C 1 213 ? -3.296 -3.065 -67.520 1.00 44.60 213 ALA C N 1
ATOM 4905 C CA . ALA C 1 213 ? -3.752 -4.328 -68.088 1.00 39.75 213 ALA C CA 1
ATOM 4906 C C . ALA C 1 213 ? -4.422 -5.188 -67.027 1.00 50.98 213 ALA C C 1
ATOM 4907 O O . ALA C 1 213 ? -4.764 -4.713 -65.943 1.00 53.28 213 ALA C O 1
ATOM 4910 N N . GLN D 2 1 ? -18.572 -3.945 -14.714 1.00 44.10 1 GLN D N 1
ATOM 4911 C CA . GLN D 2 1 ? -17.445 -4.387 -13.902 1.00 42.45 1 GLN D CA 1
ATOM 4912 C C . GLN D 2 1 ? -16.455 -3.245 -13.690 1.00 41.06 1 GLN D C 1
ATOM 4913 O O . GLN D 2 1 ? -16.761 -2.088 -13.985 1.00 40.51 1 GLN D O 1
ATOM 4915 N N . VAL D 2 2 ? -15.274 -3.578 -13.175 1.00 37.58 2 VAL D N 1
ATOM 4916 C CA . VAL D 2 2 ? -14.220 -2.590 -12.965 1.00 43.11 2 VAL D CA 1
ATOM 4917 C C . VAL D 2 2 ? -13.577 -2.247 -14.301 1.00 39.98 2 VAL D C 1
ATOM 4918 O O . VAL D 2 2 ? -13.179 -3.138 -15.060 1.00 37.27 2 VAL D O 1
ATOM 4922 N N . GLN D 2 3 ? -13.466 -0.951 -14.591 1.00 33.83 3 GLN D N 1
ATOM 4923 C CA . GLN D 2 3 ? -12.860 -0.494 -15.832 1.00 33.60 3 GLN D CA 1
ATOM 4924 C C . GLN D 2 3 ? -12.149 0.830 -15.594 1.00 38.84 3 GLN D C 1
ATOM 4925 O O . GLN D 2 3 ? -12.634 1.681 -14.843 1.00 32.71 3 GLN D O 1
ATOM 4931 N N . LEU D 2 4 ? -10.993 0.986 -16.231 1.00 35.26 4 LEU D N 1
ATOM 4932 C CA . LEU D 2 4 ? -10.274 2.251 -16.277 1.00 34.02 4 LEU D CA 1
ATOM 4933 C C . LEU D 2 4 ? -10.117 2.646 -17.736 1.00 33.26 4 LEU D C 1
ATOM 4934 O O . LEU D 2 4 ? -9.617 1.857 -18.544 1.00 33.53 4 LEU D O 1
ATOM 4939 N N . LYS D 2 5 ? -10.552 3.857 -18.074 1.00 30.54 5 LYS D N 1
ATOM 4940 C CA . LYS D 2 5 ? -10.514 4.346 -19.446 1.00 28.96 5 LYS D CA 1
ATOM 4941 C C . LYS D 2 5 ? -9.751 5.658 -19.489 1.00 29.14 5 LYS D C 1
ATOM 4942 O O . LYS D 2 5 ? -10.104 6.609 -18.785 1.00 31.31 5 LYS D O 1
ATOM 4948 N N . GLN D 2 6 ? -8.717 5.708 -20.318 1.00 28.39 6 GLN D N 1
ATOM 4949 C CA . GLN D 2 6 ? -7.842 6.864 -20.406 1.00 29.93 6 GLN D CA 1
ATOM 4950 C C . GLN D 2 6 ? -8.197 7.706 -21.626 1.00 27.10 6 GLN D C 1
ATOM 4951 O O . GLN D 2 6 ? -8.723 7.201 -22.620 1.00 28.89 6 GLN D O 1
ATOM 4957 N N . SER D 2 7 ? -7.907 9.001 -21.535 1.00 27.05 7 SER D N 1
ATOM 4958 C CA . SER D 2 7 ? -8.156 9.904 -22.646 1.00 28.04 7 SER D CA 1
ATOM 4959 C C . SER D 2 7 ? -7.244 9.557 -23.825 1.00 44.73 7 SER D C 1
ATOM 4960 O O . SER D 2 7 ? -6.304 8.764 -23.712 1.00 41.16 7 SER D O 1
ATOM 4963 N N . GLY D 2 8 ? -7.530 10.174 -24.969 1.00 37.73 8 GLY D N 1
ATOM 4964 C CA . GLY D 2 8 ? -6.932 9.789 -26.228 1.00 45.11 8 GLY D CA 1
ATOM 4965 C C . GLY D 2 8 ? -5.428 9.975 -26.334 1.00 47.94 8 GLY D C 1
ATOM 4966 O O . GLY D 2 8 ? -4.803 10.719 -25.569 1.00 38.06 8 GLY D O 1
ATOM 4967 N N . PRO D 2 9 ? -4.825 9.294 -27.306 1.00 50.60 9 PRO D N 1
ATOM 4968 C CA . PRO D 2 9 ? -3.393 9.464 -27.568 1.00 44.57 9 PRO D CA 1
ATOM 4969 C C . PRO D 2 9 ? -3.122 10.769 -28.303 1.00 50.10 9 PRO D C 1
ATOM 4970 O O . PRO D 2 9 ? -4.027 11.406 -28.847 1.00 50.67 9 PRO D O 1
ATOM 4974 N N . GLY D 2 10 ? -1.853 11.162 -28.320 1.00 52.55 10 GLY D N 1
ATOM 4975 C CA . GLY D 2 10 ? -1.503 12.394 -28.995 1.00 57.43 10 GLY D CA 1
ATOM 4976 C C . GLY D 2 10 ? -0.045 12.772 -28.824 1.00 46.24 10 GLY D C 1
ATOM 4977 O O . GLY D 2 10 ? 0.776 12.009 -28.308 1.00 45.38 10 GLY D O 1
ATOM 4978 N N . LEU D 2 11 ? 0.238 13.998 -29.247 1.00 36.16 11 LEU D N 1
ATOM 4979 C CA . LEU D 2 11 ? 1.585 14.500 -29.462 1.00 35.10 11 LEU D CA 1
ATOM 4980 C C . LEU D 2 11 ? 1.914 15.578 -28.436 1.00 28.69 11 LEU D C 1
ATOM 4981 O O . LEU D 2 11 ? 1.068 16.417 -28.111 1.00 34.58 11 LEU D O 1
ATOM 4986 N N . VAL D 2 12 ? 3.141 15.552 -27.919 1.00 32.53 12 VAL D N 1
ATOM 4987 C CA . VAL D 2 12 ? 3.600 16.538 -26.947 1.00 37.50 12 VAL D CA 1
ATOM 4988 C C . VAL D 2 12 ? 4.881 17.180 -27.461 1.00 35.91 12 VAL D C 1
ATOM 4989 O O . VAL D 2 12 ? 5.832 16.477 -27.817 1.00 39.78 12 VAL D O 1
ATOM 4993 N N . GLN D 2 13 ? 4.905 18.508 -27.495 1.00 33.50 13 GLN D N 1
ATOM 4994 C CA . GLN D 2 13 ? 6.088 19.219 -27.954 1.00 35.87 13 GLN D CA 1
ATOM 4995 C C . GLN D 2 13 ? 7.206 19.097 -26.920 1.00 34.87 13 GLN D C 1
ATOM 4996 O O . GLN D 2 13 ? 6.937 19.070 -25.716 1.00 30.42 13 GLN D O 1
ATOM 5002 N N . PRO D 2 14 ? 8.460 19.001 -27.359 1.00 45.10 14 PRO D N 1
ATOM 5003 C CA . PRO D 2 14 ? 9.575 18.909 -26.410 1.00 37.86 14 PRO D CA 1
ATOM 5004 C C . PRO D 2 14 ? 9.562 20.062 -25.420 1.00 47.67 14 PRO D C 1
ATOM 5005 O O . PRO D 2 14 ? 9.291 21.211 -25.778 1.00 47.66 14 PRO D O 1
ATOM 5009 N N . SER D 2 15 ? 9.836 19.732 -24.158 1.00 46.08 15 SER D N 1
ATOM 5010 C CA . SER D 2 15 ? 9.832 20.631 -23.007 1.00 48.00 15 SER D CA 1
ATOM 5011 C C . SER D 2 15 ? 8.427 21.022 -22.560 1.00 45.61 15 SER D C 1
ATOM 5012 O O . SER D 2 15 ? 8.285 21.690 -21.527 1.00 49.70 15 SER D O 1
ATOM 5015 N N . GLN D 2 16 ? 7.385 20.637 -23.294 1.00 36.84 16 GLN D N 1
ATOM 5016 C CA . GLN D 2 16 ? 6.016 20.879 -22.870 1.00 48.05 16 GLN D CA 1
ATOM 5017 C C . GLN D 2 16 ? 5.544 19.739 -21.965 1.00 47.57 16 GLN D C 1
ATOM 5018 O O . GLN D 2 16 ? 6.278 18.787 -21.689 1.00 43.87 16 GLN D O 1
ATOM 5024 N N . SER D 2 17 ? 4.302 19.832 -21.497 1.00 42.42 17 SER D N 1
ATOM 5025 C CA . SER D 2 17 ? 3.786 18.909 -20.497 1.00 40.19 17 SER D CA 1
ATOM 5026 C C . SER D 2 17 ? 2.791 17.928 -21.107 1.00 41.39 17 SER D C 1
ATOM 5027 O O . SER D 2 17 ? 2.203 18.171 -22.163 1.00 45.08 17 SER D O 1
ATOM 5030 N N . LEU D 2 18 ? 2.602 16.814 -20.402 1.00 38.05 18 LEU D N 1
ATOM 5031 C CA . LEU D 2 18 ? 1.732 15.722 -20.814 1.00 35.72 18 LEU D CA 1
ATOM 5032 C C . LEU D 2 18 ? 0.594 15.568 -19.813 1.00 37.86 18 LEU D C 1
ATOM 5033 O O . LEU D 2 18 ? 0.816 15.624 -18.602 1.00 39.68 18 LEU D O 1
ATOM 5038 N N . SER D 2 19 ? -0.625 15.370 -20.317 1.00 36.97 19 SER D N 1
ATOM 5039 C CA . SER D 2 19 ? -1.807 15.295 -19.466 1.00 30.92 19 SER D CA 1
ATOM 5040 C C . SER D 2 19 ? -2.720 14.170 -19.925 1.00 29.15 19 SER D C 1
ATOM 5041 O O . SER D 2 19 ? -3.114 14.124 -21.094 1.00 31.13 19 SER D O 1
ATOM 5044 N N . ILE D 2 20 ? -3.062 13.275 -18.998 1.00 29.15 20 ILE D N 1
ATOM 5045 C CA . ILE D 2 20 ? -3.935 12.138 -19.266 1.00 23.29 20 ILE D CA 1
ATOM 5046 C C . ILE D 2 20 ? -4.992 12.069 -18.174 1.00 31.09 20 ILE D C 1
ATOM 5047 O O . ILE D 2 20 ? -4.689 12.271 -16.993 1.00 30.78 20 ILE D O 1
ATOM 5052 N N . THR D 2 21 ? -6.230 11.781 -18.566 1.00 32.30 21 THR D N 1
ATOM 5053 C CA . THR D 2 21 ? -7.331 11.607 -17.629 1.00 30.36 21 THR D CA 1
ATOM 5054 C C . THR D 2 21 ? -7.723 10.136 -17.573 1.00 34.69 21 THR D C 1
ATOM 5055 O O . THR D 2 21 ? -7.907 9.501 -18.616 1.00 33.08 21 THR D O 1
ATOM 5059 N N . CYS D 2 22 ? -7.835 9.599 -16.358 1.00 34.86 22 CYS D N 1
ATOM 5060 C CA . CYS D 2 22 ? -8.258 8.223 -16.114 1.00 31.34 22 CYS D CA 1
ATOM 5061 C C . CYS D 2 22 ? -9.652 8.253 -15.504 1.00 31.33 22 CYS D C 1
ATOM 5062 O O . CYS D 2 22 ? -9.834 8.770 -14.397 1.00 39.40 22 CYS D O 1
ATOM 5065 N N . THR D 2 23 ? -10.632 7.718 -16.226 1.00 28.68 23 THR D N 1
ATOM 5066 C CA . THR D 2 23 ? -12.021 7.702 -15.783 1.00 25.93 23 THR D CA 1
ATOM 5067 C C . THR D 2 23 ? -12.381 6.284 -15.365 1.00 31.44 23 THR D C 1
ATOM 5068 O O . THR D 2 23 ? -12.339 5.365 -16.189 1.00 34.47 23 THR D O 1
ATOM 5072 N N . VAL D 2 24 ? -12.747 6.114 -14.097 1.00 31.85 24 VAL D N 1
ATOM 5073 C CA . VAL D 2 24 ? -12.977 4.795 -13.529 1.00 34.13 24 VAL D CA 1
ATOM 5074 C C . VAL D 2 24 ? -14.472 4.536 -13.404 1.00 32.27 24 VAL D C 1
ATOM 5075 O O . VAL D 2 24 ? -15.294 5.455 -13.380 1.00 33.82 24 VAL D O 1
ATOM 5079 N N . SER D 2 25 ? -14.823 3.253 -13.324 1.00 30.96 25 SER D N 1
ATOM 5080 C CA . SER D 2 25 ? -16.191 2.813 -13.089 1.00 37.45 25 SER D CA 1
ATOM 5081 C C . SER D 2 25 ? -16.152 1.414 -12.486 1.00 38.94 25 SER D C 1
ATOM 5082 O O . SER D 2 25 ? -15.234 0.635 -12.755 1.00 41.24 25 SER D O 1
ATOM 5085 N N . GLY D 2 26 ? -17.154 1.101 -11.668 1.00 33.59 26 GLY D N 1
ATOM 5086 C CA . GLY D 2 26 ? -17.193 -0.168 -10.972 1.00 23.72 26 GLY D CA 1
ATOM 5087 C C . GLY D 2 26 ? -16.554 -0.152 -9.604 1.00 27.33 26 GLY D C 1
ATOM 5088 O O . GLY D 2 26 ? -16.581 -1.178 -8.912 1.00 27.04 26 GLY D O 1
ATOM 5089 N N . PHE D 2 27 ? -15.968 0.971 -9.202 1.00 33.26 27 PHE D N 1
ATOM 5090 C CA . PHE D 2 27 ? -15.430 1.143 -7.862 1.00 26.22 27 PHE D CA 1
ATOM 5091 C C . PHE D 2 27 ? -15.287 2.634 -7.613 1.00 28.47 27 PHE D C 1
ATOM 5092 O O . PHE D 2 27 ? -15.187 3.427 -8.551 1.00 37.62 27 PHE D O 1
ATOM 5100 N N . SER D 2 28 ? -15.264 3.006 -6.339 1.00 31.01 28 SER D N 1
ATOM 5101 C CA . SER D 2 28 ? -15.162 4.409 -5.968 1.00 37.10 28 SER D CA 1
ATOM 5102 C C . SER D 2 28 ? -13.712 4.809 -5.727 1.00 32.47 28 SER D C 1
ATOM 5103 O O . SER D 2 28 ? -12.937 4.061 -5.124 1.00 30.61 28 SER D O 1
ATOM 5106 N N . LEU D 2 29 ? -13.353 6.005 -6.200 1.00 31.57 29 LE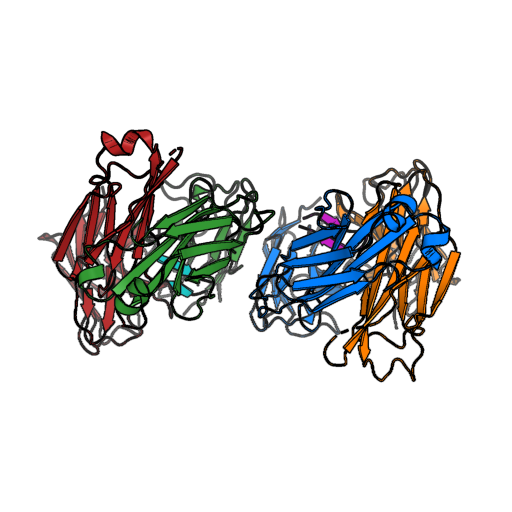U D N 1
ATOM 5107 C CA . LEU D 2 29 ? -12.023 6.542 -5.941 1.00 32.41 29 LEU D CA 1
ATOM 5108 C C . LEU D 2 29 ? -11.773 6.738 -4.453 1.00 32.87 29 LEU D C 1
ATOM 5109 O O . LEU D 2 29 ? -10.613 6.762 -4.027 1.00 29.38 29 LEU D O 1
ATOM 5114 N N . THR D 2 30 ? -12.835 6.863 -3.653 1.00 35.58 30 THR D N 1
ATOM 5115 C CA . THR D 2 30 ? -12.694 7.005 -2.209 1.00 37.30 30 THR D CA 1
ATOM 5116 C C . THR D 2 30 ? -12.361 5.693 -1.510 1.00 33.42 30 THR D C 1
ATOM 5117 O O . THR D 2 30 ? -12.093 5.706 -0.304 1.00 31.47 30 THR D O 1
ATOM 5121 N N . ASN D 2 31 ? -12.375 4.567 -2.228 1.00 32.03 31 ASN D N 1
ATOM 5122 C CA . ASN D 2 31 ? -12.078 3.268 -1.641 1.00 31.53 31 ASN D CA 1
ATOM 5123 C C . ASN D 2 31 ? -10.809 2.617 -2.175 1.00 36.21 31 ASN D C 1
ATOM 5124 O O . ASN D 2 31 ? -10.369 1.613 -1.605 1.00 42.96 31 ASN D O 1
ATOM 5129 N N . TYR D 2 32 ? -10.215 3.144 -3.245 1.00 41.11 32 TYR D N 1
ATOM 5130 C CA . TYR D 2 32 ? -9.012 2.569 -3.834 1.00 32.79 32 TYR D CA 1
ATOM 5131 C C . TYR D 2 32 ? -8.091 3.668 -4.337 1.00 31.33 32 TYR D C 1
ATOM 5132 O O . TYR D 2 32 ? -8.549 4.655 -4.917 1.00 41.62 32 TYR D O 1
ATOM 5141 N N . GLY D 2 33 ? -6.791 3.490 -4.119 1.00 31.05 33 GLY D N 1
ATOM 5142 C CA . GLY D 2 33 ? -5.821 4.324 -4.790 1.00 28.32 33 GLY D CA 1
ATOM 5143 C C . GLY D 2 33 ? -5.704 3.963 -6.258 1.00 33.52 33 GLY D C 1
ATOM 5144 O O . GLY D 2 33 ? -6.106 2.885 -6.695 1.00 32.08 33 GLY D O 1
ATOM 5145 N N . VAL D 2 34 ? -5.149 4.886 -7.039 1.00 27.80 34 VAL D N 1
ATOM 5146 C CA . VAL D 2 34 ? -4.960 4.683 -8.473 1.00 26.03 34 VAL D CA 1
ATOM 5147 C C . VAL D 2 34 ? -3.500 4.953 -8.813 1.00 26.93 34 VAL D C 1
ATOM 5148 O O . VAL D 2 34 ? -2.985 6.042 -8.536 1.00 21.92 34 VAL D O 1
ATOM 5152 N N . HIS D 2 35 ? -2.840 3.966 -9.412 1.00 26.83 35 HIS D N 1
ATOM 5153 C CA . HIS D 2 35 ? -1.423 4.042 -9.736 1.00 29.30 35 HIS D CA 1
ATOM 5154 C C . HIS D 2 35 ? -1.227 4.425 -11.199 1.00 26.90 35 HIS D C 1
ATOM 5155 O O . HIS D 2 35 ? -2.159 4.409 -12.006 1.00 21.50 35 HIS D O 1
ATOM 5162 N N . TRP D 2 36 ? 0.014 4.772 -11.535 1.00 24.22 36 TRP D N 1
ATOM 5163 C CA . TRP D 2 36 ? 0.391 5.109 -12.901 1.00 27.43 36 TRP D CA 1
ATOM 5164 C C . TRP D 2 36 ? 1.708 4.431 -13.249 1.00 34.67 36 TRP D C 1
ATOM 5165 O O . TRP D 2 36 ? 2.707 4.594 -12.540 1.00 23.36 36 TRP D O 1
ATOM 5176 N N . VAL D 2 37 ? 1.699 3.667 -14.338 1.00 30.66 37 VAL D N 1
ATOM 5177 C CA . VAL D 2 37 ? 2.862 2.952 -14.841 1.00 24.82 37 VAL D CA 1
ATOM 5178 C C . VAL D 2 37 ? 3.081 3.383 -16.284 1.00 31.93 37 VAL D C 1
ATOM 5179 O O . VAL D 2 37 ? 2.133 3.755 -16.984 1.00 31.08 37 VAL D O 1
ATOM 5183 N N . ARG D 2 38 ? 4.336 3.354 -16.730 1.00 26.60 38 ARG D N 1
ATOM 5184 C CA . ARG D 2 38 ? 4.648 3.605 -18.129 1.00 27.28 38 ARG D CA 1
ATOM 5185 C C . ARG D 2 38 ? 5.582 2.526 -18.664 1.00 28.24 38 ARG D C 1
ATOM 5186 O O . ARG D 2 38 ? 6.296 1.856 -17.913 1.00 26.62 38 ARG D O 1
ATOM 5194 N N . GLN D 2 39 ? 5.561 2.364 -19.988 1.00 25.72 39 GLN D N 1
ATOM 5195 C CA . GLN D 2 39 ? 6.298 1.295 -20.659 1.00 25.25 39 GLN D CA 1
ATOM 5196 C C . GLN D 2 39 ? 6.975 1.877 -21.894 1.00 27.44 39 GLN D C 1
ATOM 5197 O O . GLN D 2 39 ? 6.296 2.245 -22.858 1.00 30.39 39 GLN D O 1
ATOM 5203 N N . SER D 2 40 ? 8.300 1.946 -21.874 1.00 29.51 40 SER D N 1
ATOM 5204 C CA . SER D 2 40 ? 9.073 2.634 -22.895 1.00 34.21 40 SER D CA 1
ATOM 5205 C C . SER D 2 40 ? 10.100 1.704 -23.515 1.00 36.45 40 SER D C 1
ATOM 5206 O O . SER D 2 40 ? 10.451 0.670 -22.933 1.00 29.57 40 SER D O 1
ATOM 5209 N N . PRO D 2 41 ? 10.599 2.038 -24.710 1.00 39.49 41 PRO D N 1
ATOM 5210 C CA . PRO D 2 41 ? 11.706 1.251 -25.277 1.00 38.32 41 PRO D CA 1
ATOM 5211 C C . PRO D 2 41 ? 12.957 1.292 -24.421 1.00 37.47 41 PRO D C 1
ATOM 5212 O O . PRO D 2 41 ? 13.659 0.280 -24.301 1.00 38.91 41 PRO D O 1
ATOM 5216 N N . GLY D 2 42 ? 13.244 2.436 -23.799 1.00 39.16 42 GLY D N 1
ATOM 5217 C CA . GLY D 2 42 ? 14.486 2.569 -23.054 1.00 36.02 42 GLY D CA 1
ATOM 5218 C C . GLY D 2 42 ? 14.490 1.795 -21.748 1.00 38.47 42 GLY D C 1
ATOM 5219 O O . GLY D 2 42 ? 15.441 1.068 -21.447 1.00 41.72 42 GLY D O 1
ATOM 5220 N N . LYS D 2 43 ? 13.433 1.940 -20.950 1.00 36.03 43 LYS D N 1
ATOM 5221 C CA . LYS D 2 43 ? 13.439 1.405 -19.595 1.00 37.47 43 LYS D CA 1
ATOM 5222 C C . LYS D 2 43 ? 12.307 0.426 -19.316 1.00 30.67 43 LYS D C 1
ATOM 5223 O O . LYS D 2 43 ? 12.069 0.100 -18.148 1.00 39.42 43 LYS D O 1
ATOM 5229 N N . GLY D 2 44 ? 11.609 -0.056 -20.341 1.00 30.59 44 GLY D N 1
ATOM 5230 C CA . GLY D 2 44 ? 10.544 -1.019 -20.101 1.00 26.28 44 GLY D CA 1
ATOM 5231 C C . GLY D 2 44 ? 9.468 -0.480 -19.176 1.00 27.90 44 GLY D C 1
ATOM 5232 O O . GLY D 2 44 ? 9.116 0.703 -19.209 1.00 29.49 44 GLY D O 1
ATOM 5233 N N . LEU D 2 45 ? 8.933 -1.366 -18.338 1.00 25.62 45 LEU D N 1
ATOM 5234 C CA . LEU D 2 45 ? 7.905 -1.003 -17.370 1.00 22.75 45 LEU D CA 1
ATOM 5235 C C . LEU D 2 45 ? 8.529 -0.294 -16.175 1.00 23.44 45 LEU D C 1
ATOM 5236 O O . LEU D 2 45 ? 9.508 -0.779 -15.601 1.00 22.69 45 LEU D O 1
ATOM 5241 N N . GLU D 2 46 ? 7.959 0.845 -15.787 1.00 25.47 46 GLU D N 1
ATOM 5242 C CA . GLU D 2 46 ? 8.398 1.489 -14.555 1.00 29.23 46 GLU D CA 1
ATOM 5243 C C . GLU D 2 46 ? 7.228 2.184 -13.872 1.00 30.32 46 GLU D C 1
ATOM 5244 O O . GLU D 2 46 ? 6.416 2.845 -14.524 1.00 32.03 46 GLU D O 1
ATOM 5250 N N . TRP D 2 47 ? 7.155 2.011 -12.555 1.00 29.27 47 TRP D N 1
ATOM 5251 C CA . TRP D 2 47 ? 6.097 2.596 -11.742 1.00 25.83 47 TRP D CA 1
ATOM 5252 C C . TRP D 2 47 ? 6.352 4.085 -11.537 1.00 28.30 47 TRP D C 1
ATOM 5253 O O . TRP D 2 47 ? 7.459 4.489 -11.169 1.00 31.73 47 TRP D O 1
ATOM 5264 N N . LEU D 2 48 ? 5.328 4.904 -11.771 1.00 35.29 48 LEU D N 1
ATOM 5265 C CA . LEU D 2 48 ? 5.488 6.355 -11.739 1.00 31.91 48 LEU D CA 1
ATOM 5266 C C . LEU D 2 48 ? 4.965 7.006 -10.466 1.00 28.36 48 LEU D C 1
ATOM 5267 O O . LEU D 2 48 ? 5.602 7.929 -9.949 1.00 28.50 48 LEU D O 1
ATOM 5272 N N . GLY D 2 49 ? 3.824 6.566 -9.952 1.00 27.69 49 GLY D N 1
ATOM 5273 C CA . GLY D 2 49 ? 3.269 7.180 -8.762 1.00 26.52 49 GLY D CA 1
ATOM 5274 C C . GLY D 2 49 ? 1.893 6.637 -8.446 1.00 30.51 49 GLY D C 1
ATOM 5275 O O . GLY D 2 49 ? 1.369 5.755 -9.132 1.00 30.89 49 GLY D O 1
ATOM 5276 N N . VAL D 2 50 ? 1.310 7.193 -7.384 1.00 29.18 50 VAL D N 1
ATOM 5277 C CA . VAL D 2 50 ? 0.007 6.757 -6.888 1.00 27.65 50 VAL D CA 1
ATOM 5278 C C . VAL D 2 50 ? -0.655 7.915 -6.155 1.00 31.26 50 VAL D C 1
ATOM 5279 O O . VAL D 2 50 ? 0.015 8.715 -5.495 1.00 26.13 50 VAL D O 1
ATOM 5283 N N . ILE D 2 51 ? -1.974 8.017 -6.296 1.00 26.74 51 ILE D N 1
ATOM 5284 C CA . ILE D 2 51 ? -2.801 8.863 -5.445 1.00 22.82 51 ILE D CA 1
ATOM 5285 C C . ILE D 2 51 ? -3.724 7.941 -4.657 1.00 26.10 51 ILE D C 1
ATOM 5286 O O . ILE D 2 51 ? -4.473 7.146 -5.238 1.00 26.67 51 ILE D O 1
ATOM 5291 N N . TRP D 2 52 ? -3.646 8.018 -3.335 1.00 22.60 52 TRP D N 1
ATOM 5292 C CA . TRP D 2 52 ? -4.374 7.080 -2.497 1.00 26.18 52 TRP D CA 1
ATOM 5293 C C . TRP D 2 52 ? -5.813 7.546 -2.286 1.00 28.81 52 TRP D C 1
ATOM 5294 O O . TRP D 2 52 ? -6.179 8.684 -2.591 1.00 25.85 52 TRP D O 1
ATOM 5305 N N . SER D 2 53 ? -6.636 6.636 -1.753 1.00 34.20 53 SER D N 1
ATOM 5306 C CA . SER D 2 53 ? -8.066 6.905 -1.625 1.00 31.27 53 SER D CA 1
ATOM 5307 C C . SER D 2 53 ? -8.339 8.157 -0.804 1.00 32.68 53 SER D C 1
ATOM 5308 O O . SER D 2 53 ? -9.352 8.833 -1.024 1.00 35.65 53 SER D O 1
ATOM 5311 N N . GLY D 2 54 ? -7.452 8.488 0.133 1.00 34.50 54 GLY D N 1
ATOM 5312 C CA . GLY D 2 54 ? -7.584 9.689 0.930 1.00 21.95 54 GLY D CA 1
ATOM 5313 C C . GLY D 2 54 ? -7.050 10.956 0.297 1.00 29.39 54 GLY D C 1
ATOM 5314 O O . GLY D 2 54 ? -7.164 12.029 0.895 1.00 34.38 54 GLY D O 1
ATOM 5315 N N . GLY D 2 55 ? -6.459 10.869 -0.895 1.00 36.08 55 GLY D N 1
ATOM 5316 C CA . GLY D 2 55 ? -5.955 12.030 -1.598 1.00 21.56 55 GLY D CA 1
ATOM 5317 C C . GLY D 2 55 ? -4.456 12.226 -1.521 1.00 23.68 55 GLY D C 1
ATOM 5318 O O . GLY D 2 55 ? -3.919 13.036 -2.286 1.00 29.32 55 GLY D O 1
ATOM 5319 N N . ASN D 2 56 ? -3.768 11.528 -0.620 1.00 33.84 56 ASN D N 1
ATOM 5320 C CA . ASN D 2 56 ? -2.316 11.617 -0.564 1.00 31.51 56 ASN D CA 1
ATOM 5321 C C . ASN D 2 56 ? -1.704 11.087 -1.855 1.00 34.05 56 ASN D C 1
ATOM 5322 O O . ASN D 2 56 ? -2.319 10.318 -2.598 1.00 28.48 56 ASN D O 1
ATOM 5327 N N . THR D 2 57 ? -0.469 11.507 -2.119 1.00 28.29 57 THR D N 1
ATOM 5328 C CA . THR D 2 57 ? 0.237 11.107 -3.324 1.00 25.61 57 THR D CA 1
ATOM 5329 C C . THR D 2 57 ? 1.657 10.671 -2.994 1.00 31.36 57 THR D C 1
ATOM 5330 O O . THR D 2 57 ? 2.283 11.172 -2.056 1.00 36.81 57 THR D O 1
ATOM 5334 N N . ASP D 2 58 ? 2.152 9.720 -3.780 1.00 28.10 58 ASP D N 1
ATOM 5335 C CA . ASP D 2 58 ? 3.555 9.338 -3.793 1.00 27.44 58 ASP D CA 1
ATOM 5336 C C . ASP D 2 58 ? 4.029 9.299 -5.237 1.00 34.83 58 ASP D C 1
ATOM 5337 O O . ASP D 2 58 ? 3.299 8.843 -6.122 1.00 36.54 58 ASP D O 1
ATOM 5342 N N . TYR D 2 59 ? 5.245 9.782 -5.475 1.00 24.24 59 TYR D N 1
ATOM 5343 C CA . TYR D 2 59 ? 5.852 9.733 -6.796 1.00 28.51 59 TYR D CA 1
ATOM 5344 C C . TYR D 2 59 ? 7.198 9.026 -6.720 1.00 38.03 59 TYR D C 1
ATOM 5345 O O . TYR D 2 59 ? 7.962 9.226 -5.770 1.00 35.64 59 TYR D O 1
ATOM 5354 N N . ASN D 2 60 ? 7.480 8.191 -7.718 1.00 34.97 60 ASN D N 1
ATOM 5355 C CA . ASN D 2 60 ? 8.791 7.563 -7.801 1.00 33.66 60 ASN D CA 1
ATOM 5356 C C . ASN D 2 60 ? 9.866 8.639 -7.902 1.00 38.28 60 ASN D C 1
ATOM 5357 O O . ASN D 2 60 ? 9.668 9.679 -8.538 1.00 37.70 60 ASN D O 1
ATOM 5362 N N . THR D 2 61 ? 11.008 8.375 -7.264 1.00 35.38 61 THR D N 1
ATOM 5363 C CA . THR D 2 61 ? 12.026 9.402 -7.028 1.00 34.54 61 THR D CA 1
ATOM 5364 C C . THR D 2 61 ? 12.405 10.223 -8.259 1.00 34.71 61 THR D C 1
ATOM 5365 O O . THR D 2 61 ? 12.396 11.463 -8.165 1.00 38.71 61 THR D O 1
ATOM 5369 N N . PRO D 2 62 ? 12.736 9.638 -9.416 1.00 38.76 62 PRO D N 1
ATOM 5370 C CA . PRO D 2 62 ? 13.169 10.467 -10.553 1.00 35.09 62 PRO D CA 1
ATOM 5371 C C . PRO D 2 62 ? 12.072 11.332 -11.160 1.00 34.70 62 PRO D C 1
ATOM 5372 O O . PRO D 2 62 ? 12.356 12.079 -12.103 1.00 34.67 62 PRO D O 1
ATOM 5376 N N . PHE D 2 63 ? 10.839 11.272 -10.660 1.00 34.33 63 PHE D N 1
ATOM 5377 C CA . PHE D 2 63 ? 9.747 12.065 -11.206 1.00 32.73 63 PHE D CA 1
ATOM 5378 C C . PHE D 2 63 ? 9.120 13.009 -10.193 1.00 39.23 63 PHE D C 1
ATOM 5379 O O . PHE D 2 63 ? 8.157 13.704 -10.534 1.00 39.39 63 PHE D O 1
ATOM 5387 N N . THR D 2 64 ? 9.642 13.061 -8.966 1.00 40.00 64 THR D N 1
ATOM 5388 C CA . THR D 2 64 ? 9.022 13.867 -7.917 1.00 42.48 64 THR D CA 1
ATOM 5389 C C . THR D 2 64 ? 8.929 15.336 -8.311 1.00 43.17 64 THR D C 1
ATOM 5390 O O . THR D 2 64 ? 7.940 16.009 -7.998 1.00 48.64 64 THR D O 1
ATOM 5394 N N . SER D 2 65 ? 9.942 15.849 -9.004 1.00 46.79 65 SER D N 1
ATOM 5395 C CA . SER D 2 65 ? 10.021 17.272 -9.302 1.00 43.27 65 SER D CA 1
ATOM 5396 C C . SER D 2 65 ? 9.161 17.699 -10.486 1.00 47.37 65 SER D C 1
ATOM 5397 O O . SER D 2 65 ? 8.993 18.904 -10.700 1.00 53.12 65 SER D O 1
ATOM 5400 N N . ARG D 2 66 ? 8.610 16.762 -11.259 1.00 45.23 66 ARG D N 1
ATOM 5401 C CA . ARG D 2 66 ? 7.855 17.152 -12.444 1.00 41.47 66 ARG D CA 1
ATOM 5402 C C . ARG D 2 66 ? 6.541 16.399 -12.601 1.00 40.13 66 ARG D C 1
ATOM 5403 O O . ARG D 2 66 ? 5.917 16.498 -13.665 1.00 33.13 66 ARG D O 1
ATOM 5411 N N . LEU D 2 67 ? 6.091 15.671 -11.584 1.00 35.07 67 LEU D N 1
ATOM 5412 C CA . LEU D 2 67 ? 4.870 14.883 -11.664 1.00 30.14 67 LEU D CA 1
ATOM 5413 C C . LEU D 2 67 ? 3.846 15.395 -10.659 1.00 35.34 67 LEU D C 1
ATOM 5414 O O . LEU D 2 67 ? 4.189 15.726 -9.521 1.00 51.33 67 LEU D O 1
ATOM 5419 N N . SER D 2 68 ? 2.584 15.452 -11.083 1.00 29.22 68 SER D N 1
ATOM 5420 C CA . SER D 2 68 ? 1.484 15.811 -10.200 1.00 27.26 68 SER D CA 1
ATOM 5421 C C . SER D 2 68 ? 0.275 14.951 -10.538 1.00 33.10 68 SER D C 1
ATOM 5422 O O . SER D 2 68 ? -0.007 14.699 -11.713 1.00 35.07 68 SER D O 1
ATOM 5425 N N . ILE D 2 69 ? -0.428 14.488 -9.505 1.00 27.47 69 ILE D N 1
ATOM 5426 C CA . ILE D 2 69 ? -1.586 13.617 -9.676 1.00 21.38 69 ILE D CA 1
ATOM 5427 C C . ILE D 2 69 ? -2.702 14.134 -8.781 1.00 30.17 69 ILE D C 1
ATOM 5428 O O . ILE D 2 69 ? -2.525 14.236 -7.562 1.00 38.76 69 ILE D O 1
ATOM 5433 N N . ASN D 2 70 ? -3.845 14.460 -9.381 1.00 32.35 70 ASN D N 1
ATOM 5434 C CA . ASN D 2 70 ? -5.028 14.924 -8.666 1.00 30.58 70 ASN D CA 1
ATOM 5435 C C . ASN D 2 70 ? -6.214 14.055 -9.059 1.00 35.22 70 ASN D C 1
ATOM 5436 O O . ASN D 2 70 ? -6.101 13.168 -9.909 1.00 38.42 70 ASN D O 1
ATOM 5441 N N . LYS D 2 71 ? -7.367 14.313 -8.444 1.00 30.06 71 LYS D N 1
ATOM 5442 C CA . LYS D 2 71 ? -8.553 13.532 -8.766 1.00 34.23 71 LYS D CA 1
ATOM 5443 C C . LYS D 2 71 ? -9.810 14.287 -8.358 1.00 35.38 71 LYS D C 1
ATOM 5444 O O . LYS D 2 71 ? -9.766 15.275 -7.622 1.00 31.67 71 LYS D O 1
ATOM 5450 N N . ASP D 2 72 ? -10.939 13.798 -8.861 1.00 34.32 72 ASP D N 1
ATOM 5451 C CA . ASP D 2 72 ? -12.264 14.293 -8.503 1.00 30.27 72 ASP D CA 1
ATOM 5452 C C . ASP D 2 72 ? -13.084 13.062 -8.137 1.00 37.89 72 ASP D C 1
ATOM 5453 O O . ASP D 2 72 ? -13.503 12.311 -9.022 1.00 40.34 72 ASP D O 1
ATOM 5458 N N . ASN D 2 73 ? -13.297 12.849 -6.838 1.00 37.64 73 ASN D N 1
ATOM 5459 C CA . ASN D 2 73 ? -14.008 11.655 -6.389 1.00 34.69 73 ASN D CA 1
ATOM 5460 C C . ASN D 2 73 ? -15.418 11.592 -6.960 1.00 37.26 73 ASN D C 1
ATOM 5461 O O . ASN D 2 73 ? -15.910 10.510 -7.300 1.00 36.15 73 ASN D O 1
ATOM 5466 N N . SER D 2 74 ? -16.082 12.744 -7.080 1.00 43.11 74 SER D N 1
ATOM 5467 C CA . SER D 2 74 ? -17.461 12.762 -7.555 1.00 41.72 74 SER D CA 1
ATOM 5468 C C . SER D 2 74 ? -17.557 12.449 -9.043 1.00 37.84 74 SER D C 1
ATOM 5469 O O . SER D 2 74 ? -18.532 11.824 -9.476 1.00 40.15 74 SER D O 1
ATOM 5472 N N . LYS D 2 75 ? -16.572 12.864 -9.837 1.00 40.97 75 LYS D N 1
ATOM 5473 C CA . LYS D 2 75 ? -16.565 12.573 -11.265 1.00 34.02 75 LYS D CA 1
ATOM 5474 C C . LYS D 2 75 ? -15.867 11.259 -11.601 1.00 36.50 75 LYS D C 1
ATOM 5475 O O . LYS D 2 75 ? -15.867 10.859 -12.770 1.00 37.75 75 LYS D O 1
ATOM 5481 N N . SER D 2 76 ? -15.291 10.579 -10.607 1.00 40.14 76 SER D N 1
ATOM 5482 C CA . SER D 2 76 ? -14.543 9.338 -10.818 1.00 36.83 76 SER D CA 1
ATOM 5483 C C . SER D 2 76 ? -13.418 9.532 -11.830 1.00 30.51 76 SER D C 1
ATOM 5484 O O . SER D 2 76 ? -13.191 8.690 -12.701 1.00 31.06 76 SER D O 1
ATOM 5487 N N . GLN D 2 77 ? -12.701 10.648 -11.708 1.00 27.80 77 GLN D N 1
ATOM 5488 C CA . GLN D 2 77 ? -11.634 11.003 -12.631 1.00 31.71 77 GLN D CA 1
ATOM 5489 C C . GLN D 2 77 ? -10.324 11.213 -11.884 1.00 32.69 77 GLN D C 1
ATOM 5490 O O . GLN D 2 77 ? -10.310 11.748 -10.772 1.00 31.16 77 GLN D O 1
ATOM 5496 N N . VAL D 2 78 ? -9.225 10.787 -12.505 1.00 31.03 78 VAL D N 1
ATOM 5497 C CA . VAL D 2 78 ? -7.877 10.987 -11.983 1.00 33.48 78 VAL D CA 1
ATOM 5498 C C . VAL D 2 78 ? -7.053 11.702 -13.045 1.00 32.29 78 VAL D C 1
ATOM 5499 O O . VAL D 2 78 ? -7.108 11.347 -14.227 1.00 38.21 78 VAL D O 1
ATOM 5503 N N . PHE D 2 79 ? -6.282 12.704 -12.621 1.00 28.02 79 PHE D N 1
ATOM 5504 C CA . PHE D 2 79 ? -5.589 13.604 -13.536 1.00 25.84 79 PHE D CA 1
ATOM 5505 C C . PHE D 2 79 ? -4.083 13.451 -13.382 1.00 32.60 79 PHE D C 1
ATOM 5506 O O . PHE D 2 79 ? -3.531 13.720 -12.311 1.00 33.22 79 PHE D O 1
ATOM 5514 N N . PHE D 2 80 ? -3.427 13.035 -14.459 1.00 37.28 80 PHE D N 1
ATOM 5515 C CA . PHE D 2 80 ? -1.991 12.801 -14.496 1.00 29.76 80 PHE D CA 1
ATOM 5516 C C . PHE D 2 80 ? -1.336 13.918 -15.295 1.00 31.44 80 PHE D C 1
ATOM 5517 O O . PHE D 2 80 ? -1.796 14.249 -16.392 1.00 38.38 80 PHE D O 1
ATOM 5525 N N . LYS D 2 81 ? -0.268 14.496 -14.751 1.00 33.82 81 LYS D N 1
ATOM 5526 C CA . LYS D 2 81 ? 0.444 15.568 -15.437 1.00 38.42 81 LYS D CA 1
ATOM 5527 C C . LYS D 2 81 ? 1.937 15.449 -15.168 1.00 34.12 81 LYS D C 1
ATOM 5528 O O . LYS D 2 81 ? 2.351 15.253 -14.022 1.00 39.61 81 LYS D O 1
ATOM 5534 N N . MET D 2 82 ? 2.739 15.566 -16.227 1.00 34.84 82 MET D N 1
ATOM 5535 C CA . MET D 2 82 ? 4.191 15.481 -16.119 1.00 39.95 82 MET D CA 1
ATOM 5536 C C . MET D 2 82 ? 4.823 16.610 -16.920 1.00 40.58 82 MET D C 1
ATOM 5537 O O . MET D 2 82 ? 4.453 16.833 -18.076 1.00 44.27 82 MET D O 1
ATOM 5542 N N . ASN D 2 83 ? 5.773 17.313 -16.308 1.00 41.27 83 ASN D N 1
ATOM 5543 C CA . ASN D 2 83 ? 6.358 18.512 -16.894 1.00 37.82 83 ASN D CA 1
ATOM 5544 C C . ASN D 2 83 ? 7.625 18.199 -17.675 1.00 39.57 83 ASN D C 1
ATOM 5545 O O . ASN D 2 83 ? 8.325 17.221 -17.399 1.00 45.73 83 ASN D O 1
ATOM 5550 N N . SER D 2 84 ? 7.909 19.054 -18.656 1.00 39.62 84 SER D N 1
ATOM 5551 C CA . SER D 2 84 ? 9.179 19.083 -19.379 1.00 40.18 84 SER D CA 1
ATOM 5552 C C . SER D 2 84 ? 9.538 17.706 -19.944 1.00 47.64 84 SER D C 1
ATOM 5553 O O . SER D 2 84 ? 10.446 17.022 -19.476 1.00 51.53 84 SER D O 1
ATOM 5556 N N . LEU D 2 85 ? 8.799 17.319 -20.978 1.00 47.77 85 LEU D N 1
ATOM 5557 C CA . LEU D 2 85 ? 9.038 16.035 -21.619 1.00 43.01 85 LEU D CA 1
ATOM 5558 C C . LEU D 2 85 ? 10.165 16.131 -22.639 1.00 40.67 85 LEU D C 1
ATOM 5559 O O . LEU D 2 85 ? 10.313 17.136 -23.340 1.00 36.52 85 LEU D O 1
ATOM 5564 N N . GLN D 2 86 ? 10.965 15.074 -22.708 1.00 35.00 86 GLN D N 1
ATOM 5565 C CA . GLN D 2 86 ? 12.050 14.940 -23.668 1.00 36.82 86 GLN D CA 1
ATOM 5566 C C . GLN D 2 86 ? 11.738 13.782 -24.608 1.00 41.62 86 GLN D C 1
ATOM 5567 O O . GLN D 2 86 ? 10.719 13.103 -24.470 1.00 39.90 86 GLN D O 1
ATOM 5573 N N . SER D 2 87 ? 12.637 13.561 -25.569 1.00 43.70 87 SER D N 1
ATOM 5574 C CA A SER D 2 87 ? 12.447 12.484 -26.534 0.61 37.05 87 SER D CA 1
ATOM 5575 C CA B SER D 2 87 ? 12.454 12.483 -26.535 0.39 37.06 87 SER D CA 1
ATOM 5576 C C . SER D 2 87 ? 12.271 11.140 -25.839 1.00 34.89 87 SER D C 1
ATOM 5577 O O . SER D 2 87 ? 11.335 10.392 -26.139 1.00 34.65 87 SER D O 1
ATOM 5582 N N . ASN D 2 88 ? 13.157 10.822 -24.900 1.00 35.28 88 ASN D N 1
ATOM 5583 C CA . ASN D 2 88 ? 13.088 9.510 -24.263 1.00 36.46 88 ASN D CA 1
ATOM 5584 C C . ASN D 2 88 ? 11.918 9.365 -23.259 1.00 40.00 88 ASN D C 1
ATOM 5585 O O . ASN D 2 88 ? 11.905 8.369 -22.531 1.00 42.17 88 ASN D O 1
ATOM 5590 N N . ASP D 2 89 ? 10.957 10.284 -23.180 1.00 33.72 89 ASP D N 1
ATOM 5591 C CA . ASP D 2 89 ? 9.732 10.064 -22.422 1.00 35.28 89 ASP D CA 1
ATOM 5592 C C . ASP D 2 89 ? 8.613 9.511 -23.294 1.00 44.71 89 ASP D C 1
ATOM 5593 O O . ASP D 2 89 ? 7.467 9.408 -22.836 1.00 31.14 89 ASP D O 1
ATOM 5598 N N . THR D 2 90 ? 8.921 9.176 -24.544 1.00 33.58 90 THR D N 1
ATOM 5599 C CA . THR D 2 90 ? 7.973 8.489 -25.405 1.00 36.50 90 THR D CA 1
ATOM 5600 C C . THR D 2 90 ? 7.696 7.108 -24.828 1.00 34.25 90 THR D C 1
ATOM 5601 O O . THR D 2 90 ? 8.629 6.342 -24.566 1.00 32.92 90 THR D O 1
ATOM 5605 N N . ALA D 2 91 ? 6.419 6.794 -24.618 1.00 32.10 91 ALA D N 1
ATOM 5606 C CA . ALA D 2 91 ? 6.027 5.533 -23.995 1.00 35.49 91 ALA D CA 1
ATOM 5607 C C . ALA D 2 91 ? 4.507 5.419 -24.006 1.00 29.49 91 ALA D C 1
ATOM 5608 O O . ALA D 2 91 ? 3.792 6.383 -24.293 1.00 27.85 91 ALA D O 1
ATOM 5610 N N . ILE D 2 92 ? 4.025 4.220 -23.694 1.00 22.46 92 ILE D N 1
ATOM 5611 C CA . ILE D 2 92 ? 2.624 4.040 -23.342 1.00 26.37 92 ILE D CA 1
ATOM 5612 C C . ILE D 2 92 ? 2.472 4.327 -21.857 1.00 27.82 92 ILE D C 1
ATOM 5613 O O . ILE D 2 92 ? 3.312 3.923 -21.043 1.00 25.23 92 ILE D O 1
ATOM 5618 N N . TYR D 2 93 ? 1.416 5.053 -21.498 1.00 30.01 93 TYR D N 1
ATOM 5619 C CA . TYR D 2 93 ? 1.154 5.432 -20.114 1.00 29.08 93 TYR D CA 1
ATOM 5620 C C . TYR D 2 93 ? -0.159 4.809 -19.671 1.00 27.04 93 TYR D C 1
ATOM 5621 O O . TYR D 2 93 ? -1.188 4.989 -20.331 1.00 27.86 93 TYR D O 1
ATOM 5630 N N . TYR D 2 94 ? -0.119 4.078 -18.560 1.00 28.02 94 TYR D N 1
ATOM 5631 C CA . TYR D 2 94 ? -1.282 3.394 -18.018 1.00 27.67 94 TYR D CA 1
ATOM 5632 C C . TYR D 2 94 ? -1.681 3.990 -16.673 1.00 31.04 94 TYR D C 1
ATOM 5633 O O . TYR D 2 94 ? -0.838 4.480 -15.916 1.00 26.43 94 TYR D O 1
ATOM 5642 N N . CYS D 2 95 ? -2.976 3.930 -16.375 1.00 30.36 95 CYS D N 1
ATOM 5643 C CA . CYS D 2 95 ? -3.452 4.002 -15.001 1.00 34.12 95 CYS D CA 1
ATOM 5644 C C . CYS D 2 95 ? -3.858 2.600 -14.564 1.00 27.78 95 CYS D C 1
ATOM 5645 O O . CYS D 2 95 ? -4.240 1.766 -15.387 1.00 33.66 95 CYS D O 1
ATOM 5648 N N . ALA D 2 96 ? -3.747 2.333 -13.266 1.00 22.26 96 ALA D N 1
ATOM 5649 C CA . ALA D 2 96 ? -3.929 0.967 -12.798 1.00 24.10 96 ALA D CA 1
ATOM 5650 C C . ALA D 2 96 ? -4.468 0.962 -11.375 1.00 27.76 96 ALA D C 1
ATOM 5651 O O . ALA D 2 96 ? -4.228 1.890 -10.597 1.00 25.66 96 ALA D O 1
ATOM 5653 N N . ARG D 2 97 ? -5.192 -0.106 -11.043 1.00 24.19 97 ARG D N 1
ATOM 5654 C CA . ARG D 2 97 ? -5.780 -0.272 -9.722 1.00 27.03 97 ARG D CA 1
ATOM 5655 C C . ARG D 2 97 ? -5.351 -1.607 -9.135 1.00 20.52 97 ARG D C 1
ATOM 5656 O O . ARG D 2 97 ? -5.316 -2.623 -9.835 1.00 21.93 97 ARG D O 1
ATOM 5664 N N . ALA D 2 98 ? -5.031 -1.601 -7.845 1.00 23.57 98 ALA D N 1
ATOM 5665 C CA . ALA D 2 98 ? -4.601 -2.823 -7.188 1.00 27.91 98 ALA D CA 1
ATOM 5666 C C . ALA D 2 98 ? -5.807 -3.643 -6.737 1.00 24.47 98 ALA D C 1
ATOM 5667 O O . ALA D 2 98 ? -6.947 -3.175 -6.728 1.00 25.60 98 ALA D O 1
ATOM 5669 N N . LEU D 2 99 ? -5.540 -4.896 -6.361 1.00 26.10 99 LEU D N 1
ATOM 5670 C CA . LEU D 2 99 ? -6.596 -5.749 -5.825 1.00 30.89 99 LEU D CA 1
ATOM 5671 C C . LEU D 2 99 ? -7.131 -5.195 -4.510 1.00 35.85 99 LEU D C 1
ATOM 5672 O O . LEU D 2 99 ? -8.346 -5.072 -4.323 1.00 33.64 99 LEU D O 1
ATOM 5677 N N . THR D 2 100 ? -6.236 -4.855 -3.588 1.00 32.10 100 THR D N 1
ATOM 5678 C CA . THR D 2 100 ? -6.603 -4.283 -2.302 1.00 37.47 100 THR D CA 1
ATOM 5679 C C . THR D 2 100 ? -6.305 -2.788 -2.300 1.00 37.87 100 THR D C 1
ATOM 5680 O O . THR D 2 100 ? -5.486 -2.296 -3.082 1.00 36.59 100 THR D O 1
ATOM 5684 N N . TYR D 2 101 ? -6.976 -2.065 -1.395 1.00 26.09 101 TYR D N 1
ATOM 5685 C CA . TYR D 2 101 ? -6.891 -0.606 -1.402 1.00 31.41 101 TYR D CA 1
ATOM 5686 C C . TYR D 2 101 ? -5.468 -0.114 -1.166 1.00 30.31 101 TYR D C 1
ATOM 5687 O O . TYR D 2 101 ? -5.111 0.983 -1.608 1.00 26.67 101 TYR D O 1
ATOM 5696 N N . TYR D 2 102 ? -4.644 -0.912 -0.490 1.00 31.43 102 TYR D N 1
ATOM 5697 C CA . TYR D 2 102 ? -3.333 -0.480 -0.026 1.00 33.82 102 TYR D CA 1
ATOM 5698 C C . TYR D 2 102 ? -2.174 -1.088 -0.805 1.00 29.61 102 TYR D C 1
ATOM 5699 O O . TYR D 2 102 ? -1.029 -0.665 -0.605 1.00 27.38 102 TYR D O 1
ATOM 5708 N N . ASP D 2 103 ? -2.431 -2.066 -1.667 1.00 20.99 103 ASP D N 1
ATOM 5709 C CA . ASP D 2 103 ? -1.383 -2.907 -2.214 1.00 25.88 103 ASP D CA 1
ATOM 5710 C C . ASP D 2 103 ? -0.940 -2.418 -3.593 1.00 33.47 103 ASP D C 1
ATOM 5711 O O . ASP D 2 103 ? -1.344 -1.351 -4.065 1.00 39.14 103 ASP D O 1
ATOM 5716 N N . TYR D 2 104 ? -0.094 -3.214 -4.252 1.00 28.29 104 TYR D N 1
ATOM 5717 C CA . TYR D 2 104 ? 0.508 -2.833 -5.522 1.00 24.38 104 TYR D CA 1
ATOM 5718 C C . TYR D 2 104 ? 0.393 -3.935 -6.570 1.00 24.40 104 TYR D C 1
ATOM 5719 O O . TYR D 2 104 ? 1.099 -3.888 -7.582 1.00 31.86 104 TYR D O 1
ATOM 5728 N N . GLU D 2 105 ? -0.456 -4.938 -6.356 1.00 25.57 105 GLU D N 1
ATOM 5729 C CA . GLU D 2 105 ? -0.658 -5.978 -7.362 1.00 27.03 105 GLU D CA 1
ATOM 5730 C C . GLU D 2 105 ? -1.789 -5.524 -8.285 1.00 32.21 105 GLU D C 1
ATOM 5731 O O . GLU D 2 105 ? -2.954 -5.452 -7.882 1.00 27.09 105 GLU D O 1
ATOM 5737 N N . PHE D 2 106 ? -1.429 -5.185 -9.522 1.00 27.12 106 PHE D N 1
ATOM 5738 C CA . PHE D 2 106 ? -2.311 -4.442 -10.422 1.00 27.80 106 PHE D CA 1
ATOM 5739 C C . PHE D 2 106 ? -3.180 -5.408 -11.216 1.00 28.40 106 PHE D C 1
ATOM 5740 O O . PHE D 2 106 ? -2.777 -5.902 -12.271 1.00 23.26 106 PHE D O 1
ATOM 5748 N N . ALA D 2 107 ? -4.393 -5.651 -10.717 1.00 27.45 107 ALA D N 1
ATOM 5749 C CA . ALA D 2 107 ? -5.330 -6.537 -11.394 1.00 28.07 107 ALA D CA 1
ATOM 5750 C C . ALA D 2 107 ? -6.089 -5.848 -12.519 1.00 25.57 107 ALA D C 1
ATOM 5751 O O . ALA D 2 107 ? -6.596 -6.531 -13.415 1.00 31.09 107 ALA D O 1
ATOM 5753 N N . TYR D 2 108 ? -6.183 -4.521 -12.499 1.00 26.93 108 TYR D N 1
ATOM 5754 C CA . TYR D 2 108 ? -6.975 -3.787 -13.475 1.00 30.35 108 TYR D CA 1
ATOM 5755 C C . TYR D 2 108 ? -6.140 -2.669 -14.075 1.00 24.21 108 TYR D C 1
ATOM 5756 O O . TYR D 2 108 ? -5.512 -1.897 -13.344 1.00 26.75 108 TYR D O 1
ATOM 5765 N N . TRP D 2 109 ? -6.146 -2.578 -15.400 1.00 24.07 109 TRP D N 1
ATOM 5766 C CA . TRP D 2 109 ? -5.382 -1.575 -16.122 1.00 23.09 109 TRP D CA 1
ATOM 5767 C C . TRP D 2 109 ? -6.284 -0.796 -17.069 1.00 24.57 109 TRP D C 1
ATOM 5768 O O . TRP D 2 109 ? -7.331 -1.282 -17.506 1.00 30.89 109 TRP D O 1
ATOM 5779 N N . GLY D 2 110 ? -5.862 0.425 -17.381 1.00 22.23 110 GLY D N 1
ATOM 5780 C CA . GLY D 2 110 ? -6.426 1.141 -18.505 1.00 20.89 110 GLY D CA 1
ATOM 5781 C C . GLY D 2 110 ? -5.897 0.589 -19.816 1.00 24.73 110 GLY D C 1
ATOM 5782 O O . GLY D 2 110 ? -4.978 -0.231 -19.858 1.00 28.78 110 GLY D O 1
ATOM 5783 N N . GLN D 2 111 ? -6.492 1.045 -20.920 1.00 30.01 111 GLN D N 1
ATOM 5784 C CA . GLN D 2 111 ? -6.040 0.556 -22.219 1.00 24.47 111 GLN D CA 1
ATOM 5785 C C . GLN D 2 111 ? -4.692 1.135 -22.619 1.00 26.22 111 GLN D C 1
ATOM 5786 O O . GLN D 2 111 ? -4.060 0.611 -23.545 1.00 25.74 111 GLN D O 1
ATOM 5792 N N . GLY D 2 112 ? -4.238 2.179 -21.944 1.00 29.55 112 GLY D N 1
ATOM 5793 C CA . GLY D 2 112 ? -2.955 2.781 -22.263 1.00 25.94 112 GLY D CA 1
ATOM 5794 C C . GLY D 2 112 ? -3.075 3.895 -23.282 1.00 28.06 112 GLY D C 1
ATOM 5795 O O . GLY D 2 112 ? -3.907 3.869 -24.188 1.00 31.12 112 GLY D O 1
ATOM 5796 N N . THR D 2 113 ? -2.221 4.901 -23.120 1.00 32.20 113 THR D N 1
ATOM 5797 C CA . THR D 2 113 ? -2.169 6.059 -24.004 1.00 25.14 113 THR D CA 1
ATOM 5798 C C . THR D 2 113 ? -0.760 6.183 -24.563 1.00 29.22 113 THR D C 1
ATOM 5799 O O . THR D 2 113 ? 0.191 6.424 -23.810 1.00 28.92 113 THR D O 1
ATOM 5803 N N . LEU D 2 114 ? -0.627 6.011 -25.877 1.00 22.16 114 LEU D N 1
ATOM 5804 C CA . LEU D 2 114 ? 0.657 6.193 -26.537 1.00 26.31 114 LEU D CA 1
ATOM 5805 C C . LEU D 2 114 ? 0.938 7.681 -26.690 1.00 27.36 114 LEU D C 1
ATOM 5806 O O . LEU D 2 114 ? 0.127 8.423 -27.250 1.00 27.13 114 LEU D O 1
ATOM 5811 N N . VAL D 2 115 ? 2.089 8.113 -26.184 1.00 30.90 115 VAL D N 1
ATOM 5812 C CA . VAL D 2 115 ? 2.467 9.520 -26.146 1.00 33.49 115 VAL D CA 1
ATOM 5813 C C . VAL D 2 115 ? 3.754 9.680 -26.940 1.00 36.68 115 VAL D C 1
ATOM 5814 O O . VAL D 2 115 ? 4.760 9.026 -26.638 1.00 33.37 115 VAL D O 1
ATOM 5818 N N . THR D 2 116 ? 3.724 10.547 -27.949 1.00 33.17 116 THR D N 1
ATOM 5819 C CA . THR D 2 116 ? 4.892 10.847 -28.769 1.00 30.37 116 THR D CA 1
ATOM 5820 C C . THR D 2 116 ? 5.432 12.224 -28.405 1.00 31.91 116 THR D C 1
ATOM 5821 O O . THR D 2 116 ? 4.664 13.185 -28.294 1.00 32.75 116 THR D O 1
ATOM 5825 N N . VAL D 2 117 ? 6.746 12.316 -28.221 1.00 35.14 117 VAL D N 1
ATOM 5826 C CA . VAL D 2 117 ? 7.426 13.588 -27.998 1.00 34.81 117 VAL D CA 1
ATOM 5827 C C . VAL D 2 117 ? 8.105 13.990 -29.299 1.00 34.16 117 VAL D C 1
ATOM 5828 O O . VAL D 2 117 ? 9.064 13.346 -29.737 1.00 32.16 117 VAL D O 1
ATOM 5832 N N . SER D 2 118 ? 7.616 15.060 -29.916 1.00 37.19 118 SER D N 1
ATOM 5833 C CA . SER D 2 118 ? 8.163 15.518 -31.184 1.00 32.21 118 SER D CA 1
ATOM 5834 C C . SER D 2 118 ? 7.674 16.933 -31.444 1.00 32.25 118 SER D C 1
ATOM 5835 O O . SER D 2 118 ? 6.623 17.346 -30.946 1.00 32.81 118 SER D O 1
ATOM 5838 N N . ALA D 2 119 ? 8.457 17.673 -32.230 1.00 35.94 119 ALA D N 1
ATOM 5839 C CA . ALA D 2 119 ? 8.075 19.010 -32.668 1.00 45.98 119 ALA D CA 1
ATOM 5840 C C . ALA D 2 119 ? 7.286 19.004 -33.974 1.00 46.87 119 ALA D C 1
ATOM 5841 O O . ALA D 2 119 ? 6.800 20.061 -34.398 1.00 35.03 119 ALA D O 1
ATOM 5843 N N . ALA D 2 120 ? 7.133 17.842 -34.605 1.00 38.52 120 ALA D N 1
ATOM 5844 C CA . ALA D 2 120 ? 6.436 17.742 -35.877 1.00 40.07 120 ALA D CA 1
ATOM 5845 C C . ALA D 2 120 ? 4.940 18.012 -35.703 1.00 33.63 120 ALA D C 1
ATOM 5846 O O . ALA D 2 120 ? 4.417 18.106 -34.589 1.00 36.90 120 ALA D O 1
ATOM 5848 N N . SER D 2 121 ? 4.250 18.141 -36.832 1.00 36.06 121 SER D N 1
ATOM 5849 C CA . SER D 2 121 ? 2.830 18.455 -36.839 1.00 30.54 121 SER D CA 1
ATOM 5850 C C . SER D 2 121 ? 2.005 17.180 -36.939 1.00 33.36 121 SER D C 1
ATOM 5851 O O . SER D 2 121 ? 2.465 16.159 -37.460 1.00 27.69 121 SER D O 1
ATOM 5854 N N . THR D 2 122 ? 0.781 17.245 -36.420 1.00 34.33 122 THR D N 1
ATOM 5855 C CA . THR D 2 122 ? -0.164 16.153 -36.594 1.00 27.14 122 THR D CA 1
ATOM 5856 C C . THR D 2 122 ? -0.665 16.141 -38.032 1.00 31.08 122 THR D C 1
ATOM 5857 O O . THR D 2 122 ? -0.967 17.189 -38.609 1.00 34.08 122 THR D O 1
ATOM 5861 N N . LYS D 2 123 ? -0.731 14.949 -38.624 1.00 32.38 123 LYS D N 1
ATOM 5862 C CA . LYS D 2 123 ? -1.259 14.799 -39.973 1.00 29.20 123 LYS D CA 1
ATOM 5863 C C . LYS D 2 123 ? -2.082 13.524 -40.074 1.00 22.50 123 LYS D C 1
ATOM 5864 O O . LYS D 2 123 ? -1.620 12.448 -39.687 1.00 25.58 123 LYS D O 1
ATOM 5870 N N . GLY D 2 124 ? -3.300 13.652 -40.592 1.00 20.86 124 GLY D N 1
ATOM 5871 C CA . GLY D 2 124 ? -4.152 12.513 -40.828 1.00 16.92 124 GLY D CA 1
ATOM 5872 C C . GLY D 2 124 ? -3.700 11.738 -42.047 1.00 20.58 124 GLY D C 1
ATOM 5873 O O . GLY D 2 124 ? -3.003 12.265 -42.923 1.00 24.29 124 GLY D O 1
ATOM 5874 N N . PRO D 2 125 ? -4.087 10.471 -42.126 1.00 18.14 125 PRO D N 1
ATOM 5875 C CA . PRO D 2 125 ? -3.617 9.606 -43.209 1.00 21.33 125 PRO D CA 1
ATOM 5876 C C . PRO D 2 125 ? -4.499 9.674 -44.451 1.00 27.25 125 PRO D C 1
ATOM 5877 O O . PRO D 2 125 ? -5.585 10.258 -44.453 1.00 25.88 125 PRO D O 1
ATOM 5881 N N . SER D 2 126 ? -4.001 9.053 -45.517 1.00 27.57 126 SER D N 1
ATOM 5882 C CA . SER D 2 126 ? -4.775 8.774 -46.717 1.00 25.41 126 SER D CA 1
ATOM 5883 C C . SER D 2 126 ? -4.995 7.270 -46.813 1.00 27.80 126 SER D C 1
ATOM 5884 O O . SER D 2 126 ? -4.079 6.482 -46.549 1.00 25.22 126 SER D O 1
ATOM 5887 N N . VAL D 2 127 ? -6.210 6.874 -47.181 1.00 23.51 127 VAL D N 1
ATOM 5888 C CA . VAL D 2 127 ? -6.613 5.474 -47.188 1.00 20.54 127 VAL D CA 1
ATOM 5889 C C . VAL D 2 127 ? -6.880 5.067 -48.631 1.00 22.26 127 VAL D C 1
ATOM 5890 O O . VAL D 2 127 ? -7.839 5.542 -49.252 1.00 22.45 127 VAL D O 1
ATOM 5894 N N . PHE D 2 128 ? -6.032 4.181 -49.163 1.00 22.55 128 PHE D N 1
ATOM 5895 C CA . PHE D 2 128 ? -6.121 3.675 -50.519 1.00 17.52 128 PHE D CA 1
ATOM 5896 C C . PHE D 2 128 ? -6.471 2.191 -50.511 1.00 20.72 128 PHE D C 1
ATOM 5897 O O . PHE D 2 128 ? -6.140 1.474 -49.561 1.00 21.39 128 PHE D O 1
ATOM 5905 N N . PRO D 2 129 ? -7.142 1.701 -51.553 1.00 24.36 129 PRO D N 1
ATOM 5906 C CA . PRO D 2 129 ? -7.533 0.287 -51.580 1.00 21.65 129 PRO D CA 1
ATOM 5907 C C . PRO D 2 129 ? -6.395 -0.622 -52.016 1.00 20.10 129 PRO D C 1
ATOM 5908 O O . PRO D 2 129 ? -5.583 -0.270 -52.874 1.00 20.95 129 PRO D O 1
ATOM 5912 N N . LEU D 2 130 ? -6.346 -1.805 -51.410 1.00 15.72 130 LEU D N 1
ATOM 5913 C CA . LEU D 2 130 ? -5.482 -2.900 -51.847 1.00 21.94 130 LEU D CA 1
ATOM 5914 C C . LEU D 2 130 ? -6.401 -3.940 -52.488 1.00 20.79 130 LEU D C 1
ATOM 5915 O O . LEU D 2 130 ? -6.873 -4.863 -51.824 1.00 25.70 130 LEU D O 1
ATOM 5920 N N . ALA D 2 131 ? -6.657 -3.782 -53.808 1.00 24.29 131 ALA D N 1
ATOM 5921 C CA . ALA D 2 131 ? -7.683 -4.539 -54.515 1.00 28.45 131 ALA D CA 1
ATOM 5922 C C . ALA D 2 131 ? -7.082 -5.671 -55.338 1.00 28.51 131 ALA D C 1
ATOM 5923 O O . ALA D 2 131 ? -5.989 -5.526 -55.895 1.00 28.35 131 ALA D O 1
ATOM 5925 N N . PRO D 2 132 ? -7.794 -6.797 -55.433 1.00 42.20 132 PRO D N 1
ATOM 5926 C CA . PRO D 2 132 ? -7.293 -7.935 -56.213 1.00 36.49 132 PRO D CA 1
ATOM 5927 C C . PRO D 2 132 ? -7.869 -7.981 -57.619 1.00 53.99 132 PRO D C 1
ATOM 5928 O O . PRO D 2 132 ? -8.311 -6.960 -58.156 1.00 54.15 132 PRO D O 1
ATOM 5932 N N . SER D 2 133 ? -7.871 -9.172 -58.214 1.00 64.04 133 SER D N 1
ATOM 5933 C CA . SER D 2 133 ? -8.504 -9.417 -59.508 1.00 57.07 133 SER D CA 1
ATOM 5934 C C . SER D 2 133 ? -8.572 -10.919 -59.780 1.00 58.50 133 SER D C 1
ATOM 5935 O O . SER D 2 133 ? -8.695 -11.352 -60.927 1.00 67.59 133 SER D O 1
ATOM 5938 N N . GLY D 2 140 ? -9.179 -20.519 -54.433 1.00 34.63 140 GLY D N 1
ATOM 5939 C CA . GLY D 2 140 ? -10.136 -19.465 -54.715 1.00 25.79 140 GLY D CA 1
ATOM 5940 C C . GLY D 2 140 ? -10.265 -18.467 -53.581 1.00 25.45 140 GLY D C 1
ATOM 5941 O O . GLY D 2 140 ? -11.338 -17.914 -53.341 1.00 28.22 140 GLY D O 1
ATOM 5942 N N . THR D 2 141 ? -9.164 -18.243 -52.872 1.00 20.25 141 THR D N 1
ATOM 5943 C CA . THR D 2 141 ? -9.117 -17.236 -51.824 1.00 19.90 141 THR D CA 1
ATOM 5944 C C . THR D 2 141 ? -8.585 -15.928 -52.393 1.00 21.14 141 THR D C 1
ATOM 5945 O O . THR D 2 141 ? -7.543 -15.908 -53.055 1.00 29.28 141 THR D O 1
ATOM 5949 N N . ALA D 2 142 ? -9.313 -14.846 -52.150 1.00 22.57 142 ALA D N 1
ATOM 5950 C CA . ALA D 2 142 ? -8.887 -13.512 -52.536 1.00 25.88 142 ALA D CA 1
ATOM 5951 C C . ALA D 2 142 ? -8.368 -12.759 -51.318 1.00 28.32 142 ALA D C 1
ATOM 5952 O O . ALA D 2 142 ? -8.831 -12.963 -50.192 1.00 25.00 142 ALA D O 1
ATOM 5954 N N . ALA D 2 143 ? -7.392 -11.890 -51.551 1.00 23.47 143 ALA D N 1
ATOM 5955 C CA . ALA D 2 143 ? -6.880 -10.998 -50.524 1.00 19.99 143 ALA D CA 1
ATOM 5956 C C . ALA D 2 143 ? -7.199 -9.563 -50.913 1.00 20.78 143 ALA D C 1
ATOM 5957 O O . ALA D 2 143 ? -7.099 -9.191 -52.085 1.00 23.41 143 ALA D O 1
ATOM 5959 N N . LEU D 2 144 ? -7.603 -8.768 -49.932 1.00 15.95 144 LEU D N 1
ATOM 5960 C CA . LEU D 2 144 ? -7.779 -7.341 -50.137 1.00 20.51 144 LEU D CA 1
ATOM 5961 C C . LEU D 2 144 ? -7.419 -6.635 -48.841 1.00 24.30 144 LEU D C 1
ATOM 5962 O O . LEU D 2 144 ? -7.250 -7.266 -47.795 1.00 23.47 144 LEU D O 1
ATOM 5967 N N . GLY D 2 145 ? -7.287 -5.317 -48.919 1.00 23.01 145 GLY D N 1
ATOM 5968 C CA . GLY D 2 145 ? -6.909 -4.572 -47.735 1.00 17.20 145 GLY D CA 1
ATOM 5969 C C . GLY D 2 145 ? -6.910 -3.080 -47.974 1.00 20.47 145 GLY D C 1
ATOM 5970 O O . GLY D 2 145 ? -7.388 -2.589 -48.999 1.00 19.65 145 GLY D O 1
ATOM 5971 N N . CYS D 2 146 ? -6.358 -2.363 -46.994 1.00 15.18 146 CYS D N 1
ATOM 5972 C CA . CYS D 2 146 ? -6.313 -0.907 -47.006 1.00 24.04 146 CYS D CA 1
ATOM 5973 C C . CYS D 2 146 ? -4.904 -0.435 -46.682 1.00 27.08 146 CYS D C 1
ATOM 5974 O O . CYS D 2 146 ? -4.272 -0.944 -45.750 1.00 22.48 146 CYS D O 1
ATOM 5977 N N . LEU D 2 147 ? -4.423 0.543 -47.442 1.00 21.29 147 LEU D N 1
ATOM 5978 C CA . LEU D 2 147 ? -3.131 1.168 -47.199 1.00 16.72 147 LEU D CA 1
ATOM 5979 C C . LEU D 2 147 ? -3.380 2.491 -46.486 1.00 19.60 147 LEU D C 1
ATOM 5980 O O . LEU D 2 147 ? -3.952 3.421 -47.065 1.00 23.68 147 LEU D O 1
ATOM 5985 N N . VAL D 2 148 ? -2.973 2.564 -45.226 1.00 22.31 148 VAL D N 1
ATOM 5986 C CA . VAL D 2 148 ? -3.125 3.762 -44.411 1.00 22.99 148 VAL D CA 1
ATOM 5987 C C . VAL D 2 148 ? -1.778 4.473 -44.411 1.00 25.28 148 VAL D C 1
ATOM 5988 O O . VAL D 2 148 ? -0.809 3.986 -43.818 1.00 25.83 148 VAL D O 1
ATOM 5992 N N . LYS D 2 149 ? -1.707 5.623 -45.082 1.00 23.85 149 LYS D N 1
ATOM 5993 C CA . LYS D 2 149 ? -0.434 6.207 -45.481 1.00 23.00 149 LYS D CA 1
ATOM 5994 C C . LYS D 2 149 ? -0.306 7.660 -45.044 1.00 19.81 149 LYS D C 1
ATOM 5995 O O . LYS D 2 149 ? -1.276 8.423 -45.079 1.00 24.75 149 LYS D O 1
ATOM 6001 N N . ASP D 2 150 ? 0.909 8.024 -44.622 1.00 19.22 150 ASP D N 1
ATOM 6002 C CA . ASP D 2 150 ? 1.325 9.411 -44.390 1.00 20.98 150 ASP D CA 1
ATOM 6003 C C . ASP D 2 150 ? 0.578 10.066 -43.224 1.00 22.48 150 ASP D C 1
ATOM 6004 O O . ASP D 2 150 ? -0.007 11.142 -43.363 1.00 25.75 150 ASP D O 1
ATOM 6009 N N . TYR D 2 151 ? 0.638 9.431 -42.056 1.00 19.30 151 TYR D N 1
ATOM 6010 C CA . TYR D 2 151 ? 0.039 9.994 -40.857 1.00 18.98 151 TYR D CA 1
ATOM 6011 C C . TYR D 2 151 ? 1.076 10.151 -39.752 1.00 22.94 151 TYR D C 1
ATOM 6012 O O . TYR D 2 151 ? 2.111 9.479 -39.730 1.00 26.47 151 TYR D O 1
ATOM 6021 N N . PHE D 2 152 ? 0.775 11.060 -38.832 1.00 22.62 152 PHE D N 1
ATOM 6022 C CA . PHE D 2 152 ? 1.615 11.307 -37.672 1.00 20.11 152 PHE D CA 1
ATOM 6023 C C . PHE D 2 152 ? 0.784 12.022 -36.607 1.00 30.04 152 PHE D C 1
ATOM 6024 O O . PHE D 2 152 ? 0.015 12.930 -36.927 1.00 31.33 152 PHE D O 1
ATOM 6032 N N . PRO D 2 153 ? 0.920 11.604 -35.341 1.00 21.84 153 PRO D N 1
ATOM 6033 C CA . PRO D 2 153 ? 1.766 10.490 -34.913 1.00 21.00 153 PRO D CA 1
ATOM 6034 C C . PRO D 2 153 ? 0.993 9.185 -34.840 1.00 22.68 153 PRO D C 1
ATOM 6035 O O . PRO D 2 153 ? -0.161 9.113 -35.264 1.00 24.08 153 PRO D O 1
ATOM 6039 N N . GLU D 2 154 ? 1.628 8.160 -34.286 1.00 22.68 154 GLU D N 1
ATOM 6040 C CA . GLU D 2 154 ? 0.922 6.937 -33.944 1.00 25.60 154 GLU D CA 1
ATOM 6041 C C . GLU D 2 154 ? -0.042 7.247 -32.798 1.00 32.63 154 GLU D C 1
ATOM 6042 O O . GLU D 2 154 ? 0.153 8.224 -32.070 1.00 19.12 154 GLU D O 1
ATOM 6048 N N . PRO D 2 155 ? -1.090 6.425 -32.628 1.00 31.76 155 PRO D N 1
ATOM 6049 C CA . PRO D 2 155 ? -1.473 5.260 -33.426 1.00 24.60 155 PRO D CA 1
ATOM 6050 C C . PRO D 2 155 ? -2.660 5.506 -34.347 1.00 27.57 155 PRO D C 1
ATOM 6051 O O . PRO D 2 155 ? -3.225 6.600 -34.374 1.00 26.30 155 PRO D O 1
ATOM 6055 N N . VAL D 2 156 ? -3.035 4.468 -35.086 1.00 23.78 156 VAL D N 1
ATOM 6056 C CA . VAL D 2 156 ? -4.255 4.459 -35.880 1.00 24.44 156 VAL D CA 1
ATOM 6057 C C . VAL D 2 156 ? -4.925 3.107 -35.677 1.00 25.64 156 VAL D C 1
ATOM 6058 O O . VAL D 2 156 ? -4.248 2.082 -35.547 1.00 29.02 156 VAL D O 1
ATOM 6062 N N . THR D 2 157 ? -6.252 3.102 -35.612 1.00 20.16 157 THR D N 1
ATOM 6063 C CA . THR D 2 157 ? -7.008 1.870 -35.433 1.00 23.91 157 THR D CA 1
ATOM 6064 C C . THR D 2 157 ? -7.692 1.493 -36.739 1.00 27.78 157 THR D C 1
ATOM 6065 O O . THR D 2 157 ? -8.171 2.363 -37.472 1.00 29.99 157 THR D O 1
ATOM 6069 N N . VAL D 2 158 ? -7.724 0.193 -37.029 1.00 25.70 158 VAL D N 1
ATOM 6070 C CA . VAL D 2 158 ? -8.326 -0.330 -38.251 1.00 23.77 158 VAL D CA 1
ATOM 6071 C C . VAL D 2 158 ? -9.177 -1.537 -37.887 1.00 23.94 158 VAL D C 1
ATOM 6072 O O . VAL D 2 158 ? -8.674 -2.496 -37.290 1.00 30.12 158 VAL D O 1
ATOM 6076 N N . SER D 2 159 ? -10.454 -1.497 -38.248 1.00 20.61 159 SER D N 1
ATOM 6077 C CA . SER D 2 159 ? -11.356 -2.635 -38.150 1.00 17.79 159 SER D CA 1
ATOM 6078 C C . SER D 2 159 ? -11.943 -2.910 -39.530 1.00 21.74 159 SER D C 1
ATOM 6079 O O . SER D 2 159 ? -11.690 -2.179 -40.489 1.00 22.54 159 SER D O 1
ATOM 6082 N N . TRP D 2 160 ? -12.749 -3.965 -39.622 1.00 24.66 160 TRP D N 1
ATOM 6083 C CA . TRP D 2 160 ? -13.381 -4.357 -40.875 1.00 20.16 160 TRP D CA 1
ATOM 6084 C C . TRP D 2 160 ? -14.862 -4.619 -40.646 1.00 22.92 160 TRP D C 1
ATOM 6085 O O . TRP D 2 160 ? -15.232 -5.357 -39.725 1.00 17.50 160 TRP D O 1
ATOM 6096 N N . ASN D 2 161 ? -15.700 -4.011 -41.487 1.00 20.61 161 ASN D N 1
ATOM 6097 C CA . ASN D 2 161 ? -17.154 -4.157 -41.417 1.00 25.46 161 ASN D CA 1
ATOM 6098 C C . ASN D 2 161 ? -17.672 -3.844 -40.014 1.00 26.42 161 ASN D C 1
ATOM 6099 O O . ASN D 2 161 ? -18.432 -4.610 -39.418 1.00 30.55 161 ASN D O 1
ATOM 6104 N N . SER D 2 162 ? -17.233 -2.700 -39.483 1.00 26.49 162 SER D N 1
ATOM 6105 C CA . SER D 2 162 ? -17.633 -2.218 -38.158 1.00 29.65 162 SER D CA 1
ATOM 6106 C C . SER D 2 162 ? -17.381 -3.250 -37.060 1.00 31.38 162 SER D C 1
ATOM 6107 O O . SER D 2 162 ? -18.067 -3.262 -36.036 1.00 35.72 162 SER D O 1
ATOM 6110 N N . GLY D 2 163 ? -16.391 -4.118 -37.249 1.00 28.48 163 GLY D N 1
ATOM 6111 C CA . GLY D 2 163 ? -16.023 -5.093 -36.246 1.00 24.63 163 GLY D CA 1
ATOM 6112 C C . GLY D 2 163 ? -16.588 -6.479 -36.463 1.00 25.61 163 GLY D C 1
ATOM 6113 O O . GLY D 2 163 ? -16.162 -7.414 -35.778 1.00 30.15 163 GLY D O 1
ATOM 6114 N N . ALA D 2 164 ? -17.527 -6.640 -37.396 1.00 25.07 164 ALA D N 1
ATOM 6115 C CA . ALA D 2 164 ? -18.125 -7.948 -37.642 1.00 26.12 164 ALA D CA 1
ATOM 6116 C C . ALA D 2 164 ? -17.169 -8.911 -38.333 1.00 24.29 164 ALA D C 1
ATOM 6117 O O . ALA D 2 164 ? -17.382 -10.127 -38.268 1.00 33.30 164 ALA D O 1
ATOM 6119 N N . LEU D 2 165 ? -16.126 -8.406 -38.986 1.00 26.10 165 LEU D N 1
ATOM 6120 C CA . LEU D 2 165 ? -15.192 -9.229 -39.750 1.00 26.22 165 LEU D CA 1
ATOM 6121 C C . LEU D 2 165 ? -13.836 -9.217 -39.055 1.00 26.04 165 LEU D C 1
ATOM 6122 O O . LEU D 2 165 ? -13.151 -8.188 -39.035 1.00 32.09 165 LEU D O 1
ATOM 6127 N N . THR D 2 166 ? -13.448 -10.362 -38.494 1.00 22.30 166 THR D N 1
ATOM 6128 C CA . THR D 2 166 ? -12.182 -10.478 -37.778 1.00 28.71 166 THR D CA 1
ATOM 6129 C C . THR D 2 166 ? -11.344 -11.638 -38.303 1.00 25.39 166 THR D C 1
ATOM 6130 O O . THR D 2 166 ? -10.110 -11.569 -38.302 1.00 28.37 166 THR D O 1
ATOM 6134 N N . SER D 2 167 ? -12.002 -12.709 -38.744 1.00 28.02 167 SER D N 1
ATOM 6135 C CA A SER D 2 167 ? -11.282 -13.882 -39.225 0.41 26.33 167 SER D CA 1
ATOM 6136 C CA B SER D 2 167 ? -11.284 -13.883 -39.225 0.59 26.32 167 SER D CA 1
ATOM 6137 C C . SER D 2 167 ? -10.470 -13.540 -40.466 1.00 28.78 167 SER D C 1
ATOM 6138 O O . SER D 2 167 ? -10.990 -12.970 -41.428 1.00 23.67 167 SER D O 1
ATOM 6143 N N . GLY D 2 168 ? -9.185 -13.889 -40.437 1.00 33.41 168 GLY D N 1
ATOM 6144 C CA . GLY D 2 168 ? -8.291 -13.628 -41.542 1.00 21.23 168 GLY D CA 1
ATOM 6145 C C . GLY D 2 168 ? -7.775 -12.212 -41.633 1.00 24.64 168 GLY D C 1
ATOM 6146 O O . GLY D 2 168 ? -7.092 -11.886 -42.614 1.00 29.35 168 GLY D O 1
ATOM 6147 N N . VAL D 2 169 ? -8.073 -11.360 -40.654 1.00 15.52 169 VAL D N 1
ATOM 6148 C CA . VAL D 2 169 ? -7.596 -9.982 -40.675 1.00 19.95 169 VAL D CA 1
ATOM 6149 C C . VAL D 2 169 ? -6.201 -9.921 -40.071 1.00 24.05 169 VAL D C 1
ATOM 6150 O O . VAL D 2 169 ? -5.978 -10.377 -38.943 1.00 31.76 169 VAL D O 1
ATOM 6154 N N . HIS D 2 170 ? -5.258 -9.351 -40.814 1.00 15.37 170 HIS D N 1
ATOM 6155 C CA . HIS D 2 170 ? -3.941 -9.005 -40.293 1.00 20.41 170 HIS D CA 1
ATOM 6156 C C . HIS D 2 170 ? -3.754 -7.503 -40.445 1.00 23.39 170 HIS D C 1
ATOM 6157 O O . HIS D 2 170 ? -3.839 -6.971 -41.559 1.00 13.92 170 HIS D O 1
ATOM 6164 N N . THR D 2 171 ? -3.510 -6.819 -39.333 1.00 20.55 171 THR D N 1
ATOM 6165 C CA . THR D 2 171 ? -3.134 -5.412 -39.353 1.00 20.50 171 THR D CA 1
ATOM 6166 C C . THR D 2 171 ? -1.673 -5.313 -38.935 1.00 18.01 171 THR D C 1
ATOM 6167 O O . THR D 2 171 ? -1.320 -5.646 -37.800 1.00 22.99 171 THR D O 1
ATOM 6171 N N . PHE D 2 172 ? -0.830 -4.883 -39.858 1.00 20.93 172 PHE D N 1
ATOM 6172 C CA . PHE D 2 172 ? 0.609 -4.923 -39.668 1.00 16.90 172 PHE D CA 1
ATOM 6173 C C . PHE D 2 172 ? 1.082 -3.757 -38.810 1.00 17.48 172 PHE D C 1
ATOM 6174 O O . PHE D 2 172 ? 0.411 -2.726 -38.716 1.00 18.55 172 PHE D O 1
ATOM 6182 N N . PRO D 2 173 ? 2.230 -3.905 -38.150 1.00 22.99 173 PRO D N 1
ATOM 6183 C CA . PRO D 2 173 ? 2.811 -2.765 -37.436 1.00 18.60 173 PRO D CA 1
ATOM 6184 C C . PRO D 2 173 ? 3.108 -1.624 -38.395 1.00 23.83 173 PRO D C 1
ATOM 6185 O O . PRO D 2 173 ? 3.481 -1.834 -39.552 1.00 20.86 173 PRO D O 1
ATOM 6189 N N . ALA D 2 174 ? 2.933 -0.402 -37.902 1.00 26.52 174 ALA D N 1
ATOM 6190 C CA . ALA D 2 174 ? 3.292 0.769 -38.687 1.00 22.45 174 ALA D CA 1
ATOM 6191 C C . ALA D 2 174 ? 4.794 0.795 -38.944 1.00 23.36 174 ALA D C 1
ATOM 6192 O O . ALA D 2 174 ? 5.596 0.321 -38.134 1.00 25.41 174 ALA D O 1
ATOM 6194 N N . VAL D 2 175 ? 5.172 1.337 -40.097 1.00 18.46 175 VAL D N 1
ATOM 6195 C CA . VAL D 2 175 ? 6.567 1.578 -40.430 1.00 20.09 175 VAL D CA 1
ATOM 6196 C C . VAL D 2 175 ? 6.781 3.084 -40.464 1.00 28.50 175 VAL D C 1
ATOM 6197 O O . VAL D 2 175 ? 5.884 3.842 -40.855 1.00 24.79 175 VAL D O 1
ATOM 6201 N N . LEU D 2 176 ? 7.951 3.518 -40.005 1.00 29.50 176 LEU D N 1
ATOM 6202 C CA . LEU D 2 176 ? 8.341 4.916 -40.125 1.00 23.90 176 LEU D CA 1
ATOM 6203 C C . LEU D 2 176 ? 9.007 5.125 -41.478 1.00 27.45 176 LEU D C 1
ATOM 6204 O O . LEU D 2 176 ? 10.065 4.549 -41.752 1.00 27.17 176 LEU D O 1
ATOM 6209 N N . GLN D 2 177 ? 8.374 5.919 -42.333 1.00 29.98 177 GLN D N 1
ATOM 6210 C CA . GLN D 2 177 ? 8.916 6.197 -43.651 1.00 28.41 177 GLN D CA 1
ATOM 6211 C C . GLN D 2 177 ? 10.041 7.221 -43.557 1.00 27.99 177 GLN D C 1
ATOM 6212 O O . GLN D 2 177 ? 10.166 7.960 -42.577 1.00 29.73 177 GLN D O 1
ATOM 6218 N N . SER D 2 178 ? 10.865 7.262 -44.605 1.00 33.27 178 SER D N 1
ATOM 6219 C CA . SER D 2 178 ? 11.977 8.205 -44.647 1.00 31.25 178 SER D CA 1
ATOM 6220 C C . SER D 2 178 ? 11.507 9.649 -44.569 1.00 25.45 178 SER D C 1
ATOM 6221 O O . SER D 2 178 ? 12.322 10.539 -44.316 1.00 42.78 178 SER D O 1
ATOM 6224 N N . SER D 2 179 ? 10.216 9.899 -44.782 1.00 21.88 179 SER D N 1
ATOM 6225 C CA . SER D 2 179 ? 9.663 11.243 -44.693 1.00 23.08 179 SER D CA 1
ATOM 6226 C C . SER D 2 179 ? 9.318 11.652 -43.267 1.00 25.90 179 SER D C 1
ATOM 6227 O O . SER D 2 179 ? 8.994 12.822 -43.041 1.00 25.10 179 SER D O 1
ATOM 6230 N N . GLY D 2 180 ? 9.386 10.730 -42.307 1.00 24.39 180 GLY D N 1
ATOM 6231 C CA . GLY D 2 180 ? 8.959 10.999 -40.950 1.00 19.69 180 GLY D CA 1
ATOM 6232 C C . GLY D 2 180 ? 7.500 10.703 -40.672 1.00 23.09 180 GLY D C 1
ATOM 6233 O O . GLY D 2 180 ? 7.051 10.871 -39.529 1.00 18.89 180 GLY D O 1
ATOM 6234 N N . LEU D 2 181 ? 6.744 10.280 -41.678 1.00 22.68 181 LEU D N 1
ATOM 6235 C CA . LEU D 2 181 ? 5.345 9.927 -41.514 1.00 20.72 181 LEU D CA 1
ATOM 6236 C C . LEU D 2 181 ? 5.208 8.414 -41.458 1.00 23.00 181 LEU D C 1
ATOM 6237 O O . LEU D 2 181 ? 6.009 7.679 -42.040 1.00 22.19 181 LEU D O 1
ATOM 6242 N N . TYR D 2 182 ? 4.177 7.954 -40.761 1.00 23.16 182 TYR D N 1
ATOM 6243 C CA . TYR D 2 182 ? 3.948 6.526 -40.615 1.00 25.69 182 TYR D CA 1
ATOM 6244 C C . TYR D 2 182 ? 3.085 5.985 -41.750 1.00 21.29 182 TYR D C 1
ATOM 6245 O O . TYR D 2 182 ? 2.428 6.727 -42.485 1.00 16.70 182 TYR D O 1
ATOM 6254 N N . SER D 2 183 ? 3.102 4.662 -41.877 1.00 19.06 183 SER D N 1
ATOM 6255 C CA A SER D 2 183 ? 2.304 3.957 -42.868 0.31 19.11 183 SER D CA 1
ATOM 6256 C CA B SER D 2 183 ? 2.311 3.956 -42.871 0.69 19.06 183 SER D CA 1
ATOM 6257 C C . SER D 2 183 ? 2.070 2.537 -42.381 1.00 20.82 183 SER D C 1
ATOM 6258 O O . SER D 2 183 ? 2.951 1.931 -41.767 1.00 16.11 183 SER D O 1
ATOM 6263 N N . LEU D 2 184 ? 0.874 2.015 -42.644 1.00 21.81 184 LEU D N 1
ATOM 6264 C CA . LEU D 2 184 ? 0.587 0.630 -42.299 1.00 25.14 184 LEU D CA 1
ATOM 6265 C C . LEU D 2 184 ? -0.465 0.081 -43.246 1.00 19.69 184 LEU D C 1
ATOM 6266 O O . LEU D 2 184 ? -1.156 0.825 -43.943 1.00 22.62 184 LEU D O 1
ATOM 6271 N N . SER D 2 185 ? -0.567 -1.240 -43.261 1.00 19.20 185 SER D N 1
ATOM 6272 C CA . SER D 2 185 ? -1.532 -1.938 -44.085 1.00 21.07 185 SER D CA 1
ATOM 6273 C C . SER D 2 185 ? -2.315 -2.911 -43.223 1.00 22.16 185 SER D C 1
ATOM 6274 O O . SER D 2 185 ? -1.797 -3.459 -42.246 1.00 20.00 185 SER D O 1
ATOM 6277 N N . SER D 2 186 ? -3.577 -3.098 -43.585 1.00 16.80 186 SER D N 1
ATOM 6278 C CA . SER D 2 186 ? -4.436 -4.100 -42.977 1.00 19.51 186 SER D CA 1
ATOM 6279 C C . SER D 2 186 ? -5.029 -4.918 -44.108 1.00 15.25 186 SER D C 1
ATOM 6280 O O . SER D 2 186 ? -5.556 -4.350 -45.067 1.00 17.51 186 SER D O 1
ATOM 6283 N N . VAL D 2 187 ? -4.927 -6.243 -44.011 1.00 17.64 187 VAL D N 1
ATOM 6284 C CA . VAL D 2 187 ? -5.434 -7.134 -45.046 1.00 18.52 187 VAL D CA 1
ATOM 6285 C C . VAL D 2 187 ? -6.381 -8.153 -44.430 1.00 19.75 187 VAL D C 1
ATOM 6286 O O . VAL D 2 187 ? -6.348 -8.429 -43.230 1.00 22.31 187 VAL D O 1
ATOM 6290 N N . VAL D 2 188 ? -7.231 -8.716 -45.285 1.00 20.07 188 VAL D N 1
ATOM 6291 C CA . VAL D 2 188 ? -8.117 -9.814 -44.925 1.00 19.11 188 VAL D CA 1
ATOM 6292 C C . VAL D 2 188 ? -8.259 -10.706 -46.150 1.00 12.93 188 VAL D C 1
ATOM 6293 O O . VAL D 2 188 ? -8.258 -10.228 -47.287 1.00 18.33 188 VAL D O 1
ATOM 6297 N N . THR D 2 189 ? -8.348 -12.011 -45.920 1.00 15.28 189 THR D N 1
ATOM 6298 C CA . THR D 2 189 ? -8.572 -12.971 -46.991 1.00 17.82 189 THR D CA 1
ATOM 6299 C C . THR D 2 189 ? -10.014 -13.463 -46.947 1.00 19.96 189 THR D C 1
ATOM 6300 O O . THR D 2 189 ? -10.550 -13.759 -45.874 1.00 19.39 189 THR D O 1
ATOM 6304 N N . VAL D 2 190 ? -10.638 -13.535 -48.119 1.00 20.91 190 VAL D N 1
ATOM 6305 C CA . VAL D 2 190 ? -12.060 -13.851 -48.242 1.00 18.48 190 VAL D CA 1
ATOM 6306 C C . VAL D 2 190 ? -12.254 -14.815 -49.400 1.00 18.98 190 VAL D C 1
ATOM 6307 O O . VAL D 2 190 ? -11.388 -14.939 -50.276 1.00 20.68 190 VAL D O 1
ATOM 6311 N N . P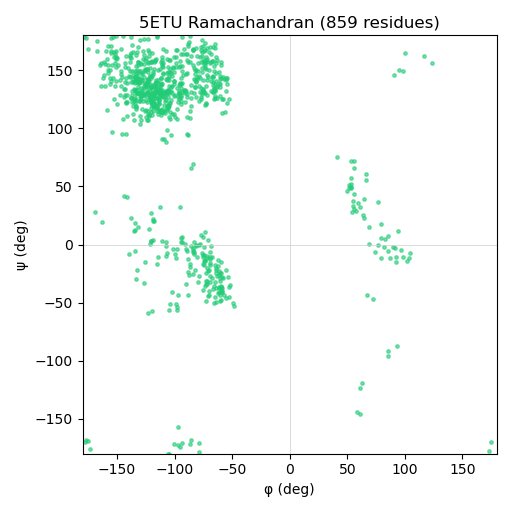RO D 2 191 ? -13.386 -15.520 -49.431 1.00 19.78 191 PRO D N 1
ATOM 6312 C CA . PRO D 2 191 ? -13.714 -16.309 -50.626 1.00 19.62 191 PRO D CA 1
ATOM 6313 C C . PRO D 2 191 ? -13.935 -15.387 -51.815 1.00 25.35 191 PRO D C 1
ATOM 6314 O O . PRO D 2 191 ? -14.717 -14.437 -51.742 1.00 26.76 191 PRO D O 1
ATOM 6318 N N . SER D 2 192 ? -13.236 -15.670 -52.915 1.00 21.76 192 SER D N 1
ATOM 6319 C CA . SER D 2 192 ? -13.309 -14.792 -54.076 1.00 23.23 192 SER D CA 1
ATOM 6320 C C . SER D 2 192 ? -14.707 -14.736 -54.682 1.00 23.68 192 SER D C 1
ATOM 6321 O O . SER D 2 192 ? -15.033 -13.757 -55.362 1.00 22.39 192 SER D O 1
ATOM 6324 N N . SER D 2 193 ? -15.546 -15.742 -54.439 1.00 24.20 193 SER D N 1
ATOM 6325 C CA . SER D 2 193 ? -16.907 -15.728 -54.964 1.00 26.84 193 SER D CA 1
ATOM 6326 C C . SER D 2 193 ? -17.850 -14.846 -54.155 1.00 28.29 193 SER D C 1
ATOM 6327 O O . SER D 2 193 ? -19.033 -14.747 -54.502 1.00 32.91 193 SER D O 1
ATOM 6330 N N . SER D 2 194 ? -17.370 -14.215 -53.088 1.00 23.16 194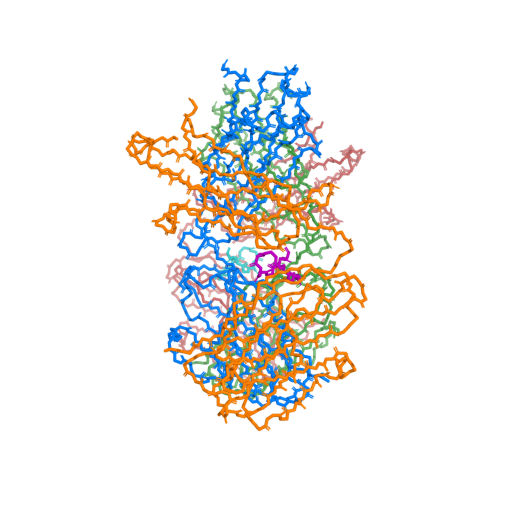 SER D N 1
ATOM 6331 C CA . SER D 2 194 ? -18.177 -13.288 -52.309 1.00 24.25 194 SER D CA 1
ATOM 6332 C C . SER D 2 194 ? -17.872 -11.833 -52.638 1.00 27.63 194 SER D C 1
ATOM 6333 O O . SER D 2 194 ? -18.543 -10.938 -52.117 1.00 29.83 194 SER D O 1
ATOM 6336 N N . LEU D 2 195 ? -16.888 -11.581 -53.505 1.00 30.57 195 LEU D N 1
ATOM 6337 C CA . LEU D 2 195 ? -16.473 -10.217 -53.815 1.00 32.87 195 LEU D CA 1
ATOM 6338 C C . LEU D 2 195 ? -17.571 -9.401 -54.486 1.00 30.21 195 LEU D C 1
ATOM 6339 O O . LEU D 2 195 ? -17.509 -8.167 -54.466 1.00 38.73 195 LEU D O 1
ATOM 6344 N N . GLY D 2 196 ? -18.566 -10.053 -55.077 1.00 39.03 196 GLY D N 1
ATOM 6345 C CA . GLY D 2 196 ? -19.634 -9.343 -55.753 1.00 37.08 196 GLY D CA 1
ATOM 6346 C C . GLY D 2 196 ? -20.794 -8.984 -54.847 1.00 37.52 196 GLY D C 1
ATOM 6347 O O . GLY D 2 196 ? -21.307 -7.863 -54.901 1.00 49.05 196 GLY D O 1
ATOM 6348 N N . THR D 2 197 ? -21.213 -9.926 -54.003 1.00 40.39 197 THR D N 1
ATOM 6349 C CA . THR D 2 197 ? -22.373 -9.717 -53.142 1.00 38.43 197 THR D CA 1
ATOM 6350 C C . THR D 2 197 ? -22.020 -9.110 -51.792 1.00 37.25 197 THR D C 1
ATOM 6351 O O . THR D 2 197 ? -22.819 -8.341 -51.241 1.00 37.83 197 THR D O 1
ATOM 6355 N N . GLN D 2 198 ? -20.857 -9.442 -51.238 1.00 35.71 198 GLN D N 1
ATOM 6356 C CA . GLN D 2 198 ? -20.470 -8.975 -49.912 1.00 34.85 198 GLN D CA 1
ATOM 6357 C C . GLN D 2 198 ? -19.624 -7.713 -50.020 1.00 33.38 198 GLN D C 1
ATOM 6358 O O . GLN D 2 198 ? -1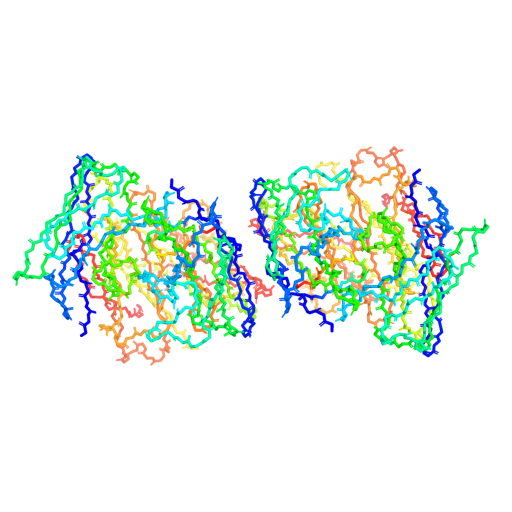8.715 -7.635 -50.852 1.00 37.38 198 GLN D O 1
ATOM 6364 N N . THR D 2 199 ? -19.930 -6.724 -49.184 1.00 29.05 199 THR D N 1
ATOM 6365 C CA . THR D 2 199 ? -19.139 -5.503 -49.125 1.00 31.40 199 THR D CA 1
ATOM 6366 C C . THR D 2 199 ? -18.117 -5.616 -48.005 1.00 25.22 199 THR D C 1
ATOM 6367 O O . THR D 2 199 ? -18.416 -6.127 -46.922 1.00 23.42 199 THR D O 1
ATOM 6371 N N . TYR D 2 200 ? -16.907 -5.136 -48.272 1.00 22.90 200 TYR D N 1
ATOM 6372 C CA . TYR D 2 200 ? -15.815 -5.173 -47.306 1.00 18.07 200 TYR D CA 1
ATOM 6373 C C . TYR D 2 200 ? -15.341 -3.746 -47.068 1.00 21.17 200 TYR D C 1
ATOM 6374 O O . TYR D 2 200 ? -14.774 -3.112 -47.966 1.00 29.03 200 TYR D O 1
ATOM 6383 N N . ILE D 2 201 ? -15.594 -3.235 -45.869 1.00 18.55 201 ILE D N 1
ATOM 6384 C CA . ILE D 2 201 ? -15.211 -1.885 -45.485 1.00 21.21 201 ILE D CA 1
ATOM 6385 C C . ILE D 2 201 ? -14.092 -1.977 -44.459 1.00 21.66 201 ILE D C 1
ATOM 6386 O O . ILE D 2 201 ? -14.200 -2.727 -43.483 1.00 25.86 201 ILE D O 1
ATOM 6391 N N . CYS D 2 202 ? -13.022 -1.220 -44.671 1.00 17.99 202 CYS D N 1
ATOM 6392 C CA . CYS D 2 202 ? -12.046 -1.009 -43.611 1.00 21.24 202 CYS D CA 1
ATOM 6393 C C . CYS D 2 202 ? -12.371 0.301 -42.905 1.00 20.38 202 CYS D C 1
ATOM 6394 O O . CYS D 2 202 ? -12.610 1.325 -43.554 1.00 21.40 202 CYS D O 1
ATOM 6397 N N . ASN D 2 203 ? -12.425 0.253 -41.580 1.00 17.80 203 ASN D N 1
ATOM 6398 C CA . ASN D 2 203 ? -12.758 1.413 -40.765 1.00 25.48 203 ASN D CA 1
ATOM 6399 C C . ASN D 2 203 ? -11.473 1.948 -40.148 1.00 22.33 203 ASN D C 1
ATOM 6400 O O . ASN D 2 203 ? -10.901 1.325 -39.248 1.00 24.50 203 ASN D O 1
ATOM 6405 N N . VAL D 2 204 ? -11.019 3.095 -40.636 1.00 18.65 204 VAL D N 1
ATOM 6406 C CA . VAL D 2 204 ? -9.771 3.698 -40.193 1.00 20.62 204 VAL D CA 1
ATOM 6407 C C . VAL D 2 204 ? -10.094 4.910 -39.336 1.00 24.66 204 VAL D C 1
ATOM 6408 O O . VAL D 2 204 ? -10.905 5.758 -39.728 1.00 23.78 204 VAL D O 1
ATOM 6412 N N . ASN D 2 205 ? -9.455 4.996 -38.171 1.00 27.19 205 ASN D N 1
ATOM 6413 C CA . ASN D 2 205 ? -9.590 6.145 -37.286 1.00 26.12 205 ASN D CA 1
ATOM 6414 C C . ASN D 2 205 ? -8.214 6.539 -36.772 1.00 29.32 205 ASN D C 1
ATOM 6415 O O . ASN D 2 205 ? -7.540 5.739 -36.114 1.00 30.48 205 ASN D O 1
ATOM 6420 N N . HIS D 2 206 ? -7.800 7.763 -37.076 1.00 24.58 206 HIS D N 1
ATOM 6421 C CA . HIS D 2 206 ? -6.561 8.338 -36.566 1.00 22.69 206 HIS D CA 1
ATOM 6422 C C . HIS D 2 206 ? -6.958 9.412 -35.558 1.00 26.00 206 HIS D C 1
ATOM 6423 O O . HIS D 2 206 ? -7.153 10.578 -35.912 1.00 27.94 206 HIS D O 1
ATOM 6430 N N . LYS D 2 207 ? -7.082 9.002 -34.297 1.00 31.43 207 LYS D N 1
ATOM 6431 C CA . LYS D 2 207 ? -7.582 9.904 -33.261 1.00 30.39 207 LYS D CA 1
ATOM 6432 C C . LYS D 2 207 ? -6.748 11.167 -33.050 1.00 29.00 207 LYS D C 1
ATOM 6433 O O . LYS D 2 207 ? -7.350 12.222 -32.778 1.00 34.39 207 LYS D O 1
ATOM 6439 N N . PRO D 2 208 ? -5.410 11.149 -33.133 1.00 28.56 208 PRO D N 1
ATOM 6440 C CA . PRO D 2 208 ? -4.660 12.407 -32.966 1.00 26.87 208 PRO D CA 1
ATOM 6441 C C . PRO D 2 208 ? -5.104 13.533 -33.888 1.00 32.03 208 PRO D C 1
ATOM 6442 O O . PRO D 2 208 ? -4.962 14.709 -33.527 1.00 30.84 208 PRO D O 1
ATOM 6446 N N . SER D 2 209 ? -5.639 13.214 -35.066 1.00 31.08 209 SER D N 1
ATOM 6447 C CA . SER D 2 209 ? -6.090 14.223 -36.014 1.00 24.80 209 SER D CA 1
ATOM 6448 C C . SER D 2 209 ? -7.601 14.253 -36.184 1.00 32.41 209 SER D C 1
ATOM 6449 O O . SER D 2 209 ? -8.101 15.031 -37.006 1.00 19.51 209 SER D O 1
ATOM 6452 N N . ASN D 2 210 ? -8.337 13.433 -35.436 1.00 27.77 210 ASN D N 1
ATOM 6453 C CA . ASN D 2 210 ? -9.785 13.306 -35.589 1.00 37.91 210 ASN D CA 1
ATOM 6454 C C . ASN D 2 210 ? -10.155 13.006 -37.040 1.00 35.63 210 ASN D C 1
ATOM 6455 O O . ASN D 2 210 ? -11.029 13.640 -37.635 1.00 35.81 210 ASN D O 1
ATOM 6460 N N . THR D 2 211 ? -9.463 12.028 -37.617 1.00 32.30 211 THR D N 1
ATOM 6461 C CA . THR D 2 211 ? -9.694 11.599 -38.991 1.00 24.80 211 THR D CA 1
ATOM 6462 C C . THR D 2 211 ? -10.312 10.209 -38.975 1.00 24.72 211 THR D C 1
ATOM 6463 O O . THR D 2 211 ? -9.670 9.241 -38.554 1.00 28.23 211 THR D O 1
ATOM 6467 N N . LYS D 2 212 ? -11.558 10.115 -39.426 1.00 26.63 212 LYS D N 1
ATOM 6468 C CA . LYS D 2 212 ? -12.261 8.848 -39.560 1.00 25.94 212 LYS D CA 1
ATOM 6469 C C . LYS D 2 212 ? -12.589 8.622 -41.029 1.00 20.61 212 LYS D C 1
ATOM 6470 O O . LYS D 2 212 ? -13.100 9.524 -41.699 1.00 20.85 212 LYS D O 1
ATOM 6476 N N . VAL D 2 213 ? -12.271 7.430 -41.533 1.00 18.04 213 VAL D N 1
ATOM 6477 C CA . VAL D 2 213 ? -12.504 7.081 -42.931 1.00 19.67 213 VAL D CA 1
ATOM 6478 C C . VAL D 2 213 ? -13.048 5.660 -42.988 1.00 23.61 213 VAL D C 1
ATOM 6479 O O . VAL D 2 213 ? -12.438 4.737 -42.439 1.00 27.29 213 VAL D O 1
ATOM 6483 N N . ASP D 2 214 ? -14.190 5.484 -43.646 1.00 21.63 214 ASP D N 1
ATOM 6484 C CA . ASP D 2 214 ? -14.713 4.168 -43.986 1.00 23.01 214 ASP D CA 1
ATOM 6485 C C . ASP D 2 214 ? -14.505 3.947 -45.479 1.00 22.73 214 ASP D C 1
ATOM 6486 O O . ASP D 2 214 ? -15.036 4.703 -46.299 1.00 21.07 214 ASP D O 1
ATOM 6491 N N . LYS D 2 215 ? -13.737 2.920 -45.831 1.00 19.17 215 LYS D N 1
ATOM 6492 C CA . LYS D 2 215 ? -13.336 2.675 -47.210 1.00 22.42 215 LYS D CA 1
ATOM 6493 C C . LYS D 2 215 ? -13.821 1.310 -47.674 1.00 24.32 215 LYS D C 1
ATOM 6494 O O . LYS D 2 215 ? -13.507 0.290 -47.051 1.00 27.50 215 LYS D O 1
ATOM 6500 N N . ARG D 2 216 ? -14.570 1.293 -48.772 1.00 22.53 216 ARG D N 1
ATOM 6501 C CA . ARG D 2 216 ? -14.933 0.040 -49.415 1.00 23.26 216 ARG D CA 1
ATOM 6502 C C . ARG D 2 216 ? -13.790 -0.421 -50.306 1.00 20.90 216 ARG D C 1
ATOM 6503 O O . ARG D 2 216 ? -13.201 0.373 -51.044 1.00 28.13 216 ARG D O 1
ATOM 6511 N N . VAL D 2 217 ? -13.468 -1.706 -50.227 1.00 20.13 217 VAL D N 1
ATOM 6512 C CA . VAL D 2 217 ? -12.391 -2.292 -51.015 1.00 21.33 217 VAL D CA 1
ATOM 6513 C C . VAL D 2 217 ? -12.988 -3.393 -51.869 1.00 20.48 217 VAL D C 1
ATOM 6514 O O . VAL D 2 217 ? -13.583 -4.339 -51.341 1.00 26.85 217 VAL D O 1
ATOM 6518 N N . GLU D 2 218 ? -12.824 -3.273 -53.181 1.00 20.78 218 GLU D N 1
ATOM 6519 C CA . GLU D 2 218 ? -13.404 -4.213 -54.127 1.00 34.22 218 GLU D CA 1
ATOM 6520 C C . GLU D 2 218 ? -12.501 -4.283 -55.350 1.00 39.24 218 GLU D C 1
ATOM 6521 O O . GLU D 2 218 ? -11.684 -3.382 -55.571 1.00 35.07 218 GLU D O 1
ATOM 6527 N N . PRO D 2 219 ? -12.612 -5.344 -56.154 1.00 37.64 219 PRO D N 1
ATOM 6528 C CA . PRO D 2 219 ? -11.746 -5.454 -57.335 1.00 47.37 219 PRO D CA 1
ATOM 6529 C C . PRO D 2 219 ? -12.060 -4.372 -58.353 1.00 40.28 219 PRO D C 1
ATOM 6530 O O . PRO D 2 219 ? -13.211 -3.964 -58.520 1.00 34.09 219 PRO D O 1
ATOM 6534 N N . LYS D 2 220 ? -11.016 -3.907 -59.029 1.00 45.62 220 LYS D N 1
ATOM 6535 C CA . LYS D 2 220 ? -11.140 -2.831 -60.002 1.00 51.65 220 LYS D CA 1
ATOM 6536 C C . LYS D 2 220 ? -11.217 -3.373 -61.426 1.00 49.09 220 LYS D C 1
ATOM 6537 O O . LYS D 2 220 ? -11.647 -4.506 -61.648 1.00 46.17 220 LYS D O 1
ATOM 6543 N N . CYS E 3 1 ? 14.954 -32.492 -28.188 1.00 45.85 1 CYS E N 1
ATOM 6544 C CA . CYS E 3 1 ? 16.323 -32.662 -28.661 1.00 36.59 1 CYS E CA 1
ATOM 6545 C C . CYS E 3 1 ? 16.816 -34.077 -28.373 1.00 43.11 1 CYS E C 1
ATOM 6546 O O . CYS E 3 1 ? 16.522 -34.641 -27.322 1.00 51.30 1 CYS E O 1
ATOM 6549 N N . GLN E 3 2 ? 17.563 -34.654 -29.312 1.00 34.55 2 GLN E N 1
ATOM 6550 C CA . GLN E 3 2 ? 18.162 -35.972 -29.144 1.00 37.48 2 GLN E CA 1
ATOM 6551 C C . GLN E 3 2 ? 19.674 -35.881 -29.299 1.00 34.07 2 GLN E C 1
ATOM 6552 O O . GLN E 3 2 ? 20.182 -35.134 -30.142 1.00 29.39 2 GLN E O 1
ATOM 6558 N N . PHE E 3 3 ? 20.388 -36.644 -28.474 1.00 36.01 3 PHE E N 1
ATOM 6559 C CA . PHE E 3 3 ? 21.838 -36.703 -28.567 1.00 32.02 3 PHE E CA 1
ATOM 6560 C C . PHE E 3 3 ? 22.248 -37.475 -29.813 1.00 26.62 3 PHE E C 1
ATOM 6561 O O . PHE E 3 3 ? 21.618 -38.472 -30.179 1.00 25.51 3 PHE E O 1
ATOM 6569 N N . ASP E 3 4 ? 23.311 -37.008 -30.465 1.00 23.41 4 ASP E N 1
ATOM 6570 C CA . ASP E 3 4 ? 23.793 -37.589 -31.712 1.00 23.55 4 ASP E CA 1
ATOM 6571 C C . ASP E 3 4 ? 25.211 -38.109 -31.503 1.00 28.14 4 ASP E C 1
ATOM 6572 O O . ASP E 3 4 ? 26.120 -37.332 -31.193 1.00 29.83 4 ASP E O 1
ATOM 6577 N N . GLU E 3 5 ? 25.400 -39.420 -31.690 1.00 28.39 5 GLU E N 1
ATOM 6578 C CA . GLU E 3 5 ? 26.688 -40.053 -31.416 1.00 26.16 5 GLU E CA 1
ATOM 6579 C C . GLU E 3 5 ? 27.770 -39.635 -32.395 1.00 30.35 5 GLU E C 1
ATOM 6580 O O . GLU E 3 5 ? 28.956 -39.684 -32.046 1.00 37.76 5 GLU E O 1
ATOM 6586 N N . SER E 3 6 ? 27.388 -39.266 -33.618 1.00 25.36 6 SER E N 1
ATOM 6587 C CA . SER E 3 6 ? 28.371 -38.861 -34.616 1.00 28.21 6 SER E CA 1
ATOM 6588 C C . SER E 3 6 ? 29.076 -37.579 -34.203 1.00 27.91 6 SER E C 1
ATOM 6589 O O . SER E 3 6 ? 30.310 -37.498 -34.225 1.00 31.70 6 SER E O 1
ATOM 6592 N N . THR E 3 7 ? 28.304 -36.558 -33.835 1.00 28.57 7 THR E N 1
ATOM 6593 C CA . THR E 3 7 ? 28.842 -35.252 -33.485 1.00 24.24 7 THR E CA 1
ATOM 6594 C C . THR E 3 7 ? 28.977 -35.043 -31.985 1.00 25.32 7 THR E C 1
ATOM 6595 O O . THR E 3 7 ? 29.611 -34.067 -31.570 1.00 27.35 7 THR E O 1
ATOM 6599 N N . ARG E 3 8 ? 28.394 -35.923 -31.171 1.00 21.98 8 ARG E N 1
ATOM 6600 C CA . ARG E 3 8 ? 28.355 -35.757 -29.718 1.00 29.74 8 ARG E CA 1
ATOM 6601 C C . ARG E 3 8 ? 27.689 -34.444 -29.325 1.00 24.82 8 ARG E C 1
ATOM 6602 O O . ARG E 3 8 ? 28.002 -33.860 -28.285 1.00 21.87 8 ARG E O 1
ATOM 6610 N N . ARG E 3 9 ? 26.769 -33.975 -30.161 1.00 20.78 9 ARG E N 1
ATOM 6611 C CA . ARG E 3 9 ? 26.001 -32.771 -29.912 1.00 20.89 9 ARG E CA 1
ATOM 6612 C C . ARG E 3 9 ? 24.519 -33.109 -29.938 1.00 26.68 9 ARG E C 1
ATOM 6613 O O . ARG E 3 9 ? 24.094 -34.100 -30.541 1.00 27.09 9 ARG E O 1
ATOM 6621 N N . LEU E 3 10 ? 23.734 -32.274 -29.269 1.00 24.79 10 LEU E N 1
ATOM 6622 C CA . LEU E 3 10 ? 22.290 -32.422 -29.327 1.00 26.06 10 LEU E CA 1
ATOM 6623 C C . LEU E 3 10 ? 21.790 -31.923 -30.674 1.00 33.54 10 LEU E C 1
ATOM 6624 O O . LEU E 3 10 ? 22.203 -30.858 -31.144 1.00 31.46 10 LEU E O 1
ATOM 6629 N N . LYS E 3 11 ? 20.915 -32.695 -31.303 1.00 33.39 11 LYS E N 1
ATOM 6630 C CA . LYS E 3 11 ? 20.284 -32.300 -32.551 1.00 34.52 11 LYS E CA 1
ATOM 6631 C C . LYS E 3 11 ? 18.807 -32.064 -32.274 1.00 33.54 11 LYS E C 1
ATOM 6632 O O . LYS E 3 11 ? 18.091 -32.993 -31.884 1.00 28.81 11 LYS E O 1
ATOM 6638 N N . CYS E 3 12 ? 18.365 -30.825 -32.443 1.00 46.71 12 CYS E N 1
ATOM 6639 C CA . CYS E 3 12 ? 16.975 -30.479 -32.187 1.00 45.02 12 CYS E CA 1
ATOM 6640 C C . CYS E 3 12 ? 16.236 -30.205 -33.492 1.00 59.78 12 CYS E C 1
ATOM 6641 O O . CYS E 3 12 ? 16.830 -29.809 -34.495 1.00 68.54 12 CYS E O 1
ATOM 6645 N N . CYS F 3 1 ? 16.172 -7.531 -25.642 1.00 38.43 1 CYS F N 1
ATOM 6646 C CA . CYS F 3 1 ? 15.127 -7.063 -26.545 1.00 39.52 1 CYS F CA 1
ATOM 6647 C C . CYS F 3 1 ? 14.811 -5.594 -26.281 1.00 43.44 1 CYS F C 1
ATOM 6648 O O . CYS F 3 1 ? 15.427 -4.963 -25.423 1.00 48.80 1 CYS F O 1
ATOM 6651 N N . GLN F 3 2 ? 13.854 -5.051 -27.030 1.00 34.42 2 GLN F N 1
ATOM 6652 C CA . GLN F 3 2 ? 13.393 -3.682 -26.843 1.00 37.88 2 GLN F CA 1
ATOM 6653 C C . GLN F 3 2 ? 11.877 -3.659 -26.937 1.00 40.77 2 GLN F C 1
ATOM 6654 O O . GLN F 3 2 ? 11.308 -4.191 -27.895 1.00 28.36 2 GLN F O 1
ATOM 6660 N N . PHE F 3 3 ? 11.227 -3.057 -25.941 1.00 41.27 3 PHE F N 1
ATOM 6661 C CA . PHE F 3 3 ? 9.786 -2.885 -26.004 1.00 30.27 3 PHE F CA 1
ATOM 6662 C C . PHE F 3 3 ? 9.439 -1.952 -27.152 1.00 29.01 3 PHE F C 1
ATOM 6663 O O . PHE F 3 3 ? 10.040 -0.885 -27.306 1.00 26.94 3 PHE F O 1
ATOM 6671 N N . ASP F 3 4 ? 8.473 -2.366 -27.963 1.00 25.81 4 ASP F N 1
ATOM 6672 C CA . ASP F 3 4 ? 8.026 -1.608 -29.123 1.00 29.64 4 ASP F CA 1
ATOM 6673 C C . ASP F 3 4 ? 6.621 -1.089 -28.841 1.00 33.71 4 ASP F C 1
ATOM 6674 O O . ASP F 3 4 ? 5.680 -1.875 -28.684 1.00 32.49 4 ASP F O 1
ATOM 6679 N N . GLU F 3 5 ? 6.487 0.238 -28.784 1.00 33.76 5 GLU F N 1
ATOM 6680 C CA . GLU F 3 5 ? 5.215 0.859 -28.431 1.00 33.30 5 GLU F CA 1
ATOM 6681 C C . GLU F 3 5 ? 4.107 0.503 -29.408 1.00 40.08 5 GLU F C 1
ATOM 6682 O O . GLU F 3 5 ? 2.936 0.428 -29.016 1.00 45.10 5 GLU F O 1
ATOM 6688 N N . SER F 3 6 ? 4.450 0.295 -30.680 1.00 41.13 6 SER F N 1
ATOM 6689 C CA . SER F 3 6 ? 3.425 0.114 -31.701 1.00 35.49 6 SER F CA 1
ATOM 6690 C C . SER F 3 6 ? 2.700 -1.214 -31.536 1.00 32.62 6 SER F C 1
ATOM 6691 O O . SER F 3 6 ? 1.478 -1.287 -31.710 1.00 39.39 6 SER F O 1
ATOM 6694 N N . THR F 3 7 ? 3.431 -2.276 -31.209 1.00 33.56 7 THR F N 1
ATOM 6695 C CA . THR F 3 7 ? 2.829 -3.587 -31.026 1.00 31.52 7 THR F CA 1
ATOM 6696 C C . THR F 3 7 ? 2.604 -3.939 -29.563 1.00 32.05 7 THR F C 1
ATOM 6697 O O . THR F 3 7 ? 1.954 -4.951 -29.279 1.00 29.79 7 THR F O 1
ATOM 6701 N N . ARG F 3 8 ? 3.110 -3.122 -28.636 1.00 28.84 8 ARG F N 1
ATOM 6702 C CA . ARG F 3 8 ? 3.096 -3.445 -27.208 1.00 36.47 8 ARG F CA 1
ATOM 6703 C C . ARG F 3 8 ? 3.778 -4.784 -26.948 1.00 28.04 8 ARG F C 1
ATOM 6704 O O . ARG F 3 8 ? 3.415 -5.514 -26.023 1.00 28.37 8 ARG F O 1
ATOM 6712 N N . ARG F 3 9 ? 4.766 -5.119 -27.776 1.00 24.64 9 ARG F N 1
ATOM 6713 C CA . ARG F 3 9 ? 5.471 -6.389 -27.690 1.00 30.77 9 ARG F CA 1
ATOM 6714 C C . ARG F 3 9 ? 6.976 -6.159 -27.671 1.00 32.31 9 ARG F C 1
ATOM 6715 O O . ARG F 3 9 ? 7.484 -5.199 -28.257 1.00 35.50 9 ARG F O 1
ATOM 6723 N N . LEU F 3 10 ? 7.685 -7.053 -26.988 1.00 29.16 10 LEU F N 1
ATOM 6724 C CA . LEU F 3 10 ? 9.139 -7.038 -27.031 1.00 33.01 10 LEU F CA 1
ATOM 6725 C C . LEU F 3 10 ? 9.622 -7.364 -28.437 1.00 32.81 10 LEU F C 1
ATOM 6726 O O . LEU F 3 10 ? 9.145 -8.309 -29.072 1.00 33.24 10 LEU F O 1
ATOM 6731 N N . LYS F 3 11 ? 10.586 -6.582 -28.914 1.00 38.19 11 LYS F N 1
ATOM 6732 C CA . LYS F 3 11 ? 11.219 -6.799 -30.208 1.00 35.98 11 LYS F CA 1
ATOM 6733 C C . LYS F 3 11 ? 12.688 -7.123 -29.973 1.00 37.30 11 LYS F C 1
ATOM 6734 O O . LYS F 3 11 ? 13.397 -6.363 -29.305 1.00 48.85 11 LYS F O 1
ATOM 6740 N N . CYS F 3 12 ? 13.136 -8.248 -30.523 1.00 41.73 12 CYS F N 1
ATOM 6741 C CA . CYS F 3 12 ? 14.465 -8.776 -30.241 1.00 49.84 12 CYS F CA 1
ATOM 6742 C C . CYS F 3 12 ? 15.324 -8.873 -31.497 1.00 59.25 12 CYS F C 1
ATOM 6743 O O . CYS F 3 12 ? 14.818 -8.842 -32.619 1.00 60.34 12 CYS F O 1
#